Protein AF-0000000078978169 (afdb_homodimer)

Foldseek 3Di:
DVVLVVVVVVVDALLVSLLVVLCVQPVVDPPQHHPCQLQVLLVDLLLLLLQLLLLLLLLLVQQLVLVVVLCVQQNPDLFPLSSQLSNLVVLLQLLLQDPLRNSLSNVLVSLVLVCLLNVHASLLRQLSSSLSSLLSLLQFCNSYVQSVLLQVVLCPPDDVPDGDDGRNLNVPSVVLSVVLSVVSSVVSRDDNPPLPPPPLPQPWFWFKWAFAQPFPQAFPFCVSLSQPSRVQKDFAWKQDPVRDIGGNPPRPDGDHHGIITTMGGDLQVLLVQLSRTRIDQPVVVLLVPQPDDLQFKFKKKFAFAQPDPQAQDFCQRVVVCVVLSKDFRGKDDNRDDPPDDSRGDHDHHGIITIIIHGNCSCVVCVPPNRTDDMGTRPNNRHRNNVCNVVSVVLVVVLSVLSSVCSVVVHNPDDSSVSSNVSSVVSCVSSSHHPVSSVVSGDVSLSSSQSSQQSQQVSCVSVCVLVVQLLVQLVVLVVVADDVSNLVSLLQSLLVNLQNAALNVSSVSSLVVSVVSCVVNVHDSVSSSSSNSNSSSLHQQALNSYSSSSVSCVSSVDDSNRSNVSSVVSD/DVVLVVVVVVVDALLVSLLVVLCVQPVVDDPQHHPCQLQVLLVDLLLLLLQLLLLLLLLLVQQLVLVVVLCVQQNPDLFPLSSQLSNLVVLLQLLLQDPLRNSLSNVLVSLVLVCLLNVHASLLRQLSSSLSSLLSLLQFCNSYPQSVLLQVVLCPPDDVPDGDDGRNLNVPSVVLSVVLSVVSSVVSRDDNPPLPPQPQPLPWFWFKWAFAQPFPQAFPFCVSLSQPSRVQKDFAWKQDPVRDIGGNPPRPDGDHHGIITTMGGDLQVLLVQLSRTRIDQPVVVLLVPQPDDLQFKFKKKFAFAQPAPQAQDFCQRVVVCVVLSKDFRGKDDSSDDPPDDSRGDHDHHGIITIIIHGNCSCVVCVPPNRTDDMGTRPNNRHHNNVCNVVSVVLVVVLSVLSSVCSVVVHNPDDSSVSSNVSSVVSCVSSSHHPVSSVVSRDVSLSSSQSSLQSQQVSCVSVCVLVVQLLVQLVVLVVVDDDVSNLVSLLQSLLVNLQNAALNVSSVSSLVVSVVSCVVNVHDSVSSSSSNSNSSSLHQQALNSYSSSSVSCVSSVDDSNRSNVSSVVSD

Organism: NCBI:txid3068

Structure (mmCIF, N/CA/C/O backbone):
data_AF-0000000078978169-model_v1
#
loop_
_entity.id
_entity.type
_entity.pdbx_description
1 polymer 'Uncharacterized protein'
#
loop_
_atom_site.group_PDB
_atom_site.id
_atom_site.type_symbol
_atom_site.label_atom_id
_atom_site.label_alt_id
_atom_site.label_comp_id
_atom_site.label_asym_id
_atom_site.label_entity_id
_atom_site.label_seq_id
_atom_site.pdbx_PDB_ins_code
_atom_site.Cartn_x
_atom_site.Cartn_y
_atom_site.Cartn_z
_atom_site.occupancy
_atom_site.B_iso_or_equiv
_atom_site.auth_seq_id
_atom_site.auth_comp_id
_atom_site.auth_asym_id
_atom_site.auth_atom_id
_atom_site.pdbx_PDB_model_num
ATOM 1 N N . MET A 1 1 ? -5.25 0.592 -28.922 1 52.88 1 MET A N 1
ATOM 2 C CA . MET A 1 1 ? -4.152 1.553 -28.953 1 52.88 1 MET A CA 1
ATOM 3 C C . MET A 1 1 ? -4.613 2.928 -28.484 1 52.88 1 MET A C 1
ATOM 5 O O . MET A 1 1 ? -3.939 3.576 -27.688 1 52.88 1 MET A O 1
ATOM 9 N N . HIS A 1 2 ? -5.816 3.254 -28.984 1 55.97 2 HIS A N 1
ATOM 10 C CA . HIS A 1 2 ? -6.328 4.559 -28.578 1 55.97 2 HIS A CA 1
ATOM 11 C C . HIS A 1 2 ? -6.582 4.605 -27.078 1 55.97 2 HIS A C 1
ATOM 13 O O . HIS A 1 2 ? -6.305 5.617 -26.438 1 55.97 2 HIS A O 1
ATOM 19 N N . PHE A 1 3 ? -6.984 3.506 -26.641 1 63.66 3 PHE A N 1
ATOM 20 C CA . PHE A 1 3 ? -7.262 3.393 -25.203 1 63.66 3 PHE A CA 1
ATOM 21 C C . PHE A 1 3 ? -5.98 3.547 -24.391 1 63.66 3 PHE A C 1
ATOM 23 O O . PHE A 1 3 ? -5.949 4.297 -23.422 1 63.66 3 PHE A O 1
ATOM 30 N N . LEU A 1 4 ? -4.988 2.992 -24.812 1 63.88 4 LEU A N 1
ATOM 31 C CA . LEU A 1 4 ? -3.713 3.035 -24.109 1 63.88 4 LEU A CA 1
ATOM 32 C C . LEU A 1 4 ? -3.088 4.422 -24.188 1 63.88 4 LEU A C 1
ATOM 34 O O . LEU A 1 4 ? -2.477 4.898 -23.234 1 63.88 4 LEU A O 1
ATOM 38 N N . THR A 1 5 ? -3.336 5.02 -25.359 1 62.03 5 THR A N 1
ATOM 39 C CA . THR A 1 5 ? -2.807 6.367 -25.547 1 62.03 5 THR A CA 1
ATOM 40 C C . THR A 1 5 ? -3.48 7.344 -24.594 1 62.03 5 THR A C 1
ATOM 42 O O . THR A 1 5 ? -2.828 8.234 -24.047 1 62.03 5 THR A O 1
ATOM 45 N N . ARG A 1 6 ? -4.695 7.156 -24.438 1 68 6 ARG A N 1
ATOM 46 C CA . ARG A 1 6 ? -5.414 8.039 -23.531 1 68 6 ARG A CA 1
ATOM 47 C C . ARG A 1 6 ? -4.934 7.859 -22.094 1 68 6 ARG A C 1
ATOM 49 O O . ARG A 1 6 ? -4.828 8.828 -21.344 1 68 6 ARG A O 1
ATOM 56 N N . ILE A 1 7 ? -4.629 6.672 -21.797 1 69.19 7 ILE A N 1
ATOM 57 C CA . ILE A 1 7 ? -4.164 6.375 -20.438 1 69.19 7 ILE A CA 1
ATOM 58 C C . ILE A 1 7 ? -2.799 7.02 -20.203 1 69.19 7 ILE A C 1
ATOM 60 O O . ILE A 1 7 ? -2.545 7.586 -19.141 1 69.19 7 ILE A O 1
ATOM 64 N N . ILE A 1 8 ? -2.037 6.883 -21.172 1 63.84 8 ILE A N 1
ATOM 65 C CA . ILE A 1 8 ? -0.697 7.453 -21.094 1 63.84 8 ILE A CA 1
ATOM 66 C C . ILE A 1 8 ? -0.791 8.969 -20.953 1 63.84 8 ILE A C 1
ATOM 68 O O . ILE A 1 8 ? -0.016 9.586 -20.219 1 63.84 8 ILE A O 1
ATOM 72 N N . ASN A 1 9 ? -1.821 9.477 -21.578 1 61.56 9 ASN A N 1
ATOM 73 C CA . ASN A 1 9 ? -2.004 10.922 -21.531 1 61.56 9 ASN A CA 1
ATOM 74 C C . ASN A 1 9 ? -2.508 11.383 -20.172 1 61.56 9 ASN A C 1
ATOM 76 O O . ASN A 1 9 ? -2.34 12.547 -19.797 1 61.56 9 ASN A O 1
ATOM 80 N N . LEU A 1 10 ? -3.057 10.43 -19.547 1 68.5 10 LEU A N 1
ATOM 81 C CA . LEU A 1 10 ? -3.58 10.781 -18.234 1 68.5 10 LEU A CA 1
ATOM 82 C C . LEU A 1 10 ? -2.453 10.906 -17.219 1 68.5 10 LEU A C 1
ATOM 84 O O . LEU A 1 10 ? -2.684 11.32 -16.078 1 68.5 10 LEU A O 1
ATOM 88 N N . GLN A 1 11 ? -1.218 10.773 -17.781 1 71.81 11 GLN A N 1
ATOM 89 C CA . GLN A 1 11 ? -0.065 10.891 -16.891 1 71.81 11 GLN A CA 1
ATOM 90 C C . GLN A 1 11 ? -0.264 10.07 -15.625 1 71.81 11 GLN A C 1
ATOM 92 O O . GLN A 1 11 ? -0.058 10.57 -14.516 1 71.81 11 GLN A O 1
ATOM 97 N N . VAL A 1 12 ? -0.746 8.906 -16.016 1 84.19 12 VAL A N 1
ATOM 98 C CA . VAL A 1 12 ? -0.891 7.992 -14.891 1 84.19 12 VAL A CA 1
ATOM 99 C C . VAL A 1 12 ? 0.439 7.293 -14.617 1 84.19 12 VAL A C 1
ATOM 101 O O . VAL A 1 12 ? 1.341 7.309 -15.461 1 84.19 12 VAL A O 1
ATOM 104 N N . GLY A 1 13 ? 0.949 7.078 -13.398 1 82.94 13 GLY A N 1
ATOM 105 C CA . GLY A 1 13 ? 2.168 6.402 -12.984 1 82.94 13 GLY A CA 1
ATOM 106 C C . GLY A 1 13 ? 2.342 5.035 -13.625 1 82.94 13 GLY A C 1
ATOM 107 O O . GLY A 1 13 ? 1.389 4.477 -14.172 1 82.94 13 GLY A O 1
ATOM 108 N N . PRO A 1 14 ? 3.541 4.5 -13.82 1 83.75 14 PRO A N 1
ATOM 109 C CA . PRO A 1 14 ? 3.811 3.193 -14.422 1 83.75 14 PRO A CA 1
ATOM 110 C C . PRO A 1 14 ? 3.004 2.068 -13.781 1 83.75 14 PRO A C 1
ATOM 112 O O . PRO A 1 14 ? 2.643 1.101 -14.461 1 83.75 14 PRO A O 1
ATOM 115 N N . ASP A 1 15 ? 2.758 2.174 -12.5 1 89.44 15 ASP A N 1
ATOM 116 C CA . ASP A 1 15 ? 1.997 1.144 -11.797 1 89.44 15 ASP A CA 1
ATOM 117 C C . ASP A 1 15 ? 0.613 0.964 -12.422 1 89.44 15 ASP A C 1
ATOM 119 O O . ASP A 1 15 ? 0.198 -0.159 -12.711 1 89.44 15 ASP A O 1
ATOM 123 N N . VAL A 1 16 ? -0.039 2.047 -12.711 1 91.44 16 VAL A N 1
ATOM 124 C CA . VAL A 1 16 ? -1.381 2.01 -13.281 1 91.44 16 VAL A CA 1
ATOM 125 C C . VAL A 1 16 ? -1.305 1.617 -14.758 1 91.44 16 VAL A C 1
ATOM 127 O O . VAL A 1 16 ? -2.09 0.791 -15.227 1 91.44 16 VAL A O 1
ATOM 130 N N . THR A 1 17 ? -0.345 2.16 -15.5 1 88.94 17 THR A N 1
ATOM 131 C CA . THR A 1 17 ? -0.208 1.902 -16.922 1 88.94 17 THR A CA 1
ATOM 132 C C . THR A 1 17 ? 0.026 0.417 -17.188 1 88.94 17 THR A C 1
ATOM 134 O O . THR A 1 17 ? -0.658 -0.188 -18.016 1 88.94 17 THR A O 1
ATOM 137 N N . PHE A 1 18 ? 0.946 -0.181 -16.469 1 89.75 18 PHE A N 1
ATOM 138 C CA . PHE A 1 18 ? 1.271 -1.586 -16.672 1 89.75 18 PHE A CA 1
ATOM 139 C C . PHE A 1 18 ? 0.128 -2.482 -16.219 1 89.75 18 PHE A C 1
ATOM 141 O O . PHE A 1 18 ? -0.116 -3.539 -16.812 1 89.75 18 PHE A O 1
ATOM 148 N N . THR A 1 19 ? -0.502 -2.107 -15.133 1 93.94 19 THR A N 1
ATOM 149 C CA . THR A 1 19 ? -1.642 -2.873 -14.641 1 93.94 19 THR A CA 1
ATOM 150 C C . THR A 1 19 ? -2.762 -2.906 -15.68 1 93.94 19 THR A C 1
ATOM 152 O O . THR A 1 19 ? -3.346 -3.961 -15.938 1 93.94 19 THR A O 1
ATOM 155 N N . ILE A 1 20 ? -3.035 -1.78 -16.297 1 94.06 20 ILE A N 1
ATOM 156 C CA . ILE A 1 20 ? -4.074 -1.688 -17.328 1 94.06 20 ILE A CA 1
ATOM 157 C C . ILE A 1 20 ? -3.658 -2.488 -18.562 1 94.06 20 ILE A C 1
ATOM 159 O O . ILE A 1 20 ? -4.461 -3.238 -19.109 1 94.06 20 ILE A O 1
ATOM 163 N N . LEU A 1 21 ? -2.424 -2.334 -18.938 1 91 21 LEU A N 1
ATOM 164 C CA . LEU A 1 21 ? -1.92 -3.068 -20.094 1 91 21 LEU A CA 1
ATOM 165 C C . LEU A 1 21 ? -2.043 -4.574 -19.875 1 91 21 LEU A C 1
ATOM 167 O O . LEU A 1 21 ? -2.492 -5.297 -20.766 1 91 21 LEU A O 1
ATOM 171 N N . LEU A 1 22 ? -1.614 -5.008 -18.703 1 93.19 22 LEU A N 1
ATOM 172 C CA . LEU A 1 22 ? -1.697 -6.43 -18.391 1 93.19 22 LEU A CA 1
ATOM 173 C C . LEU A 1 22 ? -3.145 -6.91 -18.422 1 93.19 22 LEU A C 1
ATOM 175 O O . LEU A 1 22 ? -3.438 -7.984 -18.953 1 93.19 22 LEU A O 1
ATOM 179 N N . ALA A 1 23 ? -4 -6.137 -17.844 1 94.06 23 ALA A N 1
ATOM 180 C CA . ALA A 1 23 ? -5.418 -6.496 -17.828 1 94.06 23 ALA A CA 1
ATOM 181 C C . ALA A 1 23 ? -5.965 -6.594 -19.25 1 94.06 23 ALA A C 1
ATOM 183 O O . ALA A 1 23 ? -6.734 -7.5 -19.562 1 94.06 23 ALA A O 1
ATOM 184 N N . TRP A 1 24 ? -5.527 -5.699 -20.047 1 91.69 24 TRP A N 1
ATOM 185 C CA . TRP A 1 24 ? -5.957 -5.707 -21.453 1 91.69 24 TRP A CA 1
ATOM 186 C C . TRP A 1 24 ? -5.484 -6.973 -22.156 1 91.69 24 TRP A C 1
ATOM 188 O O . TRP A 1 24 ? -6.246 -7.598 -22.891 1 91.69 24 TRP A O 1
ATOM 198 N N . LEU A 1 25 ? -4.309 -7.359 -21.906 1 91.19 25 LEU A N 1
ATOM 199 C CA . LEU A 1 25 ? -3.729 -8.539 -22.531 1 91.19 25 LEU A CA 1
ATOM 200 C C . LEU A 1 25 ? -4.391 -9.812 -22.016 1 91.19 25 LEU A C 1
ATOM 202 O O . LEU A 1 25 ? -4.402 -10.836 -22.703 1 91.19 25 LEU A O 1
ATOM 206 N N . THR A 1 26 ? -4.938 -9.75 -20.844 1 91.69 26 THR A N 1
ATOM 207 C CA . THR A 1 26 ? -5.484 -10.93 -20.172 1 91.69 26 THR A CA 1
ATOM 208 C C . THR A 1 26 ? -6.984 -11.047 -20.422 1 91.69 26 THR A C 1
ATOM 210 O O . THR A 1 26 ? -7.582 -12.102 -20.188 1 91.69 26 THR A O 1
ATOM 213 N N . ALA A 1 27 ? -7.617 -10.055 -20.875 1 86.12 27 ALA A N 1
ATOM 214 C CA . ALA A 1 27 ? -9.07 -9.977 -20.984 1 86.12 27 ALA A CA 1
ATOM 215 C C . ALA A 1 27 ? -9.602 -11.016 -21.969 1 86.12 27 ALA A C 1
ATOM 217 O O . ALA A 1 27 ? -10.742 -11.477 -21.844 1 86.12 27 ALA A O 1
ATOM 218 N N . PHE A 1 28 ? -8.898 -11.438 -22.953 1 74.88 28 PHE A N 1
ATOM 219 C CA . PHE A 1 28 ? -9.445 -12.297 -23.984 1 74.88 28 PHE A CA 1
ATOM 220 C C . PHE A 1 28 ? -9.062 -13.758 -23.734 1 74.88 28 PHE A C 1
ATOM 222 O O . PHE A 1 28 ? -8.961 -14.539 -24.688 1 74.88 28 PHE A O 1
ATOM 229 N N . ASP A 1 29 ? -9.32 -14.102 -22.5 1 66.56 29 ASP A N 1
ATOM 230 C CA . ASP A 1 29 ? -9.305 -15.438 -21.906 1 66.56 29 ASP A CA 1
ATOM 231 C C . ASP A 1 29 ? -8.344 -16.359 -22.656 1 66.56 29 ASP A C 1
ATOM 233 O O . ASP A 1 29 ? -8.781 -17.281 -23.344 1 66.56 29 ASP A O 1
ATOM 237 N N . GLY A 1 30 ? -7.023 -16.062 -22.469 1 67.25 30 GLY A N 1
ATOM 238 C CA . GLY A 1 30 ? -6.059 -17.109 -22.797 1 67.25 30 GLY A CA 1
ATOM 239 C C . GLY A 1 30 ? -5.555 -17.031 -24.219 1 67.25 30 GLY A C 1
ATOM 240 O O . GLY A 1 30 ? -4.703 -17.828 -24.625 1 67.25 30 GLY A O 1
ATOM 241 N N . LYS A 1 31 ? -6.035 -16.125 -24.938 1 79.31 31 LYS A N 1
ATOM 242 C CA . LYS A 1 31 ? -5.57 -16.031 -26.328 1 79.31 31 LYS A CA 1
ATOM 243 C C . LYS A 1 31 ? -4.152 -15.469 -26.391 1 79.31 31 LYS A C 1
ATOM 245 O O . LYS A 1 31 ? -3.32 -15.953 -27.156 1 79.31 31 LYS A O 1
ATOM 250 N N . ILE A 1 32 ? -3.941 -14.625 -25.516 1 86.38 32 ILE A N 1
ATOM 251 C CA . ILE A 1 32 ? -2.615 -14.016 -25.5 1 86.38 32 ILE A CA 1
ATOM 252 C C . ILE A 1 32 ? -1.809 -14.562 -24.328 1 86.38 32 ILE A C 1
ATOM 254 O O . ILE A 1 32 ? -0.667 -15 -24.5 1 86.38 32 ILE A O 1
ATOM 258 N N . ILE A 1 33 ? -2.375 -14.555 -23.203 1 91.25 33 ILE A N 1
ATOM 259 C CA . ILE A 1 33 ? -1.725 -15.055 -22 1 91.25 33 ILE A CA 1
ATOM 260 C C . ILE A 1 33 ? -2.77 -15.656 -21.062 1 91.25 33 ILE A C 1
ATOM 262 O O . ILE A 1 33 ? -3.879 -15.133 -20.938 1 91.25 33 ILE A O 1
ATOM 266 N N . LYS A 1 34 ? -2.402 -16.75 -20.531 1 91.81 34 LYS A N 1
ATOM 267 C CA . LYS A 1 34 ? -3.281 -17.375 -19.547 1 91.81 34 LYS A 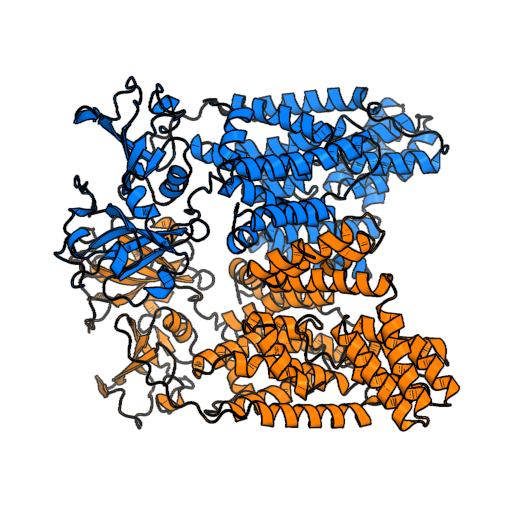CA 1
ATOM 268 C C . LYS A 1 34 ? -3.324 -16.578 -18.25 1 91.81 34 LYS A C 1
ATOM 270 O O . LYS A 1 34 ? -2.34 -15.938 -17.875 1 91.81 34 LYS A O 1
ATOM 275 N N . LEU A 1 35 ? -4.434 -16.641 -17.547 1 91.75 35 LEU A N 1
ATOM 276 C CA . LEU A 1 35 ? -4.676 -15.898 -16.312 1 91.75 35 LEU A CA 1
ATOM 277 C C . LEU A 1 35 ? -3.611 -16.219 -15.266 1 91.75 35 LEU A C 1
ATOM 279 O O . LEU A 1 35 ? -3.092 -15.32 -14.602 1 91.75 35 LEU A O 1
ATOM 283 N N . LYS A 1 36 ? -3.33 -17.453 -15.133 1 90.5 36 LYS A N 1
ATOM 284 C CA . LYS A 1 36 ? -2.363 -17.891 -14.133 1 90.5 36 LYS A CA 1
ATOM 285 C C . LYS A 1 36 ? -0.982 -17.297 -14.406 1 90.5 36 LYS A C 1
ATOM 287 O O . LYS A 1 36 ? -0.289 -16.875 -13.477 1 90.5 36 LYS A O 1
ATOM 292 N N . ASP A 1 37 ? -0.657 -17.281 -15.664 1 92.5 37 ASP A N 1
ATOM 293 C CA . ASP A 1 37 ? 0.641 -16.734 -16.047 1 92.5 37 ASP A CA 1
ATOM 294 C C . ASP A 1 37 ? 0.685 -15.227 -15.836 1 92.5 37 ASP A C 1
ATOM 296 O O . ASP A 1 37 ? 1.719 -14.68 -15.445 1 92.5 37 ASP A O 1
ATOM 300 N N . ALA A 1 38 ? -0.402 -14.617 -16.156 1 94.31 38 ALA A N 1
ATOM 301 C CA . ALA A 1 38 ? -0.496 -13.172 -15.953 1 94.31 38 ALA A CA 1
ATOM 302 C C . ALA A 1 38 ? -0.347 -12.812 -14.477 1 94.31 38 ALA A C 1
ATOM 304 O O . ALA A 1 38 ? 0.282 -11.805 -14.141 1 94.31 38 ALA A O 1
ATOM 305 N N . ALA A 1 39 ? -0.837 -13.617 -13.609 1 95.62 39 ALA A N 1
ATOM 306 C CA . ALA A 1 39 ? -0.875 -13.328 -12.18 1 95.62 39 ALA A CA 1
ATOM 307 C C . ALA A 1 39 ? 0.416 -13.766 -11.5 1 95.62 39 ALA A C 1
ATOM 309 O O . ALA A 1 39 ? 0.695 -13.367 -10.367 1 95.62 39 ALA A O 1
ATOM 310 N N . ALA A 1 40 ? 1.201 -14.562 -12.117 1 93.75 40 ALA A N 1
ATOM 311 C CA . ALA A 1 40 ? 2.377 -15.195 -11.523 1 93.75 40 ALA A CA 1
ATOM 312 C C . ALA A 1 40 ? 3.373 -14.148 -11.031 1 93.75 40 ALA A C 1
ATOM 314 O O . ALA A 1 40 ? 4.055 -14.352 -10.031 1 93.75 40 ALA A O 1
ATOM 315 N N . GLY A 1 41 ? 3.43 -13.031 -11.719 1 92.19 41 GLY A N 1
ATOM 316 C CA . GLY A 1 41 ? 4.363 -11.977 -11.359 1 92.19 41 GLY A CA 1
ATOM 317 C C . GLY A 1 41 ? 4.125 -11.414 -9.969 1 92.19 41 GLY A C 1
ATOM 318 O O . GLY A 1 41 ? 5.066 -10.969 -9.312 1 92.19 41 GLY A O 1
ATOM 319 N N . TYR A 1 42 ? 2.904 -11.477 -9.477 1 95.62 42 TYR A N 1
ATOM 320 C CA . TYR A 1 42 ? 2.557 -10.93 -8.172 1 95.62 42 TYR A CA 1
ATOM 321 C C . TYR A 1 42 ? 3.113 -11.805 -7.051 1 95.62 42 TYR A C 1
ATOM 323 O O . TYR A 1 42 ? 3.344 -11.328 -5.938 1 95.62 42 TYR A O 1
ATOM 331 N N . GLY A 1 43 ? 3.314 -13.039 -7.348 1 95.56 43 GLY A N 1
ATOM 332 C CA . GLY A 1 43 ? 3.861 -13.969 -6.371 1 95.56 43 GLY A CA 1
ATOM 333 C C . GLY A 1 43 ? 5.324 -14.297 -6.609 1 95.56 43 GLY A C 1
ATOM 334 O O . GLY A 1 43 ? 5.84 -15.273 -6.074 1 95.56 43 GLY A O 1
ATOM 335 N N . ASN A 1 44 ? 5.961 -13.484 -7.438 1 91 44 ASN A N 1
ATOM 336 C CA . ASN A 1 44 ? 7.383 -13.695 -7.703 1 91 44 ASN A CA 1
ATOM 337 C C . ASN A 1 44 ? 8.219 -13.508 -6.445 1 91 44 ASN A C 1
ATOM 339 O O . ASN A 1 44 ? 8.102 -12.492 -5.762 1 91 44 ASN A O 1
ATOM 343 N N . THR A 1 45 ? 9.086 -14.461 -6.152 1 89.12 45 THR A N 1
ATOM 344 C CA . THR A 1 45 ? 9.82 -14.445 -4.891 1 89.12 45 THR A CA 1
ATOM 345 C C . THR A 1 45 ? 10.844 -13.32 -4.879 1 89.12 45 THR A C 1
ATOM 347 O O . THR A 1 45 ? 11.156 -12.766 -3.82 1 89.12 45 THR A O 1
ATOM 350 N N . GLY A 1 46 ? 11.422 -12.969 -6.062 1 83.5 46 GLY A N 1
ATOM 351 C CA . GLY A 1 46 ? 12.297 -11.812 -6.137 1 83.5 46 GLY A CA 1
ATOM 352 C C . GLY A 1 46 ? 11.594 -10.516 -5.766 1 83.5 46 GLY A C 1
ATOM 353 O O . GLY A 1 46 ? 12.156 -9.688 -5.039 1 83.5 46 GLY A O 1
ATOM 354 N N . LEU A 1 47 ? 10.414 -10.391 -6.309 1 87.94 47 LEU A N 1
ATOM 355 C CA . LEU A 1 47 ? 9.625 -9.195 -6.027 1 87.94 47 LEU A CA 1
ATOM 356 C C . LEU A 1 47 ? 9.234 -9.133 -4.555 1 87.94 47 LEU A C 1
ATOM 358 O O . LEU A 1 47 ? 9.305 -8.07 -3.93 1 87.94 47 LEU A O 1
ATOM 362 N N . LEU A 1 48 ? 8.805 -10.273 -4.004 1 93.19 48 LEU A N 1
ATOM 363 C CA . LEU A 1 48 ? 8.453 -10.32 -2.588 1 93.19 48 LEU A CA 1
ATOM 364 C C . LEU A 1 48 ? 9.656 -9.984 -1.716 1 93.19 48 LEU A C 1
ATOM 366 O O . LEU A 1 48 ? 9.516 -9.344 -0.672 1 93.19 48 LEU A O 1
ATOM 370 N N . THR A 1 49 ? 10.789 -10.398 -2.119 1 88.56 49 THR A N 1
ATOM 371 C CA . THR A 1 49 ? 12.008 -10.039 -1.409 1 88.56 49 THR A CA 1
ATOM 372 C C . THR A 1 49 ? 12.172 -8.523 -1.346 1 88.56 49 THR A C 1
ATOM 374 O O . THR A 1 49 ? 12.469 -7.973 -0.285 1 88.56 49 THR A O 1
ATOM 377 N N . VAL A 1 50 ? 11.945 -7.898 -2.449 1 82.69 50 VAL A N 1
ATOM 378 C CA . VAL A 1 50 ? 12.109 -6.453 -2.549 1 82.69 50 VAL A CA 1
ATOM 379 C C . VAL A 1 50 ? 11.188 -5.754 -1.555 1 82.69 50 VAL A C 1
ATOM 381 O O . VAL A 1 50 ? 11.617 -4.871 -0.808 1 82.69 50 VAL A O 1
ATOM 384 N N . ILE A 1 51 ? 9.977 -6.164 -1.517 1 89.19 51 ILE A N 1
ATOM 385 C CA . ILE A 1 51 ? 8.969 -5.488 -0.706 1 89.19 51 ILE A CA 1
ATOM 386 C C . ILE A 1 51 ? 9.336 -5.613 0.773 1 89.19 51 ILE A C 1
ATOM 388 O O . ILE A 1 51 ? 9.164 -4.664 1.541 1 89.19 51 ILE A O 1
ATOM 392 N N . PHE A 1 52 ? 9.867 -6.746 1.15 1 92.31 52 PHE A N 1
ATOM 393 C CA . PHE A 1 52 ? 10.117 -6.938 2.572 1 92.31 52 PHE A CA 1
ATOM 394 C C . PHE A 1 52 ? 11.508 -6.434 2.953 1 92.31 52 PHE A C 1
ATOM 396 O O . PHE A 1 52 ? 11.781 -6.18 4.129 1 92.31 52 PHE A O 1
ATOM 403 N N . LEU A 1 53 ? 12.367 -6.277 1.972 1 88.62 53 LEU A N 1
ATOM 404 C CA . LEU A 1 53 ? 13.641 -5.613 2.242 1 88.62 53 LEU A CA 1
ATOM 405 C C . LEU A 1 53 ? 13.43 -4.141 2.57 1 88.62 53 LEU A C 1
ATOM 407 O O . LEU A 1 53 ? 14.234 -3.537 3.285 1 88.62 53 LEU A O 1
ATOM 411 N N . TYR A 1 54 ? 12.352 -3.588 2.043 1 88.31 54 TYR A N 1
ATOM 412 C CA . TYR A 1 54 ? 12 -2.225 2.424 1 88.31 54 TYR A CA 1
ATOM 413 C C . TYR A 1 54 ? 11.797 -2.111 3.93 1 88.31 54 TYR A C 1
ATOM 415 O O . TYR A 1 54 ? 12.18 -1.11 4.543 1 88.31 54 TYR A O 1
ATOM 423 N N . MET A 1 55 ? 11.234 -3.16 4.488 1 93.5 55 MET A N 1
ATOM 424 C CA . MET A 1 55 ? 11.016 -3.162 5.934 1 93.5 55 MET A CA 1
ATOM 425 C C . MET A 1 55 ? 12.344 -3.219 6.684 1 93.5 55 MET A C 1
ATOM 427 O O . MET A 1 55 ? 12.523 -2.521 7.684 1 93.5 55 MET A O 1
ATOM 431 N N . VAL A 1 56 ? 13.219 -4.016 6.191 1 92.25 56 VAL A N 1
ATOM 432 C CA . VAL A 1 56 ? 14.523 -4.148 6.832 1 92.25 56 VAL A CA 1
ATOM 433 C C . VAL A 1 56 ? 15.273 -2.822 6.746 1 92.25 56 VAL A C 1
ATOM 435 O O . VAL A 1 56 ? 15.859 -2.365 7.73 1 92.25 56 VAL A O 1
ATOM 438 N N . ALA A 1 57 ? 15.234 -2.24 5.578 1 86.94 57 ALA A N 1
ATOM 439 C CA . ALA A 1 57 ? 15.883 -0.945 5.395 1 86.94 57 ALA A CA 1
ATOM 440 C C . ALA A 1 57 ? 15.312 0.095 6.355 1 86.94 57 ALA A C 1
ATOM 442 O O . ALA A 1 57 ? 16.062 0.912 6.906 1 86.94 57 ALA A O 1
ATOM 443 N N . GLU A 1 58 ? 14.023 0.026 6.547 1 89.94 58 GLU A N 1
ATOM 444 C CA . GLU A 1 58 ? 13.367 0.951 7.465 1 89.94 58 GLU A CA 1
ATOM 445 C C . GLU A 1 58 ? 13.844 0.736 8.898 1 89.94 58 GLU A C 1
ATOM 447 O O . GLU A 1 58 ? 14.039 1.699 9.641 1 89.94 58 GLU A O 1
ATOM 452 N N . GLY A 1 59 ? 13.992 -0.522 9.281 1 91.75 59 GLY A N 1
ATOM 453 C CA . GLY A 1 59 ? 14.5 -0.818 10.609 1 91.75 59 GLY A CA 1
ATOM 454 C C . GLY A 1 59 ? 15.867 -0.211 10.875 1 91.75 59 GLY A C 1
ATOM 455 O O . GLY A 1 59 ? 16.109 0.354 11.945 1 91.75 59 GLY A O 1
ATOM 456 N N . VAL A 1 60 ? 16.672 -0.267 9.961 1 88.69 60 VAL A N 1
ATOM 457 C CA . VAL A 1 60 ? 18.016 0.277 10.102 1 88.69 60 VAL A CA 1
ATOM 458 C C . VAL A 1 60 ? 17.953 1.804 10.109 1 88.69 60 VAL A C 1
ATOM 460 O O . VAL A 1 60 ? 18.641 2.453 10.898 1 88.69 60 VAL A O 1
ATOM 463 N N . THR A 1 61 ? 17.125 2.367 9.273 1 84.12 61 THR A N 1
ATOM 464 C CA . THR A 1 61 ? 16.984 3.816 9.18 1 84.12 61 THR A CA 1
ATOM 465 C C . THR A 1 61 ? 16.453 4.398 10.484 1 84.12 61 THR A C 1
ATOM 467 O O . THR A 1 61 ? 16.953 5.422 10.961 1 84.12 61 THR A O 1
ATOM 470 N N . GLN A 1 62 ? 15.516 3.693 11.07 1 88.25 62 GLN A N 1
ATOM 471 C CA . GLN A 1 62 ? 14.859 4.195 12.273 1 88.25 62 GLN A CA 1
ATOM 472 C C . GLN A 1 62 ? 15.789 4.133 13.477 1 88.25 62 GLN A C 1
ATOM 474 O O . GLN A 1 62 ? 15.555 4.797 14.492 1 88.25 62 GLN A O 1
ATOM 479 N N . THR A 1 63 ? 16.859 3.412 13.391 1 88.38 63 THR A N 1
ATOM 480 C CA . THR A 1 63 ? 17.797 3.295 14.5 1 88.38 63 THR A CA 1
ATOM 481 C C . THR A 1 63 ? 18.969 4.258 14.32 1 88.38 63 THR A C 1
ATOM 483 O O . THR A 1 63 ? 19.766 4.453 15.242 1 88.38 63 THR A O 1
ATOM 486 N N . GLY A 1 64 ? 19.078 4.844 13.156 1 79.06 64 GLY A N 1
ATOM 487 C CA . GLY A 1 64 ? 20.219 5.699 12.852 1 79.06 64 GLY A CA 1
ATOM 488 C C . GLY A 1 64 ? 21.375 4.945 12.234 1 79.06 64 GLY A C 1
ATOM 489 O O . GLY A 1 64 ? 22.438 5.527 11.984 1 79.06 64 GLY A O 1
ATOM 490 N N . GLY A 1 65 ? 21.188 3.691 12.031 1 77.88 65 GLY A N 1
ATOM 491 C CA . GLY A 1 65 ? 22.234 2.875 11.453 1 77.88 65 GLY A CA 1
ATOM 492 C C . GLY A 1 65 ? 22.609 3.293 10.039 1 77.88 65 GLY A C 1
ATOM 493 O O . GLY A 1 65 ? 23.719 3.033 9.578 1 77.88 65 GLY A O 1
ATOM 494 N N . LEU A 1 66 ? 21.656 3.848 9.359 1 74.06 66 LEU A N 1
ATOM 495 C CA . LEU A 1 66 ? 21.875 4.297 7.988 1 74.06 66 LEU A CA 1
ATOM 496 C C . LEU A 1 66 ? 23 5.32 7.93 1 74.06 66 LEU A C 1
ATOM 498 O O . LEU A 1 66 ? 23.812 5.305 7 1 74.06 66 LEU A O 1
ATOM 502 N N . GLU A 1 67 ? 23.016 6.184 8.906 1 68.12 67 GLU A N 1
ATOM 503 C CA . GLU A 1 67 ? 24.031 7.223 8.953 1 68.12 67 GLU A CA 1
ATOM 504 C C . GLU A 1 67 ? 25.422 6.621 9.148 1 68.12 67 GLU A C 1
ATOM 506 O O . GLU A 1 67 ? 26.406 7.102 8.57 1 68.12 67 GLU A O 1
ATOM 511 N N . LEU A 1 68 ? 25.484 5.605 9.891 1 68.38 68 LEU A N 1
ATOM 512 C CA . LEU A 1 68 ? 26.75 4.914 10.102 1 68.38 68 LEU A CA 1
ATOM 513 C C . LEU A 1 68 ? 27.25 4.301 8.805 1 68.38 68 LEU A C 1
ATOM 515 O O . LEU A 1 68 ? 28.438 4.441 8.461 1 68.38 68 LEU A O 1
ATOM 519 N N . ILE A 1 69 ? 26.375 3.75 8.125 1 72.5 69 ILE A N 1
ATOM 520 C CA . ILE A 1 69 ? 26.734 3.078 6.879 1 72.5 69 ILE A CA 1
ATOM 521 C C . ILE A 1 69 ? 27.109 4.117 5.82 1 72.5 69 ILE A C 1
ATOM 523 O O . ILE A 1 69 ? 28.062 3.936 5.074 1 72.5 69 ILE A O 1
ATOM 527 N N . MET A 1 70 ? 26.297 5.129 5.789 1 71.69 70 MET A N 1
ATOM 528 C CA . MET A 1 70 ? 26.531 6.207 4.832 1 71.69 70 MET A CA 1
ATOM 529 C C . MET A 1 70 ? 27.922 6.797 5.012 1 71.69 70 MET A C 1
ATOM 531 O O . MET A 1 70 ? 28.641 7.031 4.031 1 71.69 70 MET A O 1
ATOM 535 N N . ASN A 1 71 ? 28.328 6.992 6.207 1 65.69 71 ASN A N 1
ATOM 536 C CA . ASN A 1 71 ? 29.625 7.594 6.492 1 65.69 71 ASN A CA 1
ATOM 537 C C . ASN A 1 71 ? 30.766 6.684 6.062 1 65.69 71 ASN A C 1
ATOM 539 O O . ASN A 1 71 ? 31.797 7.16 5.578 1 65.69 71 ASN A O 1
ATOM 543 N N . TYR A 1 72 ? 30.5 5.504 6.188 1 66.94 72 TYR A N 1
ATOM 544 C CA . TYR A 1 72 ? 31.531 4.543 5.812 1 66.94 72 TYR A CA 1
ATOM 545 C C . TYR A 1 72 ? 31.625 4.398 4.297 1 66.94 72 TYR A C 1
ATOM 547 O O . TYR A 1 72 ? 32.719 4.305 3.736 1 66.94 72 TYR A O 1
ATOM 555 N N . VAL A 1 73 ? 30.469 4.445 3.66 1 70.56 73 VAL A N 1
ATOM 556 C CA . VAL A 1 73 ? 30.406 4.16 2.23 1 70.56 73 VAL A CA 1
ATOM 557 C C . VAL A 1 73 ? 30.672 5.441 1.437 1 70.56 73 VAL A C 1
ATOM 559 O O . VAL A 1 73 ? 31.391 5.422 0.436 1 70.56 73 VAL A O 1
ATOM 562 N N . LEU A 1 74 ? 30.016 6.496 1.798 1 70.69 74 LEU A N 1
ATOM 563 C CA . LEU A 1 74 ? 30.047 7.703 0.979 1 70.69 74 LEU A CA 1
ATOM 564 C C . LEU A 1 74 ? 31.031 8.719 1.556 1 70.69 74 LEU A C 1
ATOM 566 O O . LEU A 1 74 ? 31.562 9.562 0.827 1 70.69 74 LEU A O 1
ATOM 570 N N . GLY A 1 75 ? 31.5 8.406 2.641 1 59.41 75 GLY A N 1
ATOM 571 C CA . GLY A 1 75 ? 32.375 9.359 3.281 1 59.41 75 GLY A CA 1
ATOM 572 C C . GLY A 1 75 ? 31.812 10.766 3.34 1 59.41 75 GLY A C 1
ATOM 573 O O . GLY A 1 75 ? 30.609 10.953 3.273 1 59.41 75 GLY A O 1
ATOM 574 N N . ARG A 1 76 ? 32.594 11.656 3.676 1 52.84 76 ARG A N 1
ATOM 575 C CA . ARG A 1 76 ? 32.25 13.07 3.809 1 52.84 76 ARG A CA 1
ATOM 576 C C . ARG A 1 76 ? 32.531 13.82 2.506 1 52.84 76 ARG A C 1
ATOM 578 O O . ARG A 1 76 ? 32.719 15.031 2.51 1 52.84 76 ARG A O 1
ATOM 585 N N . SER A 1 77 ? 32.375 13.148 1.416 1 55.97 77 SER A N 1
ATOM 586 C CA . SER A 1 77 ? 32.875 13.75 0.187 1 55.97 77 SER A CA 1
ATOM 587 C C . SER A 1 77 ? 32 14.898 -0.273 1 55.97 77 SER A C 1
ATOM 589 O O . SER A 1 77 ? 30.766 14.828 -0.157 1 55.97 77 SER A O 1
ATOM 591 N N . ARG A 1 78 ? 32.625 16.016 -0.384 1 55.94 78 ARG A N 1
ATOM 592 C CA . ARG A 1 78 ? 32 17.25 -0.866 1 55.94 78 ARG A CA 1
ATOM 593 C C . ARG A 1 78 ? 31.656 17.141 -2.348 1 55.94 78 ARG A C 1
ATOM 595 O O . ARG A 1 78 ? 30.859 17.938 -2.863 1 55.94 78 ARG A O 1
ATOM 602 N N . SER A 1 79 ? 32.25 16.188 -3.033 1 67.12 79 SER A N 1
ATOM 603 C CA . SER A 1 79 ? 31.969 16.172 -4.461 1 67.12 79 SER A CA 1
ATOM 604 C C . SER A 1 79 ? 31.016 15.023 -4.812 1 67.12 79 SER A C 1
ATOM 606 O O . SER A 1 79 ? 31.188 13.906 -4.336 1 67.12 79 SER A O 1
ATOM 608 N N . VAL A 1 80 ? 30.031 15.32 -5.527 1 73.44 80 VAL A N 1
ATOM 609 C CA . VAL A 1 80 ? 29.031 14.375 -6.004 1 73.44 80 VAL A CA 1
ATOM 610 C C . VAL A 1 80 ? 29.703 13.234 -6.754 1 73.44 80 VAL A C 1
ATOM 612 O O . VAL A 1 80 ? 29.328 12.07 -6.598 1 73.44 80 VAL A O 1
ATOM 615 N N . HIS A 1 81 ? 30.812 13.539 -7.434 1 76.06 81 HIS A N 1
ATOM 616 C CA . HIS A 1 81 ? 31.516 12.547 -8.242 1 76.06 81 HIS A CA 1
ATOM 617 C C . HIS A 1 81 ? 32.188 11.484 -7.367 1 76.06 81 HIS A C 1
ATOM 619 O O . HIS A 1 81 ? 32.062 10.289 -7.629 1 76.06 81 HIS A O 1
ATOM 625 N N . TRP A 1 82 ? 32.781 11.93 -6.418 1 75.88 82 TRP A N 1
ATOM 626 C CA . TRP A 1 82 ? 33.5 10.984 -5.555 1 75.88 82 TRP A CA 1
ATOM 627 C C . TRP A 1 82 ? 32.5 10.172 -4.719 1 75.88 82 TRP A C 1
ATOM 629 O O . TRP A 1 82 ? 32.75 9.008 -4.41 1 75.88 82 TRP A O 1
ATOM 639 N N . ALA A 1 83 ? 31.453 10.828 -4.383 1 75.69 83 ALA A N 1
ATOM 640 C CA . ALA A 1 83 ? 30.422 10.086 -3.68 1 75.69 83 ALA A CA 1
ATOM 641 C C . ALA A 1 83 ? 29.875 8.945 -4.543 1 75.69 83 ALA A C 1
ATOM 643 O O . ALA A 1 83 ? 29.609 7.848 -4.043 1 75.69 83 ALA A O 1
ATOM 644 N N . LEU A 1 84 ? 29.75 9.18 -5.758 1 79.56 84 LEU A N 1
ATOM 645 C CA . LEU A 1 84 ? 29.25 8.188 -6.703 1 79.56 84 LEU A CA 1
ATOM 646 C C . LEU A 1 84 ? 30.234 7.039 -6.852 1 79.56 84 LEU A C 1
ATOM 648 O O . LEU A 1 84 ? 29.859 5.871 -6.773 1 79.56 84 LEU A O 1
ATOM 652 N N . VAL A 1 85 ? 31.5 7.387 -7.039 1 78.5 85 VAL A N 1
ATOM 653 C CA . VAL A 1 85 ? 32.531 6.379 -7.258 1 78.5 85 VAL A CA 1
ATOM 654 C C . VAL A 1 85 ? 32.688 5.516 -6.004 1 78.5 85 VAL A C 1
ATOM 656 O O . VAL A 1 85 ? 32.781 4.289 -6.098 1 78.5 85 VAL A O 1
ATOM 659 N N . ARG A 1 86 ? 32.625 6.133 -4.918 1 80 86 ARG A N 1
ATOM 660 C CA . ARG A 1 86 ? 32.781 5.426 -3.652 1 80 86 ARG A CA 1
ATOM 661 C C . ARG A 1 86 ? 31.609 4.508 -3.369 1 80 86 ARG A C 1
ATOM 663 O O . ARG A 1 86 ? 31.75 3.482 -2.701 1 80 86 ARG A O 1
ATOM 670 N N . SER A 1 87 ? 30.484 4.871 -3.852 1 82.69 87 SER A N 1
ATOM 671 C CA . SER A 1 87 ? 29.312 4.039 -3.609 1 82.69 87 SER A CA 1
ATOM 672 C C . SER A 1 87 ? 29.234 2.889 -4.609 1 82.69 87 SER A C 1
ATOM 674 O O . SER A 1 87 ? 28.75 1.808 -4.281 1 82.69 87 SER A O 1
ATOM 676 N N . MET A 1 88 ? 29.734 3.059 -5.734 1 86.81 88 MET A N 1
ATOM 677 C CA . MET A 1 88 ? 29.594 2.066 -6.797 1 86.81 88 MET A CA 1
ATOM 678 C C . MET A 1 88 ? 30.453 0.838 -6.504 1 86.81 88 MET A C 1
ATOM 680 O O . MET A 1 88 ? 30.016 -0.294 -6.723 1 86.81 88 MET A O 1
ATOM 684 N N . PHE A 1 89 ? 31.609 1.019 -5.965 1 86.19 89 PHE A N 1
ATOM 685 C CA . PHE A 1 89 ? 32.531 -0.084 -5.812 1 86.19 89 PHE A CA 1
ATOM 686 C C . PHE A 1 89 ? 32.031 -1.08 -4.773 1 86.19 89 PHE A C 1
ATOM 688 O O . PHE A 1 89 ? 32 -2.285 -5.027 1 86.19 89 PHE A O 1
ATOM 695 N N . PRO A 1 90 ? 31.656 -0.562 -3.621 1 84.69 90 PRO A N 1
ATOM 696 C CA . PRO A 1 90 ? 31.109 -1.524 -2.662 1 84.69 90 PRO A CA 1
ATOM 697 C C . PRO A 1 90 ? 29.859 -2.23 -3.184 1 84.69 90 PRO A C 1
ATOM 699 O O . PRO A 1 90 ? 29.656 -3.416 -2.908 1 84.69 90 PRO A O 1
ATOM 702 N N . VAL A 1 91 ? 29.109 -1.539 -3.904 1 89.81 91 VAL A N 1
ATOM 703 C CA . VAL A 1 91 ? 27.891 -2.127 -4.449 1 89.81 91 VAL A CA 1
ATOM 704 C C . VAL A 1 91 ? 28.25 -3.191 -5.484 1 89.81 91 VAL A C 1
ATOM 706 O O . VAL A 1 91 ? 27.672 -4.277 -5.492 1 89.81 91 VAL A O 1
ATOM 709 N N . MET A 1 92 ? 29.203 -2.891 -6.297 1 92.31 92 MET A N 1
ATOM 710 C CA . MET A 1 92 ? 29.641 -3.848 -7.309 1 92.31 92 MET A CA 1
ATOM 711 C C . MET A 1 92 ? 30.234 -5.098 -6.652 1 92.31 92 MET A C 1
ATOM 713 O O . MET A 1 92 ? 29.938 -6.215 -7.082 1 92.31 92 MET A O 1
ATOM 717 N N . PHE A 1 93 ? 30.938 -4.883 -5.723 1 88 93 PHE A N 1
ATOM 718 C CA . PHE A 1 93 ? 31.578 -6 -5.027 1 88 93 PHE A CA 1
ATOM 719 C C . PHE A 1 93 ? 30.531 -6.871 -4.344 1 88 93 PHE A C 1
ATOM 721 O O . PHE A 1 93 ? 30.547 -8.094 -4.48 1 88 93 PHE A O 1
ATOM 728 N N . LEU A 1 94 ? 29.672 -6.223 -3.652 1 85.31 94 LEU A N 1
ATOM 729 C CA . LEU A 1 94 ? 28.625 -6.961 -2.943 1 85.31 94 LEU A CA 1
ATOM 730 C C . LEU A 1 94 ? 27.719 -7.703 -3.922 1 85.31 94 LEU A C 1
ATOM 732 O O . LEU A 1 94 ? 27.312 -8.836 -3.654 1 85.31 94 LEU A O 1
ATOM 736 N N . SER A 1 95 ? 27.453 -7.102 -5.008 1 91.31 95 SER A N 1
ATOM 737 C CA . SER A 1 95 ? 26.531 -7.668 -5.984 1 91.31 95 SER A CA 1
ATOM 738 C C . SER A 1 95 ? 27.156 -8.844 -6.723 1 91.31 95 SER A C 1
ATOM 740 O O . SER A 1 95 ? 26.453 -9.633 -7.355 1 91.31 95 SER A O 1
ATOM 742 N N . ALA A 1 96 ? 28.453 -8.977 -6.598 1 89.62 96 ALA A N 1
ATOM 743 C CA . ALA A 1 96 ? 29.141 -10.133 -7.18 1 89.62 96 ALA A CA 1
ATOM 744 C C . ALA A 1 96 ? 28.844 -11.398 -6.383 1 89.62 96 ALA A C 1
ATOM 746 O O . ALA A 1 96 ? 28.953 -12.508 -6.906 1 89.62 96 ALA A O 1
ATOM 747 N N . PHE A 1 97 ? 28.422 -11.172 -5.207 1 81.69 97 PHE A N 1
ATOM 748 C CA . PHE A 1 97 ? 28.25 -12.336 -4.344 1 81.69 97 PHE A CA 1
ATOM 749 C C . PHE A 1 97 ? 26.812 -12.414 -3.824 1 81.69 97 PHE A C 1
ATOM 751 O O . PHE A 1 97 ? 26.406 -13.438 -3.277 1 81.69 97 PHE A O 1
ATOM 758 N N . LEU A 1 98 ? 26.141 -11.25 -3.961 1 78.44 98 LEU A N 1
ATOM 759 C CA . LEU A 1 98 ? 24.734 -11.156 -3.564 1 78.44 98 LEU A CA 1
ATOM 760 C C . LEU A 1 98 ? 23.859 -10.781 -4.754 1 78.44 98 LEU A C 1
ATOM 762 O O . LEU A 1 98 ? 24.344 -10.211 -5.73 1 78.44 98 LEU A O 1
ATOM 766 N N . ASN A 1 99 ? 22.594 -11.195 -4.543 1 81.38 99 ASN A N 1
ATOM 767 C CA . ASN A 1 99 ? 21.672 -10.727 -5.559 1 81.38 99 ASN A CA 1
ATOM 768 C C . ASN A 1 99 ? 21.641 -9.203 -5.633 1 81.38 99 ASN A C 1
ATOM 770 O O . ASN A 1 99 ? 21.875 -8.523 -4.633 1 81.38 99 ASN A O 1
ATOM 774 N N . ASN A 1 100 ? 21.359 -8.648 -6.801 1 87.94 100 ASN A N 1
ATOM 775 C CA . ASN A 1 100 ? 21.359 -7.207 -7.047 1 87.94 100 ASN A CA 1
ATOM 776 C C . ASN A 1 100 ? 20.312 -6.496 -6.203 1 87.94 100 ASN A C 1
ATOM 778 O O . ASN A 1 100 ? 20.547 -5.395 -5.703 1 87.94 100 ASN A O 1
ATOM 782 N N . THR A 1 101 ? 19.266 -7.164 -5.922 1 81.56 101 THR A N 1
ATOM 783 C CA . THR A 1 101 ? 18.062 -6.547 -5.348 1 81.56 101 THR A CA 1
ATOM 784 C C . THR A 1 101 ? 18.344 -6.094 -3.914 1 81.56 101 THR A C 1
ATOM 786 O O . THR A 1 101 ? 18.094 -4.938 -3.568 1 81.56 101 THR A O 1
ATOM 789 N N . PRO A 1 102 ? 18.859 -6.969 -3.119 1 80.69 102 PRO A N 1
ATOM 790 C CA . PRO A 1 102 ? 19.141 -6.516 -1.757 1 80.69 102 PRO A CA 1
ATOM 791 C C . PRO A 1 102 ? 20.141 -5.359 -1.718 1 80.69 102 PRO A C 1
ATOM 793 O O . PRO A 1 102 ? 20 -4.445 -0.901 1 80.69 102 PRO A O 1
ATOM 796 N N . CYS A 1 103 ? 21.094 -5.379 -2.596 1 86.75 103 CYS A N 1
ATOM 797 C CA . CYS A 1 103 ? 22.109 -4.328 -2.633 1 86.75 103 CYS A CA 1
ATOM 798 C C . CYS A 1 103 ? 21.469 -2.975 -2.928 1 86.75 103 CYS A C 1
ATOM 800 O O . CYS A 1 103 ? 21.734 -1.994 -2.229 1 86.75 103 CYS A O 1
ATOM 802 N N . VAL A 1 104 ? 20.625 -2.984 -3.885 1 89.06 104 VAL A N 1
ATOM 803 C CA . VAL A 1 104 ? 20 -1.738 -4.312 1 89.06 104 VAL A CA 1
ATOM 804 C C . VAL A 1 104 ? 18.984 -1.279 -3.264 1 89.06 104 VAL A C 1
ATOM 806 O O . VAL A 1 104 ? 18.922 -0.091 -2.943 1 89.06 104 VAL A O 1
ATOM 809 N N . THR A 1 105 ? 18.297 -2.18 -2.711 1 82.44 105 THR A N 1
ATOM 810 C CA . THR A 1 105 ? 17.266 -1.856 -1.726 1 82.44 105 THR A CA 1
ATOM 811 C C . THR A 1 105 ? 17.875 -1.16 -0.514 1 82.44 105 THR A C 1
ATOM 813 O O . THR A 1 105 ? 17.328 -0.172 -0.018 1 82.44 105 THR A O 1
ATOM 816 N N . PHE A 1 106 ? 19.016 -1.572 -0.113 1 80.38 106 PHE A N 1
ATOM 817 C CA . PHE A 1 106 ? 19.641 -1.034 1.091 1 80.38 106 PHE A CA 1
ATOM 818 C C . PHE A 1 106 ? 20.344 0.287 0.794 1 80.38 106 PHE A C 1
ATOM 820 O O . PHE A 1 106 ? 20.406 1.168 1.654 1 80.38 106 PHE A O 1
ATOM 827 N N . MET A 1 107 ? 20.703 0.365 -0.407 1 84.81 107 MET A N 1
ATOM 828 C CA . MET A 1 107 ? 21.5 1.543 -0.738 1 84.81 107 MET A CA 1
ATOM 829 C C . MET A 1 107 ? 20.609 2.727 -1.086 1 84.81 107 MET A C 1
ATOM 831 O O . MET A 1 107 ? 21.016 3.881 -0.955 1 84.81 107 MET A O 1
ATOM 835 N N . ILE A 1 108 ? 19.406 2.482 -1.449 1 86.19 108 ILE A N 1
ATOM 836 C CA . ILE A 1 108 ? 18.516 3.555 -1.893 1 86.19 108 ILE A CA 1
ATOM 837 C C . ILE A 1 108 ? 18.281 4.539 -0.75 1 86.19 108 ILE A C 1
ATOM 839 O O . ILE A 1 108 ? 18.562 5.734 -0.884 1 86.19 108 ILE A O 1
ATOM 843 N N . PRO A 1 109 ? 17.859 4.062 0.389 1 76.31 109 PRO A N 1
ATOM 844 C CA . PRO A 1 109 ? 17.656 5.031 1.468 1 76.31 109 PRO A CA 1
ATOM 845 C C . PRO A 1 109 ? 18.938 5.738 1.896 1 76.31 109 PRO A C 1
ATOM 847 O O . PRO A 1 109 ? 18.906 6.906 2.289 1 76.31 109 PRO A O 1
ATOM 850 N N . ILE A 1 110 ? 20.031 5.105 1.824 1 77 110 ILE A N 1
ATOM 851 C CA . ILE A 1 110 ? 21.328 5.68 2.178 1 77 110 ILE A CA 1
ATOM 852 C C . ILE A 1 110 ? 21.656 6.816 1.219 1 77 110 ILE A C 1
ATOM 854 O O . ILE A 1 110 ? 22.031 7.914 1.651 1 77 110 ILE A O 1
ATOM 858 N N . LEU A 1 111 ? 21.438 6.539 0.015 1 82.5 111 LEU A N 1
ATOM 859 C CA . LEU A 1 111 ? 21.766 7.539 -0.995 1 82.5 111 LEU A CA 1
ATOM 860 C C . LEU A 1 111 ? 20.781 8.703 -0.945 1 82.5 111 LEU A C 1
ATOM 862 O O . LEU A 1 111 ? 21.172 9.859 -1.168 1 82.5 111 LEU A O 1
ATOM 866 N N . LEU A 1 112 ? 19.594 8.438 -0.677 1 78.5 112 LEU A N 1
ATOM 867 C CA . LEU A 1 112 ? 18.609 9.508 -0.57 1 78.5 112 LEU A CA 1
ATOM 868 C C . LEU A 1 112 ? 18.891 10.406 0.627 1 78.5 112 LEU A C 1
ATOM 870 O O . LEU A 1 112 ? 18.781 11.633 0.534 1 78.5 112 LEU A O 1
ATOM 874 N N . SER A 1 113 ? 19.234 9.758 1.658 1 71.12 113 SER A N 1
ATOM 875 C CA . SER A 1 113 ? 19.609 10.531 2.84 1 71.12 113 SER A CA 1
ATOM 876 C C . SER A 1 113 ? 20.844 11.383 2.578 1 71.12 113 SER A C 1
ATOM 878 O O . SER A 1 113 ? 20.906 12.547 2.977 1 71.12 113 SER A O 1
ATOM 880 N N . TRP A 1 114 ? 21.719 10.836 1.944 1 74.62 114 TRP A N 1
ATOM 881 C CA . TRP A 1 114 ? 22.938 11.562 1.604 1 74.62 114 TRP A CA 1
ATOM 882 C C . TRP A 1 114 ? 22.625 12.719 0.663 1 74.62 114 TRP A C 1
ATOM 884 O O . TRP A 1 114 ? 23.203 13.805 0.795 1 74.62 114 TRP A O 1
ATOM 894 N N . SER A 1 115 ? 21.828 12.445 -0.285 1 77 115 SER A N 1
ATOM 895 C CA . SER A 1 115 ? 21.406 13.477 -1.239 1 77 115 SER A CA 1
ATOM 896 C C . SER A 1 115 ? 20.797 14.672 -0.529 1 77 115 SER A C 1
ATOM 898 O O . SER A 1 115 ? 21.062 15.82 -0.894 1 77 115 SER A O 1
ATOM 900 N N . ARG A 1 116 ? 20.078 14.43 0.379 1 67.69 116 ARG A N 1
ATOM 901 C CA . ARG A 1 116 ? 19.438 15.5 1.148 1 67.69 116 ARG A CA 1
ATOM 902 C C . ARG A 1 116 ? 20.469 16.266 1.974 1 67.69 116 ARG A C 1
ATOM 904 O O . ARG A 1 116 ? 20.438 17.5 2.039 1 67.69 116 ARG A O 1
ATOM 911 N N . ARG A 1 117 ? 21.391 15.531 2.475 1 64.06 117 ARG A N 1
ATOM 912 C CA . ARG A 1 117 ? 22.406 16.125 3.334 1 64.06 117 ARG A CA 1
ATOM 913 C C . ARG A 1 117 ? 23.359 17 2.531 1 64.06 117 ARG A C 1
ATOM 915 O O . ARG A 1 117 ? 23.797 18.047 3.01 1 64.06 117 ARG A O 1
ATOM 922 N N . CYS A 1 118 ? 23.578 16.547 1.378 1 67.62 118 CYS A N 1
ATOM 923 C CA . CYS A 1 118 ? 24.594 17.234 0.592 1 67.62 118 CYS A CA 1
ATOM 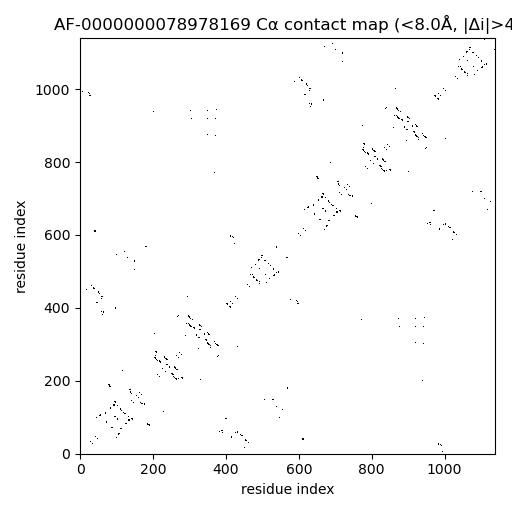924 C C . CYS A 1 118 ? 23.969 18.156 -0.437 1 67.62 118 CYS A C 1
ATOM 926 O O . CYS A 1 118 ? 24.672 18.875 -1.15 1 67.62 118 CYS A O 1
ATOM 928 N N . GLY A 1 119 ? 22.641 18.125 -0.465 1 67.94 119 GLY A N 1
ATOM 929 C CA . GLY A 1 119 ? 21.953 18.969 -1.42 1 67.94 119 GLY A CA 1
ATOM 930 C C . GLY A 1 119 ? 22.141 18.531 -2.859 1 67.94 119 GLY A C 1
ATOM 931 O O . GLY A 1 119 ? 22.297 19.359 -3.754 1 67.94 119 GLY A O 1
ATOM 932 N N . VAL A 1 120 ? 22.406 17.344 -3.037 1 73.88 120 VAL A N 1
ATOM 933 C CA . VAL A 1 120 ? 22.547 16.781 -4.375 1 73.88 120 VAL A CA 1
ATOM 934 C C . VAL A 1 120 ? 21.234 16.109 -4.805 1 73.88 120 VAL A C 1
ATOM 936 O O . VAL A 1 120 ? 20.594 15.43 -4.012 1 73.88 120 VAL A O 1
ATOM 939 N N . PRO A 1 121 ? 20.844 16.406 -6.02 1 77.81 121 PRO A N 1
ATOM 940 C CA . PRO A 1 121 ? 19.625 15.727 -6.488 1 77.81 121 PRO A CA 1
ATOM 941 C C . PRO A 1 121 ? 19.781 14.211 -6.508 1 77.81 121 PRO A C 1
ATOM 943 O O . PRO A 1 121 ? 20.781 13.695 -7.004 1 77.81 121 PRO A O 1
ATOM 946 N N . PRO A 1 122 ? 18.891 13.531 -5.98 1 82.56 122 PRO A N 1
ATOM 947 C CA . PRO A 1 122 ? 18.953 12.07 -5.949 1 82.56 122 PRO A CA 1
ATOM 948 C C . PRO A 1 122 ? 19.047 11.445 -7.34 1 82.56 122 PRO A C 1
ATOM 950 O O . PRO A 1 122 ? 19.625 10.367 -7.496 1 82.56 122 PRO A O 1
ATOM 953 N N . LYS A 1 123 ? 18.516 12.094 -8.344 1 84.38 123 LYS A N 1
ATOM 954 C CA . LYS A 1 123 ? 18.516 11.594 -9.719 1 84.38 123 LYS A CA 1
ATOM 955 C C . LYS A 1 123 ? 19.938 11.336 -10.211 1 84.38 123 LYS A C 1
ATOM 957 O O . LYS A 1 123 ? 20.141 10.508 -11.094 1 84.38 123 LYS A O 1
ATOM 962 N N . LYS A 1 124 ? 20.828 11.938 -9.609 1 83.06 124 LYS A N 1
ATOM 963 C CA . LYS A 1 124 ? 22.219 11.797 -10.055 1 83.06 124 LYS A CA 1
ATOM 964 C C . LYS A 1 124 ? 22.859 10.562 -9.445 1 83.06 124 LYS A C 1
ATOM 966 O O . LYS A 1 124 ? 23.906 10.102 -9.922 1 83.06 124 LYS A O 1
ATOM 971 N N . LEU A 1 125 ? 22.25 10.039 -8.484 1 85.5 125 LEU A N 1
ATOM 972 C CA . LEU A 1 125 ? 22.922 9 -7.707 1 85.5 125 LEU A CA 1
ATOM 973 C C . LEU A 1 125 ? 22.25 7.645 -7.926 1 85.5 125 LEU A C 1
ATOM 975 O O . LEU A 1 125 ? 22.906 6.602 -7.824 1 85.5 125 LEU A O 1
ATOM 979 N N . LEU A 1 126 ? 21.047 7.586 -8.289 1 90.62 126 LEU A N 1
ATOM 980 C CA . LEU A 1 126 ? 20.266 6.367 -8.148 1 90.62 126 LEU A CA 1
ATOM 981 C C . LEU A 1 126 ? 20.422 5.465 -9.367 1 90.62 126 LEU A C 1
ATOM 983 O O . LEU A 1 126 ? 20.531 4.246 -9.234 1 90.62 126 LEU A O 1
ATOM 987 N N . ILE A 1 127 ? 20.469 6.02 -10.578 1 91.81 127 ILE A N 1
ATOM 988 C CA . ILE A 1 127 ? 20.641 5.188 -11.766 1 91.81 127 ILE A CA 1
ATOM 989 C C . ILE A 1 127 ? 22.016 4.5 -11.719 1 91.81 127 ILE A C 1
ATOM 991 O O . ILE A 1 127 ? 22.109 3.285 -11.906 1 91.81 127 ILE A O 1
ATOM 995 N N . PRO A 1 128 ? 23.078 5.199 -11.305 1 91.06 128 PRO A N 1
ATOM 996 C CA . PRO A 1 128 ? 24.375 4.547 -11.164 1 91.06 128 PRO A CA 1
ATOM 997 C C . PRO A 1 128 ? 24.359 3.418 -10.141 1 91.06 128 PRO A C 1
ATOM 999 O O . PRO A 1 128 ? 25.094 2.434 -10.289 1 91.06 128 PRO A O 1
ATOM 1002 N N . LEU A 1 129 ? 23.594 3.586 -9.195 1 91.62 129 LEU A N 1
ATOM 1003 C CA . LEU A 1 129 ? 23.469 2.539 -8.188 1 91.62 129 LEU A CA 1
ATOM 1004 C C . LEU A 1 129 ? 22.953 1.244 -8.805 1 91.62 129 LEU A C 1
ATOM 1006 O O . LEU A 1 129 ? 23.516 0.172 -8.578 1 91.62 129 LEU A O 1
ATOM 1010 N N . SER A 1 130 ? 21.891 1.337 -9.547 1 93.5 130 SER A N 1
ATOM 1011 C CA . SER A 1 130 ? 21.344 0.165 -10.219 1 93.5 130 SER A CA 1
ATOM 1012 C C . SER A 1 130 ? 22.359 -0.448 -11.18 1 93.5 130 SER A C 1
ATOM 1014 O O . SER A 1 130 ? 22.531 -1.668 -11.211 1 93.5 130 SER A O 1
ATOM 1016 N N . TYR A 1 131 ? 23.062 0.417 -11.891 1 93.75 131 TYR A N 1
ATOM 1017 C CA . TYR A 1 131 ? 24.031 -0.062 -12.867 1 93.75 131 TYR A CA 1
ATOM 1018 C C . TYR A 1 131 ? 25.203 -0.743 -12.172 1 93.75 131 TYR A C 1
ATOM 1020 O O . TYR A 1 131 ? 25.703 -1.773 -12.641 1 93.75 131 TYR A O 1
ATOM 1028 N N . ALA A 1 132 ? 25.594 -0.188 -11.125 1 93.5 132 ALA A N 1
ATOM 1029 C CA . ALA A 1 132 ? 26.688 -0.792 -10.359 1 93.5 132 ALA A CA 1
ATOM 1030 C C . ALA A 1 132 ? 26.312 -2.195 -9.891 1 93.5 132 ALA A C 1
ATOM 1032 O O . ALA A 1 132 ? 27.141 -3.115 -9.961 1 93.5 132 ALA A O 1
ATOM 1033 N N . ALA A 1 133 ? 25.141 -2.311 -9.422 1 93.62 133 ALA A N 1
ATOM 1034 C CA . ALA A 1 133 ? 24.672 -3.617 -8.953 1 93.62 133 ALA A CA 1
ATOM 1035 C C . ALA A 1 133 ? 24.641 -4.621 -10.102 1 93.62 133 ALA A C 1
ATOM 1037 O O . ALA A 1 133 ? 25.094 -5.758 -9.953 1 93.62 133 ALA A O 1
ATOM 1038 N N . VAL A 1 134 ? 24.125 -4.188 -11.219 1 93.69 134 VAL A N 1
ATOM 1039 C CA . VAL A 1 134 ? 24.016 -5.059 -12.383 1 93.69 134 VAL A CA 1
ATOM 1040 C C . VAL A 1 134 ? 25.406 -5.465 -12.867 1 93.69 134 VAL A C 1
ATOM 1042 O O . VAL A 1 134 ? 25.656 -6.637 -13.148 1 93.69 134 VAL A O 1
ATOM 1045 N N . LEU A 1 135 ? 26.266 -4.531 -12.953 1 94.19 135 LEU A N 1
ATOM 1046 C CA . LEU A 1 135 ? 27.625 -4.773 -13.406 1 94.19 135 LEU A CA 1
ATOM 1047 C C . LEU A 1 135 ? 28.359 -5.723 -12.461 1 94.19 135 LEU A C 1
ATOM 1049 O O . LEU A 1 135 ? 29.047 -6.645 -12.906 1 94.19 135 LEU A O 1
ATOM 1053 N N . GLY A 1 136 ? 28.219 -5.531 -11.242 1 94.25 136 GLY A N 1
ATOM 1054 C CA . GLY A 1 136 ? 28.812 -6.434 -10.273 1 94.25 136 GLY A CA 1
ATOM 1055 C C . GLY A 1 136 ? 28.312 -7.855 -10.391 1 94.25 136 GLY A C 1
ATOM 1056 O O . GLY A 1 136 ? 29.078 -8.812 -10.25 1 94.25 136 GLY A O 1
ATOM 1057 N N . GLY A 1 137 ? 27.062 -8.008 -10.617 1 93.12 137 GLY A N 1
ATOM 1058 C CA . GLY A 1 137 ? 26.438 -9.312 -10.734 1 93.12 137 GLY A CA 1
ATOM 1059 C C . GLY A 1 137 ? 26.984 -10.125 -11.898 1 93.12 137 GLY A C 1
ATOM 1060 O O . GLY A 1 137 ? 26.875 -11.352 -11.898 1 93.12 137 GLY A O 1
ATOM 1061 N N . THR A 1 138 ? 27.562 -9.484 -12.844 1 94.38 138 THR A N 1
ATOM 1062 C CA . THR A 1 138 ? 28.062 -10.164 -14.031 1 94.38 138 THR A CA 1
ATOM 1063 C C . THR A 1 138 ? 29.469 -10.727 -13.781 1 94.38 138 THR A C 1
ATOM 1065 O O . THR A 1 138 ? 30.016 -11.422 -14.633 1 94.38 138 THR A O 1
ATOM 1068 N N . CYS A 1 139 ? 29.969 -10.562 -12.617 1 94.69 139 CYS A N 1
ATOM 1069 C CA . CYS A 1 139 ? 31.375 -10.898 -12.375 1 94.69 139 CYS A CA 1
ATOM 1070 C C . CYS A 1 139 ? 31.516 -12.344 -11.922 1 94.69 139 CYS A C 1
ATOM 1072 O O . CYS A 1 139 ? 32.594 -12.938 -12.055 1 94.69 139 CYS A O 1
ATOM 1074 N N . THR A 1 140 ? 30.453 -12.883 -11.383 1 91.5 140 THR A N 1
ATOM 1075 C CA . THR A 1 140 ? 30.469 -14.266 -10.938 1 91.5 140 THR A CA 1
ATOM 1076 C C . THR A 1 140 ? 29.219 -15.008 -11.414 1 91.5 140 THR A C 1
ATOM 1078 O O . THR A 1 140 ? 28.234 -14.375 -11.805 1 91.5 140 THR A O 1
ATOM 1081 N N . SER A 1 141 ? 29.312 -16.328 -11.375 1 87.69 141 SER A N 1
ATOM 1082 C CA . SER A 1 141 ? 28.188 -17.125 -11.82 1 87.69 141 SER A CA 1
ATOM 1083 C C . SER A 1 141 ? 27.016 -17.031 -10.844 1 87.69 141 SER A C 1
ATOM 1085 O O . SER A 1 141 ? 25.859 -17.203 -11.234 1 87.69 141 SER A O 1
ATOM 1087 N N . ILE A 1 142 ? 27.297 -16.594 -9.609 1 83.5 142 ILE A N 1
ATOM 1088 C CA . ILE A 1 142 ? 26.25 -16.578 -8.586 1 83.5 142 ILE A CA 1
ATOM 1089 C C . ILE A 1 142 ? 25.75 -15.148 -8.391 1 83.5 142 ILE A C 1
ATOM 1091 O O . ILE A 1 142 ? 24.797 -14.914 -7.633 1 83.5 142 ILE A O 1
ATOM 1095 N N . GLY A 1 143 ? 26.359 -14.203 -9.039 1 85.44 143 GLY A N 1
ATOM 1096 C CA . GLY A 1 143 ? 26.094 -12.797 -8.797 1 85.44 143 GLY A CA 1
ATOM 1097 C C . GLY A 1 143 ? 24.672 -12.391 -9.164 1 85.44 143 GLY A C 1
ATOM 1098 O O . GLY A 1 143 ? 24.125 -11.438 -8.594 1 85.44 143 GLY A O 1
ATOM 1099 N N . THR A 1 144 ? 24.109 -13.016 -10.148 1 87.81 144 THR A N 1
ATOM 1100 C CA . THR A 1 144 ? 22.734 -12.719 -10.547 1 87.81 144 THR A CA 1
ATOM 1101 C C . THR A 1 144 ? 21.984 -14 -10.883 1 87.81 144 THR A C 1
ATOM 1103 O O . THR A 1 144 ? 22.594 -15 -11.273 1 87.81 144 THR A O 1
ATOM 1106 N N . SER A 1 145 ? 20.719 -13.984 -10.664 1 83.94 145 SER A N 1
ATOM 1107 C CA . SER A 1 145 ? 19.875 -15.141 -10.969 1 83.94 145 SER A CA 1
ATOM 1108 C C . SER A 1 145 ? 19.906 -15.461 -12.461 1 83.94 145 SER A C 1
ATOM 1110 O O . SER A 1 145 ? 19.75 -16.625 -12.859 1 83.94 145 SER A O 1
ATOM 1112 N N . THR A 1 146 ? 20.188 -14.523 -13.242 1 89.19 146 THR A N 1
ATOM 1113 C CA . THR A 1 146 ? 20.266 -14.711 -14.688 1 89.19 146 THR A CA 1
ATOM 1114 C C . THR A 1 146 ? 21.391 -15.664 -15.055 1 89.19 146 THR A C 1
ATOM 1116 O O . THR A 1 146 ? 21.203 -16.578 -15.867 1 89.19 146 THR A O 1
ATOM 1119 N N . ASN A 1 147 ? 22.547 -15.516 -14.484 1 91.69 147 ASN A N 1
ATOM 1120 C CA . ASN A 1 147 ? 23.672 -16.406 -14.727 1 91.69 147 ASN A CA 1
ATOM 1121 C C . ASN A 1 147 ? 23.359 -17.844 -14.336 1 91.69 147 ASN A C 1
ATOM 1123 O O . ASN A 1 147 ? 23.734 -18.781 -15.047 1 91.69 147 ASN A O 1
ATOM 1127 N N . LEU A 1 148 ? 22.672 -17.984 -13.344 1 85.19 148 LEU A N 1
ATOM 1128 C CA . LEU A 1 148 ? 22.328 -19.312 -12.844 1 85.19 148 LEU A CA 1
ATOM 1129 C C . LEU A 1 148 ? 21.344 -20.016 -13.781 1 85.19 148 LEU A C 1
ATOM 1131 O O . LEU A 1 148 ? 21.438 -21.219 -13.984 1 85.19 148 LEU A O 1
ATOM 1135 N N . VAL A 1 149 ? 20.438 -19.281 -14.266 1 87.56 149 VAL A N 1
ATOM 1136 C CA . VAL A 1 149 ? 19.469 -19.828 -15.203 1 87.56 149 VAL A CA 1
ATOM 1137 C C . VAL A 1 149 ? 20.172 -20.328 -16.453 1 87.56 149 VAL A C 1
ATOM 1139 O O . VAL A 1 149 ? 19.891 -21.422 -16.938 1 87.56 149 VAL A O 1
ATOM 1142 N N . ILE A 1 150 ? 21.062 -19.562 -16.922 1 92 150 ILE A N 1
ATOM 1143 C CA . ILE A 1 150 ? 21.797 -19.906 -18.141 1 92 150 ILE A CA 1
ATOM 1144 C C . ILE A 1 150 ? 22.734 -21.094 -17.844 1 92 150 ILE A C 1
ATOM 1146 O O . ILE A 1 150 ? 22.875 -22 -18.672 1 92 150 ILE A O 1
ATOM 1150 N N . ASP A 1 151 ? 23.312 -21.062 -16.672 1 90.44 151 ASP A N 1
ATOM 1151 C CA . ASP A 1 151 ? 24.188 -22.156 -16.25 1 90.44 151 ASP A CA 1
ATOM 1152 C C . ASP A 1 151 ? 23.422 -23.484 -16.203 1 90.44 151 ASP A C 1
ATOM 1154 O O . ASP A 1 151 ? 23.953 -24.516 -16.625 1 90.44 151 ASP A O 1
ATOM 1158 N N . LYS A 1 152 ? 22.266 -23.438 -15.742 1 85.62 152 LYS A N 1
ATOM 1159 C CA . LYS A 1 152 ? 21.438 -24.641 -15.664 1 85.62 152 LYS A CA 1
ATOM 1160 C C . LYS A 1 152 ? 21.094 -25.156 -17.062 1 85.62 152 LYS A C 1
ATOM 1162 O O . LYS A 1 152 ? 21.062 -26.359 -17.281 1 85.62 152 LYS A O 1
ATOM 1167 N N . ARG A 1 153 ? 20.844 -24.266 -17.891 1 87.12 153 ARG A N 1
ATOM 1168 C CA . ARG A 1 153 ? 20.516 -24.656 -19.266 1 87.12 153 ARG A CA 1
ATOM 1169 C C . ARG A 1 153 ? 21.75 -25.219 -19.969 1 87.12 153 ARG A C 1
ATOM 1171 O O . ARG A 1 153 ? 21.641 -26.172 -20.75 1 87.12 153 ARG A O 1
ATOM 1178 N N . TYR A 1 154 ? 22.828 -24.609 -19.719 1 88.69 154 TYR A N 1
ATOM 1179 C CA . TYR A 1 154 ? 24.109 -25.094 -20.25 1 88.69 154 TYR A CA 1
ATOM 1180 C C . TYR A 1 154 ? 24.406 -26.5 -19.75 1 88.69 154 TYR A C 1
ATOM 1182 O O . TYR A 1 154 ? 24.781 -27.375 -20.547 1 88.69 154 TYR A O 1
ATOM 1190 N N . ALA A 1 155 ? 24.125 -26.766 -18.531 1 85 155 ALA A N 1
ATOM 1191 C CA . ALA A 1 155 ? 24.391 -28.062 -17.906 1 85 155 ALA A CA 1
ATOM 1192 C C . ALA A 1 155 ? 23.453 -29.125 -18.453 1 85 155 ALA A C 1
ATOM 1194 O O . ALA A 1 155 ? 23.828 -30.281 -18.609 1 85 155 ALA A O 1
ATOM 1195 N N . LYS A 1 156 ? 22.234 -28.797 -18.719 1 78.31 156 LYS A N 1
ATOM 1196 C CA . LYS A 1 156 ? 21.234 -29.75 -19.203 1 78.31 156 LYS A CA 1
ATOM 1197 C C . LYS A 1 156 ? 21.531 -30.188 -20.625 1 78.31 156 LYS A C 1
ATOM 1199 O O . LYS A 1 156 ? 21.328 -31.344 -20.984 1 78.31 156 LYS A O 1
ATOM 1204 N N . LYS A 1 157 ? 21.781 -29.391 -21.484 1 69.19 157 LYS A N 1
ATOM 1205 C CA . LYS A 1 157 ? 21.969 -29.703 -22.906 1 69.19 157 LYS A CA 1
ATOM 1206 C C . LYS A 1 157 ? 23.297 -30.453 -23.125 1 69.19 157 LYS A C 1
ATOM 1208 O O . LYS A 1 157 ? 23.344 -31.406 -23.891 1 69.19 157 LYS A O 1
ATOM 1213 N N . ASP A 1 158 ? 24.25 -30 -22.875 1 60.16 158 ASP A N 1
ATOM 1214 C CA . ASP A 1 158 ? 25.5 -30.641 -23.297 1 60.16 158 ASP A CA 1
ATOM 1215 C C . ASP A 1 158 ? 25.859 -31.812 -22.375 1 60.16 158 ASP A C 1
ATOM 1217 O O . ASP A 1 158 ? 25.453 -32.938 -22.641 1 60.16 158 ASP A O 1
ATOM 1221 N N . ALA A 1 159 ? 26.656 -31.969 -21.391 1 51 159 ALA A N 1
ATOM 1222 C CA . ALA A 1 159 ? 27.016 -33.094 -20.516 1 51 159 ALA A CA 1
ATOM 1223 C C . ALA A 1 159 ? 26.906 -32.656 -19.047 1 51 159 ALA A C 1
ATOM 1225 O O . ALA A 1 159 ? 27.031 -31.484 -18.719 1 51 159 ALA A O 1
ATOM 1226 N N . ALA A 1 160 ? 26.219 -33.438 -18.25 1 49.12 160 ALA A N 1
ATOM 1227 C CA . ALA A 1 160 ? 26.031 -33.312 -16.812 1 49.12 160 ALA A CA 1
ATOM 1228 C C . ALA A 1 160 ? 27.203 -32.562 -16.172 1 49.12 160 ALA A C 1
ATOM 1230 O O . ALA A 1 160 ? 27.016 -31.859 -15.172 1 49.12 160 ALA A O 1
ATOM 1231 N N . GLU A 1 161 ? 28.406 -32.719 -16.656 1 50.56 161 GLU A N 1
ATOM 1232 C CA . GLU A 1 161 ? 29.641 -32.312 -15.992 1 50.56 161 GLU A CA 1
ATOM 1233 C C . GLU A 1 161 ? 29.969 -30.844 -16.25 1 50.56 161 GLU A C 1
ATOM 1235 O O . GLU A 1 161 ? 30.812 -30.266 -15.578 1 50.56 161 GLU A O 1
ATOM 1240 N N . ALA A 1 162 ? 29.203 -30.125 -17.297 1 65.75 162 ALA A N 1
ATOM 1241 C CA . ALA A 1 162 ? 29.75 -28.812 -17.656 1 65.75 162 ALA A CA 1
ATOM 1242 C C . ALA A 1 162 ? 29.016 -27.688 -16.938 1 65.75 162 ALA A C 1
ATOM 1244 O O . ALA A 1 162 ? 27.875 -27.375 -17.281 1 65.75 162 ALA A O 1
ATOM 1245 N N . ARG A 1 163 ? 29.375 -27.422 -15.703 1 79.56 163 ARG A N 1
ATOM 1246 C CA . ARG A 1 163 ? 28.875 -26.297 -14.914 1 79.56 163 ARG A CA 1
ATOM 1247 C C . ARG A 1 163 ? 29.938 -25.203 -14.797 1 79.56 163 ARG A C 1
ATOM 1249 O O . ARG A 1 163 ? 31.125 -25.484 -14.797 1 79.56 163 ARG A O 1
ATOM 1256 N N . PHE A 1 164 ? 29.422 -24.031 -14.789 1 87.19 164 PHE A N 1
ATOM 1257 C CA . PHE A 1 164 ? 30.328 -22.906 -14.555 1 87.19 164 PHE A CA 1
ATOM 1258 C C . PHE A 1 164 ? 30.766 -22.875 -13.094 1 87.19 164 PHE A C 1
ATOM 1260 O O . PHE A 1 164 ? 29.938 -23 -12.188 1 87.19 164 PHE A O 1
ATOM 1267 N N . GLY A 1 165 ? 32.094 -22.844 -13 1 84.75 165 GLY A N 1
ATOM 1268 C CA . GLY A 1 165 ? 32.562 -22.484 -11.672 1 84.75 165 GLY A CA 1
ATOM 1269 C C . GLY A 1 165 ? 32.219 -21.047 -11.289 1 84.75 165 GLY A C 1
ATOM 1270 O O . GLY A 1 165 ? 31.828 -20.25 -12.148 1 84.75 165 GLY A O 1
ATOM 1271 N N . MET A 1 166 ? 32.344 -20.719 -10.109 1 85.25 166 MET A N 1
ATOM 1272 C CA . MET A 1 166 ? 31.953 -19.422 -9.586 1 85.25 166 MET A CA 1
ATOM 1273 C C . MET A 1 166 ? 32.656 -18.297 -10.336 1 85.25 166 MET A C 1
ATOM 1275 O O . MET A 1 166 ? 32.031 -17.297 -10.695 1 85.25 166 MET A O 1
ATOM 1279 N N . PHE A 1 167 ? 33.969 -18.453 -10.648 1 90.75 167 PHE A N 1
ATOM 1280 C CA . PHE A 1 167 ? 34.75 -17.359 -11.211 1 90.75 167 PHE A CA 1
ATOM 1281 C C . PHE A 1 167 ? 35.031 -17.609 -12.688 1 90.75 167 PHE A C 1
ATOM 1283 O O . PHE A 1 167 ? 35.844 -16.906 -13.289 1 90.75 167 PHE A O 1
ATOM 1290 N N . ASP A 1 168 ? 34.312 -18.578 -13.242 1 90.62 168 ASP A N 1
ATOM 1291 C CA . ASP A 1 168 ? 34.531 -18.922 -14.641 1 90.62 168 ASP A CA 1
ATOM 1292 C C . ASP A 1 168 ? 34.188 -17.766 -15.57 1 90.62 168 ASP A C 1
ATOM 1294 O O . ASP A 1 168 ? 34.781 -17.609 -16.641 1 90.62 168 ASP A O 1
ATOM 1298 N N . ILE A 1 169 ? 33.312 -16.984 -15.148 1 93.56 169 ILE A N 1
ATOM 1299 C CA . ILE A 1 169 ? 32.875 -15.914 -16.031 1 93.56 169 ILE A CA 1
ATOM 1300 C C . ILE A 1 169 ? 33.594 -14.609 -15.672 1 93.56 169 ILE A C 1
ATOM 1302 O O . ILE A 1 169 ? 33.375 -13.586 -16.328 1 93.56 169 ILE A O 1
ATOM 1306 N N . ALA A 1 170 ? 34.469 -14.617 -14.68 1 94.88 170 ALA A N 1
ATOM 1307 C CA . ALA A 1 170 ? 35.125 -13.422 -14.164 1 94.88 170 ALA A CA 1
ATOM 1308 C C . ALA A 1 170 ? 36.031 -12.789 -15.234 1 94.88 170 ALA A C 1
ATOM 1310 O O . ALA A 1 170 ? 36.156 -11.562 -15.289 1 94.88 170 ALA A O 1
ATOM 1311 N N . ALA A 1 171 ? 36.562 -13.641 -16 1 94.62 171 ALA A N 1
ATOM 1312 C CA . ALA A 1 171 ? 37.469 -13.133 -17.016 1 94.62 171 ALA A CA 1
ATOM 1313 C C . ALA A 1 171 ? 36.75 -12.219 -18 1 94.62 171 ALA A C 1
ATOM 1315 O O . ALA A 1 171 ? 37.375 -11.336 -18.609 1 94.62 171 ALA A O 1
ATOM 1316 N N . TYR A 1 172 ? 35.5 -12.375 -18.141 1 95 172 TYR A N 1
ATOM 1317 C CA . TYR A 1 172 ? 34.719 -11.562 -19.047 1 95 172 TYR A CA 1
ATOM 1318 C C . TYR A 1 172 ? 33.875 -10.539 -18.266 1 95 172 TYR A C 1
ATOM 1320 O O . TYR A 1 172 ? 33.781 -9.375 -18.672 1 95 172 TYR A O 1
ATOM 1328 N N . GLY A 1 173 ? 33.375 -10.969 -17.172 1 95.38 173 GLY A N 1
ATOM 1329 C CA . GLY A 1 173 ? 32.469 -10.133 -16.375 1 95.38 173 GLY A CA 1
ATOM 1330 C C . GLY A 1 173 ? 33.188 -8.961 -15.727 1 95.38 173 GLY A C 1
ATOM 1331 O O . GLY A 1 173 ? 32.656 -7.855 -15.672 1 95.38 173 GLY A O 1
ATOM 1332 N N . VAL A 1 174 ? 34.406 -9.172 -15.242 1 95.94 174 VAL A N 1
ATOM 1333 C CA . VAL A 1 174 ? 35.125 -8.133 -14.516 1 95.94 174 VAL A CA 1
ATOM 1334 C C . VAL A 1 174 ? 35.5 -7 -15.477 1 95.94 174 VAL A C 1
ATOM 1336 O O . VAL A 1 174 ? 35.219 -5.828 -15.188 1 95.94 174 VAL A O 1
ATOM 1339 N N . PRO A 1 175 ? 36.094 -7.312 -16.641 1 95.62 175 PRO A N 1
ATOM 1340 C CA . PRO A 1 175 ? 36.312 -6.219 -17.578 1 95.62 175 PRO A CA 1
ATOM 1341 C C . PRO A 1 175 ? 35.031 -5.504 -18 1 95.62 175 PRO A C 1
ATOM 1343 O O . PRO A 1 175 ? 35.031 -4.285 -18.172 1 95.62 175 PRO A O 1
ATOM 1346 N N . TYR A 1 176 ? 34.062 -6.266 -18.234 1 94.44 176 TYR A N 1
ATOM 1347 C CA . TYR A 1 176 ? 32.75 -5.719 -18.547 1 94.44 176 TYR A CA 1
ATOM 1348 C C . TYR A 1 176 ? 32.281 -4.738 -17.484 1 94.44 176 TYR A C 1
ATOM 1350 O O . TYR A 1 176 ? 31.859 -3.623 -17.797 1 94.44 176 TYR A O 1
ATOM 1358 N N . ALA A 1 177 ? 32.406 -5.094 -16.234 1 94.56 177 ALA A N 1
ATOM 1359 C CA . ALA A 1 177 ? 31.969 -4.289 -15.102 1 94.56 177 ALA A CA 1
ATOM 1360 C C . ALA A 1 177 ? 32.844 -3.037 -14.953 1 94.56 177 ALA A C 1
ATOM 1362 O O . ALA A 1 177 ? 32.312 -1.952 -14.672 1 94.56 177 ALA A O 1
ATOM 1363 N N . LEU A 1 178 ? 34.125 -3.207 -15.133 1 93.31 178 LEU A N 1
ATOM 1364 C CA . LEU A 1 178 ? 35.031 -2.082 -14.992 1 93.31 178 LEU A CA 1
ATOM 1365 C C . LEU A 1 178 ? 34.781 -1.036 -16.078 1 93.31 178 LEU A C 1
ATOM 1367 O O . LEU A 1 178 ? 34.812 0.166 -15.805 1 93.31 178 LEU A O 1
ATOM 1371 N N . TRP A 1 179 ? 34.531 -1.498 -17.234 1 91.56 179 TRP A N 1
ATOM 1372 C CA . TRP A 1 179 ? 34.219 -0.574 -18.328 1 91.56 179 TRP A CA 1
ATOM 1373 C C . TRP A 1 179 ? 32.906 0.169 -18.062 1 91.56 179 TRP A C 1
ATOM 1375 O O . TRP A 1 179 ? 32.812 1.374 -18.312 1 91.56 179 TRP A O 1
ATOM 1385 N N . GLY A 1 180 ? 31.953 -0.558 -17.656 1 90.38 180 GLY A N 1
ATOM 1386 C CA . GLY A 1 180 ? 30.688 0.073 -17.312 1 90.38 180 GLY A CA 1
ATOM 1387 C C . GLY A 1 180 ? 30.828 1.088 -16.188 1 90.38 180 GLY A C 1
ATOM 1388 O O . GLY A 1 180 ? 30.219 2.162 -16.25 1 90.38 180 GLY A O 1
ATOM 1389 N N . ALA A 1 181 ? 31.609 0.712 -15.211 1 89.81 181 ALA A N 1
ATOM 1390 C CA . ALA A 1 181 ? 31.828 1.61 -14.078 1 89.81 181 ALA A CA 1
ATOM 1391 C C . ALA A 1 181 ? 32.531 2.887 -14.523 1 89.81 181 ALA A C 1
ATOM 1393 O O . ALA A 1 181 ? 32.219 3.98 -14.062 1 89.81 181 ALA A O 1
ATOM 1394 N N . LEU A 1 182 ? 33.469 2.719 -15.375 1 87.88 182 LEU A N 1
ATOM 1395 C CA . LEU A 1 182 ? 34.188 3.871 -15.898 1 87.88 182 LEU A CA 1
ATOM 1396 C C . LEU A 1 182 ? 33.25 4.793 -16.688 1 87.88 182 LEU A C 1
ATOM 1398 O O . LEU A 1 182 ? 33.375 6.016 -16.578 1 87.88 182 LEU A O 1
ATOM 1402 N N . ARG A 1 183 ? 32.438 4.207 -17.406 1 86.31 183 ARG A N 1
ATOM 1403 C CA . ARG A 1 183 ? 31.5 4.996 -18.172 1 86.31 183 ARG A CA 1
ATOM 1404 C C . ARG A 1 183 ? 30.516 5.723 -17.25 1 86.31 183 ARG A C 1
ATOM 1406 O O . ARG A 1 183 ? 30.109 6.848 -17.547 1 86.31 183 ARG A O 1
ATOM 1413 N N . CYS A 1 184 ? 30.094 5.078 -16.234 1 85.81 184 CYS A N 1
ATOM 1414 C CA . CYS A 1 184 ? 29.203 5.688 -15.266 1 85.81 184 CYS A CA 1
ATOM 1415 C C . CYS A 1 184 ? 29.875 6.867 -14.57 1 85.81 184 CYS A C 1
ATOM 1417 O O . CYS A 1 184 ? 29.25 7.906 -14.352 1 85.81 184 CYS A O 1
ATOM 1419 N N . GLY A 1 185 ? 31.094 6.711 -14.211 1 78.69 185 GLY A N 1
ATOM 1420 C CA . GLY A 1 185 ? 31.844 7.785 -13.578 1 78.69 185 GLY A CA 1
ATOM 1421 C C . GLY A 1 185 ? 32.031 8.992 -14.477 1 78.69 185 GLY A C 1
ATOM 1422 O O . GLY A 1 185 ? 31.969 10.133 -14.008 1 78.69 185 GLY A O 1
ATOM 1423 N N . SER A 1 186 ? 32.156 8.75 -15.719 1 77.44 186 SER A N 1
ATOM 1424 C CA . SER A 1 186 ? 32.406 9.836 -16.672 1 77.44 186 SER A CA 1
ATOM 1425 C C . SER A 1 186 ? 31.109 10.578 -17 1 77.44 186 SER A C 1
ATOM 1427 O O . SER A 1 186 ? 31.125 11.797 -17.203 1 77.44 186 SER A O 1
ATOM 1429 N N . LEU A 1 187 ? 30.047 9.898 -17.078 1 72.94 187 LEU A N 1
ATOM 1430 C CA . LEU A 1 187 ? 28.781 10.5 -17.484 1 72.94 187 LEU A CA 1
ATOM 1431 C C . LEU A 1 187 ? 28.188 11.328 -16.344 1 72.94 187 LEU A C 1
ATOM 1433 O O . LEU A 1 187 ? 27.5 12.32 -16.594 1 72.94 187 LEU A O 1
ATOM 1437 N N . PHE A 1 188 ? 28.406 10.898 -15.203 1 67.81 188 PHE A N 1
ATOM 1438 C CA . PHE A 1 188 ? 27.766 11.586 -14.086 1 67.81 188 PHE A CA 1
ATOM 1439 C C . PHE A 1 188 ? 28.75 12.531 -13.406 1 67.81 188 PHE A C 1
ATOM 1441 O O . PHE A 1 188 ? 28.562 12.914 -12.25 1 67.81 188 PHE A O 1
ATOM 1448 N N . TYR A 1 189 ? 29.734 12.859 -14.211 1 60.59 189 TYR A N 1
ATOM 1449 C CA . TYR A 1 189 ? 30.656 13.875 -13.727 1 60.59 189 TYR A CA 1
ATOM 1450 C C . TYR A 1 189 ? 30 15.242 -13.68 1 60.59 189 TYR A C 1
ATOM 1452 O O . TYR A 1 189 ? 29.453 15.719 -14.68 1 60.59 189 TYR A O 1
ATOM 1460 N N . SER A 1 190 ? 29.297 15.562 -12.586 1 59.66 190 SER A N 1
ATOM 1461 C CA . SER A 1 190 ? 28.781 16.922 -12.469 1 59.66 190 SER A CA 1
ATOM 1462 C C . SER A 1 190 ? 29.688 17.781 -11.602 1 59.66 190 SER A C 1
ATOM 1464 O O . SER A 1 190 ? 30.094 17.359 -10.516 1 59.66 190 SER A O 1
ATOM 1466 N N . PRO A 1 191 ? 30.172 18.875 -12.242 1 52.34 191 PRO A N 1
ATOM 1467 C CA . PRO A 1 191 ? 30.906 19.812 -11.383 1 52.34 191 PRO A CA 1
ATOM 1468 C C . PRO A 1 191 ? 30.109 20.219 -10.141 1 52.34 191 PRO A C 1
ATOM 1470 O O . PRO A 1 191 ? 28.891 20.125 -10.133 1 52.34 191 PRO A O 1
ATOM 1473 N N . PRO A 1 192 ? 30.75 20.297 -9.086 1 48.72 192 PRO A N 1
ATOM 1474 C CA . PRO A 1 192 ? 30.062 20.703 -7.852 1 48.72 192 PRO A CA 1
ATOM 1475 C C . PRO A 1 192 ? 29.047 21.812 -8.086 1 48.72 192 PRO A C 1
ATOM 1477 O O . PRO A 1 192 ? 29.281 22.734 -8.859 1 48.72 192 PRO A O 1
ATOM 1480 N N . ASN A 1 193 ? 27.828 21.516 -8.273 1 49.31 193 ASN A N 1
ATOM 1481 C CA . ASN A 1 193 ? 26.875 22.625 -8.344 1 49.31 193 ASN A CA 1
ATOM 1482 C C . ASN A 1 193 ? 27.141 23.672 -7.266 1 49.31 193 ASN A C 1
ATOM 1484 O O . ASN A 1 193 ? 27.516 23.328 -6.141 1 49.31 193 ASN A O 1
ATOM 1488 N N . PRO A 1 194 ? 27.25 24.891 -7.703 1 44.31 194 PRO A N 1
ATOM 1489 C CA . PRO A 1 194 ? 27.406 25.953 -6.711 1 44.31 194 PRO A CA 1
ATOM 1490 C C . PRO A 1 194 ? 26.391 25.844 -5.57 1 44.31 194 PRO A C 1
ATOM 1492 O O . PRO A 1 194 ? 25.281 25.344 -5.77 1 44.31 194 PRO A O 1
ATOM 1495 N N . ARG A 1 195 ? 26.812 26.062 -4.418 1 43.62 195 ARG A N 1
ATOM 1496 C CA . ARG A 1 195 ? 26.109 26.125 -3.145 1 43.62 195 ARG A CA 1
ATOM 1497 C C . ARG A 1 195 ? 24.797 26.906 -3.285 1 43.62 195 ARG A C 1
ATOM 1499 O O . ARG A 1 195 ? 24.797 28.062 -3.695 1 43.62 195 ARG A O 1
ATOM 1506 N N . ILE A 1 196 ? 23.828 26.266 -3.793 1 40.34 196 ILE A N 1
ATOM 1507 C CA . ILE A 1 196 ? 22.594 27.047 -3.773 1 40.34 196 ILE A CA 1
ATOM 1508 C C . ILE A 1 196 ? 22.438 27.734 -2.42 1 40.34 196 ILE A C 1
ATOM 1510 O O . ILE A 1 196 ? 22.438 27.078 -1.377 1 40.34 196 ILE A O 1
ATOM 1514 N N . HIS A 1 197 ? 22.875 28.922 -2.348 1 38.72 197 HIS A N 1
ATOM 1515 C CA . HIS A 1 197 ? 22.484 29.75 -1.219 1 38.72 197 HIS A CA 1
ATOM 1516 C C . HIS A 1 197 ? 20.984 29.672 -0.959 1 38.72 197 HIS A C 1
ATOM 1518 O O . HIS A 1 197 ? 20.188 30.234 -1.725 1 38.72 197 HIS A O 1
ATOM 1524 N N . LEU A 1 198 ? 20.609 28.625 -0.475 1 40.19 198 LEU A N 1
ATOM 1525 C CA . LEU A 1 198 ? 19.172 28.578 -0.206 1 40.19 198 LEU A CA 1
ATOM 1526 C C . LEU A 1 198 ? 18.766 29.688 0.764 1 40.19 198 LEU A C 1
ATOM 1528 O O . LEU A 1 198 ? 19.406 29.875 1.803 1 40.19 198 LEU A O 1
ATOM 1532 N N . LEU A 1 199 ? 18.203 30.703 0.246 1 39.06 199 LEU A N 1
ATOM 1533 C CA . LEU A 1 199 ? 17.5 31.734 1.003 1 39.06 199 LEU A CA 1
ATOM 1534 C C . LEU A 1 199 ? 16.781 31.141 2.209 1 39.06 199 LEU A C 1
ATOM 1536 O O . LEU A 1 199 ? 16.141 30.094 2.098 1 39.06 199 LEU A O 1
ATOM 1540 N N . VAL A 1 200 ? 17.344 31.438 3.361 1 42.69 200 VAL A N 1
ATOM 1541 C CA . VAL A 1 200 ? 16.688 31.172 4.633 1 42.69 200 VAL A CA 1
ATOM 1542 C C . VAL A 1 200 ? 15.188 31.469 4.516 1 42.69 200 VAL A C 1
ATOM 1544 O O . VAL A 1 200 ? 14.797 32.625 4.277 1 42.69 200 VAL A O 1
ATOM 1547 N N . HIS A 1 201 ? 14.469 30.656 4.012 1 47.31 201 HIS A N 1
ATOM 1548 C CA . HIS A 1 201 ? 13.031 30.906 4.039 1 47.31 201 HIS A CA 1
ATOM 1549 C C . HIS A 1 201 ? 12.531 31.062 5.469 1 47.31 201 HIS A C 1
ATOM 1551 O O . HIS A 1 201 ? 13.125 30.516 6.402 1 47.31 201 HIS A O 1
ATOM 1557 N N . THR A 1 202 ? 11.742 32.062 5.715 1 46.97 202 THR A N 1
ATOM 1558 C CA . THR A 1 202 ? 11.188 32.719 6.895 1 46.97 202 THR A CA 1
ATOM 1559 C C . THR A 1 202 ? 10.578 31.703 7.844 1 46.97 202 THR A C 1
ATOM 1561 O O . THR A 1 202 ? 10.523 31.938 9.055 1 46.97 202 THR A O 1
ATOM 1564 N N . GLN A 1 203 ? 10.07 30.594 7.422 1 55.78 203 GLN A N 1
ATOM 1565 C CA . GLN A 1 203 ? 9.375 29.797 8.422 1 55.78 203 GLN A CA 1
ATOM 1566 C C . GLN A 1 203 ? 10.289 28.719 9 1 55.78 203 GLN A C 1
ATOM 1568 O O . GLN A 1 203 ? 10.125 27.531 8.711 1 55.78 203 GLN A O 1
ATOM 1573 N N . THR A 1 204 ? 11.445 29.125 9.461 1 63.03 204 THR A N 1
ATOM 1574 C CA . THR A 1 204 ? 12.367 28.203 10.102 1 63.03 204 THR A CA 1
ATOM 1575 C C . THR A 1 204 ? 12.164 28.203 11.609 1 63.03 204 THR A C 1
ATOM 1577 O O . THR A 1 204 ? 11.742 29.203 12.188 1 63.03 204 THR A O 1
ATOM 1580 N N . HIS A 1 205 ? 12.125 27.031 12.156 1 64.25 205 HIS A N 1
ATOM 1581 C CA . HIS A 1 205 ? 12.094 26.859 13.602 1 64.25 205 HIS A CA 1
ATOM 1582 C C . HIS A 1 205 ? 13.508 26.797 14.172 1 64.25 205 HIS A C 1
ATOM 1584 O O . HIS A 1 205 ? 14.375 26.109 13.641 1 64.25 205 HIS A O 1
ATOM 1590 N N . ALA A 1 206 ? 13.656 27.766 15.062 1 69.38 206 ALA A N 1
ATOM 1591 C CA . ALA A 1 206 ? 14.922 27.641 15.773 1 69.38 206 ALA A CA 1
ATOM 1592 C C . ALA A 1 206 ? 14.906 26.422 16.703 1 69.38 206 ALA A C 1
ATOM 1594 O O . ALA A 1 206 ? 13.984 26.281 17.516 1 69.38 206 ALA A O 1
ATOM 1595 N N . SER A 1 207 ? 15.688 25.547 16.453 1 73.12 207 SER A N 1
ATOM 1596 C CA . SER A 1 207 ? 15.812 24.328 17.25 1 73.12 207 SER A CA 1
ATOM 1597 C C . SER A 1 207 ? 17.203 24.219 17.859 1 73.12 207 SER A C 1
ATOM 1599 O O . SER A 1 207 ? 18.141 23.75 17.203 1 73.12 207 SER A O 1
ATOM 1601 N N . PRO A 1 208 ? 17.312 24.672 19.172 1 75.88 208 PRO A N 1
ATOM 1602 C CA . PRO A 1 208 ? 18.625 24.484 19.828 1 75.88 208 PRO A CA 1
ATOM 1603 C C . PRO A 1 208 ? 18.969 23 20.031 1 75.88 208 PRO A C 1
ATOM 1605 O O . PRO A 1 208 ? 18.109 22.219 20.438 1 75.88 208 PRO A O 1
ATOM 1608 N N . ARG A 1 209 ? 20.141 22.656 19.609 1 82.06 209 ARG A N 1
ATOM 1609 C CA . ARG A 1 209 ? 20.656 21.312 19.797 1 82.06 209 ARG A CA 1
ATOM 1610 C C . ARG A 1 209 ? 21.922 21.312 20.625 1 82.06 209 ARG A C 1
ATOM 1612 O O . ARG A 1 209 ? 22.781 22.188 20.453 1 82.06 209 ARG A O 1
ATOM 1619 N N . GLN A 1 210 ? 21.938 20.516 21.625 1 85.44 210 GLN A N 1
ATOM 1620 C CA . GLN A 1 210 ? 23.109 20.391 22.469 1 85.44 210 GLN A CA 1
ATOM 1621 C C . GLN A 1 210 ? 24.078 19.328 21.922 1 85.44 210 GLN A C 1
ATOM 1623 O O . GLN A 1 210 ? 23.641 18.266 21.484 1 85.44 210 GLN A O 1
ATOM 1628 N N . VAL A 1 211 ? 25.359 19.719 21.938 1 87.56 211 VAL A N 1
ATOM 1629 C CA . VAL A 1 211 ? 26.406 18.797 21.5 1 87.56 211 VAL A CA 1
ATOM 1630 C C . VAL A 1 211 ? 26.766 17.844 22.641 1 87.56 211 VAL A C 1
ATOM 1632 O O . VAL A 1 211 ? 27.094 18.281 23.734 1 87.56 211 VAL A O 1
ATOM 1635 N N . LYS A 1 212 ? 26.688 16.578 22.312 1 84.56 212 LYS A N 1
ATOM 1636 C CA . LYS A 1 212 ? 27.047 15.57 23.297 1 84.56 212 LYS A CA 1
ATOM 1637 C C . LYS A 1 212 ? 28.562 15.57 23.547 1 84.56 212 LYS A C 1
ATOM 1639 O O . LYS A 1 212 ? 29.344 15.875 22.641 1 84.56 212 LYS A O 1
ATOM 1644 N N . LYS A 1 213 ? 28.938 15.156 24.797 1 80.44 213 LYS A N 1
ATOM 1645 C CA . LYS A 1 213 ? 30.328 15.164 25.203 1 80.44 213 LYS A CA 1
ATOM 1646 C C . LYS A 1 213 ? 31.172 14.227 24.328 1 80.44 213 LYS A C 1
ATOM 1648 O O . LYS A 1 213 ? 32.281 14.586 23.906 1 80.44 213 LYS A O 1
ATOM 1653 N N . SER A 1 214 ? 30.625 13.047 24.078 1 77.38 214 SER A N 1
ATOM 1654 C CA . SER A 1 214 ? 31.375 12.078 23.281 1 77.38 214 SER A CA 1
ATOM 1655 C C . SER A 1 214 ? 30.797 11.953 21.875 1 77.38 214 SER A C 1
ATOM 1657 O O . SER A 1 214 ? 30.781 10.867 21.297 1 77.38 214 SER A O 1
ATOM 1659 N N . SER A 1 215 ? 30.719 13.203 21.266 1 77.69 215 SER A N 1
ATOM 1660 C CA . SER A 1 215 ? 30.078 13.164 19.953 1 77.69 215 SER A CA 1
ATOM 1661 C C . SER A 1 215 ? 31.109 13.273 18.828 1 77.69 215 SER A C 1
ATOM 1663 O O . SER A 1 215 ? 32.219 13.812 19.047 1 77.69 215 SER A O 1
ATOM 1665 N N . GLU A 1 216 ? 30.812 12.719 17.703 1 74.75 216 GLU A N 1
ATOM 1666 C CA . GLU A 1 216 ? 31.688 12.742 16.531 1 74.75 216 GLU A CA 1
ATOM 1667 C C . GLU A 1 216 ? 31.812 14.148 15.953 1 74.75 216 GLU A C 1
ATOM 1669 O O . GLU A 1 216 ? 32.75 14.445 15.211 1 74.75 216 GLU A O 1
ATOM 1674 N N . VAL A 1 217 ? 30.938 15 16.453 1 80.06 217 VAL A N 1
ATOM 1675 C CA . VAL A 1 217 ? 30.938 16.344 15.875 1 80.06 217 VAL A CA 1
ATOM 1676 C C . VAL A 1 217 ? 31.906 17.234 16.641 1 80.06 217 VAL A C 1
ATOM 1678 O O . VAL A 1 217 ? 32.312 18.281 16.141 1 80.06 217 VAL A O 1
ATOM 1681 N N . VAL A 1 218 ? 32.344 16.703 17.797 1 86.31 218 VAL A N 1
ATOM 1682 C CA . VAL A 1 218 ? 33.219 17.5 18.625 1 86.31 218 VAL A CA 1
ATOM 1683 C C . VAL A 1 218 ? 34.562 17.703 17.906 1 86.31 218 VAL A C 1
ATOM 1685 O O . VAL A 1 218 ? 35.125 16.75 17.375 1 86.31 218 VAL A O 1
ATOM 1688 N N . GLY A 1 219 ? 35.031 18.859 17.859 1 85.44 219 GLY A N 1
ATOM 1689 C CA . GLY A 1 219 ? 36.312 19.172 17.234 1 85.44 219 GLY A CA 1
ATOM 1690 C C . GLY A 1 219 ? 36.188 19.5 15.766 1 85.44 219 GLY A C 1
ATOM 1691 O O . GLY A 1 219 ? 37.188 19.891 15.133 1 85.44 219 GLY A O 1
ATOM 1692 N N . LYS A 1 220 ? 35.031 19.422 15.273 1 84.62 220 LYS A N 1
ATOM 1693 C CA . LYS A 1 220 ? 34.812 19.734 13.859 1 84.62 220 LYS A CA 1
ATOM 1694 C C . LYS A 1 220 ? 34.156 21.094 13.688 1 84.62 220 LYS A C 1
ATOM 1696 O O . LYS A 1 220 ? 33.531 21.609 14.617 1 84.62 220 LYS A O 1
ATOM 1701 N N . THR A 1 221 ? 34.469 21.656 12.562 1 83.75 221 THR A N 1
ATOM 1702 C CA . THR A 1 221 ? 33.75 22.859 12.219 1 83.75 221 THR A CA 1
ATOM 1703 C C . THR A 1 221 ? 32.281 22.531 11.844 1 83.75 221 THR A C 1
ATOM 1705 O O . THR A 1 221 ? 31.969 21.375 11.57 1 83.75 221 THR A O 1
ATOM 1708 N N . VAL A 1 222 ? 31.484 23.578 11.844 1 78.75 222 VAL A N 1
ATOM 1709 C CA . VAL A 1 222 ? 30.078 23.406 11.508 1 78.75 222 VAL A CA 1
ATOM 1710 C C . VAL A 1 222 ? 29.953 22.797 10.109 1 78.75 222 VAL A C 1
ATOM 1712 O O . VAL A 1 222 ? 29.094 21.938 9.875 1 78.75 222 VAL A O 1
ATOM 1715 N N . SER A 1 223 ? 30.828 23.234 9.305 1 73.62 223 SER A N 1
ATOM 1716 C CA . SER A 1 223 ? 30.828 22.719 7.945 1 73.62 223 SER A CA 1
ATOM 1717 C C . SER A 1 223 ? 31.312 21.266 7.906 1 73.62 223 SER A C 1
ATOM 1719 O O . SER A 1 223 ? 30.703 20.422 7.246 1 73.62 223 SER A O 1
ATOM 1721 N N . ALA A 1 224 ? 32.344 21.047 8.695 1 74.12 224 ALA A N 1
ATOM 1722 C CA . ALA A 1 224 ? 32.938 19.703 8.719 1 74.12 224 ALA A CA 1
ATOM 1723 C C . ALA A 1 224 ? 32 18.703 9.398 1 74.12 224 ALA A C 1
ATOM 1725 O O . ALA A 1 224 ? 32.031 17.516 9.102 1 74.12 224 ALA A O 1
ATOM 1726 N N . ALA A 1 225 ? 31.219 19.219 10.297 1 75.75 225 ALA A N 1
ATOM 1727 C CA . ALA A 1 225 ? 30.266 18.375 11 1 75.75 225 ALA A CA 1
ATOM 1728 C C . ALA A 1 225 ? 29.078 18.016 10.117 1 75.75 225 ALA A C 1
ATOM 1730 O O . ALA A 1 225 ? 28.297 17.109 10.43 1 75.75 225 ALA A O 1
ATOM 1731 N N . GLY A 1 226 ? 28.953 18.703 9 1 71.06 226 GLY A N 1
ATOM 1732 C CA . GLY A 1 226 ? 27.859 18.406 8.078 1 71.06 226 GLY A CA 1
ATOM 1733 C C . GLY A 1 226 ? 26.594 19.172 8.391 1 71.06 226 GLY A C 1
ATOM 1734 O O . GLY A 1 226 ? 25.5 18.75 8.039 1 71.06 226 GLY A O 1
ATOM 1735 N N . LEU A 1 227 ? 26.688 20.188 9.125 1 74.12 227 LEU A N 1
ATOM 1736 C CA . LEU A 1 227 ? 25.516 20.969 9.523 1 74.12 227 LEU A CA 1
ATOM 1737 C C . LEU A 1 227 ? 25.312 22.172 8.602 1 74.12 227 LEU A C 1
ATOM 1739 O O . LEU A 1 227 ? 24.344 22.906 8.75 1 74.12 227 LEU A O 1
ATOM 1743 N N . ARG A 1 228 ? 26.297 22.25 7.695 1 68.19 228 ARG A N 1
ATOM 1744 C CA . ARG A 1 228 ? 26.172 23.312 6.719 1 68.19 228 ARG A CA 1
ATOM 1745 C C . ARG A 1 228 ? 25.828 22.766 5.336 1 68.19 228 ARG A C 1
ATOM 1747 O O . ARG A 1 228 ? 26.297 21.688 4.969 1 68.19 228 ARG A O 1
ATOM 1754 N N . GLY A 1 229 ? 24.953 23.469 4.633 1 63.72 229 GLY A N 1
ATOM 1755 C CA . GLY A 1 229 ? 24.625 23.062 3.273 1 63.72 229 GLY A CA 1
ATOM 1756 C C . GLY A 1 229 ? 23.375 22.203 3.188 1 63.72 229 GLY A C 1
ATOM 1757 O O . GLY A 1 229 ? 23.031 21.719 2.109 1 63.72 229 GLY A O 1
ATOM 1758 N N . ILE A 1 230 ? 22.781 21.891 4.301 1 66.19 230 ILE A N 1
ATOM 1759 C CA . ILE A 1 230 ? 21.547 21.125 4.309 1 66.19 230 ILE A CA 1
ATOM 1760 C C . ILE A 1 230 ? 20.375 22.047 3.963 1 66.19 230 ILE A C 1
ATOM 1762 O O . ILE A 1 230 ? 20.172 23.078 4.605 1 66.19 230 ILE A O 1
ATOM 1766 N N . PRO A 1 231 ? 19.688 21.531 2.879 1 63.94 231 PRO A N 1
ATOM 1767 C CA . PRO A 1 231 ? 18.547 22.391 2.529 1 63.94 231 PRO A CA 1
ATOM 1768 C C . PRO A 1 231 ? 17.562 22.562 3.686 1 63.94 231 PRO A C 1
ATOM 1770 O O . PRO A 1 231 ? 17.156 21.578 4.312 1 63.94 231 PRO A O 1
ATOM 1773 N N . GLY A 1 232 ? 17.266 23.797 3.967 1 66.75 232 GLY A N 1
ATOM 1774 C CA . GLY A 1 232 ? 16.281 24.125 4.98 1 66.75 232 GLY A CA 1
ATOM 1775 C C . GLY A 1 232 ? 16.859 24.172 6.383 1 66.75 232 GLY A C 1
ATOM 1776 O O . GLY A 1 232 ? 16.109 24.344 7.355 1 66.75 232 GLY A O 1
ATOM 1777 N N . LEU A 1 233 ? 18.188 23.922 6.457 1 73.75 233 LEU A N 1
ATOM 1778 C CA . LEU A 1 233 ? 18.844 23.984 7.754 1 73.75 233 LEU A CA 1
ATOM 1779 C C . LEU A 1 233 ? 19.906 25.078 7.777 1 73.75 233 LEU A C 1
ATOM 1781 O O . LEU A 1 233 ? 20.734 25.172 6.867 1 73.75 233 LEU A O 1
ATOM 1785 N N . TYR A 1 234 ? 19.797 25.969 8.797 1 74.12 234 TYR A N 1
ATOM 1786 C CA . TYR A 1 234 ? 20.75 27.078 8.953 1 74.12 234 TYR A CA 1
ATOM 1787 C C . TYR A 1 234 ? 21.25 27.156 10.383 1 74.12 234 TYR A C 1
ATOM 1789 O O . TYR A 1 234 ? 20.469 27.219 11.328 1 74.12 234 TYR A O 1
ATOM 1797 N N . VAL A 1 235 ? 22.547 27.078 10.438 1 80 235 VAL A N 1
ATOM 1798 C CA . VAL A 1 235 ? 23.125 27.281 11.766 1 80 235 VAL A CA 1
ATOM 1799 C C . VAL A 1 235 ? 23.188 28.781 12.086 1 80 235 VAL A C 1
ATOM 1801 O O . VAL A 1 235 ? 23.797 29.547 11.352 1 80 235 VAL A O 1
ATOM 1804 N N . LEU A 1 236 ? 22.469 29.156 13.07 1 75.69 236 LEU A N 1
ATOM 1805 C CA . LEU A 1 236 ? 22.359 30.562 13.438 1 75.69 236 LEU A CA 1
ATOM 1806 C C . LEU A 1 236 ? 23.516 30.984 14.32 1 75.69 236 LEU A C 1
ATOM 1808 O O . LEU A 1 236 ? 24.203 31.984 14.031 1 75.69 236 LEU A O 1
ATOM 1812 N N . SER A 1 237 ? 23.719 30.359 15.359 1 78.94 237 SER A N 1
ATOM 1813 C CA . SER A 1 237 ? 24.766 30.672 16.328 1 78.94 237 SER A CA 1
ATOM 1814 C C . SER A 1 237 ? 25.094 29.469 17.203 1 78.94 237 SER A C 1
ATOM 1816 O O . SER A 1 237 ? 24.359 28.469 17.188 1 78.94 237 SER A O 1
ATOM 1818 N N . VAL A 1 238 ? 26.203 29.562 17.781 1 84.94 238 VAL A N 1
ATOM 1819 C CA . VAL A 1 238 ? 26.641 28.547 18.734 1 84.94 238 VAL A CA 1
ATOM 1820 C C . VAL A 1 238 ? 26.906 29.188 20.094 1 84.94 238 VAL A C 1
ATOM 1822 O O . VAL A 1 238 ? 27.672 30.156 20.188 1 84.94 238 VAL A O 1
ATOM 1825 N N . ASP A 1 239 ? 26.125 28.703 21.016 1 82.12 239 ASP A N 1
ATOM 1826 C CA . ASP A 1 239 ? 26.391 29.141 22.391 1 82.12 239 ASP A CA 1
ATOM 1827 C C . ASP A 1 239 ? 27.359 28.188 23.094 1 82.12 239 ASP A C 1
ATOM 1829 O O . ASP A 1 239 ? 27.094 26.984 23.188 1 82.12 239 ASP A O 1
ATOM 1833 N N . ARG A 1 240 ? 28.438 28.719 23.547 1 83.19 240 ARG A N 1
ATOM 1834 C CA . ARG A 1 240 ? 29.438 27.906 24.234 1 83.19 240 ARG A CA 1
ATOM 1835 C C . ARG A 1 240 ? 29.031 27.656 25.688 1 83.19 240 ARG A C 1
ATOM 1837 O O . ARG A 1 240 ? 28.203 28.375 26.25 1 83.19 240 ARG A O 1
ATOM 1844 N N . ALA A 1 241 ? 29.656 26.609 26.234 1 79.31 241 ALA A N 1
ATOM 1845 C CA . ALA A 1 241 ? 29.406 26.266 27.625 1 79.31 241 ALA A CA 1
ATOM 1846 C C . ALA A 1 241 ? 29.875 27.375 28.562 1 79.31 241 ALA A C 1
ATOM 1848 O O . ALA A 1 241 ? 29.312 27.562 29.641 1 79.31 241 ALA A O 1
ATOM 1849 N N . ASP A 1 242 ? 30.844 28.141 28.047 1 73.81 242 ASP A N 1
ATOM 1850 C CA . ASP A 1 242 ? 31.422 29.203 28.875 1 73.81 242 ASP A CA 1
ATOM 1851 C C . ASP A 1 242 ? 30.562 30.469 28.812 1 73.81 242 ASP A C 1
ATOM 1853 O O . ASP A 1 242 ? 30.891 31.469 29.453 1 73.81 242 ASP A O 1
ATOM 1857 N N . GLY A 1 243 ? 29.453 30.422 28.109 1 73 243 GLY A N 1
ATOM 1858 C CA . GLY A 1 243 ? 28.547 31.547 28.062 1 73 243 GLY A CA 1
ATOM 1859 C C . GLY A 1 243 ? 28.75 32.438 26.859 1 73 243 GLY A C 1
ATOM 1860 O O . GLY A 1 243 ? 27.938 33.312 26.562 1 73 243 GLY A O 1
ATOM 1861 N N . SER A 1 244 ? 29.859 32.25 26.141 1 76.62 244 SER A N 1
ATOM 1862 C CA . SER A 1 244 ? 30.109 33.062 24.953 1 76.62 244 SER A CA 1
ATOM 1863 C C . SER A 1 244 ? 29.344 32.562 23.75 1 76.62 244 SER A C 1
ATOM 1865 O O . SER A 1 244 ? 28.922 31.391 23.719 1 76.62 244 SER A O 1
ATOM 1867 N N . SER A 1 245 ? 28.891 33.469 22.875 1 80.5 245 SER A N 1
ATOM 1868 C CA . SER A 1 245 ? 28.156 33.094 21.672 1 80.5 245 SER A CA 1
ATOM 1869 C C . SER A 1 245 ? 28.984 33.375 20.422 1 80.5 245 SER A C 1
ATOM 1871 O O . SER A 1 245 ? 29.688 34.375 20.344 1 80.5 245 SER A O 1
ATOM 1873 N N . VAL A 1 246 ? 29.109 32.438 19.625 1 77 246 VAL A N 1
ATOM 1874 C CA . VAL A 1 246 ? 29.797 32.562 18.344 1 77 246 VAL A CA 1
ATOM 1875 C C . VAL A 1 246 ? 28.797 32.562 17.203 1 77 246 VAL A C 1
ATOM 1877 O O . VAL A 1 246 ? 27.828 31.812 17.219 1 77 246 VAL A O 1
ATOM 1880 N N . GLU A 1 247 ? 28.953 33.562 16.312 1 70.25 247 GLU A N 1
ATOM 1881 C CA . GLU A 1 247 ? 28.062 33.656 15.156 1 70.25 247 GLU A CA 1
ATOM 1882 C C . GLU A 1 247 ? 28.375 32.562 14.148 1 70.25 247 GLU A C 1
ATOM 1884 O O . GLU A 1 247 ? 29.516 32.094 14.039 1 70.25 247 GLU A O 1
ATOM 1889 N N . ALA A 1 248 ? 27.391 32.062 13.5 1 63.47 248 ALA A N 1
ATOM 1890 C CA . ALA A 1 248 ? 27.391 30.938 12.57 1 63.47 248 ALA A CA 1
ATOM 1891 C C . ALA A 1 248 ? 28.391 31.156 11.438 1 63.47 248 ALA A C 1
ATOM 1893 O O . ALA A 1 248 ? 28.891 30.188 10.852 1 63.47 248 ALA A O 1
ATOM 1894 N N . ASN A 1 249 ? 28.609 32.438 11.094 1 59.62 249 ASN A N 1
ATOM 1895 C CA . ASN A 1 249 ? 29.453 32.75 9.945 1 59.62 249 ASN A CA 1
ATOM 1896 C C . ASN A 1 249 ? 30.938 32.531 10.273 1 59.62 249 ASN A C 1
ATOM 1898 O O . ASN A 1 249 ? 31.797 32.688 9.406 1 59.62 249 ASN A O 1
ATOM 1902 N N . ASP A 1 250 ? 31.094 32.219 11.508 1 62.38 250 ASP A N 1
ATOM 1903 C CA . ASP A 1 250 ? 32.5 31.906 11.812 1 62.38 250 ASP A CA 1
ATOM 1904 C C . ASP A 1 250 ? 32.875 30.516 11.312 1 62.38 250 ASP A C 1
ATOM 1906 O O . ASP A 1 250 ? 32.656 29.516 11.992 1 62.38 250 ASP A O 1
ATOM 1910 N N . TYR A 1 251 ? 33.438 30.453 10.141 1 62.81 251 TYR A N 1
ATOM 1911 C CA . TYR A 1 251 ? 33.75 29.219 9.43 1 62.81 251 TYR A CA 1
ATOM 1912 C C . TYR A 1 251 ? 34.875 28.453 10.156 1 62.81 251 TYR A C 1
ATOM 1914 O O . TYR A 1 251 ? 35.062 27.266 9.922 1 62.81 251 TYR A O 1
ATOM 1922 N N . LEU A 1 252 ? 35.469 29.078 11.117 1 67.56 252 LEU A N 1
ATOM 1923 C CA . LEU A 1 252 ? 36.625 28.438 11.742 1 67.56 252 LEU A CA 1
ATOM 1924 C C . LEU A 1 252 ? 36.281 27.906 13.125 1 67.56 252 LEU A C 1
ATOM 1926 O O . LEU A 1 252 ? 37.062 27.188 13.734 1 67.56 252 LEU A O 1
ATOM 1930 N N . TYR A 1 253 ? 35.062 28.172 13.508 1 78.5 253 TYR A N 1
ATOM 1931 C CA . TYR A 1 253 ? 34.719 27.719 14.844 1 78.5 253 TYR A CA 1
ATOM 1932 C C . TYR A 1 253 ? 34.594 26.203 14.891 1 78.5 253 TYR A C 1
ATOM 1934 O O . TYR A 1 253 ? 33.969 25.594 14.008 1 78.5 253 TYR A O 1
ATOM 1942 N N . LYS A 1 254 ? 35.281 25.609 15.93 1 87.5 254 LYS A N 1
ATOM 1943 C CA . LYS A 1 254 ? 35.188 24.172 16.172 1 87.5 254 LYS A CA 1
ATOM 1944 C C . LYS A 1 254 ? 34.188 23.859 17.266 1 87.5 254 LYS A C 1
ATOM 1946 O O . LYS A 1 254 ? 34.25 24.438 18.359 1 87.5 254 LYS A O 1
ATOM 1951 N N . ILE A 1 255 ? 33.344 22.984 17.016 1 88.88 255 ILE A N 1
ATOM 1952 C CA . ILE A 1 255 ? 32.281 22.609 17.938 1 88.88 255 ILE A CA 1
ATOM 1953 C C . ILE A 1 255 ? 32.906 21.969 19.188 1 88.88 255 ILE A C 1
ATOM 1955 O O . ILE A 1 255 ? 33.844 21.172 19.094 1 88.88 255 ILE A O 1
ATOM 1959 N N . GLN A 1 256 ? 32.5 22.406 20.328 1 88.19 256 GLN A N 1
ATOM 1960 C CA . GLN A 1 256 ? 32.969 21.875 21.609 1 88.19 256 GLN A CA 1
ATOM 1961 C C . GLN A 1 256 ? 31.859 21.141 22.344 1 88.19 256 GLN A C 1
ATOM 1963 O O . GLN A 1 256 ? 30.672 21.344 22.047 1 88.19 256 GLN A O 1
ATOM 1968 N N . PRO A 1 257 ? 32.344 20.25 23.281 1 88.69 257 PRO A N 1
ATOM 1969 C CA . PRO A 1 257 ? 31.328 19.578 24.078 1 88.69 257 PRO A CA 1
ATOM 1970 C C . PRO A 1 257 ? 30.422 20.547 24.828 1 88.69 257 PRO A C 1
ATOM 1972 O O . PRO A 1 257 ? 30.891 21.578 25.328 1 88.69 257 PRO A O 1
ATOM 1975 N N . ASP A 1 258 ? 29.156 20.281 24.797 1 85.75 258 ASP A N 1
ATOM 1976 C CA . ASP A 1 258 ? 28.141 21 25.578 1 85.75 258 ASP A CA 1
ATOM 1977 C C . ASP A 1 258 ? 27.797 22.328 24.906 1 85.75 258 ASP A C 1
ATOM 1979 O O . ASP A 1 258 ? 27.078 23.156 25.5 1 85.75 258 ASP A O 1
ATOM 1983 N N . ASP A 1 259 ? 28.344 22.484 23.672 1 86.69 259 ASP A N 1
ATOM 1984 C CA . ASP A 1 259 ? 27.875 23.625 22.906 1 86.69 259 ASP A CA 1
ATOM 1985 C C . ASP A 1 259 ? 26.391 23.5 22.578 1 86.69 259 ASP A C 1
ATOM 1987 O O . ASP A 1 259 ? 25.859 22.391 22.469 1 86.69 259 ASP A O 1
ATOM 1991 N N . ILE A 1 260 ? 25.734 24.609 22.578 1 85 260 ILE A N 1
ATOM 1992 C CA . ILE A 1 260 ? 24.375 24.641 22.078 1 85 260 ILE A CA 1
ATOM 1993 C C . ILE A 1 260 ? 24.328 25.281 20.703 1 85 260 ILE A C 1
ATOM 1995 O O . ILE A 1 260 ? 24.641 26.469 20.547 1 85 260 ILE A O 1
ATOM 1999 N N . ILE A 1 261 ? 24.047 24.453 19.734 1 83.81 261 ILE A N 1
ATOM 2000 C CA . ILE A 1 261 ? 23.969 24.953 18.375 1 83.81 261 ILE A CA 1
ATOM 2001 C C . ILE A 1 261 ? 22.547 25.375 18.047 1 83.81 261 ILE A C 1
ATOM 2003 O O . ILE A 1 261 ? 21.625 24.547 18.094 1 83.81 261 ILE A O 1
ATOM 2007 N N . TRP A 1 262 ? 22.391 26.562 17.766 1 77.94 262 TRP A N 1
ATOM 2008 C CA . TRP A 1 262 ? 21.078 27.078 17.359 1 77.94 262 TRP A CA 1
ATOM 2009 C C . TRP A 1 262 ? 20.875 26.906 15.852 1 77.94 262 TRP A C 1
ATOM 2011 O O . TRP A 1 262 ? 21.547 27.578 15.047 1 77.94 262 TRP A O 1
ATOM 2021 N N . ILE A 1 263 ? 19.953 26.031 15.57 1 78.88 263 ILE A N 1
ATOM 2022 C CA . ILE A 1 263 ? 19.719 25.688 14.172 1 78.88 263 ILE A CA 1
ATOM 2023 C C . ILE A 1 263 ? 18.328 26.125 13.758 1 78.88 263 ILE A C 1
ATOM 2025 O O . ILE A 1 263 ? 17.344 25.844 14.461 1 78.88 263 ILE A O 1
ATOM 2029 N N . ALA A 1 264 ? 18.266 26.953 12.742 1 73.94 264 ALA A N 1
ATOM 2030 C CA . ALA A 1 264 ? 17 27.25 12.086 1 73.94 264 ALA A CA 1
ATOM 2031 C C . ALA A 1 264 ? 16.672 26.188 11.047 1 73.94 264 ALA A C 1
ATOM 2033 O O . ALA A 1 264 ? 17.438 25.969 10.109 1 73.94 264 ALA A O 1
ATOM 2034 N N . ALA A 1 265 ? 15.672 25.406 11.312 1 73.06 265 ALA A N 1
ATOM 2035 C CA . ALA A 1 265 ? 15.352 24.297 10.406 1 73.06 265 ALA A CA 1
ATOM 2036 C C . ALA A 1 265 ? 13.898 24.375 9.945 1 73.06 265 ALA A C 1
ATOM 2038 O O . ALA A 1 265 ? 13.008 24.703 10.734 1 73.06 265 ALA A O 1
ATOM 2039 N N . GLU A 1 266 ? 13.75 24.141 8.648 1 70.12 266 GLU A N 1
ATOM 2040 C CA . GLU A 1 266 ? 12.406 23.875 8.141 1 70.12 266 GLU A CA 1
ATOM 2041 C C . GLU A 1 266 ? 11.867 22.562 8.68 1 70.12 266 GLU A C 1
ATOM 2043 O O . GLU A 1 266 ? 12.625 21.734 9.203 1 70.12 266 GLU A O 1
ATOM 2048 N N . VAL A 1 267 ? 10.578 22.484 8.641 1 64.75 267 VAL A N 1
ATOM 2049 C CA . VAL A 1 267 ? 9.906 21.328 9.234 1 64.75 267 VAL A CA 1
ATOM 2050 C C . VAL A 1 267 ? 10.523 20.031 8.711 1 64.75 267 VAL A C 1
ATOM 2052 O O . VAL A 1 267 ? 10.758 19.094 9.484 1 64.75 267 VAL A O 1
ATOM 2055 N N . ALA A 1 268 ? 10.797 19.984 7.492 1 64.06 268 ALA A N 1
ATOM 2056 C CA . ALA A 1 268 ? 11.375 18.781 6.898 1 64.06 268 ALA A CA 1
ATOM 2057 C C . ALA A 1 268 ? 12.781 18.531 7.434 1 64.06 268 ALA A C 1
ATOM 2059 O O . ALA A 1 268 ? 13.18 17.375 7.617 1 64.06 268 ALA A O 1
ATOM 2060 N N . ALA A 1 269 ? 13.469 19.562 7.754 1 70.12 269 ALA A N 1
ATOM 2061 C CA . ALA A 1 269 ? 14.859 19.453 8.203 1 70.12 269 ALA A CA 1
ATOM 2062 C C . ALA A 1 269 ? 14.93 19.094 9.68 1 70.12 269 ALA A C 1
ATOM 2064 O O . ALA A 1 269 ? 15.953 18.609 10.156 1 70.12 269 ALA A O 1
ATOM 2065 N N . VAL A 1 270 ? 13.844 19.344 10.336 1 71.88 270 VAL A N 1
ATOM 2066 C CA . VAL A 1 270 ? 13.82 19.031 11.758 1 71.88 270 VAL A CA 1
ATOM 2067 C C . VAL A 1 270 ? 13.906 17.516 11.953 1 71.88 270 VAL A C 1
ATOM 2069 O O . VAL A 1 270 ? 14.57 17.031 12.867 1 71.88 270 VAL A O 1
ATOM 2072 N N . GLY A 1 271 ? 13.188 16.859 11.133 1 68 271 GLY A N 1
ATOM 2073 C CA . GLY A 1 271 ? 13.266 15.414 11.18 1 68 271 GLY A CA 1
ATOM 2074 C C . GLY A 1 271 ? 14.664 14.875 10.961 1 68 271 GLY A C 1
ATOM 2075 O O . GLY A 1 271 ? 15.102 13.961 11.664 1 68 271 GLY A O 1
ATOM 2076 N N . PHE A 1 272 ? 15.328 15.492 10.094 1 68.88 272 PHE A N 1
ATOM 2077 C CA . PHE A 1 272 ? 16.719 15.125 9.812 1 68.88 272 PHE A CA 1
ATOM 2078 C C . PHE A 1 272 ? 17.609 15.422 11.008 1 68.88 272 PHE A C 1
ATOM 2080 O O . PHE A 1 272 ? 18.453 14.602 11.367 1 68.88 272 PHE A O 1
ATOM 2087 N N . LEU A 1 273 ? 17.391 16.531 11.625 1 73.38 273 LEU A N 1
ATOM 2088 C CA . LEU A 1 273 ? 18.203 16.969 12.766 1 73.38 273 LEU A CA 1
ATOM 2089 C C . LEU A 1 273 ? 18.031 16.016 13.945 1 73.38 273 LEU A C 1
ATOM 2091 O O . LEU A 1 273 ? 18.953 15.812 14.727 1 73.38 273 LEU A O 1
ATOM 2095 N N . SER A 1 274 ? 16.859 15.508 13.938 1 70.69 274 SER A N 1
ATOM 2096 C CA . SER A 1 274 ? 16.578 14.609 15.047 1 70.69 274 SER A CA 1
ATOM 2097 C C . SER A 1 274 ? 17.375 13.32 14.945 1 70.69 274 SER A C 1
ATOM 2099 O O . SER A 1 274 ? 17.672 12.688 15.961 1 70.69 274 SER A O 1
ATOM 2101 N N . LYS A 1 275 ? 17.828 13.062 13.781 1 69.44 275 LYS A N 1
ATOM 2102 C CA . LYS A 1 275 ? 18.547 11.812 13.555 1 69.44 275 LYS A CA 1
ATOM 2103 C C . LYS A 1 275 ? 20.047 12.07 13.383 1 69.44 275 LYS A C 1
ATOM 2105 O O . LYS A 1 275 ? 20.828 11.133 13.195 1 69.44 275 LYS A O 1
ATOM 2110 N N . PHE A 1 276 ? 20.406 13.328 13.484 1 71.62 276 PHE A N 1
ATOM 2111 C CA . PHE A 1 276 ? 21.797 13.695 13.289 1 71.62 276 PHE A CA 1
ATOM 2112 C C . PHE A 1 276 ? 22.656 13.219 14.453 1 71.62 276 PHE A C 1
ATOM 2114 O O . PHE A 1 276 ? 22.344 13.5 15.617 1 71.62 276 PHE A O 1
ATOM 2121 N N . PRO A 1 277 ? 23.672 12.547 14.117 1 71.06 277 PRO A N 1
ATOM 2122 C CA . PRO A 1 277 ? 24.484 12.016 15.211 1 71.06 277 PRO A CA 1
ATOM 2123 C C . PRO A 1 277 ? 25.203 13.109 16 1 71.06 277 PRO A C 1
ATOM 2125 O O . PRO A 1 277 ? 25.656 14.102 15.422 1 71.06 277 PRO A O 1
ATOM 2128 N N . GLY A 1 278 ? 25.203 12.969 17.266 1 75.56 278 GLY A N 1
ATOM 2129 C CA . GLY A 1 278 ? 25.984 13.828 18.141 1 75.56 278 GLY A CA 1
ATOM 2130 C C . GLY A 1 278 ? 25.203 15.016 18.672 1 75.56 278 GLY A C 1
ATOM 2131 O O . GLY A 1 278 ? 25.703 15.758 19.516 1 75.56 278 GLY A O 1
ATOM 2132 N N . LEU A 1 279 ? 24.031 15.203 18.062 1 79.69 279 LEU A N 1
ATOM 2133 C CA . LEU A 1 279 ? 23.203 16.312 18.5 1 79.69 279 LEU A CA 1
ATOM 2134 C C . LEU A 1 279 ? 21.969 15.812 19.234 1 79.69 279 LEU A C 1
ATOM 2136 O O . LEU A 1 279 ? 21.391 14.789 18.859 1 79.69 279 LEU A O 1
ATOM 2140 N N . GLU A 1 280 ? 21.688 16.406 20.281 1 78.31 280 GLU A N 1
ATOM 2141 C CA . GLU A 1 280 ? 20.484 16.078 21.047 1 78.31 280 GLU A CA 1
ATOM 2142 C C . GLU A 1 280 ? 19.625 17.312 21.266 1 78.31 280 GLU A C 1
ATOM 2144 O O . GLU A 1 280 ? 20.109 18.438 21.203 1 78.31 280 GLU A O 1
ATOM 2149 N N . LEU A 1 281 ? 18.422 17.047 21.484 1 74.69 281 LEU A N 1
ATOM 2150 C CA . LEU A 1 281 ? 17.547 18.156 21.844 1 74.69 281 LEU A CA 1
ATOM 2151 C C . LEU A 1 281 ? 17.938 18.75 23.188 1 74.69 281 LEU A C 1
ATOM 2153 O O . LEU A 1 281 ? 18.281 18.016 24.125 1 74.69 281 LEU A O 1
ATOM 2157 N N . VAL A 1 282 ? 18.094 20.094 23.297 1 66.88 282 VAL A N 1
ATOM 2158 C CA . VAL A 1 282 ? 18.469 20.75 24.547 1 66.88 282 VAL A CA 1
ATOM 2159 C C . VAL A 1 282 ? 17.562 20.266 25.688 1 66.88 282 VAL A C 1
ATOM 2161 O O . VAL A 1 282 ? 18.031 20.062 26.812 1 66.88 282 VAL A O 1
ATOM 2164 N N . GLN A 1 283 ? 16.312 20.031 25.391 1 67.5 283 GLN A N 1
ATOM 2165 C CA . GLN A 1 283 ? 15.406 19.562 26.438 1 67.5 283 GLN A CA 1
ATOM 2166 C C . GLN A 1 283 ? 15.078 18.078 26.281 1 67.5 283 GLN A C 1
ATOM 2168 O O . GLN A 1 283 ? 13.945 17.672 26.5 1 67.5 283 GLN A O 1
ATOM 2173 N N . GLN A 1 284 ? 16.141 17.391 26.016 1 68.06 284 GLN A N 1
ATOM 2174 C CA . GLN A 1 284 ? 15.953 15.961 25.812 1 68.06 284 GLN A CA 1
ATOM 2175 C C . GLN A 1 284 ? 15.445 15.289 27.094 1 68.06 284 GLN A C 1
ATOM 2177 O O . GLN A 1 284 ? 14.617 14.383 27.031 1 68.06 284 GLN A O 1
ATOM 2182 N N . GLU A 1 285 ? 15.922 15.828 28.141 1 68.56 285 GLU A N 1
ATOM 2183 C CA . GLU A 1 285 ? 15.508 15.266 29.422 1 68.56 285 GLU A CA 1
ATOM 2184 C C . GLU A 1 285 ? 14 15.391 29.625 1 68.56 285 GLU A C 1
ATOM 2186 O O . GLU A 1 285 ? 13.359 14.484 30.156 1 68.56 285 GLU A O 1
ATOM 2191 N N . GLN A 1 286 ? 13.539 16.531 29.188 1 70.75 286 GLN A N 1
ATOM 2192 C CA . GLN A 1 286 ? 12.102 16.734 29.344 1 70.75 286 GLN A CA 1
ATOM 2193 C C . GLN A 1 286 ? 11.32 15.844 28.375 1 70.75 286 GLN A C 1
ATOM 2195 O O . GLN A 1 286 ? 10.25 15.344 28.719 1 70.75 286 GLN A O 1
ATOM 2200 N N . VAL A 1 287 ? 11.898 15.664 27.266 1 74.69 287 VAL A N 1
ATOM 2201 C CA . VAL A 1 287 ? 11.266 14.82 26.25 1 74.69 287 VAL A CA 1
ATOM 2202 C C . VAL A 1 287 ? 11.25 13.367 26.719 1 74.69 287 VAL A C 1
ATOM 2204 O O . VAL A 1 287 ? 10.258 12.656 26.531 1 74.69 287 VAL A O 1
ATOM 2207 N N . ASP A 1 288 ? 12.289 13 27.375 1 73.56 288 ASP A N 1
ATOM 2208 C CA . ASP A 1 288 ? 12.422 11.617 27.828 1 73.56 288 ASP A CA 1
ATOM 2209 C C . ASP A 1 288 ? 11.5 11.328 29 1 73.56 288 ASP A C 1
ATOM 2211 O O . ASP A 1 288 ? 11.195 10.164 29.297 1 73.56 288 ASP A O 1
ATOM 2215 N N . LYS A 1 289 ? 11.102 12.344 29.641 1 72.19 289 LYS A N 1
ATOM 2216 C CA . LYS A 1 289 ? 10.242 12.172 30.797 1 72.19 289 LYS A CA 1
ATOM 2217 C C . LYS A 1 289 ? 8.789 11.961 30.391 1 72.19 289 LYS A C 1
ATOM 2219 O O . LYS A 1 289 ? 7.953 11.594 31.219 1 72.19 289 LYS A O 1
ATOM 2224 N N . THR A 1 290 ? 8.625 12.203 29.125 1 73.75 290 THR A N 1
ATOM 2225 C CA . THR A 1 290 ? 7.273 11.922 28.672 1 73.75 290 THR A CA 1
ATOM 2226 C C . THR A 1 290 ? 6.988 10.422 28.688 1 73.75 290 THR A C 1
ATOM 2228 O O . THR A 1 290 ? 7.895 9.609 28.5 1 73.75 290 THR A O 1
ATOM 2231 N N . GLY A 1 291 ? 5.914 9.969 29.094 1 74.69 291 GLY A N 1
ATOM 2232 C CA . GLY A 1 291 ? 5.516 8.578 29.25 1 74.69 291 GLY A CA 1
ATOM 2233 C C . GLY A 1 291 ? 5.387 7.848 27.922 1 74.69 291 GLY A C 1
ATOM 2234 O O . GLY A 1 291 ? 5.191 6.629 27.906 1 74.69 291 GLY A O 1
ATOM 2235 N N . THR A 1 292 ? 5.656 8.516 26.922 1 80.12 292 THR A N 1
ATOM 2236 C CA . THR A 1 292 ? 5.469 7.867 25.641 1 80.12 292 THR A CA 1
ATOM 2237 C C . THR A 1 292 ? 6.742 7.145 25.203 1 80.12 292 THR A C 1
ATOM 2239 O O . THR A 1 292 ? 7.84 7.703 25.297 1 80.12 292 THR A O 1
ATOM 2242 N N . SER A 1 293 ? 6.551 5.895 24.859 1 84.5 293 SER A N 1
ATOM 2243 C CA . SER A 1 293 ? 7.676 5.113 24.359 1 84.5 293 SER A CA 1
ATOM 2244 C C . SER A 1 293 ? 8.297 5.773 23.125 1 84.5 293 SER A C 1
ATOM 2246 O O . SER A 1 293 ? 7.594 6.383 22.312 1 84.5 293 SER A O 1
ATOM 2248 N N . ILE A 1 294 ? 9.578 5.703 23 1 85.81 294 ILE A N 1
ATOM 2249 C CA . ILE A 1 294 ? 10.336 6.297 21.906 1 85.81 294 ILE A CA 1
ATOM 2250 C C . ILE A 1 294 ? 9.852 5.738 20.562 1 85.81 294 ILE A C 1
ATOM 2252 O O . ILE A 1 294 ? 9.93 6.41 19.531 1 85.81 294 ILE A O 1
ATOM 2256 N N . LEU A 1 295 ? 9.281 4.516 20.609 1 87.69 295 LEU A N 1
ATOM 2257 C CA . LEU A 1 295 ? 8.82 3.834 19.406 1 87.69 295 LEU A CA 1
ATOM 2258 C C . LEU A 1 295 ? 7.625 4.559 18.797 1 87.69 295 LEU A C 1
ATOM 2260 O O . LEU A 1 295 ? 7.383 4.457 17.594 1 87.69 295 LEU A O 1
ATOM 2264 N N . TYR A 1 296 ? 6.934 5.258 19.594 1 88.44 296 TYR A N 1
ATOM 2265 C CA . TYR A 1 296 ? 5.695 5.883 19.141 1 88.44 296 TYR A CA 1
ATOM 2266 C C . TYR A 1 296 ? 5.746 7.391 19.328 1 88.44 296 TYR A C 1
ATOM 2268 O O . TYR A 1 296 ? 4.715 8.031 19.547 1 88.44 296 TYR A O 1
ATOM 2276 N N . ARG A 1 297 ? 6.898 7.926 19.281 1 88.94 297 ARG A N 1
ATOM 2277 C CA . ARG A 1 297 ? 7.07 9.367 19.438 1 88.94 297 ARG A CA 1
ATOM 2278 C C . ARG A 1 297 ? 7.324 10.031 18.078 1 88.94 297 ARG A C 1
ATOM 2280 O O . ARG A 1 297 ? 7.977 9.453 17.219 1 88.94 297 ARG A O 1
ATOM 2287 N N . HIS A 1 298 ? 6.723 11.18 17.891 1 88.38 298 HIS A N 1
ATOM 2288 C CA . HIS A 1 298 ? 7 12.008 16.734 1 88.38 298 HIS A CA 1
ATOM 2289 C C . HIS A 1 298 ? 6.766 13.484 17.031 1 88.38 298 HIS A C 1
ATOM 2291 O O . HIS A 1 298 ? 6.426 13.844 18.172 1 88.38 298 HIS A O 1
ATOM 2297 N N . LEU A 1 299 ? 7.055 14.344 16.125 1 87.62 299 LEU A N 1
ATOM 2298 C CA . LEU A 1 299 ? 6.898 15.781 16.312 1 87.62 299 LEU A CA 1
ATOM 2299 C C . LEU A 1 299 ? 5.598 16.266 15.68 1 87.62 299 LEU A C 1
ATOM 2301 O O . LEU A 1 299 ? 5.191 15.789 14.625 1 87.62 299 LEU A O 1
ATOM 2305 N N . VAL A 1 300 ? 4.961 17.156 16.375 1 90.38 300 VAL A N 1
ATOM 2306 C CA . VAL A 1 300 ? 3.729 17.781 15.906 1 90.38 300 VAL A CA 1
ATOM 2307 C C . VAL A 1 300 ? 3.844 19.297 16.016 1 90.38 300 VAL A C 1
ATOM 2309 O O . VAL A 1 300 ? 4.387 19.812 17 1 90.38 300 VAL A O 1
ATOM 2312 N N . GLN A 1 301 ? 3.418 19.984 15.016 1 88.44 301 GLN A N 1
ATOM 2313 C CA . GLN A 1 301 ? 3.252 21.422 15.086 1 88.44 301 GLN A CA 1
ATOM 2314 C C . GLN A 1 301 ? 1.843 21.797 15.547 1 88.44 301 GLN A C 1
ATOM 2316 O O . GLN A 1 301 ? 0.857 21.281 15.016 1 88.44 301 GLN A O 1
ATOM 2321 N N . ALA A 1 302 ? 1.806 22.594 16.547 1 91.12 302 ALA A N 1
ATOM 2322 C CA . ALA A 1 302 ? 0.517 23.016 17.094 1 91.12 302 ALA A CA 1
ATOM 2323 C C . ALA A 1 302 ? 0.421 24.531 17.156 1 91.12 302 ALA A C 1
ATOM 2325 O O . ALA A 1 302 ? 1.252 25.188 17.797 1 91.12 302 ALA A O 1
ATOM 2326 N N . ALA A 1 303 ? -0.536 25.109 16.484 1 88.25 303 ALA A N 1
ATOM 2327 C CA . ALA A 1 303 ? -0.782 26.547 16.562 1 88.25 303 ALA A CA 1
ATOM 2328 C C . ALA A 1 303 ? -1.66 26.891 17.766 1 88.25 303 ALA A C 1
ATOM 2330 O O . ALA A 1 303 ? -2.773 26.375 17.891 1 88.25 303 ALA A O 1
ATOM 2331 N N . VAL A 1 304 ? -1.155 27.781 18.609 1 89.88 304 VAL A N 1
ATOM 2332 C CA . VAL A 1 304 ? -1.843 28.156 19.844 1 89.88 304 VAL A CA 1
ATOM 2333 C C . VAL A 1 304 ? -3.023 29.062 19.516 1 89.88 304 VAL A C 1
ATOM 2335 O O . VAL A 1 304 ? -2.906 29.969 18.703 1 89.88 304 VAL A O 1
ATOM 2338 N N . SER A 1 305 ? -4.09 28.75 20.203 1 86.12 305 SER A N 1
ATOM 2339 C CA . SER A 1 305 ? -5.285 29.562 20.047 1 86.12 305 SER A CA 1
ATOM 2340 C C . SER A 1 305 ? -5.082 30.953 20.641 1 86.12 305 SER A C 1
ATOM 2342 O O . SER A 1 305 ? -4.305 31.125 21.578 1 86.12 305 SER A O 1
ATOM 2344 N N . HIS A 1 306 ? -5.781 31.953 20.172 1 81.19 306 HIS A N 1
ATOM 2345 C CA . HIS A 1 306 ? -5.625 33.344 20.609 1 81.19 306 HIS A CA 1
ATOM 2346 C C . HIS A 1 306 ? -6.23 33.562 22 1 81.19 306 HIS A C 1
ATOM 2348 O O . HIS A 1 306 ? -5.766 34.406 22.75 1 81.19 306 HIS A O 1
ATOM 2354 N N . LYS A 1 307 ? -7.285 32.844 22.25 1 76.81 307 LYS A N 1
ATOM 2355 C CA . LYS A 1 307 ? -7.941 33.031 23.531 1 76.81 307 LYS A CA 1
ATOM 2356 C C . LYS A 1 307 ? -8.008 31.719 24.312 1 76.81 307 LYS A C 1
ATOM 2358 O O . LYS A 1 307 ? -8.898 31.531 25.141 1 76.81 307 LYS A O 1
ATOM 2363 N N . GLY A 1 308 ? -7.055 30.922 24.109 1 80.94 308 GLY A N 1
ATOM 2364 C CA . GLY A 1 308 ? -7.082 29.625 24.766 1 80.94 308 GLY A CA 1
ATOM 2365 C C . GLY A 1 308 ? -6.395 29.625 26.125 1 80.94 308 GLY A C 1
ATOM 2366 O O . GLY A 1 308 ? -5.902 30.656 26.578 1 80.94 308 GLY A O 1
ATOM 2367 N N . PRO A 1 309 ? -6.484 28.5 26.766 1 88.19 309 PRO A N 1
ATOM 2368 C CA . PRO A 1 309 ? -5.938 28.375 28.125 1 88.19 309 PRO A CA 1
ATOM 2369 C C . PRO A 1 309 ? -4.422 28.547 28.156 1 88.19 309 PRO A C 1
ATOM 2371 O O . PRO A 1 309 ? -3.859 28.812 29.219 1 88.19 309 PRO A O 1
ATOM 2374 N N . LEU A 1 310 ? -3.82 28.5 27.078 1 92.44 310 LEU A N 1
ATOM 2375 C CA . LEU A 1 310 ? -2.361 28.547 27.062 1 92.44 310 LEU A CA 1
ATOM 2376 C C . LEU A 1 310 ? -1.862 29.984 27.031 1 92.44 310 LEU A C 1
ATOM 2378 O O . LEU A 1 310 ? -0.733 30.266 27.453 1 92.44 310 LEU A O 1
ATOM 2382 N N . VAL A 1 311 ? -2.654 30.844 26.609 1 91.75 311 VAL A N 1
ATOM 2383 C CA . VAL A 1 311 ? -2.236 32.219 26.359 1 91.75 311 VAL A CA 1
ATOM 2384 C C . VAL A 1 311 ? -1.956 32.906 27.672 1 91.75 311 VAL A C 1
ATOM 2386 O O . VAL A 1 311 ? -2.781 32.875 28.594 1 91.75 311 VAL A O 1
ATOM 2389 N N . GLY A 1 312 ? -0.807 33.531 27.766 1 92.62 312 GLY A N 1
ATOM 2390 C CA . GLY A 1 312 ? -0.457 34.312 28.938 1 92.62 312 GLY A CA 1
ATOM 2391 C C . GLY A 1 312 ? 0.261 33.531 30.016 1 92.62 312 GLY A C 1
ATOM 2392 O O . GLY A 1 312 ? 0.706 34.062 31.016 1 92.62 312 GLY A O 1
ATOM 2393 N N . ASN A 1 313 ? 0.387 32.312 29.812 1 93.5 313 ASN A N 1
ATOM 2394 C CA . ASN A 1 313 ? 1.065 31.438 30.766 1 93.5 313 ASN A CA 1
ATOM 2395 C C . ASN A 1 313 ? 2.383 30.906 30.219 1 93.5 313 ASN A C 1
ATOM 2397 O O . ASN A 1 313 ? 2.543 30.781 29 1 93.5 313 ASN A O 1
ATOM 2401 N N . THR A 1 314 ? 3.227 30.672 31.109 1 92.75 314 THR A N 1
ATOM 2402 C CA . THR A 1 314 ? 4.469 30.031 30.688 1 92.75 314 THR A CA 1
ATOM 2403 C C . THR A 1 314 ? 4.273 28.531 30.516 1 92.75 314 THR A C 1
ATOM 2405 O O . THR A 1 314 ? 3.326 27.953 31.047 1 92.75 314 THR A O 1
ATOM 2408 N N . VAL A 1 315 ? 5.152 27.891 29.781 1 90.5 315 VAL A N 1
ATOM 2409 C CA . VAL A 1 315 ? 5.117 26.453 29.578 1 90.5 315 VAL A CA 1
ATOM 2410 C C . VAL A 1 315 ? 5.23 25.719 30.906 1 90.5 315 VAL A C 1
ATOM 2412 O O . VAL A 1 315 ? 4.559 24.719 31.141 1 90.5 315 VAL A O 1
ATOM 2415 N N . ARG A 1 316 ? 6.012 26.297 31.797 1 89.06 316 ARG A N 1
ATOM 2416 C CA . ARG A 1 316 ? 6.23 25.719 33.125 1 89.06 316 ARG A CA 1
ATOM 2417 C C . ARG A 1 316 ? 4.977 25.828 33.969 1 89.06 316 ARG A C 1
ATOM 2419 O O . ARG A 1 316 ? 4.551 24.844 34.594 1 89.06 316 ARG A O 1
ATOM 2426 N N . ASP A 1 317 ? 4.406 26.984 33.969 1 91.62 317 ASP A N 1
ATOM 2427 C CA . ASP A 1 317 ? 3.238 27.25 34.781 1 91.62 317 ASP A CA 1
ATOM 2428 C C . ASP A 1 317 ? 2.068 26.344 34.406 1 91.62 317 ASP A C 1
ATOM 2430 O O . ASP A 1 317 ? 1.278 25.938 35.25 1 91.62 317 ASP A O 1
ATOM 2434 N N . MET A 1 318 ? 2.039 26 33.188 1 91.19 318 MET A N 1
ATOM 2435 C CA . MET A 1 318 ? 0.938 25.188 32.656 1 91.19 318 MET A CA 1
ATOM 2436 C C . MET A 1 318 ? 1.216 23.703 32.875 1 91.19 318 MET A C 1
ATOM 2438 O O . MET A 1 318 ? 0.332 22.875 32.656 1 91.19 318 MET A O 1
ATOM 2442 N N . ARG A 1 319 ? 2.391 23.422 33.344 1 90.31 319 ARG A N 1
ATOM 2443 C CA . ARG A 1 319 ? 2.779 22.016 33.375 1 90.31 319 ARG A CA 1
ATOM 2444 C C . ARG A 1 319 ? 2.4 21.297 32.094 1 90.31 319 ARG A C 1
ATOM 2446 O O . ARG A 1 319 ? 1.719 20.281 32.125 1 90.31 319 ARG A O 1
ATOM 2453 N N . PHE A 1 320 ? 2.84 21.844 31.016 1 90.88 320 PHE A N 1
ATOM 2454 C CA . PHE A 1 320 ? 2.43 21.422 29.688 1 90.88 320 PHE A CA 1
ATOM 2455 C C . PHE A 1 320 ? 2.652 19.938 29.484 1 90.88 320 PHE A C 1
ATOM 2457 O O . PHE A 1 320 ? 1.805 19.25 28.906 1 90.88 320 PHE A O 1
ATOM 2464 N N . ARG A 1 321 ? 3.727 19.422 29.984 1 88.69 321 ARG A N 1
ATOM 2465 C CA . ARG A 1 321 ? 4.07 18.016 29.797 1 88.69 321 ARG A CA 1
ATOM 2466 C C . ARG A 1 321 ? 3.029 17.109 30.453 1 88.69 321 ARG A C 1
ATOM 2468 O O . ARG A 1 321 ? 2.566 16.141 29.828 1 88.69 321 ARG A O 1
ATOM 2475 N N . SER A 1 322 ? 2.662 17.422 31.594 1 88.69 322 SER A N 1
ATOM 2476 C CA . SER A 1 322 ? 1.693 16.609 32.312 1 88.69 322 SER A CA 1
ATOM 2477 C C . SER A 1 322 ? 0.276 16.859 31.812 1 88.69 322 SER A C 1
ATOM 2479 O O . SER A 1 322 ? -0.521 15.922 31.703 1 88.69 322 SER A O 1
ATOM 2481 N N . ALA A 1 323 ? 0.019 18.078 31.484 1 90.69 323 ALA A N 1
ATOM 2482 C CA . ALA A 1 323 ? -1.336 18.453 31.094 1 90.69 323 ALA A CA 1
ATOM 2483 C C . ALA A 1 323 ? -1.677 17.906 29.703 1 90.69 323 ALA A C 1
ATOM 2485 O O . ALA A 1 323 ? -2.814 17.5 29.453 1 90.69 323 ALA A O 1
ATOM 2486 N N . TYR A 1 324 ? -0.704 17.922 28.844 1 92 324 TYR A N 1
ATOM 2487 C CA . TYR A 1 324 ? -0.989 17.547 27.469 1 92 324 TYR A CA 1
ATOM 2488 C C . TYR A 1 324 ? -0.217 16.297 27.078 1 92 324 TYR A C 1
ATOM 2490 O O . TYR A 1 324 ? -0.32 15.82 25.953 1 92 324 TYR A O 1
ATOM 2498 N N . ASN A 1 325 ? 0.594 15.781 27.969 1 90 325 ASN A N 1
ATOM 2499 C CA . ASN A 1 325 ? 1.426 14.617 27.688 1 90 325 ASN A CA 1
ATOM 2500 C C . ASN A 1 325 ? 2.283 14.82 26.438 1 90 325 ASN A C 1
ATOM 2502 O O . ASN A 1 325 ? 2.291 13.984 25.547 1 90 325 ASN A O 1
ATOM 2506 N N . ALA A 1 326 ? 2.799 15.961 26.312 1 92.31 326 ALA A N 1
ATOM 2507 C CA . ALA A 1 326 ? 3.68 16.359 25.219 1 92.31 326 ALA A CA 1
ATOM 2508 C C . ALA A 1 326 ? 4.754 17.328 25.719 1 92.31 326 ALA A C 1
ATOM 2510 O O . ALA A 1 326 ? 4.531 18.078 26.672 1 92.31 326 ALA A O 1
ATOM 2511 N N . ALA A 1 327 ? 5.867 17.281 25.156 1 89.56 327 ALA A N 1
ATOM 2512 C CA . ALA A 1 327 ? 6.961 18.172 25.5 1 89.56 327 ALA A CA 1
ATOM 2513 C C . ALA A 1 327 ? 7.16 19.25 24.438 1 89.56 327 ALA A C 1
ATOM 2515 O O . ALA A 1 327 ? 7.23 18.938 23.25 1 89.56 327 ALA A O 1
ATOM 2516 N N . VAL A 1 328 ? 7.262 20.5 24.859 1 88.31 328 VAL A N 1
ATOM 2517 C CA . VAL A 1 328 ? 7.527 21.609 23.938 1 88.31 328 VAL A CA 1
ATOM 2518 C C . VAL A 1 328 ? 9.016 21.641 23.609 1 88.31 328 VAL A C 1
ATOM 2520 O O . VAL A 1 328 ? 9.852 21.812 24.5 1 88.31 328 VAL A O 1
ATOM 2523 N N . VAL A 1 329 ? 9.266 21.469 22.391 1 81.12 329 VAL A N 1
ATOM 2524 C CA . VAL A 1 329 ? 10.656 21.438 21.938 1 81.12 329 VAL A CA 1
ATOM 2525 C C . VAL A 1 329 ? 11.094 22.828 21.484 1 81.12 329 VAL A C 1
ATOM 2527 O O . VAL A 1 329 ? 12.242 23.219 21.688 1 81.12 329 VAL A O 1
ATOM 2530 N N . ALA A 1 330 ? 10.148 23.531 20.797 1 79.5 330 ALA A N 1
ATOM 2531 C CA . ALA A 1 330 ? 10.445 24.875 20.281 1 79.5 330 ALA A CA 1
ATOM 2532 C C . ALA A 1 330 ? 9.164 25.703 20.141 1 79.5 330 ALA A C 1
ATOM 2534 O O . ALA A 1 330 ? 8.07 25.141 20.031 1 79.5 330 ALA A O 1
ATOM 2535 N N . VAL A 1 331 ? 9.344 26.969 20.234 1 82.94 331 VAL A N 1
ATOM 2536 C CA . VAL A 1 331 ? 8.258 27.922 20.016 1 82.94 331 VAL A CA 1
ATOM 2537 C C . VAL A 1 331 ? 8.633 28.891 18.891 1 82.94 331 VAL A C 1
ATOM 2539 O O . VAL A 1 331 ? 9.719 29.469 18.906 1 82.94 331 VAL A O 1
ATOM 2542 N N . HIS A 1 332 ? 7.812 28.875 17.922 1 79.19 332 HIS A N 1
ATOM 2543 C CA . HIS A 1 332 ? 8 29.812 16.828 1 79.19 332 HIS A CA 1
ATOM 2544 C C . HIS A 1 332 ? 6.992 30.953 16.891 1 79.19 332 HIS A C 1
ATOM 2546 O O . HIS A 1 332 ? 5.785 30.719 16.953 1 79.19 332 HIS A O 1
ATOM 2552 N N . ARG A 1 333 ? 7.574 32.219 17.031 1 80.44 333 ARG A N 1
ATOM 2553 C CA . ARG A 1 333 ? 6.758 33.438 17.078 1 80.44 333 ARG A CA 1
ATOM 2554 C C . ARG A 1 333 ? 7.121 34.375 15.938 1 80.44 333 ARG A C 1
ATOM 2556 O O . ARG A 1 333 ? 8.219 34.938 15.914 1 80.44 333 ARG A O 1
ATOM 2563 N N . TYR A 1 334 ? 6.086 34.594 14.961 1 64.38 334 TYR A N 1
ATOM 2564 C CA . TYR A 1 334 ? 6.078 35.469 13.789 1 64.38 334 TYR A CA 1
ATOM 2565 C C . TYR A 1 334 ? 7.453 36.094 13.555 1 64.38 334 TYR A C 1
ATOM 2567 O O . TYR A 1 334 ? 7.605 37.312 13.602 1 64.38 334 TYR A O 1
ATOM 2575 N N . GLY A 1 335 ? 8.414 35.25 13.305 1 57.34 335 GLY A N 1
ATOM 2576 C CA . GLY A 1 335 ? 9.703 35.75 12.844 1 57.34 335 GLY A CA 1
ATOM 2577 C C . GLY A 1 335 ? 10.656 36.094 13.977 1 57.34 335 GLY A C 1
ATOM 2578 O O . GLY A 1 335 ? 11.75 36.594 13.734 1 57.34 335 GLY A O 1
ATOM 2579 N N . VAL A 1 336 ? 10.172 36.094 15.195 1 58.41 336 VAL A N 1
ATOM 2580 C CA . VAL A 1 336 ? 11.039 36.5 16.297 1 58.41 336 VAL A CA 1
ATOM 2581 C C . VAL A 1 336 ? 11.633 35.281 16.984 1 58.41 336 VAL A C 1
ATOM 2583 O O . VAL A 1 336 ? 10.961 34.25 17.125 1 58.41 336 VAL A O 1
ATOM 2586 N N . ARG A 1 337 ? 12.945 35.344 17.062 1 58.16 337 ARG A N 1
ATOM 2587 C CA . ARG A 1 337 ? 13.625 34.344 17.875 1 58.16 337 ARG A CA 1
ATOM 2588 C C . ARG A 1 337 ? 13.25 34.469 19.344 1 58.16 337 ARG A C 1
ATOM 2590 O O . ARG A 1 337 ? 13.344 35.594 19.906 1 58.16 337 ARG A O 1
ATOM 2597 N N . VAL A 1 338 ? 12.617 33.469 19.844 1 61.78 338 VAL A N 1
ATOM 2598 C CA . VAL A 1 338 ? 12.32 33.531 21.266 1 61.78 338 VAL A CA 1
ATOM 2599 C C . VAL A 1 338 ? 13.5 33.031 22.078 1 61.78 338 VAL A C 1
ATOM 2601 O O . VAL A 1 338 ? 13.75 31.812 22.125 1 61.78 338 VAL A O 1
ATOM 2604 N N . PRO A 1 339 ? 14.359 33.906 22.516 1 55.59 339 PRO A N 1
ATOM 2605 C CA . PRO A 1 339 ? 15.648 33.562 23.141 1 55.59 339 PRO A CA 1
ATOM 2606 C C . PRO A 1 339 ? 15.484 32.875 24.5 1 55.59 339 PRO A C 1
ATOM 2608 O O . PRO A 1 339 ? 16.469 32.688 25.219 1 55.59 339 PRO A O 1
ATOM 2611 N N . LEU A 1 340 ? 14.367 32.5 24.875 1 59.5 340 LEU A N 1
ATOM 2612 C CA . LEU A 1 340 ? 14.18 31.969 26.219 1 59.5 340 LEU A CA 1
ATOM 2613 C C . LEU A 1 340 ? 14.133 30.438 26.203 1 59.5 340 LEU A C 1
ATOM 2615 O O . LEU A 1 340 ? 13.898 29.844 25.156 1 59.5 340 LEU A O 1
ATOM 2619 N N . LYS A 1 341 ? 14.562 30 27.438 1 71.19 341 LYS A N 1
ATOM 2620 C CA . LYS A 1 341 ? 14.266 28.578 27.656 1 71.19 341 LYS A CA 1
ATOM 2621 C C . LYS A 1 341 ? 12.781 28.297 27.453 1 71.19 341 LYS A C 1
ATOM 2623 O O . LYS A 1 341 ? 11.93 29.109 27.828 1 71.19 341 LYS A O 1
ATOM 2628 N N . VAL A 1 342 ? 12.5 27.312 26.75 1 80.62 342 VAL A N 1
ATOM 2629 C CA . VAL A 1 342 ? 11.141 26.953 26.359 1 80.62 342 VAL A CA 1
ATOM 2630 C C . VAL A 1 342 ? 10.219 27.016 27.578 1 80.62 342 VAL A C 1
ATOM 2632 O O . VAL A 1 342 ? 9.078 27.469 27.469 1 80.62 342 VAL A O 1
ATOM 2635 N N . GLN A 1 343 ? 10.75 26.641 28.797 1 82.69 343 GLN A N 1
ATOM 2636 C CA . GLN A 1 343 ? 9.914 26.562 30 1 82.69 343 GLN A CA 1
ATOM 2637 C C . GLN A 1 343 ? 9.492 27.938 30.469 1 82.69 343 GLN A C 1
ATOM 2639 O O . GLN A 1 343 ? 8.453 28.094 31.109 1 82.69 343 GLN A O 1
ATOM 2644 N N . ASP A 1 344 ? 10.242 28.969 30.031 1 85.81 344 ASP A N 1
ATOM 2645 C CA . ASP A 1 344 ? 10 30.312 30.547 1 85.81 344 ASP A CA 1
ATOM 2646 C C . ASP A 1 344 ? 9.281 31.188 29.516 1 85.81 344 ASP A C 1
ATOM 2648 O O . ASP A 1 344 ? 8.938 32.344 29.797 1 85.81 344 ASP A O 1
ATOM 2652 N N . ILE A 1 345 ? 9.008 30.594 28.422 1 87.12 345 ILE A N 1
ATOM 2653 C CA . ILE A 1 345 ? 8.344 31.375 27.375 1 87.12 345 ILE A CA 1
ATOM 2654 C C . ILE A 1 345 ? 6.863 31.531 27.719 1 87.12 345 ILE A C 1
ATOM 2656 O O . ILE A 1 345 ? 6.188 30.562 28.047 1 87.12 345 ILE A O 1
ATOM 2660 N N . VAL A 1 346 ? 6.43 32.781 27.75 1 91.06 346 VAL A N 1
ATOM 2661 C CA . VAL A 1 346 ? 5 33.062 27.891 1 91.06 346 VAL A CA 1
ATOM 2662 C C . VAL A 1 346 ? 4.316 32.875 26.531 1 91.06 346 VAL A C 1
ATOM 2664 O O . VAL A 1 346 ? 4.609 33.594 25.578 1 91.06 346 VAL A O 1
ATOM 2667 N N . LEU A 1 347 ? 3.459 31.953 26.453 1 91.5 347 LEU A N 1
ATOM 2668 C CA . LEU A 1 347 ? 2.807 31.594 25.188 1 91.5 347 LEU A CA 1
ATOM 2669 C C . LEU A 1 347 ? 1.799 32.688 24.797 1 91.5 347 LEU A C 1
ATOM 2671 O O . LEU A 1 347 ? 1.109 33.25 25.641 1 91.5 347 LEU A O 1
ATOM 2675 N N . GLN A 1 348 ? 1.834 32.969 23.547 1 88.75 348 GLN A N 1
ATOM 2676 C CA . GLN A 1 348 ? 0.912 33.938 22.969 1 88.75 348 GLN A CA 1
ATOM 2677 C C . GLN A 1 348 ? 0.067 33.312 21.859 1 88.75 348 GLN A C 1
ATOM 2679 O O . GLN A 1 348 ? 0.453 32.312 21.281 1 88.75 348 GLN A O 1
ATOM 2684 N N . GLY A 1 349 ? -1.058 33.938 21.719 1 84.94 349 GLY A N 1
ATOM 2685 C CA . GLY A 1 349 ? -1.859 33.531 20.578 1 84.94 349 GLY A CA 1
ATOM 2686 C C . GLY A 1 349 ? -1.134 33.656 19.25 1 84.94 349 GLY A C 1
ATOM 2687 O O . GLY A 1 349 ? -0.493 34.656 18.984 1 84.94 349 GLY A O 1
ATOM 2688 N N . GLY A 1 350 ? -1.194 32.438 18.484 1 80.69 350 GLY A N 1
ATOM 2689 C CA . GLY A 1 350 ? -0.538 32.469 17.188 1 80.69 350 GLY A CA 1
ATOM 2690 C C . GLY A 1 350 ? 0.829 31.797 17.203 1 80.69 350 GLY A C 1
ATOM 2691 O O . GLY A 1 350 ? 1.398 31.516 16.156 1 80.69 350 GLY A O 1
ATOM 2692 N N . ASP A 1 351 ? 1.338 31.578 18.422 1 85.19 351 ASP A N 1
ATOM 2693 C CA . ASP A 1 351 ? 2.586 30.828 18.5 1 85.19 351 ASP A CA 1
ATOM 2694 C C . ASP A 1 351 ? 2.432 29.438 17.891 1 85.19 351 ASP A C 1
ATOM 2696 O O . ASP A 1 351 ? 1.358 28.844 17.969 1 85.19 351 ASP A O 1
ATOM 2700 N N . VAL A 1 352 ? 3.453 29.016 17.25 1 87 352 VAL A N 1
ATOM 2701 C CA . VAL A 1 352 ? 3.48 27.641 16.766 1 87 352 VAL A CA 1
ATOM 2702 C C . VAL A 1 352 ? 4.453 26.812 17.609 1 87 352 VAL A C 1
ATOM 2704 O O . VAL A 1 352 ? 5.652 27.109 17.641 1 87 352 VAL A O 1
ATOM 2707 N N . LEU A 1 353 ? 3.887 25.859 18.25 1 89 353 LEU A N 1
ATOM 2708 C CA . LEU A 1 353 ? 4.695 24.984 19.109 1 89 353 LEU A CA 1
ATOM 2709 C C . LEU A 1 353 ? 5.152 23.75 18.344 1 89 353 LEU A C 1
ATOM 2711 O O . LEU A 1 353 ? 4.395 23.188 17.547 1 89 353 LEU A O 1
ATOM 2715 N N . LEU A 1 354 ? 6.383 23.438 18.516 1 87.19 354 LEU A N 1
ATOM 2716 C CA . LEU A 1 354 ? 6.875 22.125 18.109 1 87.19 354 LEU A CA 1
ATOM 2717 C C . LEU A 1 354 ? 6.875 21.156 19.297 1 87.19 354 LEU A C 1
ATOM 2719 O O . LEU A 1 354 ? 7.59 21.375 20.266 1 87.19 354 LEU A O 1
ATOM 2723 N N . LEU A 1 355 ? 6.02 20.141 19.172 1 89.75 355 LEU A N 1
ATOM 2724 C CA . LEU A 1 355 ? 5.785 19.234 20.297 1 89.75 355 LEU A CA 1
ATOM 2725 C C . LEU A 1 355 ? 6.34 17.844 20.016 1 89.75 355 LEU A C 1
ATOM 2727 O O . LEU A 1 355 ? 6.242 17.359 18.891 1 89.75 355 LEU A O 1
ATOM 2731 N N . SER A 1 356 ? 6.996 17.25 20.953 1 88.81 356 SER A N 1
ATOM 2732 C CA . SER A 1 356 ? 7.281 15.82 20.938 1 88.81 356 SER A CA 1
ATOM 2733 C C . SER A 1 356 ? 6.207 15.039 21.672 1 88.81 356 SER A C 1
ATOM 2735 O O . SER A 1 356 ? 5.992 15.25 22.875 1 88.81 356 SER A O 1
ATOM 2737 N N . CYS A 1 357 ? 5.473 14.227 20.938 1 91.31 357 CYS A N 1
ATOM 2738 C CA . CYS A 1 357 ? 4.324 13.547 21.531 1 91.31 357 CYS A CA 1
ATOM 2739 C C . CYS A 1 357 ? 4.062 12.211 20.844 1 91.31 357 CYS A C 1
ATOM 2741 O O . CYS A 1 357 ? 4.828 11.797 19.984 1 91.31 357 CYS A O 1
ATOM 2743 N N . SER A 1 358 ? 3.062 11.57 21.391 1 90.19 358 SER A N 1
ATOM 2744 C CA . SER A 1 358 ? 2.682 10.281 20.828 1 90.19 358 SER A CA 1
ATOM 2745 C C . SER A 1 358 ? 2.062 10.43 19.453 1 90.19 358 SER A C 1
ATOM 2747 O O . SER A 1 358 ? 1.549 11.492 19.109 1 90.19 358 SER A O 1
ATOM 2749 N N . THR A 1 359 ? 2.094 9.352 18.688 1 88.06 359 THR A N 1
ATOM 2750 C CA . THR A 1 359 ? 1.552 9.344 17.344 1 88.06 359 THR A CA 1
ATOM 2751 C C . THR A 1 359 ? 0.037 9.531 17.359 1 88.06 359 THR A C 1
ATOM 2753 O O . THR A 1 359 ? -0.563 9.914 16.359 1 88.06 359 THR A O 1
ATOM 2756 N N . ARG A 1 360 ? -0.589 9.367 18.484 1 86.44 360 ARG A N 1
ATOM 2757 C CA . ARG A 1 360 ? -2.037 9.516 18.609 1 86.44 360 ARG A CA 1
ATOM 2758 C C . ARG A 1 360 ? -2.404 10.898 19.156 1 86.44 360 ARG A C 1
ATOM 2760 O O . ARG A 1 360 ? -3.584 11.242 19.234 1 86.44 360 ARG A O 1
ATOM 2767 N N . TRP A 1 361 ? -1.438 11.664 19.375 1 90.94 361 TRP A N 1
ATOM 2768 C CA . TRP A 1 361 ? -1.646 12.93 20.078 1 90.94 361 TRP A CA 1
ATOM 2769 C C . TRP A 1 361 ? -2.5 13.875 19.234 1 90.94 361 TRP A C 1
ATOM 2771 O O . TRP A 1 361 ? -3.363 14.578 19.766 1 90.94 361 TRP A O 1
ATOM 2781 N N . THR A 1 362 ? -2.275 13.922 17.922 1 89 362 THR A N 1
ATOM 2782 C CA . THR A 1 362 ? -3.012 14.82 17.047 1 89 362 THR A CA 1
ATOM 2783 C C . THR A 1 362 ? -4.5 14.484 17.047 1 89 362 THR A C 1
ATOM 2785 O O . THR A 1 362 ? -5.344 15.383 17.031 1 89 362 THR A O 1
ATOM 2788 N N . GLU A 1 363 ? -4.793 13.219 17.094 1 83.44 363 GLU A N 1
ATOM 2789 C CA . GLU A 1 363 ? -6.188 12.797 17.109 1 83.44 363 GLU A CA 1
ATOM 2790 C C . GLU A 1 363 ? -6.824 13.062 18.469 1 83.44 363 GLU A C 1
ATOM 2792 O O . GLU A 1 363 ? -8 13.414 18.562 1 83.44 363 GLU A O 1
ATOM 2797 N N . GLU A 1 364 ? -6.035 12.906 19.5 1 85.81 364 GLU A N 1
ATOM 2798 C CA . GLU A 1 364 ? -6.527 13.078 20.875 1 85.81 364 GLU A CA 1
ATOM 2799 C C . GLU A 1 364 ? -6.824 14.547 21.172 1 85.81 364 GLU A C 1
ATOM 2801 O O . GLU A 1 364 ? -7.711 14.852 21.969 1 85.81 364 GLU A O 1
ATOM 2806 N N . HIS A 1 365 ? -6.113 15.422 20.469 1 88.75 365 HIS A N 1
ATOM 2807 C CA . HIS A 1 365 ? -6.234 16.828 20.812 1 88.75 365 HIS A CA 1
ATOM 2808 C C . HIS A 1 365 ? -6.816 17.625 19.641 1 88.75 365 HIS A C 1
ATOM 2810 O O . HIS A 1 365 ? -6.668 18.844 19.578 1 88.75 365 HIS A O 1
ATOM 2816 N N . LYS A 1 366 ? -7.367 16.891 18.781 1 79.44 366 LYS A N 1
ATOM 2817 C CA . LYS A 1 366 ? -7.922 17.516 17.578 1 79.44 366 LYS A CA 1
ATOM 2818 C C . LYS A 1 366 ? -8.984 18.547 17.938 1 79.44 366 LYS A C 1
ATOM 2820 O O . LYS A 1 366 ? -9.148 19.562 17.25 1 79.44 366 LYS A O 1
ATOM 2825 N N . HIS A 1 367 ? -9.625 18.375 19.094 1 74.75 367 HIS A N 1
ATOM 2826 C CA . HIS A 1 367 ? -10.719 19.25 19.5 1 74.75 367 HIS A CA 1
ATOM 2827 C C . HIS A 1 367 ? -10.344 20.094 20.719 1 74.75 367 HIS A C 1
ATOM 2829 O O . HIS A 1 367 ? -11.203 20.719 21.328 1 74.75 367 HIS A O 1
ATOM 2835 N N . ASP A 1 368 ? -9.117 20.094 21 1 83.81 368 ASP A N 1
ATOM 2836 C CA . ASP A 1 368 ? -8.648 20.844 22.156 1 83.81 368 ASP A CA 1
ATOM 2837 C C . ASP A 1 368 ? -8.688 22.344 21.875 1 83.81 368 ASP A C 1
ATOM 2839 O O . ASP A 1 368 ? -8.141 22.812 20.875 1 83.81 368 ASP A O 1
ATOM 2843 N N . LYS A 1 369 ? -9.25 23.188 22.719 1 81.5 369 LYS A N 1
ATOM 2844 C CA . LYS A 1 369 ? -9.43 24.625 22.547 1 81.5 369 LYS A CA 1
ATOM 2845 C C . LYS A 1 369 ? -8.086 25.359 22.641 1 81.5 369 LYS A C 1
ATOM 2847 O O . LYS A 1 369 ? -7.984 26.516 22.234 1 81.5 369 LYS A O 1
ATOM 2852 N N . ALA A 1 370 ? -7.191 24.672 23.125 1 89.06 370 ALA A N 1
ATOM 2853 C CA . ALA A 1 370 ? -5.883 25.297 23.297 1 89.06 370 ALA A CA 1
ATOM 2854 C C . ALA A 1 370 ? -5.191 25.5 21.953 1 89.06 370 ALA A C 1
ATOM 2856 O O . ALA A 1 370 ? -4.297 26.344 21.828 1 89.06 370 ALA A O 1
ATOM 2857 N N . PHE A 1 371 ? -5.719 24.75 20.953 1 88.38 371 PHE A N 1
ATOM 2858 C CA . PHE A 1 371 ? -5.016 24.781 19.672 1 88.38 371 PHE A CA 1
ATOM 2859 C C . PHE A 1 371 ? -5.977 25.062 18.531 1 88.38 371 PHE A C 1
ATOM 2861 O O . PHE A 1 371 ? -7.152 24.688 18.594 1 88.38 371 PHE A O 1
ATOM 2868 N N . VAL A 1 372 ? -5.438 25.797 17.594 1 80.38 372 VAL A N 1
ATOM 2869 C CA . VAL A 1 372 ? -6.234 26.125 16.422 1 80.38 372 VAL A CA 1
ATOM 2870 C C . VAL A 1 372 ? -6.055 25.047 15.359 1 80.38 372 VAL A C 1
ATOM 2872 O O . VAL A 1 372 ? -7.004 24.703 14.648 1 80.38 372 VAL A O 1
ATOM 2875 N N . LEU A 1 373 ? -4.883 24.625 15.172 1 86.12 373 LEU A N 1
ATOM 2876 C CA . LEU A 1 373 ? -4.551 23.641 14.141 1 86.12 373 LEU A CA 1
ATOM 2877 C C . LEU A 1 373 ? -3.363 22.797 14.57 1 86.12 373 LEU A C 1
ATOM 2879 O O . LEU A 1 373 ? -2.426 23.297 15.195 1 86.12 373 LEU A O 1
ATOM 2883 N N . LEU A 1 374 ? -3.494 21.562 14.25 1 88.38 374 LEU A N 1
ATOM 2884 C CA . LEU A 1 374 ? -2.439 20.594 14.531 1 88.38 374 LEU A CA 1
ATOM 2885 C C . LEU A 1 374 ? -1.942 19.953 13.242 1 88.38 374 LEU A C 1
ATOM 2887 O O . LEU A 1 374 ? -2.736 19.656 12.344 1 88.38 374 LEU A O 1
ATOM 2891 N N . GLN A 1 375 ? -0.614 19.828 13.109 1 85.69 375 GLN A N 1
ATOM 2892 C CA . GLN A 1 375 ? -0.031 19.156 11.953 1 85.69 375 GLN A CA 1
ATOM 2893 C C . GLN A 1 375 ? 1.139 18.266 12.359 1 85.69 375 GLN A C 1
ATOM 2895 O O . GLN A 1 375 ? 2.109 18.75 12.953 1 85.69 375 GLN A O 1
ATOM 2900 N N . ALA A 1 376 ? 1.008 17.031 12.031 1 87 376 ALA A N 1
ATOM 2901 C CA . ALA A 1 376 ? 2.123 16.125 12.289 1 87 376 ALA A CA 1
ATOM 2902 C C . ALA A 1 376 ? 3.279 16.391 11.328 1 87 376 ALA A C 1
ATOM 2904 O O . ALA A 1 376 ? 3.061 16.656 10.141 1 87 376 ALA A O 1
ATOM 2905 N N . VAL A 1 377 ? 4.504 16.375 11.867 1 82.75 377 VAL A N 1
ATOM 2906 C CA . VAL A 1 377 ? 5.703 16.5 11.039 1 82.75 377 VAL A CA 1
ATOM 2907 C C . VAL A 1 377 ? 6.066 15.141 10.453 1 82.75 377 VAL A C 1
ATOM 2909 O O . VAL A 1 377 ? 6.289 14.18 11.195 1 82.75 377 VAL A O 1
ATOM 2912 N N . PRO A 1 378 ? 6.125 15.078 9.188 1 78.38 378 PRO A N 1
ATOM 2913 C CA . PRO A 1 378 ? 6.414 13.773 8.578 1 78.38 378 PRO A CA 1
ATOM 2914 C C . PRO A 1 378 ? 7.82 13.273 8.898 1 78.38 378 PRO A C 1
ATOM 2916 O O . PRO A 1 378 ? 8.758 14.07 8.984 1 78.38 378 PRO A O 1
ATOM 2919 N N . ASP A 1 379 ? 7.984 11.914 9.102 1 77.25 379 ASP A N 1
ATOM 2920 C CA . ASP A 1 379 ? 9.258 11.219 9.273 1 77.25 379 ASP A CA 1
ATOM 2921 C C . ASP A 1 379 ? 10.078 11.844 10.406 1 77.25 379 ASP A C 1
ATOM 2923 O O . ASP A 1 379 ? 11.273 12.094 10.242 1 77.25 379 ASP A O 1
ATOM 2927 N N . SER A 1 380 ? 9.406 12.203 11.539 1 81.56 380 SER A N 1
ATOM 2928 C CA . SER A 1 380 ? 10.086 12.914 12.609 1 81.56 380 SER A CA 1
ATOM 2929 C C . SER A 1 380 ? 10.297 12.016 13.828 1 81.56 380 SER A C 1
ATOM 2931 O O . SER A 1 380 ? 10.68 12.484 14.898 1 81.56 380 SER A O 1
ATOM 2933 N N . SER A 1 381 ? 10.055 10.75 13.664 1 85.81 381 SER A N 1
ATOM 2934 C CA . SER A 1 381 ? 10.312 9.836 14.773 1 85.81 381 SER A CA 1
ATOM 2935 C C . SER A 1 381 ? 11.773 9.875 15.18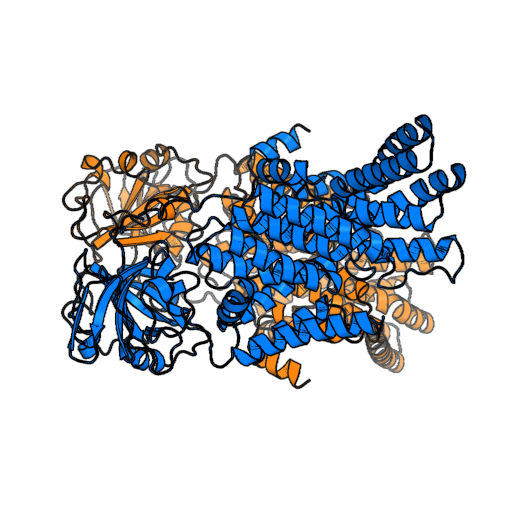8 1 85.81 381 SER A C 1
ATOM 2937 O O . SER A 1 381 ? 12.664 9.898 14.344 1 85.81 381 SER A O 1
ATOM 2939 N N . PRO A 1 382 ? 12.023 9.953 16.484 1 82.56 382 PRO A N 1
ATOM 2940 C CA . PRO A 1 382 ? 13.414 9.969 16.938 1 82.56 382 PRO A CA 1
ATOM 2941 C C . PRO A 1 382 ? 14.133 8.641 16.688 1 82.56 382 PRO A C 1
ATOM 2943 O O . PRO A 1 382 ? 13.508 7.582 16.734 1 82.56 382 PRO A O 1
ATOM 2946 N N . PRO A 1 383 ? 15.445 8.719 16.516 1 83.56 383 PRO A N 1
ATOM 2947 C CA . PRO A 1 383 ? 16.203 7.48 16.281 1 83.56 383 PRO A CA 1
ATOM 2948 C C . PRO A 1 383 ? 16.312 6.617 17.531 1 83.56 383 PRO A C 1
ATOM 2950 O O . PRO A 1 383 ? 16.609 7.133 18.625 1 83.56 383 PRO A O 1
ATOM 2953 N N . LYS A 1 384 ? 16.047 5.344 17.391 1 88.5 384 LYS A N 1
ATOM 2954 C CA . LYS A 1 384 ? 16.219 4.375 18.469 1 88.5 384 LYS A CA 1
ATOM 2955 C C . LYS A 1 384 ? 17.672 3.906 18.578 1 88.5 384 LYS A C 1
ATOM 2957 O O . LYS A 1 384 ? 17.969 2.736 18.328 1 88.5 384 LYS A O 1
ATOM 2962 N N . ARG A 1 385 ? 18.453 4.625 19.141 1 83.94 385 ARG A N 1
ATOM 2963 C CA . ARG A 1 385 ? 19.906 4.418 19.125 1 83.94 385 ARG A CA 1
ATOM 2964 C C . ARG A 1 385 ? 20.297 3.186 19.938 1 83.94 385 ARG A C 1
ATOM 2966 O O . ARG A 1 385 ? 21.266 2.506 19.609 1 83.94 385 ARG A O 1
ATOM 2973 N N . ARG A 1 386 ? 19.516 2.922 20.875 1 85.12 386 ARG A N 1
ATOM 2974 C CA . ARG A 1 386 ? 19.797 1.764 21.719 1 85.12 386 ARG A CA 1
ATOM 2975 C C . ARG A 1 386 ? 19.719 0.471 20.922 1 85.12 386 ARG A C 1
ATOM 2977 O O . ARG A 1 386 ? 20.391 -0.51 21.25 1 85.12 386 ARG A O 1
ATOM 2984 N N . SER A 1 387 ? 18.938 0.571 19.891 1 92.12 387 SER A N 1
ATOM 2985 C CA . SER A 1 387 ? 18.75 -0.625 19.078 1 92.12 387 SER A CA 1
ATOM 2986 C C . SER A 1 387 ? 19.578 -0.552 17.797 1 92.12 387 SER A C 1
ATOM 2988 O O . SER A 1 387 ? 19.422 -1.4 16.906 1 92.12 387 SER A O 1
ATOM 2990 N N . MET A 1 388 ? 20.422 0.443 17.719 1 89.06 388 MET A N 1
ATOM 2991 C CA . MET A 1 388 ? 21.172 0.665 16.484 1 89.06 388 MET A CA 1
ATOM 2992 C C . MET A 1 388 ? 22.078 -0.527 16.172 1 89.06 388 MET A C 1
ATOM 2994 O O . MET A 1 388 ? 22.062 -1.044 15.055 1 89.06 388 MET A O 1
ATOM 2998 N N . ILE A 1 389 ? 22.812 -0.973 17.109 1 89.94 389 ILE A N 1
ATOM 2999 C CA . ILE A 1 389 ? 23.75 -2.072 16.922 1 89.94 389 ILE A CA 1
ATOM 3000 C C . ILE A 1 389 ? 22.984 -3.338 16.531 1 89.94 389 ILE A C 1
ATOM 3002 O O . ILE A 1 389 ? 23.422 -4.086 15.656 1 89.94 389 ILE A O 1
ATOM 3006 N N . ILE A 1 390 ? 21.906 -3.477 17.156 1 94.5 390 ILE A N 1
ATOM 3007 C CA . ILE A 1 390 ? 21.094 -4.648 16.859 1 94.5 390 ILE A CA 1
ATOM 3008 C C . ILE A 1 390 ? 20.609 -4.582 15.406 1 94.5 390 ILE A C 1
ATOM 3010 O O . ILE A 1 390 ? 20.656 -5.582 14.68 1 94.5 390 ILE A O 1
ATOM 3014 N N . GLY A 1 391 ? 20.094 -3.389 15.008 1 92.94 391 GLY A N 1
ATOM 3015 C CA . GLY A 1 391 ? 19.641 -3.219 13.641 1 92.94 391 GLY A CA 1
ATOM 3016 C C . GLY A 1 391 ? 20.719 -3.521 12.609 1 92.94 391 GLY A C 1
ATOM 3017 O O . GLY A 1 391 ? 20.469 -4.254 11.648 1 92.94 391 GLY A O 1
ATOM 3018 N N . VAL A 1 392 ? 21.875 -3.109 12.859 1 88.56 392 VAL A N 1
ATOM 3019 C CA . VAL A 1 392 ? 22.984 -3.299 11.93 1 88.56 392 VAL A CA 1
ATOM 3020 C C . VAL A 1 392 ? 23.422 -4.762 11.938 1 88.56 392 VAL A C 1
ATOM 3022 O O . VAL A 1 392 ? 23.672 -5.344 10.875 1 88.56 392 VAL A O 1
ATOM 3025 N N . LEU A 1 393 ? 23.5 -5.371 13.062 1 93.56 393 LEU A N 1
ATOM 3026 C CA . LEU A 1 393 ? 23.906 -6.77 13.18 1 93.56 393 LEU A CA 1
ATOM 3027 C C . LEU A 1 393 ? 22.906 -7.68 12.477 1 93.56 393 LEU A C 1
ATOM 3029 O O . LEU A 1 393 ? 23.297 -8.664 11.844 1 93.56 393 LEU A O 1
ATOM 3033 N N . LEU A 1 394 ? 21.656 -7.328 12.648 1 94.06 394 LEU A N 1
ATOM 3034 C CA . LEU A 1 394 ? 20.625 -8.125 11.984 1 94.06 394 LEU A CA 1
ATOM 3035 C C . LEU A 1 394 ? 20.75 -8.016 10.469 1 94.06 394 LEU A C 1
ATOM 3037 O O . LEU A 1 394 ? 20.594 -9.008 9.758 1 94.06 394 LEU A O 1
ATOM 3041 N N . LEU A 1 395 ? 20.984 -6.805 9.992 1 89 395 LEU A N 1
ATOM 3042 C CA . LEU A 1 395 ? 21.203 -6.621 8.562 1 89 395 LEU A CA 1
ATOM 3043 C C . LEU A 1 395 ? 22.422 -7.43 8.094 1 89 395 LEU A C 1
ATOM 3045 O O . LEU A 1 395 ? 22.328 -8.156 7.102 1 89 395 LEU A O 1
ATOM 3049 N N . LEU A 1 396 ? 23.484 -7.336 8.773 1 87.38 396 LEU A N 1
ATOM 3050 C CA . LEU A 1 396 ? 24.703 -8.055 8.438 1 87.38 396 LEU A CA 1
ATOM 3051 C C . LEU A 1 396 ? 24.5 -9.562 8.523 1 87.38 396 LEU A C 1
ATOM 3053 O O . LEU A 1 396 ? 25 -10.312 7.688 1 87.38 396 LEU A O 1
ATOM 3057 N N . GLY A 1 397 ? 23.828 -9.93 9.57 1 90.56 397 GLY A N 1
ATOM 3058 C CA . GLY A 1 397 ? 23.5 -11.344 9.688 1 90.56 397 GLY A CA 1
ATOM 3059 C C . GLY A 1 397 ? 22.719 -11.875 8.5 1 90.56 397 GLY A C 1
ATOM 3060 O O . GLY A 1 397 ? 23 -12.969 8.008 1 90.56 397 GLY A O 1
ATOM 3061 N N . MET A 1 398 ? 21.719 -11.102 8.07 1 89.12 398 MET A N 1
ATOM 3062 C CA . MET A 1 398 ? 20.938 -11.492 6.906 1 89.12 398 MET A CA 1
ATOM 3063 C C . MET A 1 398 ? 21.812 -11.625 5.672 1 89.12 398 MET A C 1
ATOM 3065 O O . MET A 1 398 ? 21.719 -12.617 4.945 1 89.12 398 MET A O 1
ATOM 3069 N N . VAL A 1 399 ? 22.672 -10.664 5.441 1 83.19 399 VAL A N 1
ATOM 3070 C CA . VAL A 1 399 ? 23.578 -10.664 4.289 1 83.19 399 VAL A CA 1
ATOM 3071 C C . VAL A 1 399 ? 24.531 -11.852 4.379 1 83.19 399 VAL A C 1
ATOM 3073 O O . VAL A 1 399 ? 24.812 -12.508 3.373 1 83.19 399 VAL A O 1
ATOM 3076 N N . LEU A 1 400 ? 25 -12.125 5.531 1 85.56 400 LEU A N 1
ATOM 3077 C CA . LEU A 1 400 ? 25.953 -13.219 5.746 1 85.56 400 LEU A CA 1
ATOM 3078 C C . LEU A 1 400 ? 25.312 -14.562 5.402 1 85.56 400 LEU A C 1
ATOM 3080 O O . LEU A 1 400 ? 25.984 -15.469 4.898 1 85.56 400 LEU A O 1
ATOM 3084 N N . THR A 1 401 ? 24.047 -14.742 5.762 1 85 401 THR A N 1
ATOM 3085 C CA . THR A 1 401 ? 23.375 -15.984 5.406 1 85 401 THR A CA 1
ATOM 3086 C C . THR A 1 401 ? 23.406 -16.203 3.895 1 85 401 THR A C 1
ATOM 3088 O O . THR A 1 401 ? 23.547 -17.344 3.428 1 85 401 THR A O 1
ATOM 3091 N N . GLN A 1 402 ? 23.297 -15.125 3.129 1 79.81 402 GLN A N 1
ATOM 3092 C CA . GLN A 1 402 ? 23.297 -15.227 1.674 1 79.81 402 GLN A CA 1
ATOM 3093 C C . GLN A 1 402 ? 24.688 -15.523 1.142 1 79.81 402 GLN A C 1
ATOM 3095 O O . GLN A 1 402 ? 24.859 -16.328 0.219 1 79.81 402 GLN A O 1
ATOM 3100 N N . ILE A 1 403 ? 25.688 -14.898 1.75 1 76.5 403 ILE A N 1
ATOM 3101 C CA . ILE A 1 403 ? 27.062 -15.094 1.332 1 76.5 403 ILE A CA 1
ATOM 3102 C C . ILE A 1 403 ? 27.5 -16.531 1.629 1 76.5 403 ILE A C 1
ATOM 3104 O O . ILE A 1 403 ? 28.078 -17.203 0.767 1 76.5 403 ILE A O 1
ATOM 3108 N N . VAL A 1 404 ? 27.234 -16.938 2.805 1 82.38 404 VAL A N 1
ATOM 3109 C CA . VAL A 1 404 ? 27.609 -18.281 3.207 1 82.38 404 VAL A CA 1
ATOM 3110 C C . VAL A 1 404 ? 26.891 -19.312 2.326 1 82.38 404 VAL A C 1
ATOM 3112 O O . VAL A 1 404 ? 27.484 -20.312 1.912 1 82.38 404 VAL A O 1
ATOM 3115 N N . GLY A 1 405 ? 25.594 -19.031 2.158 1 76.25 405 GLY A N 1
ATOM 3116 C CA . GLY A 1 405 ? 24.859 -19.906 1.255 1 76.25 405 GLY A CA 1
ATOM 3117 C C . GLY A 1 405 ? 25.469 -19.984 -0.131 1 76.25 405 GLY A C 1
ATOM 3118 O O . GLY A 1 405 ? 25.578 -21.062 -0.717 1 76.25 405 GLY A O 1
ATOM 3119 N N . GLY A 1 406 ? 25.828 -18.844 -0.729 1 69.62 406 GLY A N 1
ATOM 3120 C CA . GLY A 1 406 ? 26.484 -18.797 -2.025 1 69.62 406 GLY A CA 1
ATOM 3121 C C . GLY A 1 406 ? 27.812 -19.531 -2.049 1 69.62 406 GLY A C 1
ATOM 3122 O O . GLY A 1 406 ? 28.109 -20.25 -3.006 1 69.62 406 GLY A O 1
ATOM 3123 N N . LEU A 1 407 ? 28.562 -19.391 -1.013 1 70.94 407 LEU A N 1
ATOM 3124 C CA . LEU A 1 407 ? 29.875 -20.016 -0.918 1 70.94 407 LEU A CA 1
ATOM 3125 C C . LEU A 1 407 ? 29.75 -21.531 -0.791 1 70.94 407 LEU A C 1
ATOM 3127 O O . LEU A 1 407 ? 30.578 -22.281 -1.306 1 70.94 407 LEU A O 1
ATOM 3131 N N . MET A 1 408 ? 28.734 -21.891 -0.098 1 75.31 408 MET A N 1
ATOM 3132 C CA . MET A 1 408 ? 28.516 -23.328 0.113 1 75.31 408 MET A CA 1
ATOM 3133 C C . MET A 1 408 ? 27.719 -23.922 -1.045 1 75.31 408 MET A C 1
ATOM 3135 O O . MET A 1 408 ? 27.406 -25.125 -1.029 1 75.31 408 MET A O 1
ATOM 3139 N N . ASP A 1 409 ? 27.453 -23.156 -2.055 1 66 409 ASP A N 1
ATOM 3140 C CA . ASP A 1 409 ? 26.688 -23.578 -3.219 1 66 409 ASP A CA 1
ATOM 3141 C C . ASP A 1 409 ? 25.359 -24.219 -2.797 1 66 409 ASP A C 1
ATOM 3143 O O . ASP A 1 409 ? 24.969 -25.25 -3.348 1 66 409 ASP A O 1
ATOM 3147 N N . ARG A 1 410 ? 24.938 -23.844 -1.607 1 71.12 410 ARG A N 1
ATOM 3148 C CA . ARG A 1 410 ? 23.656 -24.281 -1.08 1 71.12 410 ARG A CA 1
ATOM 3149 C C . ARG A 1 410 ? 22.844 -23.125 -0.525 1 71.12 410 ARG A C 1
ATOM 3151 O O . ARG A 1 410 ? 23.375 -22.312 0.243 1 71.12 410 ARG A O 1
ATOM 3158 N N . GLU A 1 411 ? 21.672 -22.922 -1.059 1 74 411 GLU A N 1
ATOM 3159 C CA . GLU A 1 411 ? 20.828 -21.875 -0.498 1 74 411 GLU A CA 1
ATOM 3160 C C . GLU A 1 411 ? 20.359 -22.234 0.912 1 74 411 GLU A C 1
ATOM 3162 O O . GLU A 1 411 ? 19.594 -23.188 1.096 1 74 411 GLU A O 1
ATOM 3167 N N . LEU A 1 412 ? 20.953 -21.703 1.941 1 77.12 412 LEU A N 1
ATOM 3168 C CA . LEU A 1 412 ? 20.578 -21.969 3.326 1 77.12 412 LEU A CA 1
ATOM 3169 C C . LEU A 1 412 ? 19.141 -21.547 3.6 1 77.12 412 LEU A C 1
ATOM 3171 O O . LEU A 1 412 ? 18.344 -22.328 4.105 1 77.12 412 LEU A O 1
ATOM 3175 N N . ILE A 1 413 ? 18.859 -20.328 3.295 1 85.5 413 ILE A N 1
ATOM 3176 C CA . ILE A 1 413 ? 17.516 -19.75 3.43 1 85.5 413 ILE A CA 1
ATOM 3177 C C . ILE A 1 413 ? 17.281 -18.75 2.314 1 85.5 413 ILE A C 1
ATOM 3179 O O . ILE A 1 413 ? 18.156 -17.938 1.991 1 85.5 413 ILE A O 1
ATOM 3183 N N . HIS A 1 414 ? 16.156 -18.938 1.695 1 87.62 414 HIS A N 1
ATOM 3184 C CA . HIS A 1 414 ? 15.82 -17.984 0.644 1 87.62 414 HIS A CA 1
ATOM 3185 C C . HIS A 1 414 ? 15.734 -16.562 1.196 1 87.62 414 HIS A C 1
ATOM 3187 O O . HIS A 1 414 ? 15.312 -16.359 2.336 1 87.62 414 HIS A O 1
ATOM 3193 N N . LEU A 1 415 ? 16.094 -15.625 0.46 1 86.69 415 LEU A N 1
ATOM 3194 C CA . LEU A 1 415 ? 16.219 -14.242 0.913 1 86.69 415 LEU A CA 1
ATOM 3195 C C . LEU A 1 415 ? 14.875 -13.68 1.336 1 86.69 415 LEU A C 1
ATOM 3197 O O . LEU A 1 415 ? 14.797 -12.859 2.254 1 86.69 415 LEU A O 1
ATOM 3201 N N . TRP A 1 416 ? 13.773 -14.141 0.692 1 91.44 416 TRP A N 1
ATOM 3202 C CA . TRP A 1 416 ? 12.445 -13.625 1.004 1 91.44 416 TRP A CA 1
ATOM 3203 C C . TRP A 1 416 ? 12.062 -13.938 2.445 1 91.44 416 TRP A C 1
ATOM 3205 O O . TRP A 1 416 ? 11.859 -13.023 3.254 1 91.44 416 TRP A O 1
ATOM 3215 N N . PRO A 1 417 ? 12.023 -15.172 2.885 1 94.06 417 PRO A N 1
ATOM 3216 C CA . PRO A 1 417 ? 11.695 -15.438 4.285 1 94.06 417 PRO A CA 1
ATOM 3217 C C . PRO A 1 417 ? 12.711 -14.844 5.258 1 94.06 417 PRO A C 1
ATOM 3219 O O . PRO A 1 417 ? 12.344 -14.414 6.355 1 94.06 417 PRO A O 1
ATOM 3222 N N . VAL A 1 418 ? 13.961 -14.797 4.91 1 92.56 418 VAL A N 1
ATOM 3223 C CA . VAL A 1 418 ? 14.977 -14.234 5.797 1 92.56 418 VAL A CA 1
ATOM 3224 C C . VAL A 1 418 ? 14.719 -12.742 5.996 1 92.56 418 VAL A C 1
ATOM 3226 O O . VAL A 1 418 ? 14.906 -12.211 7.098 1 92.56 418 VAL A O 1
ATOM 3229 N N . ALA A 1 419 ? 14.391 -12.062 4.922 1 92.5 419 ALA A N 1
ATOM 3230 C CA . ALA A 1 419 ? 14.094 -10.641 5.02 1 92.5 419 ALA A CA 1
ATOM 3231 C C . ALA A 1 419 ? 12.922 -10.391 5.973 1 92.5 419 ALA A C 1
ATOM 3233 O O . ALA A 1 419 ? 12.984 -9.484 6.809 1 92.5 419 ALA A O 1
ATOM 3234 N N . VAL A 1 420 ? 11.898 -11.211 5.875 1 95.75 420 VAL A N 1
ATOM 3235 C CA . VAL A 1 420 ? 10.727 -11.078 6.73 1 95.75 420 VAL A CA 1
ATOM 3236 C C . VAL A 1 420 ? 11.102 -11.359 8.18 1 95.75 420 VAL A C 1
ATOM 3238 O O . VAL A 1 420 ? 10.711 -10.617 9.086 1 95.75 420 VAL A O 1
ATOM 3241 N N . LEU A 1 421 ? 11.836 -12.398 8.383 1 95.06 421 LEU A N 1
ATOM 3242 C CA . LEU A 1 421 ? 12.227 -12.773 9.742 1 95.06 421 LEU A CA 1
ATOM 3243 C C . LEU A 1 421 ? 13.156 -11.727 10.352 1 95.06 421 LEU A C 1
ATOM 3245 O O . LEU A 1 421 ? 13.102 -11.461 11.555 1 95.06 421 LEU A O 1
ATOM 3249 N N . THR A 1 422 ? 14.031 -11.219 9.539 1 94.81 422 THR A N 1
ATOM 3250 C CA . THR A 1 422 ? 14.883 -10.133 10.008 1 94.81 422 THR A CA 1
ATOM 3251 C C . THR A 1 422 ? 14.047 -8.93 10.422 1 94.81 422 THR A C 1
ATOM 3253 O O . THR A 1 422 ? 14.266 -8.352 11.492 1 94.81 422 THR A O 1
ATOM 3256 N N . ALA A 1 423 ? 13.109 -8.547 9.602 1 95.12 423 ALA A N 1
ATOM 3257 C CA . ALA A 1 423 ? 12.203 -7.453 9.945 1 95.12 423 ALA A CA 1
ATOM 3258 C C . ALA A 1 423 ? 11.438 -7.758 11.227 1 95.12 423 ALA A C 1
ATOM 3260 O O . ALA A 1 423 ? 11.211 -6.867 12.055 1 95.12 423 ALA A O 1
ATOM 3261 N N . ALA A 1 424 ? 11.062 -9.023 11.359 1 95.31 424 ALA A N 1
ATOM 3262 C CA . ALA A 1 424 ? 10.344 -9.445 12.562 1 95.31 424 ALA A CA 1
ATOM 3263 C C . ALA A 1 424 ? 11.203 -9.25 13.805 1 95.31 424 ALA A C 1
ATOM 3265 O O . ALA A 1 424 ? 10.719 -8.766 14.828 1 95.31 424 ALA A O 1
ATOM 3266 N N . LEU A 1 425 ? 12.383 -9.641 13.711 1 95.88 425 LEU A N 1
ATOM 3267 C CA . LEU A 1 425 ? 13.297 -9.477 14.836 1 95.88 425 LEU A CA 1
ATOM 3268 C C . LEU A 1 425 ? 13.508 -7.996 15.148 1 95.88 425 LEU A C 1
ATOM 3270 O O . LEU A 1 425 ? 13.648 -7.621 16.312 1 95.88 425 LEU A O 1
ATOM 3274 N N . MET A 1 426 ? 13.531 -7.176 14.141 1 95.25 426 MET A N 1
ATOM 3275 C CA . MET A 1 426 ? 13.68 -5.734 14.344 1 95.25 426 MET A CA 1
ATOM 3276 C C . MET A 1 426 ? 12.445 -5.156 15.031 1 95.25 426 MET A C 1
ATOM 3278 O O . MET A 1 426 ? 12.555 -4.219 15.82 1 95.25 426 MET A O 1
ATOM 3282 N N . LEU A 1 427 ? 11.312 -5.695 14.711 1 94.44 427 LEU A N 1
ATOM 3283 C CA . LEU A 1 427 ? 10.086 -5.285 15.398 1 94.44 427 LEU A CA 1
ATOM 3284 C C . LEU A 1 427 ? 10.125 -5.68 16.875 1 94.44 427 LEU A C 1
ATOM 3286 O O . LEU A 1 427 ? 9.781 -4.879 17.734 1 94.44 427 LEU A O 1
ATOM 3290 N N . ILE A 1 428 ? 10.648 -6.855 17.156 1 93.25 428 ILE A N 1
ATOM 3291 C CA . ILE A 1 428 ? 10.672 -7.398 18.516 1 93.25 428 ILE A CA 1
ATOM 3292 C C . ILE A 1 428 ? 11.695 -6.637 19.359 1 93.25 428 ILE A C 1
ATOM 3294 O O . ILE A 1 428 ? 11.461 -6.371 20.531 1 93.25 428 ILE A O 1
ATOM 3298 N N . THR A 1 429 ? 12.742 -6.258 18.719 1 93.81 429 THR A N 1
ATOM 3299 C CA . THR A 1 429 ? 13.828 -5.633 19.469 1 93.81 429 THR A CA 1
ATOM 3300 C C . THR A 1 429 ? 13.625 -4.125 19.562 1 93.81 429 THR A C 1
ATOM 3302 O O . THR A 1 429 ? 14.414 -3.422 20.188 1 93.81 429 THR A O 1
ATOM 3305 N N . GLY A 1 430 ? 12.656 -3.633 18.828 1 92.81 430 GLY A N 1
ATOM 3306 C CA . GLY A 1 430 ? 12.289 -2.234 19 1 92.81 430 GLY A CA 1
ATOM 3307 C C . GLY A 1 430 ? 13.031 -1.311 18.047 1 92.81 430 GLY A C 1
ATOM 3308 O O . GLY A 1 430 ? 13.234 -0.133 18.359 1 92.81 430 GLY A O 1
ATOM 3309 N N . CYS A 1 431 ? 13.508 -1.813 16.953 1 93.88 431 CYS A N 1
ATOM 3310 C CA . CYS A 1 431 ? 14.141 -0.963 15.953 1 93.88 431 CYS A CA 1
ATOM 3311 C C . CYS A 1 431 ? 13.102 -0.08 15.258 1 93.88 431 CYS A C 1
ATOM 3313 O O . CYS A 1 431 ? 13.414 1.039 14.844 1 93.88 431 CYS A O 1
ATOM 3315 N N . MET A 1 432 ? 11.969 -0.587 15.133 1 93.06 432 MET A N 1
ATOM 3316 C CA . MET A 1 432 ? 10.852 0.109 14.5 1 93.06 432 MET A CA 1
ATOM 3317 C C . MET A 1 432 ? 9.516 -0.444 14.992 1 93.06 432 MET A C 1
ATOM 3319 O O . MET A 1 432 ? 9.484 -1.459 15.688 1 93.06 432 MET A O 1
ATOM 3323 N N . ASN A 1 433 ? 8.484 0.272 14.75 1 92.69 433 ASN A N 1
ATOM 3324 C CA . ASN A 1 433 ? 7.16 -0.258 15.047 1 92.69 433 ASN A CA 1
ATOM 3325 C C . ASN A 1 433 ? 6.453 -0.733 13.781 1 92.69 433 ASN A C 1
ATOM 3327 O O . ASN A 1 433 ? 6.988 -0.594 12.68 1 92.69 433 ASN A O 1
ATOM 3331 N N . ALA A 1 434 ? 5.293 -1.326 13.891 1 92.19 434 ALA A N 1
ATOM 3332 C CA . ALA A 1 434 ? 4.582 -1.971 12.789 1 92.19 434 ALA A CA 1
ATOM 3333 C C . ALA A 1 434 ? 4.113 -0.943 11.766 1 92.19 434 ALA A C 1
ATOM 3335 O O . ALA A 1 434 ? 4.082 -1.223 10.562 1 92.19 434 ALA A O 1
ATOM 3336 N N . ASP A 1 435 ? 3.727 0.2 12.219 1 91.38 435 ASP A N 1
ATOM 3337 C CA . ASP A 1 435 ? 3.26 1.242 11.312 1 91.38 435 ASP A CA 1
ATOM 3338 C C . ASP A 1 435 ? 4.391 1.73 10.414 1 91.38 435 ASP A C 1
ATOM 3340 O O . ASP A 1 435 ? 4.188 1.948 9.219 1 91.38 435 ASP A O 1
ATOM 3344 N N . GLN A 1 436 ? 5.527 1.915 11.023 1 91.5 436 GLN A N 1
ATOM 3345 C CA . GLN A 1 436 ? 6.703 2.316 10.258 1 91.5 436 GLN A CA 1
ATOM 3346 C C . GLN A 1 436 ? 7.062 1.267 9.211 1 91.5 436 GLN A C 1
ATOM 3348 O O . GLN A 1 436 ? 7.379 1.604 8.07 1 91.5 436 GLN A O 1
ATOM 3353 N N . ALA A 1 437 ? 6.973 0.046 9.594 1 93.25 437 ALA A N 1
ATOM 3354 C CA . ALA A 1 437 ? 7.262 -1.052 8.672 1 93.25 437 ALA A CA 1
ATOM 3355 C C . ALA A 1 437 ? 6.301 -1.043 7.488 1 93.25 437 ALA A C 1
ATOM 3357 O O . ALA A 1 437 ? 6.727 -1.141 6.336 1 93.25 437 ALA A O 1
ATOM 3358 N N . ARG A 1 438 ? 5.043 -0.859 7.715 1 92.31 438 ARG A N 1
ATOM 3359 C CA . ARG A 1 438 ? 4.012 -0.862 6.684 1 92.31 438 ARG A CA 1
ATOM 3360 C C . ARG A 1 438 ? 4.211 0.289 5.703 1 92.31 438 ARG A C 1
ATOM 3362 O O . ARG A 1 438 ? 4.094 0.106 4.492 1 92.31 438 ARG A O 1
ATOM 3369 N N . LYS A 1 439 ? 4.547 1.339 6.258 1 90.69 439 LYS A N 1
ATOM 3370 C CA . LYS A 1 439 ? 4.645 2.553 5.449 1 90.69 439 LYS A CA 1
ATOM 3371 C C . LYS A 1 439 ? 5.898 2.537 4.582 1 90.69 439 LYS A C 1
ATOM 3373 O O . LYS A 1 439 ? 5.996 3.293 3.611 1 90.69 439 LYS A O 1
ATOM 3378 N N . SER A 1 440 ? 6.793 1.7 4.918 1 89.38 440 SER A N 1
ATOM 3379 C CA . SER A 1 440 ? 8.062 1.668 4.199 1 89.38 440 SER A CA 1
ATOM 3380 C C . SER A 1 440 ? 7.918 0.96 2.855 1 89.38 440 SER A C 1
ATOM 3382 O O . SER A 1 440 ? 8.758 1.124 1.969 1 89.38 440 SER A O 1
ATOM 3384 N N . ILE A 1 441 ? 6.887 0.207 2.688 1 90.88 441 ILE A N 1
ATOM 3385 C CA . ILE A 1 441 ? 6.715 -0.582 1.473 1 90.88 441 ILE A CA 1
ATOM 3386 C C . ILE A 1 441 ? 6.223 0.316 0.341 1 90.88 441 ILE A C 1
ATOM 3388 O O . ILE A 1 441 ? 5.266 1.073 0.514 1 90.88 441 ILE A O 1
ATOM 3392 N N . MET A 1 442 ? 6.914 0.293 -0.774 1 87.44 442 MET A N 1
ATOM 3393 C CA . MET A 1 442 ? 6.492 1.028 -1.964 1 87.44 442 MET A CA 1
ATOM 3394 C C . MET A 1 442 ? 5.613 0.161 -2.857 1 87.44 442 MET A C 1
ATOM 3396 O O . MET A 1 442 ? 6.105 -0.469 -3.797 1 87.44 442 MET A O 1
ATOM 3400 N N . TRP A 1 443 ? 4.387 0.242 -2.707 1 91.12 443 TRP A N 1
ATOM 3401 C CA . TRP A 1 443 ? 3.438 -0.642 -3.375 1 91.12 443 TRP A CA 1
ATOM 3402 C C . TRP A 1 443 ? 3.326 -0.301 -4.855 1 91.12 443 TRP A C 1
ATOM 3404 O O . TRP A 1 443 ? 2.93 -1.144 -5.668 1 91.12 443 TRP A O 1
ATOM 3414 N N . ASP A 1 444 ? 3.678 0.946 -5.266 1 87.81 444 ASP A N 1
ATOM 3415 C CA . ASP A 1 444 ? 3.701 1.303 -6.68 1 87.81 444 ASP A CA 1
ATOM 3416 C C . ASP A 1 444 ? 4.754 0.491 -7.434 1 87.81 444 ASP A C 1
ATOM 3418 O O . ASP A 1 444 ? 4.527 0.083 -8.578 1 87.81 444 ASP A O 1
ATOM 3422 N N . VAL A 1 445 ? 5.879 0.33 -6.719 1 84 445 VAL A N 1
ATOM 3423 C CA . VAL A 1 445 ? 6.949 -0.473 -7.297 1 84 445 VAL A CA 1
ATOM 3424 C C . VAL A 1 445 ? 6.496 -1.926 -7.422 1 84 445 VAL A C 1
ATOM 3426 O O . VAL A 1 445 ? 6.719 -2.568 -8.453 1 84 445 VAL A O 1
ATOM 3429 N N . TYR A 1 446 ? 5.805 -2.432 -6.395 1 92.62 446 TYR A N 1
ATOM 3430 C CA . TYR A 1 446 ? 5.289 -3.797 -6.406 1 92.62 446 TYR A CA 1
ATOM 3431 C C . TYR A 1 446 ? 4.348 -4.016 -7.582 1 92.62 446 TYR A C 1
ATOM 3433 O O . TYR A 1 446 ? 4.512 -4.969 -8.344 1 92.62 446 TYR A O 1
ATOM 3441 N N . LEU A 1 447 ? 3.379 -3.135 -7.77 1 93.25 447 LEU A N 1
ATOM 3442 C CA . LEU A 1 447 ? 2.385 -3.271 -8.828 1 93.25 447 LEU A CA 1
ATOM 3443 C C . LEU A 1 447 ? 3.041 -3.188 -10.203 1 93.25 447 LEU A C 1
ATOM 3445 O O . LEU A 1 447 ? 2.703 -3.957 -11.102 1 93.25 447 LEU A O 1
ATOM 3449 N N . THR A 1 448 ? 3.951 -2.266 -10.359 1 88.81 448 THR A N 1
ATOM 3450 C CA . THR A 1 448 ? 4.609 -2.068 -11.648 1 88.81 448 THR A CA 1
ATOM 3451 C C . THR A 1 448 ? 5.391 -3.314 -12.047 1 88.81 448 THR A C 1
ATOM 3453 O O . THR A 1 448 ? 5.242 -3.814 -13.164 1 88.81 448 THR A O 1
ATOM 3456 N N . ILE A 1 449 ? 6.18 -3.814 -11.094 1 85.69 449 ILE A N 1
ATOM 3457 C CA . ILE A 1 449 ? 7.043 -4.949 -11.383 1 85.69 449 ILE A CA 1
ATOM 3458 C C . ILE A 1 449 ? 6.195 -6.195 -11.633 1 85.69 449 ILE A C 1
ATOM 3460 O O . ILE A 1 449 ? 6.434 -6.934 -12.594 1 85.69 449 ILE A O 1
ATOM 3464 N N . ALA A 1 450 ? 5.227 -6.426 -10.789 1 93.12 450 ALA A N 1
ATOM 3465 C CA . ALA A 1 450 ? 4.359 -7.59 -10.945 1 93.12 450 ALA A CA 1
ATOM 3466 C C . ALA A 1 450 ? 3.672 -7.582 -12.305 1 93.12 450 ALA A C 1
ATOM 3468 O O . ALA A 1 450 ? 3.66 -8.602 -13.008 1 93.12 450 ALA A O 1
ATOM 3469 N N . ALA A 1 451 ? 3.104 -6.449 -12.68 1 92.88 451 ALA A N 1
ATOM 3470 C CA . ALA A 1 451 ? 2.422 -6.332 -13.969 1 92.88 451 ALA A CA 1
ATOM 3471 C C . ALA A 1 451 ? 3.402 -6.473 -15.125 1 92.88 451 ALA A C 1
ATOM 3473 O O . ALA A 1 451 ? 3.07 -7.055 -16.156 1 92.88 451 ALA A O 1
ATOM 3474 N N . ALA A 1 452 ? 4.574 -5.922 -14.961 1 86.69 452 ALA A N 1
ATOM 3475 C CA . ALA A 1 452 ? 5.59 -6.023 -16 1 86.69 452 ALA A CA 1
ATOM 3476 C C . ALA A 1 452 ? 5.969 -7.48 -16.25 1 86.69 452 ALA A C 1
ATOM 3478 O O . ALA A 1 452 ? 6.219 -7.871 -17.406 1 86.69 452 ALA A O 1
ATOM 3479 N N . PHE A 1 453 ? 6.074 -8.281 -15.18 1 87.19 453 PHE A N 1
ATOM 3480 C CA . PHE A 1 453 ? 6.328 -9.711 -15.336 1 87.19 453 PHE A CA 1
ATOM 3481 C C . PHE A 1 453 ? 5.258 -10.352 -16.203 1 87.19 453 PHE A C 1
ATOM 3483 O O . PHE A 1 453 ? 5.57 -11.172 -17.078 1 87.19 453 PHE A O 1
ATOM 3490 N N . GLY A 1 454 ? 3.994 -9.961 -15.977 1 91 454 GLY A N 1
ATOM 3491 C CA . GLY A 1 454 ? 2.906 -10.492 -16.781 1 91 454 GLY A CA 1
ATOM 3492 C C . GLY A 1 454 ? 2.969 -10.055 -18.234 1 91 454 GLY A C 1
ATOM 3493 O O . GLY A 1 454 ? 2.76 -10.859 -19.141 1 91 454 GLY A O 1
ATOM 3494 N N . VAL A 1 455 ? 3.258 -8.812 -18.469 1 88.81 455 VAL A N 1
ATOM 3495 C CA . VAL A 1 455 ? 3.369 -8.281 -19.828 1 88.81 455 VAL A CA 1
ATOM 3496 C C . VAL A 1 455 ? 4.5 -8.992 -20.562 1 88.81 455 VAL A C 1
ATOM 3498 O O . VAL A 1 455 ? 4.355 -9.344 -21.734 1 88.81 455 VAL A O 1
ATOM 3501 N N . SER A 1 456 ? 5.574 -9.18 -19.844 1 85.44 456 SER A N 1
ATOM 3502 C CA . SER A 1 456 ? 6.699 -9.906 -20.422 1 85.44 456 SER A CA 1
ATOM 3503 C C . SER A 1 456 ? 6.301 -11.328 -20.781 1 85.44 456 SER A C 1
ATOM 3505 O O . SER A 1 456 ? 6.695 -11.836 -21.844 1 85.44 456 SER A O 1
ATOM 3507 N N . ALA A 1 457 ? 5.602 -11.992 -19.922 1 87.69 457 ALA A N 1
ATOM 3508 C CA . ALA A 1 457 ? 5.141 -13.352 -20.172 1 87.69 457 ALA A CA 1
ATOM 3509 C C . ALA A 1 457 ? 4.234 -13.391 -21.406 1 87.69 457 ALA A C 1
ATOM 3511 O O . ALA A 1 457 ? 4.258 -14.359 -22.172 1 87.69 457 ALA A O 1
ATOM 3512 N N . ALA A 1 458 ? 3.432 -12.367 -21.609 1 88.81 458 ALA A N 1
ATOM 3513 C CA . ALA A 1 458 ? 2.572 -12.281 -22.781 1 88.81 458 ALA A CA 1
ATOM 3514 C C . ALA A 1 458 ? 3.398 -12.172 -24.062 1 88.81 458 ALA A C 1
ATOM 3516 O O . ALA A 1 458 ? 3.09 -12.812 -25.062 1 88.81 458 ALA A O 1
ATOM 3517 N N . LEU A 1 459 ? 4.387 -11.406 -24.016 1 83.5 459 LEU A N 1
ATOM 3518 C CA . LEU A 1 459 ? 5.258 -11.234 -25.172 1 83.5 459 LEU A CA 1
ATOM 3519 C C . LEU A 1 459 ? 5.969 -12.539 -25.516 1 83.5 459 LEU A C 1
ATOM 3521 O O . LEU A 1 459 ? 6.16 -12.859 -26.688 1 83.5 459 LEU A O 1
ATOM 3525 N N . GLU A 1 460 ? 6.367 -13.273 -24.484 1 84.19 460 GLU A N 1
ATOM 3526 C CA . GLU A 1 460 ? 7.012 -14.57 -24.688 1 84.19 460 GLU A CA 1
ATOM 3527 C C . GLU A 1 460 ? 6.047 -15.578 -25.297 1 84.19 460 GLU A C 1
ATOM 3529 O O . GLU A 1 460 ? 6.426 -16.344 -26.188 1 84.19 460 GLU A O 1
ATOM 3534 N N . SER A 1 461 ? 4.855 -15.547 -24.859 1 84.56 461 SER A N 1
ATOM 3535 C CA . SER A 1 461 ? 3.867 -16.531 -25.297 1 84.56 461 SER A CA 1
ATOM 3536 C C . SER A 1 461 ? 3.447 -16.297 -26.75 1 84.56 461 SER A C 1
ATOM 3538 O O . SER A 1 461 ? 3.068 -17.234 -27.453 1 84.56 461 SER A O 1
ATOM 3540 N N . THR A 1 462 ? 3.582 -15.094 -27.234 1 84.5 462 THR A N 1
ATOM 3541 C CA . THR A 1 462 ? 3.152 -14.766 -28.594 1 84.5 462 THR A CA 1
ATOM 3542 C C . THR A 1 462 ? 4.219 -15.164 -29.609 1 84.5 462 THR A C 1
ATOM 3544 O O . THR A 1 462 ? 3.949 -15.203 -30.812 1 84.5 462 THR A O 1
ATOM 3547 N N . GLY A 1 463 ? 5.391 -15.445 -29.109 1 83.81 463 GLY A N 1
ATOM 3548 C CA . GLY A 1 463 ? 6.477 -15.812 -30 1 83.81 463 GLY A CA 1
ATOM 3549 C C . GLY A 1 463 ? 7.172 -14.617 -30.625 1 83.81 463 GLY A C 1
ATOM 3550 O O . GLY A 1 463 ? 8.188 -14.766 -31.297 1 83.81 463 GLY A O 1
ATOM 3551 N N . VAL A 1 464 ? 6.703 -13.469 -30.406 1 83.19 464 VAL A N 1
ATOM 3552 C CA . VAL A 1 464 ? 7.277 -12.25 -30.969 1 83.19 464 VAL A CA 1
ATOM 3553 C C . VAL A 1 464 ? 8.727 -12.102 -30.516 1 83.19 464 VAL A C 1
ATOM 3555 O O . VAL A 1 464 ? 9.594 -11.711 -31.297 1 83.19 464 VAL A O 1
ATOM 3558 N N . ALA A 1 465 ? 9.023 -12.484 -29.328 1 83.19 465 ALA A N 1
ATOM 3559 C CA . ALA A 1 465 ? 10.375 -12.391 -28.797 1 83.19 465 ALA A CA 1
ATOM 3560 C C . ALA A 1 465 ? 11.336 -13.281 -29.578 1 83.19 465 ALA A C 1
ATOM 3562 O O . ALA A 1 465 ? 12.438 -12.859 -29.938 1 83.19 465 ALA A O 1
ATOM 3563 N N . GLY A 1 466 ? 10.906 -14.453 -29.859 1 84.31 466 GLY A N 1
ATOM 3564 C CA . GLY A 1 466 ? 11.719 -15.383 -30.625 1 84.31 466 GLY A CA 1
ATOM 3565 C C . GLY A 1 466 ? 12 -14.898 -32.031 1 84.31 466 GLY A C 1
ATOM 3566 O O . GLY A 1 466 ? 13.109 -15.047 -32.531 1 84.31 466 GLY A O 1
ATOM 3567 N N . LYS A 1 467 ? 11.016 -14.281 -32.625 1 88.06 467 LYS A N 1
ATOM 3568 C CA . LYS A 1 467 ? 11.172 -13.766 -34 1 88.06 467 LYS A CA 1
ATOM 3569 C C . LYS A 1 467 ? 12.211 -12.648 -34.031 1 88.06 467 LYS A C 1
ATOM 3571 O O . LYS A 1 467 ? 13.031 -12.594 -34.969 1 88.06 467 LYS A O 1
ATOM 3576 N N . VAL A 1 468 ? 12.172 -11.844 -33.094 1 87.38 468 VAL A N 1
ATOM 3577 C CA . VAL A 1 468 ? 13.117 -10.734 -33.031 1 87.38 468 VAL A CA 1
ATOM 3578 C C . VAL A 1 468 ? 14.531 -11.266 -32.812 1 87.38 468 VAL A C 1
ATOM 3580 O O . VAL A 1 468 ? 15.477 -10.828 -33.469 1 87.38 468 VAL A O 1
ATOM 3583 N N . ALA A 1 469 ? 14.672 -12.227 -31.906 1 88.88 469 ALA A N 1
ATOM 3584 C CA . ALA A 1 469 ? 15.969 -12.828 -31.609 1 88.88 469 ALA A CA 1
ATOM 3585 C C . ALA A 1 469 ? 16.562 -13.477 -32.875 1 88.88 469 ALA A C 1
ATOM 3587 O O . ALA A 1 469 ? 17.734 -13.242 -33.188 1 88.88 469 ALA A O 1
ATOM 3588 N N . ASN A 1 470 ? 15.773 -14.211 -33.594 1 88.88 470 ASN A N 1
ATOM 3589 C CA . ASN A 1 470 ? 16.219 -14.898 -34.781 1 88.88 470 ASN A CA 1
ATOM 3590 C C . ASN A 1 470 ? 16.625 -13.914 -35.875 1 88.88 470 ASN A C 1
ATOM 3592 O O . ASN A 1 470 ? 17.578 -14.164 -36.625 1 88.88 470 ASN A O 1
ATOM 3596 N N . ALA A 1 471 ? 15.898 -12.836 -35.969 1 90.06 471 ALA A N 1
ATOM 3597 C CA . ALA A 1 471 ? 16.203 -11.812 -36.969 1 90.06 471 ALA A CA 1
ATOM 3598 C C . ALA A 1 471 ? 17.578 -11.203 -36.719 1 90.06 471 ALA A C 1
ATOM 3600 O O . ALA A 1 471 ? 18.359 -11 -37.656 1 90.06 471 ALA A O 1
ATOM 3601 N N . ILE A 1 472 ? 17.891 -10.984 -35.5 1 89.38 472 ILE A N 1
ATOM 3602 C CA . ILE A 1 472 ? 19.156 -10.359 -35.125 1 89.38 472 ILE A CA 1
ATOM 3603 C C . ILE A 1 472 ? 20.297 -11.359 -35.344 1 89.38 472 ILE A C 1
ATOM 3605 O O . ILE A 1 472 ? 21.344 -11.023 -35.906 1 89.38 472 ILE A O 1
ATOM 3609 N N . ILE A 1 473 ? 20.094 -12.578 -34.906 1 88.69 473 ILE A N 1
ATOM 3610 C CA . ILE A 1 473 ? 21.109 -13.609 -35.062 1 88.69 473 ILE A CA 1
ATOM 3611 C C . ILE A 1 473 ? 21.344 -13.898 -36.531 1 88.69 473 ILE A C 1
ATOM 3613 O O . ILE A 1 473 ? 22.484 -14.164 -36.938 1 88.69 473 ILE A O 1
ATOM 3617 N N . GLY A 1 474 ? 20.266 -13.82 -37.281 1 87.75 474 GLY A N 1
ATOM 3618 C CA . GLY A 1 474 ? 20.391 -14 -38.719 1 87.75 474 GLY A CA 1
ATOM 3619 C C . GLY A 1 474 ? 21.328 -13 -39.344 1 87.75 474 GLY A C 1
ATOM 3620 O O . GLY A 1 474 ? 22.094 -13.352 -40.25 1 87.75 474 GLY A O 1
ATOM 3621 N N . ILE A 1 475 ? 21.281 -11.781 -38.875 1 86.25 475 ILE A N 1
ATOM 3622 C CA . ILE A 1 475 ? 22.172 -10.734 -39.375 1 86.25 475 ILE A CA 1
ATOM 3623 C C . ILE A 1 475 ? 23.625 -11.102 -39.062 1 86.25 475 ILE A C 1
ATOM 3625 O O . ILE A 1 475 ? 24.516 -10.938 -39.906 1 86.25 475 ILE A O 1
ATOM 3629 N N . GLY A 1 476 ? 23.875 -11.57 -37.875 1 85.62 476 GLY A N 1
ATOM 3630 C CA . GLY A 1 476 ? 25.203 -11.992 -37.469 1 85.62 476 GLY A CA 1
ATOM 3631 C C . GLY A 1 476 ? 25.75 -13.141 -38.312 1 85.62 476 GLY A C 1
ATOM 3632 O O . GLY A 1 476 ? 26.922 -13.148 -38.688 1 85.62 476 GLY A O 1
ATOM 3633 N N . ASN A 1 477 ? 24.891 -14.047 -38.562 1 81.75 477 ASN A N 1
ATOM 3634 C CA . ASN A 1 477 ? 25.281 -15.203 -39.375 1 81.75 477 ASN A CA 1
ATOM 3635 C C . ASN A 1 477 ? 25.672 -14.789 -40.781 1 81.75 477 ASN A C 1
ATOM 3637 O O . ASN A 1 477 ? 26.547 -15.398 -41.406 1 81.75 477 ASN A O 1
ATOM 3641 N N . ARG A 1 478 ? 25.078 -13.758 -41.344 1 85.81 478 ARG A N 1
ATOM 3642 C CA . ARG A 1 478 ? 25.359 -13.297 -42.688 1 85.81 478 ARG A CA 1
ATOM 3643 C C . ARG A 1 478 ? 26.75 -12.656 -42.75 1 85.81 478 ARG A C 1
ATOM 3645 O O . ARG A 1 478 ? 27.422 -12.758 -43.781 1 85.81 478 ARG A O 1
ATOM 3652 N N . VAL A 1 479 ? 27.062 -12.07 -41.688 1 86.56 479 VAL A N 1
ATOM 3653 C CA . VAL A 1 479 ? 28.391 -11.453 -41.625 1 86.56 479 VAL A CA 1
ATOM 3654 C C . VAL A 1 479 ? 29.453 -12.547 -41.562 1 86.56 479 VAL A C 1
ATOM 3656 O O . VAL A 1 479 ? 30.516 -12.43 -42.156 1 86.56 479 VAL A O 1
ATOM 3659 N N . GLY A 1 480 ? 29.203 -13.555 -40.906 1 79.12 480 GLY A N 1
ATOM 3660 C CA . GLY A 1 480 ? 30.094 -14.703 -40.844 1 79.12 480 GLY A CA 1
ATOM 3661 C C . GLY A 1 480 ? 31.188 -14.555 -39.781 1 79.12 480 GLY A C 1
ATOM 3662 O O . GLY A 1 480 ? 31.562 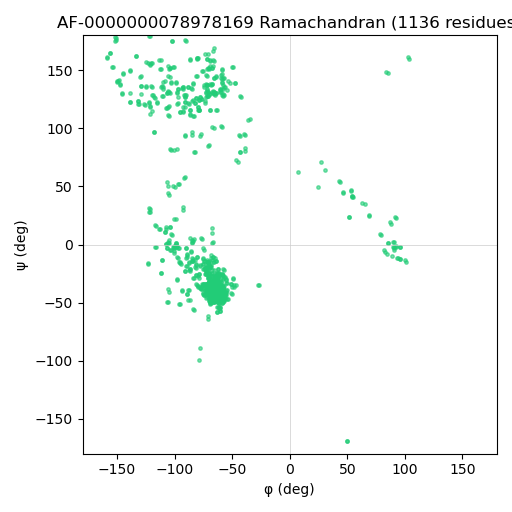-13.43 -39.438 1 79.12 480 GLY A O 1
ATOM 3663 N N . GLY A 1 481 ? 31.578 -15.617 -39.219 1 86.25 481 GLY A N 1
ATOM 3664 C CA . GLY A 1 481 ? 32.656 -15.617 -38.25 1 86.25 481 GLY A CA 1
ATOM 3665 C C . GLY A 1 481 ? 32.188 -15.742 -36.812 1 86.25 481 GLY A C 1
ATOM 3666 O O . GLY A 1 481 ? 31.016 -15.516 -36.531 1 86.25 481 GLY A O 1
ATOM 3667 N N . THR A 1 482 ? 33.094 -16.156 -35.938 1 88.88 482 THR A N 1
ATOM 3668 C CA . THR A 1 482 ? 32.812 -16.375 -34.531 1 88.88 482 THR A CA 1
ATOM 3669 C C . THR A 1 482 ? 32.531 -15.055 -33.812 1 88.88 482 THR A C 1
ATOM 3671 O O . THR A 1 482 ? 31.562 -14.953 -33.062 1 88.88 482 THR A O 1
ATOM 3674 N N . GLY A 1 483 ? 33.312 -14.016 -34.062 1 90.94 483 GLY A N 1
ATOM 3675 C CA . GLY A 1 483 ? 33.156 -12.719 -33.406 1 90.94 483 GLY A CA 1
ATOM 3676 C C . GLY A 1 483 ? 31.812 -12.078 -33.656 1 90.94 483 GLY A C 1
ATOM 3677 O O . GLY A 1 483 ? 31.062 -11.82 -32.719 1 90.94 483 GLY A O 1
ATOM 3678 N N . PRO A 1 484 ? 31.547 -11.898 -34.969 1 91.44 484 PRO A N 1
ATOM 3679 C CA . PRO A 1 484 ? 30.25 -11.281 -35.281 1 91.44 484 PRO A CA 1
ATOM 3680 C C . PRO A 1 484 ? 29.062 -12.086 -34.75 1 91.44 484 PRO A C 1
ATOM 3682 O O . PRO A 1 484 ? 28.047 -11.5 -34.375 1 91.44 484 PRO A O 1
ATOM 3685 N N . ALA A 1 485 ? 29.188 -13.414 -34.781 1 90.94 485 ALA A N 1
ATOM 3686 C CA . ALA A 1 485 ? 28.109 -14.25 -34.281 1 90.94 485 ALA A CA 1
ATOM 3687 C C . ALA A 1 485 ? 27.906 -14.016 -32.781 1 90.94 485 ALA A C 1
ATOM 3689 O O . ALA A 1 485 ? 26.766 -13.914 -32.312 1 90.94 485 ALA A O 1
ATOM 3690 N N . LEU A 1 486 ? 28.984 -13.93 -32.062 1 94.12 486 LEU A N 1
ATOM 3691 C CA . LEU A 1 486 ? 28.906 -13.688 -30.641 1 94.12 486 LEU A CA 1
ATOM 3692 C C . LEU A 1 486 ? 28.344 -12.297 -30.344 1 94.12 486 LEU A C 1
ATOM 3694 O O . LEU A 1 486 ? 27.562 -12.125 -29.406 1 94.12 486 LEU A O 1
ATOM 3698 N N . ILE A 1 487 ? 28.688 -11.383 -31.125 1 94.25 487 ILE A N 1
ATOM 3699 C CA . ILE A 1 487 ? 28.172 -10.031 -30.984 1 94.25 487 ILE A CA 1
ATOM 3700 C C . ILE A 1 487 ? 26.656 -10.023 -31.25 1 94.25 487 ILE A C 1
ATOM 3702 O O . ILE A 1 487 ? 25.906 -9.367 -30.531 1 94.25 487 ILE A O 1
ATOM 3706 N N . ALA A 1 488 ? 26.266 -10.711 -32.25 1 94.19 488 ALA A N 1
ATOM 3707 C CA . ALA A 1 488 ? 24.859 -10.781 -32.594 1 94.19 488 ALA A CA 1
ATOM 3708 C C . ALA A 1 488 ? 24.062 -11.438 -31.453 1 94.19 488 ALA A C 1
ATOM 3710 O O . ALA A 1 488 ? 22.953 -11.008 -31.141 1 94.19 488 ALA A O 1
ATOM 3711 N N . ILE A 1 489 ? 24.641 -12.5 -30.906 1 94.5 489 ILE A N 1
ATOM 3712 C CA . ILE A 1 489 ? 23.984 -13.172 -29.797 1 94.5 489 ILE A CA 1
ATOM 3713 C C . ILE A 1 489 ? 23.875 -12.219 -28.609 1 94.5 489 ILE A C 1
ATOM 3715 O O . ILE A 1 489 ? 22.812 -12.133 -27.969 1 94.5 489 ILE A O 1
ATOM 3719 N N . TYR A 1 490 ? 24.875 -11.516 -28.375 1 94.88 490 TYR A N 1
ATOM 3720 C CA . TYR A 1 490 ? 24.859 -10.531 -27.281 1 94.88 490 TYR A CA 1
ATOM 3721 C C . TYR A 1 490 ? 23.797 -9.469 -27.531 1 94.88 490 TYR A C 1
ATOM 3723 O O . TYR A 1 490 ? 23 -9.18 -26.641 1 94.88 490 TYR A O 1
ATOM 3731 N N . ILE A 1 491 ? 23.766 -8.898 -28.672 1 94.88 491 ILE A N 1
ATOM 3732 C CA . ILE A 1 491 ? 22.844 -7.816 -29 1 94.88 491 ILE A CA 1
ATOM 3733 C C . ILE A 1 491 ? 21.406 -8.328 -28.938 1 94.88 491 ILE A C 1
ATOM 3735 O O . ILE A 1 491 ? 20.531 -7.66 -28.406 1 94.88 491 ILE A O 1
ATOM 3739 N N . ALA A 1 492 ? 21.188 -9.484 -29.516 1 95 492 ALA A N 1
ATOM 3740 C CA . ALA A 1 492 ? 19.844 -10.07 -29.484 1 95 492 ALA A CA 1
ATOM 3741 C C . ALA A 1 492 ? 19.375 -10.289 -28.047 1 95 492 ALA A C 1
ATOM 3743 O O . ALA A 1 492 ? 18.234 -9.984 -27.703 1 95 492 ALA A O 1
ATOM 3744 N N . THR A 1 493 ? 20.297 -10.781 -27.281 1 95.12 493 THR A N 1
ATOM 3745 C CA . THR A 1 493 ? 19.953 -11.039 -25.875 1 95.12 493 THR A CA 1
ATOM 3746 C C . THR A 1 493 ? 19.703 -9.734 -25.125 1 95.12 493 THR A C 1
ATOM 3748 O O . THR A 1 493 ? 18.781 -9.641 -24.328 1 95.12 493 THR A O 1
ATOM 3751 N N . ALA A 1 494 ? 20.484 -8.773 -25.406 1 94.25 494 ALA A N 1
ATOM 3752 C CA . ALA A 1 494 ? 20.328 -7.465 -24.766 1 94.25 494 ALA A CA 1
ATOM 3753 C C . ALA A 1 494 ? 18.984 -6.824 -25.141 1 94.25 494 ALA A C 1
ATOM 3755 O O . ALA A 1 494 ? 18.312 -6.242 -24.281 1 94.25 494 ALA A O 1
ATOM 3756 N N . VAL A 1 495 ? 18.609 -6.902 -26.344 1 92.75 495 VAL A N 1
ATOM 3757 C CA . VAL A 1 495 ? 17.344 -6.363 -26.812 1 92.75 495 VAL A CA 1
ATOM 3758 C C . VAL A 1 495 ? 16.188 -7.105 -26.141 1 92.75 495 VAL A C 1
ATOM 3760 O O . VAL A 1 495 ? 15.211 -6.492 -25.703 1 92.75 495 VAL A O 1
ATOM 3763 N N . MET A 1 496 ? 16.344 -8.414 -26.078 1 91.56 496 MET A N 1
ATOM 3764 C CA . MET A 1 496 ? 15.328 -9.211 -25.406 1 91.56 496 MET A CA 1
ATOM 3765 C C . MET A 1 496 ? 15.219 -8.844 -23.938 1 91.56 496 MET A C 1
ATOM 3767 O O . MET A 1 496 ? 14.125 -8.844 -23.375 1 91.56 496 MET A O 1
ATOM 3771 N N . SER A 1 497 ? 16.328 -8.562 -23.375 1 92.06 497 SER A N 1
ATOM 3772 C CA . SER A 1 497 ? 16.359 -8.18 -21.969 1 92.06 497 SER A CA 1
ATOM 3773 C C . SER A 1 497 ? 15.633 -6.852 -21.75 1 92.06 497 SER A C 1
ATOM 3775 O O . SER A 1 497 ? 15.047 -6.629 -20.688 1 92.06 497 SER A O 1
ATOM 3777 N N . GLU A 1 498 ? 15.633 -5.98 -22.734 1 90.69 498 GLU A N 1
ATOM 3778 C CA . GLU A 1 498 ? 14.914 -4.711 -22.656 1 90.69 498 GLU A CA 1
ATOM 3779 C C . GLU A 1 498 ? 13.406 -4.922 -22.766 1 90.69 498 GLU A C 1
ATOM 3781 O O . GLU A 1 498 ? 12.625 -4.145 -22.219 1 90.69 498 GLU A O 1
ATOM 3786 N N . LEU A 1 499 ? 13.094 -5.992 -23.359 1 85.62 499 LEU A N 1
ATOM 3787 C CA . LEU A 1 499 ? 11.68 -6.238 -23.641 1 85.62 499 LEU A CA 1
ATOM 3788 C C . LEU A 1 499 ? 11.07 -7.156 -22.594 1 85.62 499 LEU A C 1
ATOM 3790 O O . LEU A 1 499 ? 9.867 -7.074 -22.312 1 85.62 499 LEU A O 1
ATOM 3794 N N . LEU A 1 500 ? 11.992 -8 -22.125 1 87.62 500 LEU A N 1
ATOM 3795 C CA . LEU A 1 500 ? 11.578 -9 -21.156 1 87.62 500 LEU A CA 1
ATOM 3796 C C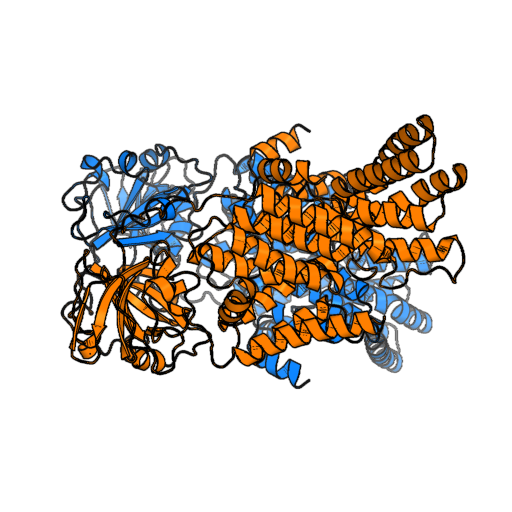 . LEU A 1 500 ? 12.375 -8.852 -19.859 1 87.62 500 LEU A C 1
ATOM 3798 O O . LEU A 1 500 ? 13.203 -7.949 -19.734 1 87.62 500 LEU A O 1
ATOM 3802 N N . THR A 1 501 ? 12.094 -9.648 -18.969 1 84.75 501 THR A N 1
ATOM 3803 C CA . THR A 1 501 ? 12.961 -9.695 -17.797 1 84.75 501 THR A CA 1
ATOM 3804 C C . THR A 1 501 ? 14.297 -10.344 -18.141 1 84.75 501 THR A C 1
ATOM 3806 O O . THR A 1 501 ? 14.398 -11.102 -19.109 1 84.75 501 THR A O 1
ATOM 3809 N N . ASN A 1 502 ? 15.273 -10.07 -17.312 1 89.19 502 ASN A N 1
ATOM 3810 C CA . ASN A 1 502 ? 16.594 -10.625 -17.562 1 89.19 502 ASN A CA 1
ATOM 3811 C C . ASN A 1 502 ? 16.562 -12.148 -17.625 1 89.19 502 ASN A C 1
ATOM 3813 O O . ASN A 1 502 ? 17.125 -12.75 -18.531 1 89.19 502 ASN A O 1
ATOM 3817 N N . ASN A 1 503 ? 15.859 -12.766 -16.734 1 86.94 503 ASN A N 1
ATOM 3818 C CA . ASN A 1 503 ? 15.766 -14.219 -16.688 1 86.94 503 ASN A CA 1
ATOM 3819 C C . ASN A 1 503 ? 15.039 -14.773 -17.906 1 86.94 503 ASN A C 1
ATOM 3821 O O . ASN A 1 503 ? 15.461 -15.773 -18.484 1 86.94 503 ASN A O 1
ATOM 3825 N N . ALA A 1 504 ? 14.023 -14.094 -18.312 1 87.81 504 ALA A N 1
ATOM 3826 C CA . ALA A 1 504 ? 13.25 -14.539 -19.469 1 87.81 504 ALA A CA 1
ATOM 3827 C C . ALA A 1 504 ? 14.055 -14.406 -20.75 1 87.81 504 ALA A C 1
ATOM 3829 O O . ALA A 1 504 ? 13.992 -15.273 -21.625 1 87.81 504 ALA A O 1
ATOM 3830 N N . ALA A 1 505 ? 14.742 -13.344 -20.828 1 92.31 505 ALA A N 1
ATOM 3831 C CA . ALA A 1 505 ? 15.602 -13.133 -22 1 92.31 505 ALA A CA 1
ATOM 3832 C C . ALA A 1 505 ? 16.625 -14.258 -22.125 1 92.31 505 ALA A C 1
ATOM 3834 O O . ALA A 1 505 ? 16.812 -14.82 -23.219 1 92.31 505 ALA A O 1
ATOM 3835 N N . GLY A 1 506 ? 17.266 -14.617 -21.016 1 91.81 506 GLY A N 1
ATOM 3836 C CA . GLY A 1 506 ? 18.234 -15.703 -21.031 1 91.81 506 GLY A CA 1
ATOM 3837 C C . GLY A 1 506 ? 17.609 -17.047 -21.391 1 91.81 506 GLY A C 1
ATOM 3838 O O . GLY A 1 506 ? 18.188 -17.797 -22.203 1 91.81 506 GLY A O 1
ATOM 3839 N N . ALA A 1 507 ? 16.484 -17.281 -20.891 1 88 507 ALA A N 1
ATOM 3840 C CA . ALA A 1 507 ? 15.812 -18.562 -21.094 1 88 507 ALA A CA 1
ATOM 3841 C C . ALA A 1 507 ? 15.383 -18.734 -22.547 1 88 507 ALA A C 1
ATOM 3843 O O . ALA A 1 507 ? 15.477 -19.828 -23.109 1 88 507 ALA A O 1
ATOM 3844 N N . ILE A 1 508 ? 14.984 -17.656 -23.141 1 88.69 508 ILE A N 1
ATOM 3845 C CA . ILE A 1 508 ? 14.492 -17.719 -24.516 1 88.69 508 ILE A CA 1
ATOM 3846 C C . ILE A 1 508 ? 15.672 -17.75 -25.484 1 88.69 508 ILE A C 1
ATOM 3848 O O . ILE A 1 508 ? 15.633 -18.422 -26.5 1 88.69 508 ILE A O 1
ATOM 3852 N N . MET A 1 509 ? 16.641 -17.078 -25.125 1 93.44 509 MET A N 1
ATOM 3853 C CA . MET A 1 509 ? 17.75 -16.891 -26.047 1 93.44 509 MET A CA 1
ATOM 3854 C C . MET A 1 509 ? 18.656 -18.125 -26.062 1 93.44 509 MET A C 1
ATOM 3856 O O . MET A 1 509 ? 19.281 -18.422 -27.094 1 93.44 509 MET A O 1
ATOM 3860 N N . TYR A 1 510 ? 18.719 -18.891 -25 1 92.44 510 TYR A N 1
ATOM 3861 C CA . TYR A 1 510 ? 19.703 -19.969 -24.906 1 92.44 510 TYR A CA 1
ATOM 3862 C C . TYR A 1 510 ? 19.484 -20.984 -26.016 1 92.44 510 TYR A C 1
ATOM 3864 O O . TYR A 1 510 ? 20.422 -21.266 -26.781 1 92.44 510 TYR A O 1
ATOM 3872 N N . PRO A 1 511 ? 18.281 -21.562 -26.172 1 89 511 PRO A N 1
ATOM 3873 C CA . PRO A 1 511 ? 18.094 -22.547 -27.25 1 89 511 PRO A CA 1
ATOM 3874 C C . PRO A 1 511 ? 18.344 -21.938 -28.641 1 89 511 PRO A C 1
ATOM 3876 O O . PRO A 1 511 ? 18.906 -22.609 -29.516 1 89 511 PRO A O 1
ATOM 3879 N N . ILE A 1 512 ? 17.953 -20.75 -28.797 1 90.5 512 ILE A N 1
ATOM 3880 C CA . ILE A 1 512 ? 18.125 -20.078 -30.078 1 90.5 512 ILE A CA 1
ATOM 3881 C C . ILE A 1 512 ? 19.609 -19.875 -30.375 1 90.5 512 ILE A C 1
ATOM 3883 O O . ILE A 1 512 ? 20.078 -20.219 -31.469 1 90.5 512 ILE A O 1
ATOM 3887 N N . ALA A 1 513 ? 20.297 -19.359 -29.422 1 92.81 513 ALA A N 1
ATOM 3888 C CA . ALA A 1 513 ? 21.734 -19.062 -29.562 1 92.81 513 ALA A CA 1
ATOM 3889 C C . ALA A 1 513 ? 22.531 -20.359 -29.641 1 92.81 513 ALA A C 1
ATOM 3891 O O . ALA A 1 513 ? 23.562 -20.406 -30.328 1 92.81 513 ALA A O 1
ATOM 3892 N N . ALA A 1 514 ? 22.125 -21.375 -28.938 1 90.19 514 ALA A N 1
ATOM 3893 C CA . ALA A 1 514 ? 22.797 -22.656 -28.969 1 90.19 514 ALA A CA 1
ATOM 3894 C C . ALA A 1 514 ? 22.797 -23.25 -30.375 1 90.19 514 ALA A C 1
ATOM 3896 O O . ALA A 1 514 ? 23.797 -23.781 -30.828 1 90.19 514 ALA A O 1
ATOM 3897 N N . ILE A 1 515 ? 21.703 -23.172 -31 1 87.19 515 ILE A N 1
ATOM 3898 C CA . ILE A 1 515 ? 21.578 -23.688 -32.344 1 87.19 515 ILE A CA 1
ATOM 3899 C C . ILE A 1 515 ? 22.484 -22.891 -33.281 1 87.19 515 ILE A C 1
ATOM 3901 O O . ILE A 1 515 ? 23.219 -23.469 -34.094 1 87.19 515 ILE A O 1
ATOM 3905 N N . ALA A 1 516 ? 22.406 -21.641 -33.156 1 86.56 516 ALA A N 1
ATOM 3906 C CA . ALA A 1 516 ? 23.266 -20.781 -33.969 1 86.56 516 ALA A CA 1
ATOM 3907 C C . ALA A 1 516 ? 24.734 -21.047 -33.688 1 86.56 516 ALA A C 1
ATOM 3909 O O . ALA A 1 516 ? 25.547 -21.062 -34.625 1 86.56 516 ALA A O 1
ATOM 3910 N N . GLY A 1 517 ? 25.094 -21.188 -32.469 1 88.5 517 GLY A N 1
ATOM 3911 C CA . GLY A 1 517 ? 26.469 -21.484 -32.094 1 88.5 517 GLY A CA 1
ATOM 3912 C C . GLY A 1 517 ? 26.969 -22.797 -32.656 1 88.5 517 GLY A C 1
ATOM 3913 O O . GLY A 1 517 ? 28.109 -22.891 -33.094 1 88.5 517 GLY A O 1
ATOM 3914 N N . GLU A 1 518 ? 26.141 -23.734 -32.625 1 86.5 518 GLU A N 1
ATOM 3915 C CA . GLU A 1 518 ? 26.5 -25.047 -33.156 1 86.5 518 GLU A CA 1
ATOM 3916 C C . GLU A 1 518 ? 26.812 -24.969 -34.656 1 86.5 518 GLU A C 1
ATOM 3918 O O . GLU A 1 518 ? 27.766 -25.594 -35.125 1 86.5 518 GLU A O 1
ATOM 3923 N N . LYS A 1 519 ? 26.047 -24.25 -35.312 1 84.19 519 LYS A N 1
ATOM 3924 C CA . LYS A 1 519 ? 26.219 -24.109 -36.75 1 84.19 519 LYS A CA 1
ATOM 3925 C C . LYS A 1 519 ? 27.562 -23.453 -37.062 1 84.19 519 LYS A C 1
ATOM 3927 O O . LYS A 1 519 ? 28.156 -23.719 -38.125 1 84.19 519 LYS A O 1
ATOM 3932 N N . LEU A 1 520 ? 28 -22.641 -36.219 1 87.56 520 LEU A N 1
ATOM 3933 C CA . LEU A 1 520 ? 29.219 -21.875 -36.469 1 87.56 520 LEU A CA 1
ATOM 3934 C C . LEU A 1 520 ? 30.375 -22.438 -35.656 1 87.56 520 LEU A C 1
ATOM 3936 O O . LEU A 1 520 ? 31.453 -21.828 -35.594 1 87.56 520 LEU A O 1
ATOM 3940 N N . MET A 1 521 ? 30.141 -23.5 -34.969 1 88.06 521 MET A N 1
ATOM 3941 C CA . MET A 1 521 ? 31.125 -24.219 -34.156 1 88.06 521 MET A CA 1
ATOM 3942 C C . MET A 1 521 ? 31.656 -23.359 -33.031 1 88.06 521 MET A C 1
ATOM 3944 O O . MET A 1 521 ? 32.875 -23.344 -32.781 1 88.06 521 MET A O 1
ATOM 3948 N N . ILE A 1 522 ? 30.844 -22.578 -32.5 1 90.69 522 ILE A N 1
ATOM 3949 C CA . ILE A 1 522 ? 31.172 -21.812 -31.312 1 90.69 522 ILE A CA 1
ATOM 3950 C C . ILE A 1 522 ? 30.906 -22.672 -30.062 1 90.69 522 ILE A C 1
ATOM 3952 O O . ILE A 1 522 ? 29.906 -23.375 -30 1 90.69 522 ILE A O 1
ATOM 3956 N N . SER A 1 523 ? 31.906 -22.625 -29.172 1 90.69 523 SER A N 1
ATOM 3957 C CA . SER A 1 523 ? 31.75 -23.422 -27.953 1 90.69 523 SER A CA 1
ATOM 3958 C C . SER A 1 523 ? 30.5 -23.016 -27.188 1 90.69 523 SER A C 1
ATOM 3960 O O . SER A 1 523 ? 30.172 -21.828 -27.109 1 90.69 523 SER A O 1
ATOM 3962 N N . PRO A 1 524 ? 29.781 -23.953 -26.641 1 91.19 524 PRO A N 1
ATOM 3963 C CA . PRO A 1 524 ? 28.609 -23.656 -25.812 1 91.19 524 PRO A CA 1
ATOM 3964 C C . PRO A 1 524 ? 28.938 -22.75 -24.625 1 91.19 524 PRO A C 1
ATOM 3966 O O . PRO A 1 524 ? 28.094 -21.969 -24.188 1 91.19 524 PRO A O 1
ATOM 3969 N N . ARG A 1 525 ? 30.125 -22.844 -24.219 1 92.12 525 ARG A N 1
ATOM 3970 C CA . ARG A 1 525 ? 30.578 -22 -23.125 1 92.12 525 ARG A CA 1
ATOM 3971 C C . ARG A 1 525 ? 30.578 -20.531 -23.531 1 92.12 525 ARG A C 1
ATOM 3973 O O . ARG A 1 525 ? 30.078 -19.688 -22.797 1 92.12 525 ARG A O 1
ATOM 3980 N N . ASP A 1 526 ? 31.156 -20.281 -24.641 1 92.94 526 ASP A N 1
ATOM 3981 C CA . ASP A 1 526 ? 31.234 -18.906 -25.125 1 92.94 526 ASP A CA 1
ATOM 3982 C C . ASP A 1 526 ? 29.844 -18.359 -25.438 1 92.94 526 ASP A C 1
ATOM 3984 O O . ASP A 1 526 ? 29.562 -17.188 -25.188 1 92.94 526 ASP A O 1
ATOM 3988 N N . VAL A 1 527 ? 29 -19.203 -25.969 1 93.62 527 VAL A N 1
ATOM 3989 C CA . VAL A 1 527 ? 27.625 -18.812 -26.25 1 93.62 527 VAL A CA 1
ATOM 3990 C C . VAL A 1 527 ? 26.922 -18.438 -24.938 1 93.62 527 VAL A C 1
ATOM 3992 O O . VAL A 1 527 ? 26.234 -17.422 -24.859 1 93.62 527 VAL A O 1
ATOM 3995 N N . SER A 1 528 ? 27.125 -19.25 -23.938 1 94.69 528 SER A N 1
ATOM 3996 C CA . SER A 1 528 ? 26.516 -19.016 -22.641 1 94.69 528 SER A CA 1
ATOM 3997 C C . SER A 1 528 ? 26.984 -17.703 -22.031 1 94.69 528 SER A C 1
ATOM 3999 O O . SER A 1 528 ? 26.172 -16.953 -21.484 1 94.69 528 SER A O 1
ATOM 4001 N N . ILE A 1 529 ? 28.234 -17.438 -22.141 1 94.94 529 ILE A N 1
ATOM 4002 C CA . ILE A 1 529 ? 28.797 -16.234 -21.578 1 94.94 529 ILE A CA 1
ATOM 4003 C C . ILE A 1 529 ? 28.234 -15.008 -22.297 1 94.94 529 ILE A C 1
ATOM 4005 O O . ILE A 1 529 ? 27.891 -14.008 -21.656 1 94.94 529 ILE A O 1
ATOM 4009 N N . ALA A 1 530 ? 28.078 -15.07 -23.578 1 95.12 530 ALA A N 1
ATOM 4010 C CA . ALA A 1 530 ? 27.5 -13.977 -24.359 1 95.12 530 ALA A CA 1
ATOM 4011 C C . ALA A 1 530 ? 26.062 -13.703 -23.922 1 95.12 530 ALA A C 1
ATOM 4013 O O . ALA A 1 530 ? 25.656 -12.547 -23.812 1 95.12 530 ALA A O 1
ATOM 4014 N N . ILE A 1 531 ? 25.359 -14.758 -23.656 1 95.81 531 ILE A N 1
ATOM 4015 C CA . ILE A 1 531 ? 23.969 -14.625 -23.219 1 95.81 531 ILE A CA 1
ATOM 4016 C C . ILE A 1 531 ? 23.922 -14.039 -21.812 1 95.81 531 ILE A C 1
ATOM 4018 O O . ILE A 1 531 ? 23.094 -13.172 -21.516 1 95.81 531 ILE A O 1
ATOM 4022 N N . MET A 1 532 ? 24.797 -14.508 -20.953 1 95.88 532 MET A N 1
ATOM 4023 C CA . MET A 1 532 ? 24.844 -14.023 -19.578 1 95.88 532 MET A CA 1
ATOM 4024 C C . MET A 1 532 ? 25.062 -12.516 -19.547 1 95.88 532 MET A C 1
ATOM 4026 O O . MET A 1 532 ? 24.344 -11.789 -18.859 1 95.88 532 MET A O 1
ATOM 4030 N N . LEU A 1 533 ? 26 -12.055 -20.281 1 95.25 533 LEU A N 1
ATOM 4031 C CA . LEU A 1 533 ? 26.328 -10.633 -20.312 1 95.25 533 LEU A CA 1
ATOM 4032 C C . LEU A 1 533 ? 25.234 -9.836 -21.016 1 95.25 533 LEU A C 1
ATOM 4034 O O . LEU A 1 533 ? 24.844 -8.758 -20.547 1 95.25 533 LEU A O 1
ATOM 4038 N N . GLY A 1 534 ? 24.688 -10.344 -22.047 1 94.94 534 GLY A N 1
ATOM 4039 C CA . GLY A 1 534 ? 23.625 -9.672 -22.766 1 94.94 534 GLY A CA 1
ATOM 4040 C C . GLY A 1 534 ? 22.328 -9.578 -21.984 1 94.94 534 GLY A C 1
ATOM 4041 O O . GLY A 1 534 ? 21.641 -8.562 -22.031 1 94.94 534 GLY A O 1
ATOM 4042 N N . ALA A 1 535 ? 22 -10.633 -21.297 1 94.94 535 ALA A N 1
ATOM 4043 C CA . ALA A 1 535 ? 20.766 -10.68 -20.531 1 94.94 535 ALA A CA 1
ATOM 4044 C C . ALA A 1 535 ? 20.812 -9.695 -19.359 1 94.94 535 ALA A C 1
ATOM 4046 O O . ALA A 1 535 ? 19.766 -9.258 -18.875 1 94.94 535 ALA A O 1
ATOM 4047 N N . SER A 1 536 ? 21.984 -9.312 -18.938 1 93.38 536 SER A N 1
ATOM 4048 C CA . SER A 1 536 ? 22.156 -8.367 -17.828 1 93.38 536 SER A CA 1
ATOM 4049 C C . SER A 1 536 ? 22.203 -6.934 -18.344 1 93.38 536 SER A C 1
ATOM 4051 O O . SER A 1 536 ? 22.219 -5.988 -17.547 1 93.38 536 SER A O 1
ATOM 4053 N N . ALA A 1 537 ? 22.141 -6.785 -19.656 1 91.31 537 ALA A N 1
ATOM 4054 C CA . ALA A 1 537 ? 22.297 -5.465 -20.266 1 91.31 537 ALA A CA 1
ATOM 4055 C C . ALA A 1 537 ? 20.938 -4.789 -20.453 1 91.31 537 ALA A C 1
ATOM 4057 O O . ALA A 1 537 ? 20.531 -4.484 -21.578 1 91.31 537 ALA A O 1
ATOM 4058 N N . GLY A 1 538 ? 20.188 -4.602 -19.469 1 89.75 538 GLY A N 1
ATOM 4059 C CA . GLY A 1 538 ? 18.969 -3.822 -19.453 1 89.75 538 GLY A CA 1
ATOM 4060 C C . GLY A 1 538 ? 19.125 -2.459 -18.812 1 89.75 538 GLY A C 1
ATOM 4061 O O . GLY A 1 538 ? 18.719 -2.25 -17.672 1 89.75 538 GLY A O 1
ATOM 4062 N N . PHE A 1 539 ? 19.656 -1.485 -19.641 1 91.69 539 PHE A N 1
ATOM 4063 C CA . PHE A 1 539 ? 20.016 -0.205 -19.062 1 91.69 539 PHE A CA 1
ATOM 4064 C C . PHE A 1 539 ? 19.094 0.9 -19.531 1 91.69 539 PHE A C 1
ATOM 4066 O O . PHE A 1 539 ? 19.016 1.971 -18.922 1 91.69 539 PHE A O 1
ATOM 4073 N N . VAL A 1 540 ? 18.312 0.649 -20.547 1 91 540 VAL A N 1
ATOM 4074 C CA . VAL A 1 540 ? 17.562 1.712 -21.203 1 91 540 VAL A CA 1
ATOM 4075 C C . VAL A 1 540 ? 16.141 1.758 -20.641 1 91 540 VAL A C 1
ATOM 4077 O O . VAL A 1 540 ? 15.656 2.822 -20.25 1 91 540 VAL A O 1
ATOM 4080 N N . ASN A 1 541 ? 15.547 0.636 -20.641 1 89.25 541 ASN A N 1
ATOM 4081 C CA . ASN A 1 541 ? 14.164 0.523 -20.172 1 89.25 541 ASN A CA 1
ATOM 4082 C C . ASN A 1 541 ? 14.094 0.308 -18.672 1 89.25 541 ASN A C 1
ATOM 4084 O O . ASN A 1 541 ? 14.5 -0.741 -18.172 1 89.25 541 ASN A O 1
ATOM 4088 N N . PRO A 1 542 ? 13.508 1.271 -17.922 1 89.12 542 PRO A N 1
ATOM 4089 C CA . PRO A 1 542 ? 13.461 1.121 -16.469 1 89.12 542 PRO A CA 1
ATOM 4090 C C . PRO A 1 542 ? 12.578 -0.042 -16.031 1 89.12 542 PRO A C 1
ATOM 4092 O O . PRO A 1 542 ? 12.68 -0.5 -14.883 1 89.12 542 PRO A O 1
ATOM 4095 N N . PHE A 1 543 ? 11.828 -0.618 -16.906 1 84.38 543 PHE A N 1
ATOM 4096 C CA . PHE A 1 543 ? 10.859 -1.635 -16.531 1 84.38 543 PHE A CA 1
ATOM 4097 C C . PHE A 1 543 ? 11.391 -3.033 -16.812 1 84.38 543 PHE A C 1
ATOM 4099 O O . PHE A 1 543 ? 10.75 -4.031 -16.469 1 84.38 543 PHE A O 1
ATOM 4106 N N . SER A 1 544 ? 12.547 -3.105 -17.344 1 85.19 544 SER A N 1
ATOM 4107 C CA . SER A 1 544 ? 13.102 -4.383 -17.781 1 85.19 544 SER A CA 1
ATOM 4108 C C . SER A 1 544 ? 13.719 -5.145 -16.609 1 85.19 544 SER A C 1
ATOM 4110 O O . SER A 1 544 ? 13.945 -6.352 -16.703 1 85.19 544 SER A O 1
ATOM 4112 N N . TYR A 1 545 ? 13.961 -4.383 -15.531 1 87.44 545 TYR A N 1
ATOM 4113 C CA . TYR A 1 545 ? 14.672 -4.98 -14.406 1 87.44 545 TYR A CA 1
ATOM 4114 C C . TYR A 1 545 ? 14.219 -4.367 -13.086 1 87.44 545 TYR A C 1
ATOM 4116 O O . TYR A 1 545 ? 13.961 -3.162 -13.008 1 87.44 545 TYR A O 1
ATOM 4124 N N . GLN A 1 546 ? 14.117 -5.191 -12.117 1 85.75 546 GLN A N 1
ATOM 4125 C CA . GLN A 1 546 ? 13.555 -4.773 -10.836 1 85.75 546 GLN A CA 1
ATOM 4126 C C . GLN A 1 546 ? 14.383 -3.658 -10.211 1 85.75 546 GLN A C 1
ATOM 4128 O O . GLN A 1 546 ? 13.836 -2.703 -9.656 1 85.75 546 GLN A O 1
ATOM 4133 N N . CYS A 1 547 ? 15.727 -3.752 -10.242 1 91.25 547 CYS A N 1
ATOM 4134 C CA . CYS A 1 547 ? 16.578 -2.721 -9.648 1 91.25 547 CYS A CA 1
ATOM 4135 C C . CYS A 1 547 ? 16.391 -1.389 -10.367 1 91.25 547 CYS A C 1
ATOM 4137 O O . CYS A 1 547 ? 16.406 -0.332 -9.734 1 91.25 547 CYS A O 1
ATOM 4139 N N . ASN A 1 548 ? 16.203 -1.444 -11.68 1 91.69 548 ASN A N 1
ATOM 4140 C CA . ASN A 1 548 ? 15.914 -0.236 -12.445 1 91.69 548 ASN A CA 1
ATOM 4141 C C . ASN A 1 548 ? 14.602 0.406 -12 1 91.69 548 ASN A C 1
ATOM 4143 O O . ASN A 1 548 ? 14.523 1.629 -11.867 1 91.69 548 ASN A O 1
ATOM 4147 N N . LEU A 1 549 ? 13.742 -0.385 -11.789 1 86.25 549 LEU A N 1
ATOM 4148 C CA . LEU A 1 549 ? 12.43 0.114 -11.391 1 86.25 549 LEU A CA 1
ATOM 4149 C C . LEU A 1 549 ? 12.5 0.749 -10.008 1 86.25 549 LEU A C 1
ATOM 4151 O O . LEU A 1 549 ? 11.812 1.743 -9.742 1 86.25 549 LEU A O 1
ATOM 4155 N N . MET A 1 550 ? 13.211 0.088 -9.141 1 87.12 550 MET A N 1
ATOM 4156 C CA . MET A 1 550 ? 13.359 0.608 -7.781 1 87.12 550 MET A CA 1
ATOM 4157 C C . MET A 1 550 ? 13.977 2.004 -7.797 1 87.12 550 MET A C 1
ATOM 4159 O O . MET A 1 550 ? 13.469 2.918 -7.141 1 87.12 550 MET A O 1
ATOM 4163 N N . VAL A 1 551 ? 15.008 2.154 -8.586 1 91.19 551 VAL A N 1
ATOM 4164 C CA . VAL A 1 551 ? 15.68 3.449 -8.617 1 91.19 551 VAL A CA 1
ATOM 4165 C C . VAL A 1 551 ? 14.836 4.449 -9.406 1 91.19 551 VAL A C 1
ATOM 4167 O O . VAL A 1 551 ? 14.836 5.645 -9.102 1 91.19 551 VAL A O 1
ATOM 4170 N N . TYR A 1 552 ? 14.141 3.938 -10.461 1 88.5 552 TYR A N 1
ATOM 4171 C CA . TYR A 1 552 ? 13.227 4.762 -11.234 1 88.5 552 TYR A CA 1
ATOM 4172 C C . TYR A 1 552 ? 12.172 5.398 -10.336 1 88.5 552 TYR A C 1
ATOM 4174 O O . TYR A 1 552 ? 11.922 6.602 -10.414 1 88.5 552 TYR A O 1
ATOM 4182 N N . ALA A 1 553 ? 11.664 4.59 -9.453 1 79.62 553 ALA A N 1
ATOM 4183 C CA . ALA A 1 553 ? 10.617 5.039 -8.539 1 79.62 553 ALA A CA 1
ATOM 4184 C C . ALA A 1 553 ? 11.188 5.945 -7.449 1 79.62 553 ALA A C 1
ATOM 4186 O O . ALA A 1 553 ? 10.633 7.008 -7.164 1 79.62 553 ALA A O 1
ATOM 4187 N N . ALA A 1 554 ? 12.297 5.574 -6.906 1 81.88 554 ALA A N 1
ATOM 4188 C CA . ALA A 1 554 ? 12.914 6.312 -5.805 1 81.88 554 ALA A CA 1
ATOM 4189 C C . ALA A 1 554 ? 13.383 7.691 -6.266 1 81.88 554 ALA A C 1
ATOM 4191 O O . ALA A 1 554 ? 13.344 8.656 -5.5 1 81.88 554 ALA A O 1
ATOM 4192 N N . GLY A 1 555 ? 13.781 7.758 -7.539 1 83.5 555 GLY A N 1
ATOM 4193 C CA . GLY A 1 555 ? 14.328 9 -8.062 1 83.5 555 GLY A CA 1
ATOM 4194 C C . GLY A 1 555 ? 13.305 9.82 -8.836 1 83.5 555 GLY A C 1
ATOM 4195 O O . GLY A 1 555 ? 13.617 10.914 -9.305 1 83.5 555 GLY A O 1
ATOM 4196 N N . ASN A 1 556 ? 12.125 9.281 -8.945 1 79.62 556 ASN A N 1
ATOM 4197 C CA . ASN A 1 556 ? 11.07 9.938 -9.711 1 79.62 556 ASN A CA 1
ATOM 4198 C C . ASN A 1 556 ? 11.539 10.281 -11.125 1 79.62 556 ASN A C 1
ATOM 4200 O O . ASN A 1 556 ? 11.422 11.422 -11.562 1 79.62 556 ASN A O 1
ATOM 4204 N N . TYR A 1 557 ? 12.164 9.352 -11.781 1 87.06 557 TYR A N 1
ATOM 4205 C CA . TYR A 1 557 ? 12.641 9.531 -13.141 1 87.06 557 TYR A CA 1
ATOM 4206 C C . TYR A 1 557 ? 11.492 9.445 -14.141 1 87.06 557 TYR A C 1
ATOM 4208 O O . TYR A 1 557 ? 10.477 8.797 -13.875 1 87.06 557 TYR A O 1
ATOM 4216 N N . SER A 1 558 ? 11.758 10.219 -15.203 1 86.19 558 SER A N 1
ATOM 4217 C CA . SER A 1 558 ? 10.93 9.922 -16.359 1 86.19 558 SER A CA 1
ATOM 4218 C C . SER A 1 558 ? 11.531 8.805 -17.203 1 86.19 558 SER A C 1
ATOM 4220 O O . SER A 1 558 ? 12.727 8.508 -17.094 1 86.19 558 SER A O 1
ATOM 4222 N N . VAL A 1 559 ? 10.68 8.18 -18.016 1 86.06 559 VAL A N 1
ATOM 4223 C CA . VAL A 1 559 ? 11.148 7.109 -18.875 1 86.06 559 VAL A CA 1
ATOM 4224 C C . VAL A 1 559 ? 12.203 7.648 -19.844 1 86.06 559 VAL A C 1
ATOM 4226 O O . VAL A 1 559 ? 13.203 6.98 -20.125 1 86.06 559 VAL A O 1
ATOM 4229 N N . ARG A 1 560 ? 11.969 8.859 -20.281 1 88.31 560 ARG A N 1
ATOM 4230 C CA . ARG A 1 560 ? 12.891 9.492 -21.219 1 88.31 560 ARG A CA 1
ATOM 4231 C C . ARG A 1 560 ? 14.25 9.734 -20.562 1 88.31 560 ARG A C 1
ATOM 4233 O O . ARG A 1 560 ? 15.289 9.469 -21.172 1 88.31 560 ARG A O 1
ATOM 4240 N N . GLU A 1 561 ? 14.219 10.242 -19.391 1 88.31 561 GLU A N 1
ATOM 4241 C CA . GLU A 1 561 ? 15.461 10.477 -18.656 1 88.31 561 GLU A CA 1
ATOM 4242 C C . GLU A 1 561 ? 16.25 9.18 -18.469 1 88.31 561 GLU A C 1
ATOM 4244 O O . GLU A 1 561 ? 17.469 9.156 -18.672 1 88.31 561 GLU A O 1
ATOM 4249 N N . PHE A 1 562 ? 15.531 8.211 -18.109 1 88.88 562 PHE A N 1
ATOM 4250 C CA . PHE A 1 562 ? 16.172 6.922 -17.875 1 88.88 562 PHE A CA 1
ATOM 4251 C C . PHE A 1 562 ? 16.781 6.379 -19.156 1 88.88 562 PHE A C 1
ATOM 4253 O O . PHE A 1 562 ? 17.906 5.883 -19.156 1 88.88 562 PHE A O 1
ATOM 4260 N N . ALA A 1 563 ? 16.109 6.539 -20.25 1 90.69 563 ALA A N 1
ATOM 4261 C CA . ALA A 1 563 ? 16.547 6.027 -21.547 1 90.69 563 ALA A CA 1
ATOM 4262 C C . ALA A 1 563 ? 17.781 6.789 -22.047 1 90.69 563 ALA A C 1
ATOM 4264 O O . ALA A 1 563 ? 18.703 6.195 -22.609 1 90.69 563 ALA A O 1
ATOM 4265 N N . ILE A 1 564 ? 17.75 8.031 -21.828 1 90.69 564 ILE A N 1
ATOM 4266 C CA . ILE A 1 564 ? 18.844 8.875 -22.297 1 90.69 564 ILE A CA 1
ATOM 4267 C C . ILE A 1 564 ? 20.125 8.523 -21.547 1 90.69 564 ILE A C 1
ATOM 4269 O O . ILE A 1 564 ? 21.203 8.43 -22.156 1 90.69 564 ILE A O 1
ATOM 4273 N N . ILE A 1 565 ? 20 8.242 -20.375 1 88.5 565 ILE A N 1
ATOM 4274 C CA . ILE A 1 565 ? 21.156 7.926 -19.547 1 88.5 565 ILE A CA 1
ATOM 4275 C C . ILE A 1 565 ? 21.625 6.5 -19.828 1 88.5 565 ILE A C 1
ATOM 4277 O O . ILE A 1 565 ? 22.828 6.223 -19.859 1 88.5 565 ILE A O 1
ATOM 4281 N N . GLY A 1 566 ? 20.703 5.613 -20.047 1 90.19 566 GLY A N 1
ATOM 4282 C CA . GLY A 1 566 ? 21 4.203 -20.219 1 90.19 566 GLY A CA 1
ATOM 4283 C C . GLY A 1 566 ? 21.516 3.871 -21.609 1 90.19 566 GLY A C 1
ATOM 4284 O O . GLY A 1 566 ? 22.281 2.922 -21.781 1 90.19 566 GLY A O 1
ATOM 4285 N N . ALA A 1 567 ? 21.188 4.66 -22.594 1 89 567 ALA A N 1
ATOM 4286 C CA . ALA A 1 567 ? 21.484 4.359 -24 1 89 567 ALA A CA 1
ATOM 4287 C C . ALA A 1 567 ? 22.984 4.203 -24.219 1 89 567 ALA A C 1
ATOM 4289 O O . ALA A 1 567 ? 23.422 3.246 -24.859 1 89 567 ALA A O 1
ATOM 4290 N N . PRO A 1 568 ? 23.75 4.996 -23.609 1 86.88 568 PRO A N 1
ATOM 4291 C CA . PRO A 1 568 ? 25.188 4.859 -23.844 1 86.88 568 PRO A CA 1
ATOM 4292 C C . PRO A 1 568 ? 25.781 3.602 -23.203 1 86.88 568 PRO A C 1
ATOM 4294 O O . PRO A 1 568 ? 26.891 3.186 -23.531 1 86.88 568 PRO A O 1
ATOM 4297 N N . PHE A 1 569 ? 25.078 2.955 -22.344 1 86.75 569 PHE A N 1
ATOM 4298 C CA . PHE A 1 569 ? 25.547 1.776 -21.625 1 86.75 569 PHE A CA 1
ATOM 4299 C C . PHE A 1 569 ? 25.109 0.5 -22.328 1 86.75 569 PHE A C 1
ATOM 4301 O O . PHE A 1 569 ? 25.609 -0.585 -22.031 1 86.75 569 PHE A O 1
ATOM 4308 N N . GLN A 1 570 ? 24.188 0.683 -23.188 1 82.88 570 GLN A N 1
ATOM 4309 C CA . GLN A 1 570 ? 23.609 -0.495 -23.828 1 82.88 570 GLN A CA 1
ATOM 4310 C C . GLN A 1 570 ? 24.609 -1.182 -24.734 1 82.88 570 GLN A C 1
ATOM 4312 O O . GLN A 1 570 ? 24.641 -2.41 -24.828 1 82.88 570 GLN A O 1
ATOM 4317 N N . MET B 1 1 ? 7.734 -20.953 18.953 1 53.38 1 MET B N 1
ATOM 4318 C CA . MET B 1 1 ? 6.5 -20.578 19.625 1 53.38 1 MET B CA 1
ATOM 4319 C C . MET B 1 1 ? 6.699 -19.297 20.422 1 53.38 1 MET B C 1
ATOM 4321 O O . MET B 1 1 ? 5.867 -18.375 20.375 1 53.38 1 MET B O 1
ATOM 4325 N N . HIS B 1 2 ? 7.859 -19.266 21.078 1 56.53 2 HIS B N 1
ATOM 4326 C CA . HIS B 1 2 ? 8.125 -18.078 21.875 1 56.53 2 HIS B CA 1
ATOM 4327 C C . HIS B 1 2 ? 8.25 -16.844 20.984 1 56.53 2 HIS B C 1
ATOM 4329 O O . HIS B 1 2 ? 7.758 -15.766 21.328 1 56.53 2 HIS B O 1
ATOM 4335 N N . PHE B 1 3 ? 8.773 -17.109 19.859 1 64.5 3 PHE B N 1
ATOM 4336 C CA . PHE B 1 3 ? 8.953 -16.031 18.891 1 64.5 3 PHE B CA 1
ATOM 4337 C C . PHE B 1 3 ? 7.605 -15.523 18.406 1 64.5 3 PHE B C 1
ATOM 4339 O O . PHE B 1 3 ? 7.375 -14.312 18.359 1 64.5 3 PHE B O 1
ATOM 4346 N N . LEU B 1 4 ? 6.754 -16.359 18.172 1 64.19 4 LEU B N 1
ATOM 4347 C CA . LEU B 1 4 ? 5.438 -15.992 17.656 1 64.19 4 LEU B CA 1
ATOM 4348 C C . LEU B 1 4 ? 4.602 -15.312 18.734 1 64.19 4 LEU B C 1
ATOM 4350 O O . LEU B 1 4 ? 3.848 -14.383 18.438 1 64.19 4 LEU B O 1
ATOM 4354 N N . THR B 1 5 ? 4.848 -15.805 19.953 1 62.34 5 THR B N 1
ATOM 4355 C CA . THR B 1 5 ? 4.121 -15.203 21.062 1 62.34 5 THR B CA 1
ATOM 4356 C C . THR B 1 5 ? 4.547 -13.75 21.266 1 62.34 5 THR B C 1
ATOM 4358 O O . THR B 1 5 ? 3.715 -12.891 21.562 1 62.34 5 THR B O 1
ATOM 4361 N N . ARG B 1 6 ? 5.75 -13.555 21.125 1 68 6 ARG B N 1
ATOM 4362 C CA . ARG B 1 6 ? 6.238 -12.195 21.281 1 68 6 ARG B CA 1
ATOM 4363 C C . ARG B 1 6 ? 5.684 -11.273 20.203 1 68 6 ARG B C 1
ATOM 4365 O O . ARG B 1 6 ? 5.363 -10.117 20.469 1 68 6 ARG B O 1
ATOM 4372 N N . ILE B 1 7 ? 5.562 -11.828 19.078 1 69.12 7 ILE B N 1
ATOM 4373 C CA . ILE B 1 7 ? 5.043 -11.047 17.953 1 69.12 7 ILE B CA 1
ATOM 4374 C C . ILE B 1 7 ? 3.58 -10.695 18.203 1 69.12 7 ILE B C 1
ATOM 4376 O O . ILE B 1 7 ? 3.154 -9.562 17.953 1 69.12 7 ILE B O 1
ATOM 4380 N N . ILE B 1 8 ? 2.928 -11.648 18.656 1 64.19 8 ILE B N 1
ATOM 4381 C CA . ILE B 1 8 ? 1.512 -11.445 18.938 1 64.19 8 ILE B CA 1
ATOM 4382 C C . ILE B 1 8 ? 1.352 -10.398 20.031 1 64.19 8 ILE B C 1
ATOM 4384 O O . ILE B 1 8 ? 0.433 -9.578 19.984 1 64.19 8 ILE B O 1
ATOM 4388 N N . ASN B 1 9 ? 2.332 -10.383 20.891 1 61.94 9 ASN B N 1
ATOM 4389 C CA . ASN B 1 9 ? 2.277 -9.43 22 1 61.94 9 ASN B CA 1
ATOM 4390 C C . ASN B 1 9 ? 2.596 -8.016 21.531 1 61.94 9 ASN B C 1
ATOM 4392 O O . ASN B 1 9 ? 2.213 -7.043 22.188 1 61.94 9 ASN B O 1
ATOM 4396 N N . LEU B 1 10 ? 3.234 -8.039 20.438 1 68.69 10 LEU B N 1
ATOM 4397 C CA . LEU B 1 10 ? 3.59 -6.723 19.938 1 68.69 10 LEU B CA 1
ATOM 4398 C C . LEU B 1 10 ? 2.381 -6.039 19.297 1 68.69 10 LEU B C 1
ATOM 4400 O O . LEU B 1 10 ? 2.451 -4.867 18.922 1 68.69 10 LEU B O 1
ATOM 4404 N N . GLN B 1 11 ? 1.235 -6.762 19.453 1 71.81 11 GLN B N 1
ATOM 4405 C CA . GLN B 1 11 ? 0.011 -6.191 18.891 1 71.81 11 GLN B CA 1
ATOM 4406 C C . GLN B 1 11 ? 0.237 -5.672 17.484 1 71.81 11 GLN B C 1
ATOM 4408 O O . GLN B 1 11 ? -0.137 -4.543 17.156 1 71.81 11 GLN B O 1
ATOM 4413 N N . VAL B 1 12 ? 0.931 -6.621 16.859 1 84.31 12 VAL B N 1
ATOM 4414 C CA . VAL B 1 12 ? 1.13 -6.281 15.453 1 84.31 12 VAL B CA 1
ATOM 4415 C C . VAL B 1 12 ? -0.093 -6.703 14.641 1 84.31 12 VAL B C 1
ATOM 4417 O O . VAL B 1 12 ? -0.925 -7.48 15.117 1 84.31 12 VAL B O 1
ATOM 4420 N N . GLY B 1 13 ? -0.648 -5.996 13.664 1 82.81 13 GLY B N 1
ATOM 4421 C CA . GLY B 1 13 ? -1.774 -6.281 12.789 1 82.81 13 GLY B CA 1
ATOM 4422 C C . GLY B 1 13 ? -1.682 -7.645 12.125 1 82.81 13 GLY B C 1
ATOM 4423 O O . GLY B 1 13 ? -0.612 -8.258 12.102 1 82.81 13 GLY B O 1
ATOM 4424 N N . PRO B 1 14 ? -2.752 -8.305 11.75 1 83.75 14 PRO B N 1
ATOM 4425 C CA . PRO B 1 14 ? -2.768 -9.617 11.102 1 83.75 14 PRO B CA 1
ATOM 4426 C C . PRO B 1 14 ? -1.841 -9.695 9.891 1 83.75 14 PRO B C 1
ATOM 4428 O O . PRO B 1 14 ? -1.283 -10.758 9.602 1 83.75 14 PRO B O 1
ATOM 4431 N N . ASP B 1 15 ? -1.716 -8.594 9.18 1 89.38 15 ASP B N 1
ATOM 4432 C CA . ASP B 1 15 ? -0.857 -8.57 8 1 89.38 15 ASP B CA 1
ATOM 4433 C C . ASP B 1 15 ? 0.581 -8.938 8.359 1 89.38 15 ASP B C 1
ATOM 4435 O O . ASP B 1 15 ? 1.189 -9.789 7.711 1 89.38 15 ASP B O 1
ATOM 4439 N N . VAL B 1 16 ? 1.071 -8.391 9.438 1 91.44 16 VAL B N 1
ATOM 4440 C CA . VAL B 1 16 ? 2.441 -8.648 9.867 1 91.44 16 VAL B CA 1
ATOM 4441 C C . VAL B 1 16 ? 2.537 -10.039 10.492 1 91.44 16 VAL B C 1
ATOM 4443 O O . VAL B 1 16 ? 3.477 -10.789 10.211 1 91.44 16 VAL B O 1
ATOM 4446 N N . THR B 1 17 ? 1.563 -10.43 11.305 1 89 17 THR B N 1
ATOM 4447 C CA . THR B 1 17 ? 1.576 -11.711 12 1 89 17 THR B CA 1
ATOM 4448 C C . THR B 1 17 ? 1.602 -12.867 11 1 89 17 THR B C 1
ATOM 4450 O O . THR B 1 17 ? 2.436 -13.766 11.109 1 89 17 THR B O 1
ATOM 4453 N N . PHE B 1 18 ? 0.745 -12.82 10.008 1 89.69 18 PHE B N 1
ATOM 4454 C CA . PHE B 1 18 ? 0.664 -13.906 9.039 1 89.69 18 PHE B CA 1
ATOM 4455 C C . PHE B 1 18 ? 1.896 -13.922 8.141 1 89.69 18 PHE B C 1
ATOM 4457 O O . PHE B 1 18 ? 2.348 -14.984 7.719 1 89.69 18 PHE B O 1
ATOM 4464 N N . THR B 1 19 ? 2.373 -12.758 7.793 1 93.88 19 THR B N 1
ATOM 4465 C CA . THR B 1 19 ? 3.578 -12.664 6.977 1 93.88 19 THR B CA 1
ATOM 4466 C C . THR B 1 19 ? 4.766 -13.305 7.691 1 93.88 19 THR B C 1
ATOM 4468 O O . THR B 1 19 ? 5.531 -14.055 7.086 1 93.88 19 THR B O 1
ATOM 4471 N N . ILE B 1 20 ? 4.902 -13.055 8.977 1 94.06 20 ILE B N 1
ATOM 4472 C CA . ILE B 1 20 ? 5.988 -13.617 9.773 1 94.06 20 ILE B CA 1
ATOM 4473 C C . ILE B 1 20 ? 5.797 -15.125 9.906 1 94.06 20 ILE B C 1
ATOM 4475 O O . ILE B 1 20 ? 6.75 -15.898 9.75 1 94.06 20 ILE B O 1
ATOM 4479 N N . LEU B 1 21 ? 4.586 -15.523 10.172 1 91 21 LEU B N 1
ATOM 4480 C CA . LEU B 1 21 ? 4.293 -16.938 10.297 1 91 21 LEU B CA 1
ATOM 4481 C C . LEU B 1 21 ? 4.637 -17.688 9.008 1 91 21 LEU B C 1
ATOM 4483 O O . LEU B 1 21 ? 5.262 -18.75 9.047 1 91 21 LEU B O 1
ATOM 4487 N N . LEU B 1 22 ? 4.195 -17.125 7.902 1 93.19 22 LEU B N 1
ATOM 4488 C CA . LEU B 1 22 ? 4.48 -17.75 6.617 1 93.19 22 LEU B CA 1
ATOM 4489 C C . LEU B 1 22 ? 5.984 -17.828 6.375 1 93.19 22 LEU B C 1
ATOM 4491 O O . LEU B 1 22 ? 6.484 -18.859 5.906 1 93.19 22 LEU B O 1
ATOM 4495 N N . ALA B 1 23 ? 6.66 -16.766 6.676 1 94 23 ALA B N 1
ATOM 4496 C CA . ALA B 1 23 ? 8.109 -16.766 6.504 1 94 23 ALA B CA 1
ATOM 4497 C C . ALA B 1 23 ? 8.773 -17.828 7.371 1 94 23 ALA B C 1
ATOM 4499 O O . ALA B 1 23 ? 9.703 -18.5 6.93 1 94 23 ALA B O 1
ATOM 4500 N N . TRP B 1 24 ? 8.258 -17.969 8.523 1 91.69 24 TRP B N 1
ATOM 4501 C CA . TRP B 1 24 ? 8.789 -18.984 9.43 1 91.69 24 TRP B CA 1
ATOM 4502 C C . TRP B 1 24 ? 8.578 -20.375 8.867 1 91.69 24 TRP B C 1
ATOM 4504 O O . TRP B 1 24 ? 9.477 -21.219 8.906 1 91.69 24 TRP B O 1
ATOM 4514 N N . LEU B 1 25 ? 7.457 -20.609 8.32 1 91.12 25 LEU B N 1
ATOM 4515 C CA . LEU B 1 25 ? 7.121 -21.922 7.762 1 91.12 25 LEU B CA 1
ATOM 4516 C C . LEU B 1 25 ? 7.934 -22.188 6.504 1 91.12 25 LEU B C 1
ATOM 4518 O O . LEU B 1 25 ? 8.164 -23.359 6.148 1 91.12 25 LEU B O 1
ATOM 4522 N N . THR B 1 26 ? 8.375 -21.172 5.848 1 91.62 26 THR B N 1
ATOM 4523 C CA . THR B 1 26 ? 9.047 -21.297 4.559 1 91.62 26 THR B CA 1
ATOM 4524 C C . THR B 1 26 ? 10.562 -21.312 4.746 1 91.62 26 THR B C 1
ATOM 4526 O O . THR B 1 26 ? 11.305 -21.703 3.832 1 91.62 26 THR B O 1
ATOM 4529 N N . ALA B 1 27 ? 11.07 -20.938 5.848 1 86.19 27 ALA B N 1
ATOM 4530 C CA . ALA B 1 27 ? 12.492 -20.75 6.094 1 86.19 27 ALA B CA 1
ATOM 4531 C C . ALA B 1 27 ? 13.25 -22.062 5.965 1 86.19 27 ALA B C 1
ATOM 4533 O O . ALA B 1 27 ? 14.438 -22.078 5.617 1 86.19 27 ALA B O 1
ATOM 4534 N N . PHE B 1 28 ? 12.695 -23.203 6.184 1 74.62 28 PHE B N 1
ATOM 4535 C CA . PHE B 1 28 ? 13.445 -24.453 6.238 1 74.62 28 PHE B CA 1
ATOM 4536 C C . PHE B 1 28 ? 13.297 -25.234 4.941 1 74.62 28 PHE B C 1
ATOM 4538 O O . PHE B 1 28 ? 13.359 -26.469 4.941 1 74.62 28 PHE B O 1
ATOM 4545 N N . ASP B 1 29 ? 13.555 -24.469 3.895 1 65.69 29 ASP B N 1
ATOM 4546 C CA . ASP B 1 29 ? 13.758 -24.859 2.502 1 65.69 29 ASP B CA 1
ATOM 4547 C C . ASP B 1 29 ? 12.945 -26.109 2.15 1 65.69 29 ASP B C 1
ATOM 4549 O O . ASP B 1 29 ? 13.516 -27.156 1.825 1 65.69 29 ASP B O 1
ATOM 4553 N N . GLY B 1 30 ? 11.586 -25.938 2.225 1 67.12 30 GLY B N 1
ATOM 4554 C CA . GLY B 1 30 ? 10.789 -26.938 1.536 1 67.12 30 GLY B CA 1
ATOM 4555 C C . GLY B 1 30 ? 10.375 -28.094 2.43 1 67.12 30 GLY B C 1
ATOM 4556 O O . GLY B 1 30 ? 9.68 -29 1.989 1 67.12 30 GLY B O 1
ATOM 4557 N N . LYS B 1 31 ? 10.781 -28.062 3.625 1 79.19 31 LYS B N 1
ATOM 4558 C CA . LYS B 1 31 ? 10.406 -29.156 4.508 1 79.19 31 LYS B CA 1
ATOM 4559 C C . LYS B 1 31 ? 8.922 -29.094 4.871 1 79.19 31 LYS B C 1
ATOM 4561 O O . LYS B 1 31 ? 8.234 -30.109 4.898 1 79.19 31 LYS B O 1
ATOM 4566 N N . ILE B 1 32 ? 8.516 -27.938 4.965 1 86.44 32 ILE B N 1
ATOM 4567 C CA . ILE B 1 32 ? 7.109 -27.766 5.324 1 86.44 32 ILE B CA 1
ATOM 4568 C C . ILE B 1 32 ? 6.316 -27.328 4.098 1 86.44 32 ILE B C 1
ATOM 4570 O O . ILE B 1 32 ? 5.273 -27.906 3.781 1 86.44 32 ILE B O 1
ATOM 4574 N N . ILE B 1 33 ? 6.797 -26.359 3.439 1 91.25 33 ILE B N 1
ATOM 4575 C CA . ILE B 1 33 ? 6.148 -25.844 2.242 1 91.25 33 ILE B CA 1
ATOM 4576 C C . ILE B 1 33 ? 7.203 -25.328 1.267 1 91.25 33 ILE B C 1
ATOM 4578 O O . ILE B 1 33 ? 8.203 -24.734 1.68 1 91.25 33 ILE B O 1
ATOM 4582 N N . LYS B 1 34 ? 6.977 -25.625 0.072 1 91.81 34 LYS B N 1
ATOM 4583 C CA . LYS B 1 34 ? 7.871 -25.125 -0.967 1 91.81 34 LYS B CA 1
ATOM 4584 C C . LYS B 1 34 ? 7.684 -23.625 -1.175 1 91.81 34 LYS B C 1
ATOM 4586 O O . LYS B 1 34 ? 6.586 -23.094 -0.996 1 91.81 34 LYS B O 1
ATOM 4591 N N . LEU B 1 35 ? 8.727 -22.938 -1.586 1 91.69 35 LEU B N 1
ATOM 4592 C CA . LEU B 1 35 ? 8.758 -21.5 -1.779 1 91.69 35 LEU B CA 1
ATOM 4593 C C . LEU B 1 35 ? 7.68 -21.062 -2.77 1 91.69 35 LEU B C 1
ATOM 4595 O O . LEU B 1 35 ? 6.973 -20.078 -2.531 1 91.69 35 LEU B O 1
ATOM 4599 N N . LYS B 1 36 ? 7.594 -21.766 -3.824 1 90.44 36 LYS B N 1
ATOM 4600 C CA . LYS B 1 36 ? 6.633 -21.422 -4.871 1 90.44 36 LYS B CA 1
ATOM 4601 C C . LYS B 1 36 ? 5.203 -21.484 -4.348 1 90.44 36 LYS B C 1
ATOM 4603 O O . LYS B 1 36 ? 4.379 -20.625 -4.656 1 90.44 36 LYS B O 1
ATOM 4608 N N . ASP B 1 37 ? 4.973 -22.5 -3.562 1 92.56 37 ASP B N 1
ATOM 4609 C CA . ASP B 1 37 ? 3.639 -22.672 -2.998 1 92.56 37 ASP B CA 1
ATOM 4610 C C . ASP B 1 37 ? 3.338 -21.578 -1.971 1 92.56 37 ASP B C 1
ATOM 4612 O O . ASP B 1 37 ? 2.203 -21.109 -1.871 1 92.56 37 ASP B O 1
ATOM 4616 N N . ALA B 1 38 ? 4.328 -21.281 -1.218 1 94.31 38 ALA B N 1
ATOM 4617 C CA . ALA B 1 38 ? 4.176 -20.219 -0.221 1 94.31 38 ALA B CA 1
ATOM 4618 C C . ALA B 1 38 ? 3.859 -18.875 -0.883 1 94.31 38 ALA B C 1
ATOM 4620 O O . ALA B 1 38 ? 3.053 -18.109 -0.37 1 94.31 38 ALA B O 1
ATOM 4621 N N . ALA B 1 39 ? 4.406 -18.625 -2.016 1 95.62 39 ALA B N 1
ATOM 4622 C CA . ALA B 1 39 ? 4.289 -17.344 -2.691 1 95.62 39 ALA B CA 1
ATOM 4623 C C . ALA B 1 39 ? 3.039 -17.281 -3.564 1 95.62 39 ALA B C 1
ATOM 4625 O O . ALA B 1 39 ? 2.615 -16.203 -3.992 1 95.62 39 ALA B O 1
ATOM 4626 N N . ALA B 1 40 ? 2.439 -18.391 -3.844 1 93.81 40 ALA B N 1
ATOM 4627 C CA . ALA B 1 40 ? 1.338 -18.516 -4.797 1 93.81 40 ALA B CA 1
ATOM 4628 C C . ALA B 1 40 ? 0.155 -17.641 -4.375 1 93.81 40 ALA B C 1
ATOM 4630 O O . ALA B 1 40 ? -0.562 -17.109 -5.223 1 93.81 40 ALA B O 1
ATOM 4631 N N . GLY B 1 41 ? -0.027 -17.484 -3.088 1 92.25 41 GLY B N 1
ATOM 4632 C CA . GLY B 1 41 ? -1.141 -16.703 -2.568 1 92.25 41 GLY B CA 1
ATOM 4633 C C . GLY B 1 41 ? -1.101 -15.25 -2.996 1 92.25 41 GLY B C 1
ATOM 4634 O O . GLY B 1 41 ? -2.145 -14.617 -3.141 1 92.25 41 GLY B O 1
ATOM 4635 N N . TYR B 1 42 ? 0.08 -14.719 -3.26 1 95.69 42 TYR B N 1
ATOM 4636 C CA . TYR B 1 42 ? 0.237 -13.32 -3.643 1 95.69 42 TYR B CA 1
ATOM 4637 C C . TYR B 1 42 ? -0.256 -13.086 -5.066 1 95.69 42 TYR B C 1
ATOM 4639 O O . TYR B 1 42 ? -0.646 -11.969 -5.418 1 95.69 42 TYR B O 1
ATOM 4647 N N . GLY B 1 43 ? -0.237 -14.109 -5.844 1 95.56 43 GLY B N 1
ATOM 4648 C CA . GLY B 1 43 ? -0.699 -14.016 -7.219 1 95.56 43 GLY B CA 1
ATOM 4649 C C . GLY B 1 43 ? -2.068 -14.633 -7.43 1 95.56 43 GLY B C 1
ATOM 4650 O O . GLY B 1 43 ? -2.463 -14.914 -8.562 1 95.56 43 GLY B O 1
ATOM 4651 N N . ASN B 1 44 ? -2.766 -14.875 -6.328 1 91 44 ASN B N 1
ATOM 4652 C CA . ASN B 1 44 ? -4.109 -15.438 -6.434 1 91 44 ASN B CA 1
ATOM 4653 C C . ASN B 1 44 ? -5.062 -14.484 -7.148 1 91 44 ASN B C 1
ATOM 4655 O O . ASN B 1 44 ? -5.16 -13.305 -6.785 1 91 44 ASN B O 1
ATOM 4659 N N . THR B 1 45 ? -5.789 -14.984 -8.133 1 89.19 45 THR B N 1
ATOM 4660 C CA . THR B 1 45 ? -6.609 -14.117 -8.977 1 89.19 45 THR B CA 1
ATOM 4661 C C . THR B 1 45 ? -7.801 -13.578 -8.195 1 89.19 45 THR B C 1
ATOM 4663 O O . THR B 1 45 ? -8.273 -12.469 -8.461 1 89.19 45 THR B O 1
ATOM 4666 N N . GLY B 1 46 ? -8.32 -14.367 -7.223 1 83.44 46 GLY B N 1
ATOM 4667 C CA . GLY B 1 46 ? -9.359 -13.844 -6.352 1 83.44 46 GLY B CA 1
ATOM 4668 C C . GLY B 1 46 ? -8.914 -12.648 -5.531 1 83.44 46 GLY B C 1
ATOM 4669 O O . GLY B 1 46 ? -9.648 -11.672 -5.395 1 83.44 46 GLY B O 1
ATOM 4670 N N . LEU B 1 47 ? -7.723 -12.797 -5.004 1 87.94 47 LEU B N 1
ATOM 4671 C CA . LEU B 1 47 ? -7.164 -11.719 -4.195 1 87.94 47 LEU B CA 1
ATOM 4672 C C . LEU B 1 47 ? -6.895 -10.484 -5.051 1 87.94 47 LEU B C 1
ATOM 4674 O O . LEU B 1 47 ? -7.176 -9.367 -4.633 1 87.94 47 LEU B O 1
ATOM 4678 N N . LEU B 1 48 ? -6.332 -10.703 -6.246 1 93.12 48 LEU B N 1
ATOM 4679 C CA . LEU B 1 48 ? -6.082 -9.578 -7.148 1 93.12 48 LEU B CA 1
ATOM 4680 C C . LEU B 1 48 ? -7.387 -8.891 -7.531 1 93.12 48 LEU B C 1
ATOM 4682 O O . LEU B 1 48 ? -7.426 -7.668 -7.688 1 93.12 48 LEU B O 1
ATOM 4686 N N . THR B 1 49 ? -8.406 -9.633 -7.684 1 88.5 49 THR B N 1
ATOM 4687 C CA . THR B 1 49 ? -9.719 -9.062 -7.949 1 88.5 49 THR B CA 1
ATOM 4688 C C . THR B 1 49 ? -10.125 -8.102 -6.828 1 88.5 49 THR B C 1
ATOM 4690 O O . THR B 1 49 ? -10.586 -6.988 -7.094 1 88.5 49 THR B O 1
ATOM 4693 N N . VAL B 1 50 ? -9.922 -8.531 -5.637 1 82.62 50 VAL B N 1
ATOM 4694 C CA . VAL B 1 50 ? -10.305 -7.746 -4.469 1 82.62 50 VAL B CA 1
ATOM 4695 C C . VAL B 1 50 ? -9.586 -6.398 -4.488 1 82.62 50 VAL B C 1
ATOM 4697 O O . VAL B 1 50 ? -10.203 -5.352 -4.312 1 82.62 50 VAL B O 1
ATOM 4700 N N . ILE B 1 51 ? -8.328 -6.43 -4.734 1 89.19 51 ILE B N 1
ATOM 4701 C CA . ILE B 1 51 ? -7.508 -5.227 -4.648 1 89.19 51 ILE B CA 1
ATOM 4702 C C . ILE B 1 51 ? -7.953 -4.223 -5.707 1 89.19 51 ILE B C 1
ATOM 4704 O O . ILE B 1 51 ? -7.992 -3.018 -5.449 1 89.19 51 ILE B O 1
ATOM 4708 N N . PHE B 1 52 ? -8.336 -4.715 -6.852 1 92.31 52 PHE B N 1
ATOM 4709 C CA . PHE B 1 52 ? -8.656 -3.777 -7.922 1 92.31 52 PHE B CA 1
ATOM 4710 C C . PHE B 1 52 ? -10.133 -3.393 -7.875 1 92.31 52 PHE B C 1
ATOM 4712 O O . PHE B 1 52 ? -10.531 -2.377 -8.445 1 92.31 52 PHE B O 1
ATOM 4719 N N . LEU B 1 53 ? -10.93 -4.184 -7.207 1 88.44 53 LEU B N 1
ATOM 4720 C CA . LEU B 1 53 ? -12.305 -3.77 -6.965 1 88.44 53 LEU B CA 1
ATOM 4721 C C . LEU B 1 53 ? -12.359 -2.57 -6.02 1 88.44 53 LEU B C 1
ATOM 4723 O O . LEU B 1 53 ? -13.297 -1.772 -6.074 1 88.44 53 LEU B O 1
ATOM 4727 N N . TYR B 1 54 ? -11.344 -2.469 -5.18 1 88.25 54 TYR B N 1
ATOM 4728 C CA . TYR B 1 54 ? -11.242 -1.278 -4.344 1 88.25 54 TYR B CA 1
ATOM 4729 C C . TYR B 1 54 ? -11.18 -0.017 -5.195 1 88.25 54 TYR B C 1
ATOM 4731 O O . TYR B 1 54 ? -11.758 1.012 -4.84 1 88.25 54 TYR B O 1
ATOM 4739 N N . MET B 1 55 ? -10.492 -0.143 -6.309 1 93.44 55 MET B N 1
ATOM 4740 C CA . MET B 1 55 ? -10.391 1.004 -7.207 1 93.44 55 MET B CA 1
ATOM 4741 C C . MET B 1 55 ? -11.742 1.34 -7.824 1 93.44 55 MET B C 1
ATOM 4743 O O . MET B 1 55 ? -12.102 2.512 -7.934 1 93.44 55 MET B O 1
ATOM 4747 N N . VAL B 1 56 ? -12.438 0.332 -8.195 1 92.25 56 VAL B N 1
ATOM 4748 C CA . VAL B 1 56 ? -13.75 0.538 -8.805 1 92.25 56 VAL B CA 1
ATOM 4749 C C . VAL B 1 56 ? -14.695 1.167 -7.781 1 92.25 56 VAL B C 1
ATOM 4751 O O . VAL B 1 56 ? -15.414 2.119 -8.094 1 92.25 56 VAL B O 1
ATOM 4754 N N . ALA B 1 57 ? -14.656 0.632 -6.598 1 86.88 57 ALA B N 1
ATOM 4755 C CA . ALA B 1 57 ? -15.492 1.186 -5.531 1 86.88 57 ALA B CA 1
ATOM 4756 C C . ALA B 1 57 ? -15.164 2.658 -5.293 1 86.88 57 ALA B C 1
ATOM 4758 O O . ALA B 1 57 ? -16.062 3.469 -5.062 1 86.88 57 ALA B O 1
ATOM 4759 N N . GLU B 1 58 ? -13.898 2.969 -5.359 1 89.88 58 GLU B N 1
ATOM 4760 C CA . GLU B 1 58 ? -13.469 4.352 -5.176 1 89.88 58 GLU B CA 1
ATOM 4761 C C . GLU B 1 58 ? -14.008 5.25 -6.285 1 89.88 58 GLU B C 1
ATOM 4763 O O . GLU B 1 58 ? -14.406 6.387 -6.027 1 89.88 58 GLU B O 1
ATOM 4768 N N . GLY B 1 59 ? -13.984 4.742 -7.512 1 91.75 59 GLY B N 1
ATOM 4769 C CA . GLY B 1 59 ? -14.539 5.504 -8.617 1 91.75 59 GLY B CA 1
ATOM 4770 C C . GLY B 1 59 ? -16 5.867 -8.422 1 91.75 59 GLY B C 1
ATOM 4771 O O . GLY B 1 59 ? -16.406 7.004 -8.68 1 91.75 59 GLY B O 1
ATOM 4772 N N . VAL B 1 60 ? -16.703 5.004 -7.945 1 88.62 60 VAL B N 1
ATOM 4773 C CA . VAL B 1 60 ? -18.125 5.238 -7.715 1 88.62 60 VAL B CA 1
ATOM 4774 C C . VAL B 1 60 ? -18.312 6.199 -6.543 1 88.62 60 VAL B C 1
ATOM 4776 O O . VAL B 1 60 ? -19.156 7.098 -6.594 1 88.62 60 VAL B O 1
ATOM 4779 N N . THR B 1 61 ? -17.531 6.027 -5.523 1 84.06 61 THR B N 1
ATOM 4780 C CA . THR B 1 61 ? -17.609 6.871 -4.336 1 84.06 61 THR B CA 1
ATOM 4781 C C . THR B 1 61 ? -17.281 8.32 -4.676 1 84.06 61 THR B C 1
ATOM 4783 O O . THR B 1 61 ? -17.969 9.242 -4.23 1 84.06 61 THR B O 1
ATOM 4786 N N . GLN B 1 62 ? -16.266 8.492 -5.516 1 88.12 62 GLN B N 1
ATOM 4787 C CA . GLN B 1 62 ? -15.789 9.828 -5.84 1 88.12 62 GLN B CA 1
ATOM 4788 C C . GLN B 1 62 ? -16.797 10.57 -6.719 1 88.12 62 GLN B C 1
ATOM 4790 O O . GLN B 1 62 ? -16.75 11.797 -6.828 1 88.12 62 GLN B O 1
ATOM 4795 N N . THR B 1 63 ? -17.719 9.883 -7.293 1 88.44 63 THR B N 1
ATOM 4796 C CA . THR B 1 63 ? -18.719 10.516 -8.156 1 88.44 63 THR B CA 1
ATOM 4797 C C . THR B 1 63 ? -20 10.789 -7.383 1 88.44 63 THR B C 1
ATOM 4799 O O . THR B 1 63 ? -20.891 11.492 -7.875 1 88.44 63 THR B O 1
ATOM 4802 N N . GLY B 1 64 ? -20.125 10.242 -6.203 1 79.12 64 GLY B N 1
ATOM 4803 C CA . GLY B 1 64 ? -21.344 10.352 -5.434 1 79.12 64 GLY B CA 1
ATOM 4804 C C . GLY B 1 64 ? -22.328 9.227 -5.707 1 79.12 64 GLY B C 1
ATOM 4805 O O . GLY B 1 64 ? -23.438 9.227 -5.18 1 79.12 64 GLY B O 1
ATOM 4806 N N . GLY B 1 65 ? -21.922 8.328 -6.539 1 78.06 65 GLY B N 1
ATOM 4807 C CA . GLY B 1 65 ? -22.797 7.207 -6.879 1 78.06 65 GLY B CA 1
ATOM 4808 C C . GLY B 1 65 ? -23.125 6.32 -5.691 1 78.06 65 GLY B C 1
ATOM 4809 O O . GLY B 1 65 ? -24.141 5.633 -5.684 1 78.06 65 GLY B O 1
ATOM 4810 N N . LEU B 1 66 ? -22.203 6.277 -4.762 1 73.94 66 LEU B N 1
ATOM 4811 C CA . LEU B 1 66 ? -22.391 5.461 -3.57 1 73.94 66 LEU B CA 1
ATOM 4812 C C . LEU B 1 66 ? -23.656 5.875 -2.818 1 73.94 66 LEU B C 1
ATOM 4814 O O . LEU B 1 66 ? -24.391 5.027 -2.305 1 73.94 66 LEU B O 1
ATOM 4818 N N . GLU B 1 67 ? -23.859 7.168 -2.768 1 68.06 67 GLU B N 1
ATOM 4819 C CA . GLU B 1 67 ? -25.031 7.688 -2.064 1 68.06 67 GLU B CA 1
ATOM 4820 C C . GLU B 1 67 ? -26.328 7.258 -2.756 1 68.06 67 GLU B C 1
ATOM 4822 O O . GLU B 1 67 ? -27.312 6.961 -2.092 1 68.06 67 GLU B O 1
ATOM 4827 N N . LEU B 1 68 ? -26.281 7.184 -4.008 1 68.19 68 LEU B N 1
ATOM 4828 C CA . LEU B 1 68 ? -27.438 6.727 -4.77 1 68.19 68 LEU B CA 1
ATOM 4829 C C . LEU B 1 68 ? -27.75 5.266 -4.461 1 68.19 68 LEU B C 1
ATOM 4831 O O . LEU B 1 68 ? -28.906 4.914 -4.223 1 68.19 68 LEU B O 1
ATOM 4835 N N . ILE B 1 69 ? -26.75 4.535 -4.398 1 72.25 69 ILE B N 1
ATOM 4836 C CA . ILE B 1 69 ? -26.922 3.105 -4.16 1 72.25 69 ILE B CA 1
ATOM 4837 C C . ILE B 1 69 ? -27.359 2.871 -2.717 1 72.25 69 ILE B C 1
ATOM 4839 O O . ILE B 1 69 ? -28.234 2.037 -2.455 1 72.25 69 ILE B O 1
ATOM 4843 N N . MET B 1 70 ? -26.703 3.602 -1.856 1 71.56 70 MET B N 1
ATOM 4844 C CA . MET B 1 70 ? -27.031 3.49 -0.437 1 71.56 70 MET B CA 1
ATOM 4845 C C . MET B 1 70 ? -28.5 3.775 -0.192 1 71.56 70 MET B C 1
ATOM 4847 O O . MET B 1 70 ? -29.156 3.053 0.555 1 71.56 70 MET B O 1
ATOM 4851 N N . ASN B 1 71 ? -29.031 4.75 -0.821 1 65.5 71 ASN B N 1
ATOM 4852 C CA . ASN B 1 71 ? -30.422 5.141 -0.629 1 65.5 71 ASN B CA 1
ATOM 4853 C C . ASN B 1 71 ? -31.375 4.07 -1.139 1 65.5 71 ASN B C 1
ATOM 4855 O O . ASN B 1 71 ? -32.438 3.83 -0.537 1 65.5 71 ASN B O 1
ATOM 4859 N N . TYR B 1 72 ? -30.953 3.477 -2.109 1 66.62 72 TYR B N 1
ATOM 4860 C CA . TYR B 1 72 ? -31.797 2.432 -2.684 1 66.62 72 TYR B CA 1
ATOM 4861 C C . TYR B 1 72 ? -31.734 1.162 -1.844 1 66.62 72 TYR B C 1
ATOM 4863 O O . TYR B 1 72 ? -32.75 0.498 -1.643 1 66.62 72 TYR B O 1
ATOM 4871 N N . VAL B 1 73 ? -30.562 0.879 -1.309 1 70.44 73 VAL B N 1
ATOM 4872 C CA . VAL B 1 73 ? -30.344 -0.392 -0.624 1 70.44 73 VAL B CA 1
ATOM 4873 C C . VAL B 1 73 ? -30.734 -0.256 0.848 1 70.44 73 VAL B C 1
ATOM 4875 O O . VAL B 1 73 ? -31.359 -1.154 1.417 1 70.44 73 VAL B O 1
ATOM 4878 N N . LEU B 1 74 ? -30.266 0.782 1.479 1 70.44 74 LEU B N 1
ATOM 4879 C CA . LEU B 1 74 ? -30.422 0.885 2.926 1 70.44 74 LEU B CA 1
ATOM 4880 C C . LEU B 1 74 ? -31.578 1.806 3.281 1 70.44 74 LEU B C 1
ATOM 4882 O O . LEU B 1 74 ? -32.156 1.692 4.363 1 70.44 74 LEU B O 1
ATOM 4886 N N . GLY B 1 75 ? -32.094 2.375 2.318 1 59.44 75 GLY B N 1
ATOM 4887 C CA . GLY B 1 75 ? -33.156 3.32 2.594 1 59.44 75 GLY B CA 1
ATOM 4888 C C . GLY B 1 75 ? -32.812 4.328 3.67 1 59.44 75 GLY B C 1
ATOM 4889 O O . GLY B 1 75 ? -31.625 4.562 3.943 1 59.44 75 GLY B O 1
ATOM 4890 N N . ARG B 1 76 ? -33.75 5.02 4.082 1 52.59 76 ARG B N 1
ATOM 4891 C CA . ARG B 1 76 ? -33.625 6.062 5.098 1 52.59 76 ARG B CA 1
ATOM 4892 C C . ARG B 1 76 ? -33.906 5.5 6.488 1 52.59 76 ARG B C 1
ATOM 4894 O O . ARG B 1 76 ? -34.281 6.242 7.402 1 52.59 76 ARG B O 1
ATOM 4901 N N . SER B 1 77 ? -33.625 4.262 6.688 1 55.88 77 SER B N 1
ATOM 4902 C CA . SER B 1 77 ? -34.125 3.643 7.91 1 55.88 77 SER B CA 1
ATOM 4903 C C . SER B 1 77 ? -33.344 4.105 9.133 1 55.88 77 SER B C 1
ATOM 4905 O O . SER B 1 77 ? -32.125 4.281 9.062 1 55.88 77 SER B O 1
ATOM 4907 N N . ARG B 1 78 ? -34.094 4.637 10.039 1 55.56 78 ARG B N 1
ATOM 4908 C CA . ARG B 1 78 ? -33.562 5.102 11.328 1 55.56 78 ARG B CA 1
ATOM 4909 C C . ARG B 1 78 ? -33.156 3.928 12.203 1 55.56 78 ARG B C 1
ATOM 4911 O O . ARG B 1 78 ? -32.469 4.117 13.211 1 55.56 78 ARG B O 1
ATOM 4918 N N . SER B 1 79 ? -33.594 2.729 11.859 1 67.38 79 SER B N 1
ATOM 4919 C CA . SER B 1 79 ? -33.219 1.647 12.758 1 67.38 79 SER B CA 1
ATOM 4920 C C . SER B 1 79 ? -32.094 0.81 12.172 1 67.38 79 SER B C 1
ATOM 4922 O O . SER B 1 79 ? -32.125 0.463 10.984 1 67.38 79 SER B O 1
ATOM 4924 N N . VAL B 1 80 ? -31.109 0.597 12.93 1 73.56 80 VAL B N 1
ATOM 4925 C CA . VAL B 1 80 ? -29.938 -0.202 12.578 1 73.56 80 VAL B CA 1
ATOM 4926 C C . VAL B 1 80 ? -30.375 -1.59 12.117 1 73.56 80 VAL B C 1
ATOM 4928 O O . VAL B 1 80 ? -29.844 -2.135 11.156 1 73.56 80 VAL B O 1
ATOM 4931 N N . HIS B 1 81 ? -31.469 -2.111 12.703 1 76.06 81 HIS B N 1
ATOM 4932 C CA . HIS B 1 81 ? -31.953 -3.457 12.398 1 76.06 81 HIS B CA 1
ATOM 4933 C C . HIS B 1 81 ? -32.5 -3.533 10.977 1 76.06 81 HIS B C 1
ATOM 4935 O O . HIS B 1 81 ? -32.188 -4.461 10.227 1 76.06 81 HIS B O 1
ATOM 4941 N N . TRP B 1 82 ? -33.219 -2.623 10.664 1 76 82 TRP B N 1
ATOM 4942 C CA . TRP B 1 82 ? -33.844 -2.646 9.336 1 76 82 TRP B CA 1
ATOM 4943 C C . TRP B 1 82 ? -32.812 -2.357 8.258 1 76 82 TRP B C 1
ATOM 4945 O O . TRP B 1 82 ? -32.906 -2.885 7.145 1 76 82 TRP B O 1
ATOM 4955 N N . ALA B 1 83 ? -31.906 -1.524 8.625 1 75.81 83 ALA B N 1
ATOM 4956 C CA . ALA B 1 83 ? -30.812 -1.279 7.688 1 75.81 83 ALA B CA 1
ATOM 4957 C C . ALA B 1 83 ? -30.031 -2.564 7.398 1 75.81 83 ALA B C 1
ATOM 4959 O O . ALA B 1 83 ? -29.656 -2.816 6.258 1 75.81 83 ALA B O 1
ATOM 4960 N N . LEU B 1 84 ? -29.859 -3.332 8.367 1 79.69 84 LEU B N 1
ATOM 4961 C CA . LEU B 1 84 ? -29.156 -4.598 8.234 1 79.69 84 LEU B CA 1
ATOM 4962 C C . LEU B 1 84 ? -29.938 -5.574 7.363 1 79.69 84 LEU B C 1
ATOM 4964 O O . LEU B 1 84 ? -29.375 -6.176 6.441 1 79.69 84 LEU B O 1
ATOM 4968 N N . VAL B 1 85 ? -31.203 -5.703 7.641 1 78.31 85 VAL B N 1
ATOM 4969 C CA . VAL B 1 85 ? -32.031 -6.648 6.918 1 78.31 85 VAL B CA 1
ATOM 4970 C C . VAL B 1 85 ? -32.156 -6.234 5.449 1 78.31 85 VAL B C 1
ATOM 4972 O O . VAL B 1 85 ? -32.062 -7.078 4.555 1 78.31 85 VAL B O 1
ATOM 4975 N N . ARG B 1 86 ? -32.25 -5.004 5.25 1 80.12 86 ARG B N 1
ATOM 4976 C CA . ARG B 1 86 ? -32.406 -4.484 3.893 1 80.12 86 ARG B CA 1
ATOM 4977 C C . ARG B 1 86 ? -31.109 -4.645 3.1 1 80.12 86 ARG B C 1
ATOM 4979 O O . ARG B 1 86 ? -31.141 -4.773 1.874 1 80.12 86 ARG B O 1
ATOM 4986 N N . SER B 1 87 ? -30.031 -4.633 3.779 1 82.69 87 SER B N 1
ATOM 4987 C CA . SER B 1 87 ? -28.766 -4.777 3.076 1 82.69 87 SER B CA 1
ATOM 4988 C C . SER B 1 87 ? -28.438 -6.246 2.822 1 82.69 87 SER B C 1
ATOM 4990 O O . SER B 1 87 ? -27.812 -6.582 1.813 1 82.69 87 SER B O 1
ATOM 4992 N N . MET B 1 88 ? -28.875 -7.086 3.629 1 86.81 88 MET B N 1
ATOM 4993 C CA . MET B 1 88 ? -28.516 -8.5 3.545 1 86.81 88 MET B CA 1
ATOM 4994 C C . MET B 1 88 ? -29.188 -9.164 2.355 1 86.81 88 MET B C 1
ATOM 4996 O O . MET B 1 88 ? -28.578 -9.961 1.649 1 86.81 88 MET B O 1
ATOM 5000 N N . PHE B 1 89 ? -30.391 -8.828 2.076 1 86.12 89 PHE B N 1
ATOM 5001 C CA . PHE B 1 89 ? -31.172 -9.539 1.066 1 86.12 89 PHE B CA 1
ATOM 5002 C C . PHE B 1 89 ? -30.609 -9.281 -0.327 1 86.12 89 PHE B C 1
ATOM 5004 O O . PHE B 1 89 ? -30.375 -10.219 -1.093 1 86.12 89 PHE B O 1
ATOM 5011 N N . PRO B 1 90 ? -30.406 -8.016 -0.628 1 84.5 90 PRO B N 1
ATOM 5012 C CA . PRO B 1 90 ? -29.797 -7.785 -1.941 1 84.5 90 PRO B CA 1
ATOM 5013 C C . PRO B 1 90 ? -28.406 -8.43 -2.072 1 84.5 90 PRO B C 1
ATOM 5015 O O . PRO B 1 90 ? -28.062 -8.922 -3.146 1 84.5 90 PRO B O 1
ATOM 5018 N N . VAL B 1 91 ? -27.719 -8.43 -1.035 1 89.75 91 VAL B N 1
ATOM 5019 C CA . VAL B 1 91 ? -26.375 -9.023 -1.062 1 89.75 91 VAL B CA 1
ATOM 5020 C C . VAL B 1 91 ? -26.484 -10.531 -1.249 1 89.75 91 VAL B C 1
ATOM 5022 O O . VAL B 1 91 ? -25.75 -11.125 -2.043 1 89.75 91 VAL B O 1
ATOM 5025 N N . MET B 1 92 ? -27.406 -11.125 -0.565 1 92.19 92 MET B N 1
ATOM 5026 C CA . MET B 1 92 ? -27.625 -12.57 -0.694 1 92.19 92 MET B CA 1
ATOM 5027 C C . MET B 1 92 ? -28.062 -12.93 -2.109 1 92.19 92 MET B C 1
ATOM 5029 O O . MET B 1 92 ? -27.578 -13.906 -2.682 1 92.19 92 MET B O 1
ATOM 5033 N N . PHE B 1 93 ? -28.875 -12.188 -2.594 1 87.81 93 PHE B N 1
ATOM 5034 C CA . PHE B 1 93 ? -29.375 -12.445 -3.936 1 87.81 93 PHE B CA 1
ATOM 5035 C C . PHE B 1 93 ? -28.266 -12.297 -4.973 1 87.81 93 PHE B C 1
ATOM 5037 O O . PHE B 1 93 ? -28.094 -13.164 -5.832 1 87.81 93 PHE B O 1
ATOM 5044 N N . LEU B 1 94 ? -27.562 -11.219 -4.844 1 85.06 94 LEU B N 1
ATOM 5045 C CA . LEU B 1 94 ? -26.484 -10.969 -5.793 1 85.06 94 LEU B CA 1
ATOM 5046 C C . LEU B 1 94 ? -25.406 -12.031 -5.684 1 85.06 94 LEU B C 1
ATOM 5048 O O . LEU B 1 94 ? -24.844 -12.469 -6.695 1 85.06 94 LEU B O 1
ATOM 5052 N N . SER B 1 95 ? -25.156 -12.461 -4.516 1 91.19 95 SER B N 1
ATOM 5053 C CA . SER B 1 95 ? -24.078 -13.414 -4.27 1 91.19 95 SER B CA 1
ATOM 5054 C C . SER B 1 95 ? -24.453 -14.812 -4.75 1 91.19 95 SER B C 1
ATOM 5056 O O . SER B 1 95 ? -23.594 -15.68 -4.91 1 91.19 95 SER B O 1
ATOM 5058 N N . ALA B 1 96 ? -25.719 -15 -5.012 1 89.5 96 ALA B N 1
ATOM 5059 C CA . ALA B 1 96 ? -26.172 -16.266 -5.578 1 89.5 96 ALA B CA 1
ATOM 5060 C C . ALA B 1 96 ? -25.75 -16.391 -7.039 1 89.5 96 ALA B C 1
ATOM 5062 O O . ALA B 1 96 ? -25.656 -17.5 -7.574 1 89.5 96 ALA B O 1
ATOM 5063 N N . PHE B 1 97 ? -25.469 -15.281 -7.582 1 81.56 97 PHE B N 1
ATOM 5064 C CA . PHE B 1 97 ? -25.188 -15.312 -9.016 1 81.56 97 PHE B CA 1
ATOM 5065 C C . PHE B 1 97 ? -23.797 -14.734 -9.305 1 81.56 97 PHE B C 1
ATOM 5067 O O . PHE B 1 97 ? -23.281 -14.875 -10.414 1 81.56 97 PHE B O 1
ATOM 5074 N N . LEU B 1 98 ? -23.297 -14.023 -8.273 1 78.19 98 LEU B N 1
ATOM 5075 C CA . LEU B 1 98 ? -21.969 -13.438 -8.359 1 78.19 98 LEU B CA 1
ATOM 5076 C C . LEU B 1 98 ? -21.062 -13.977 -7.258 1 78.19 98 LEU B C 1
ATOM 5078 O O . LEU B 1 98 ? -21.547 -14.445 -6.227 1 78.19 98 LEU B O 1
ATOM 5082 N N . ASN B 1 99 ? -19.766 -13.867 -7.617 1 81.12 99 ASN B N 1
ATOM 5083 C CA . ASN B 1 99 ? -18.844 -14.203 -6.543 1 81.12 99 ASN B CA 1
ATOM 5084 C C . ASN B 1 99 ? -19.047 -13.32 -5.32 1 81.12 99 ASN B C 1
ATOM 5086 O O . ASN B 1 99 ? -19.453 -12.164 -5.445 1 81.12 99 ASN B O 1
ATOM 5090 N N . ASN B 1 100 ? -18.766 -13.836 -4.137 1 88 100 ASN B N 1
ATOM 5091 C CA . ASN B 1 100 ? -18.969 -13.141 -2.871 1 88 100 ASN B CA 1
ATOM 5092 C C . ASN B 1 100 ? -18.094 -11.883 -2.775 1 88 100 ASN B C 1
ATOM 5094 O O . ASN B 1 100 ? -18.531 -10.859 -2.258 1 88 100 ASN B O 1
ATOM 5098 N N . THR B 1 101 ? -16.984 -11.922 -3.4 1 81.81 101 THR B N 1
ATOM 5099 C CA . THR B 1 101 ? -15.953 -10.914 -3.203 1 81.81 101 THR B CA 1
ATOM 5100 C C . THR B 1 101 ? -16.391 -9.57 -3.777 1 81.81 101 THR B C 1
ATOM 5102 O O . THR B 1 101 ? -16.359 -8.555 -3.084 1 81.81 101 THR B O 1
ATOM 5105 N N . PRO B 1 102 ? -16.828 -9.578 -4.992 1 80.62 102 PRO B N 1
ATOM 5106 C CA . PRO B 1 102 ? -17.297 -8.289 -5.523 1 80.62 102 PRO B CA 1
ATOM 5107 C C . PRO B 1 102 ? -18.453 -7.707 -4.727 1 80.62 102 PRO B C 1
ATOM 5109 O O . PRO B 1 102 ? -18.516 -6.492 -4.523 1 80.62 102 PRO B O 1
ATOM 5112 N N . CYS B 1 103 ? -19.328 -8.547 -4.262 1 86.62 103 CYS B N 1
ATOM 5113 C CA . CYS B 1 103 ? -20.484 -8.086 -3.498 1 86.62 103 CYS B CA 1
ATOM 5114 C C . CYS B 1 103 ? -20.047 -7.375 -2.221 1 86.62 103 CYS B C 1
ATOM 5116 O O . CYS B 1 103 ? -20.5 -6.27 -1.929 1 86.62 103 CYS B O 1
ATOM 5118 N N . VAL B 1 104 ? -19.141 -7.984 -1.562 1 89.12 104 VAL B N 1
ATOM 5119 C CA . VAL B 1 104 ? -18.672 -7.445 -0.284 1 89.12 104 VAL B CA 1
ATOM 5120 C C . VAL B 1 104 ? -17.828 -6.195 -0.521 1 89.12 104 VAL B C 1
ATOM 5122 O O . VAL B 1 104 ? -17.969 -5.203 0.194 1 89.12 104 VAL B O 1
ATOM 5125 N N . THR B 1 105 ? -17.047 -6.223 -1.512 1 82.38 105 THR B N 1
ATOM 5126 C CA . THR B 1 105 ? -16.156 -5.105 -1.812 1 82.38 105 THR B CA 1
ATOM 5127 C C . THR B 1 105 ? -16.953 -3.838 -2.09 1 82.38 105 THR B C 1
ATOM 5129 O O . THR B 1 105 ? -16.609 -2.76 -1.599 1 82.38 105 THR B O 1
ATOM 5132 N N . PHE B 1 106 ? -18.047 -3.959 -2.754 1 80.31 106 PHE B N 1
ATOM 5133 C CA . PHE B 1 106 ? -18.828 -2.795 -3.15 1 80.31 106 PHE B CA 1
ATOM 5134 C C . PHE B 1 106 ? -19.703 -2.312 -1.996 1 80.31 106 PHE B C 1
ATOM 5136 O O . PHE B 1 106 ? -19.969 -1.115 -1.873 1 80.31 106 PHE B O 1
ATOM 5143 N N . MET B 1 107 ? -19.984 -3.246 -1.193 1 84.62 107 MET B N 1
ATOM 5144 C CA . MET B 1 107 ? -20.922 -2.895 -0.135 1 84.62 107 MET B CA 1
ATOM 5145 C C . MET B 1 107 ? -20.203 -2.291 1.062 1 84.62 107 MET B C 1
ATOM 5147 O O . MET B 1 107 ? -20.797 -1.536 1.838 1 84.62 107 MET B O 1
ATOM 5151 N N . ILE B 1 108 ? -18.953 -2.535 1.197 1 86.06 108 ILE B N 1
ATOM 5152 C CA . ILE B 1 108 ? -18.203 -2.078 2.367 1 86.06 108 ILE B CA 1
ATOM 5153 C C . ILE B 1 108 ? -18.219 -0.551 2.422 1 86.06 108 ILE B C 1
ATOM 5155 O O . ILE B 1 108 ? -18.672 0.038 3.406 1 86.06 108 ILE B O 1
ATOM 5159 N N . PRO B 1 109 ? -17.812 0.098 1.36 1 76.06 109 PRO B N 1
ATOM 5160 C CA . PRO B 1 109 ? -17.828 1.561 1.439 1 76.06 109 PRO B CA 1
ATOM 5161 C C . PRO B 1 109 ? -19.234 2.127 1.621 1 76.06 109 PRO B C 1
ATOM 5163 O O . PRO B 1 109 ? -19.406 3.158 2.275 1 76.06 109 PRO B O 1
ATOM 5166 N N . ILE B 1 110 ? -20.219 1.51 1.101 1 76.81 110 ILE B N 1
ATOM 5167 C CA . ILE B 1 110 ? -21.609 1.935 1.226 1 76.81 110 ILE B CA 1
ATOM 5168 C C . ILE B 1 110 ? -22.047 1.848 2.686 1 76.81 110 ILE B C 1
ATOM 5170 O O . ILE B 1 110 ? -22.609 2.801 3.229 1 76.81 110 ILE B O 1
ATOM 5174 N N . LEU B 1 111 ? -21.688 0.782 3.25 1 82.5 111 LEU B N 1
ATOM 5175 C CA . LEU B 1 111 ? -22.078 0.571 4.637 1 82.5 111 LEU B CA 1
ATOM 5176 C C . LEU B 1 111 ? -21.297 1.482 5.574 1 82.5 111 LEU B C 1
ATOM 5178 O O . LEU B 1 111 ? -21.844 1.961 6.574 1 82.5 111 LEU B O 1
ATOM 5182 N N . LEU B 1 112 ? -20.094 1.708 5.27 1 78.38 112 LEU B N 1
ATOM 5183 C CA . LEU B 1 112 ? -19.297 2.605 6.098 1 78.38 112 LEU B CA 1
ATOM 5184 C C . LEU B 1 112 ? -19.812 4.035 6.012 1 78.38 112 LEU B C 1
ATOM 5186 O O . LEU B 1 112 ? -19.891 4.738 7.023 1 78.38 112 LEU B O 1
ATOM 5190 N N . SER B 1 113 ? -20.141 4.379 4.836 1 70.94 113 SER B N 1
ATOM 5191 C CA . SER B 1 113 ? -20.719 5.707 4.656 1 70.94 113 SER B CA 1
ATOM 5192 C C . SER B 1 113 ? -22.047 5.84 5.395 1 70.94 113 SER B C 1
ATOM 5194 O O . SER B 1 113 ? -22.312 6.859 6.039 1 70.94 113 SER B O 1
ATOM 5196 N N . TRP B 1 114 ? -22.766 4.875 5.312 1 74.38 114 TRP B N 1
ATOM 5197 C CA . TRP B 1 114 ? -24.047 4.871 6.004 1 74.38 114 TRP B CA 1
ATOM 5198 C C . TRP B 1 114 ? -23.844 4.914 7.516 1 74.38 114 TRP B C 1
ATOM 5200 O O . TRP B 1 114 ? -24.594 5.598 8.227 1 74.38 114 TRP B O 1
ATOM 5210 N N . SER B 1 115 ? -22.953 4.145 7.965 1 76.94 115 SER B N 1
ATOM 5211 C CA . SER B 1 115 ? -22.625 4.105 9.383 1 76.94 115 SER B CA 1
ATOM 5212 C C . SER B 1 115 ? -22.25 5.492 9.906 1 76.94 115 SER B C 1
ATOM 5214 O O . SER B 1 115 ? -22.672 5.879 11 1 76.94 115 SER B O 1
ATOM 5216 N N . ARG B 1 116 ? -21.562 6.141 9.195 1 67.5 116 ARG B N 1
ATOM 5217 C CA . ARG B 1 116 ? -21.172 7.492 9.57 1 67.5 116 ARG B CA 1
ATOM 5218 C C . ARG B 1 116 ? -22.359 8.438 9.57 1 67.5 116 ARG B C 1
ATOM 5220 O O . ARG B 1 116 ? -22.516 9.25 10.484 1 67.5 116 ARG B O 1
ATOM 5227 N N . ARG B 1 117 ? -23.203 8.234 8.625 1 63.81 117 ARG B N 1
ATOM 5228 C CA . ARG B 1 117 ? -24.359 9.102 8.461 1 63.81 117 ARG B CA 1
ATOM 5229 C C . ARG B 1 117 ? -25.359 8.883 9.586 1 63.81 117 ARG B C 1
ATOM 5231 O O . ARG B 1 117 ? -25.984 9.836 10.062 1 63.81 117 ARG B O 1
ATOM 5238 N N . CYS B 1 118 ? -25.422 7.691 9.945 1 67.5 118 CYS B N 1
ATOM 5239 C CA . CYS B 1 118 ? -26.469 7.348 10.898 1 67.5 118 CYS B CA 1
ATOM 5240 C C . CYS B 1 118 ? -25.906 7.234 12.312 1 67.5 118 CYS B C 1
ATOM 5242 O O . CYS B 1 118 ? -26.656 7.016 13.266 1 67.5 118 CYS B O 1
ATOM 5244 N N . GLY B 1 119 ? -24.594 7.398 12.398 1 67.81 119 GLY B N 1
ATOM 5245 C CA . GLY B 1 119 ? -23.969 7.297 13.703 1 67.81 119 GLY B CA 1
ATOM 5246 C C . GLY B 1 119 ? -23.984 5.887 14.266 1 67.81 119 GLY B C 1
ATOM 5247 O O . GLY B 1 119 ? -24.203 5.688 15.461 1 67.81 119 GLY B O 1
ATOM 5248 N N . VAL B 1 120 ? -24.047 4.98 13.438 1 73.88 120 VAL B N 1
ATOM 5249 C CA . VAL B 1 120 ? -24 3.582 13.844 1 73.88 120 VAL B CA 1
ATOM 5250 C C . VAL B 1 120 ? -22.578 3.041 13.695 1 73.88 120 VAL B C 1
ATOM 5252 O O . VAL B 1 120 ? -21.906 3.328 12.703 1 73.88 120 VAL B O 1
ATOM 5255 N N . PRO B 1 121 ? -22.141 2.346 14.727 1 78 121 PRO B N 1
ATOM 5256 C CA . PRO B 1 121 ? -20.812 1.748 14.578 1 78 121 PRO B CA 1
ATOM 5257 C C . PRO B 1 121 ? -20.734 0.77 13.406 1 78 121 PRO B C 1
ATOM 5259 O O . PRO B 1 121 ? -21.609 -0.084 13.25 1 78 121 PRO B O 1
ATOM 5262 N N . PRO B 1 122 ? -19.781 0.896 12.602 1 82.5 122 PRO B N 1
ATOM 5263 C CA . PRO B 1 122 ? -19.625 0.007 11.445 1 82.5 122 PRO B CA 1
ATOM 5264 C C . PRO B 1 122 ? -19.531 -1.465 11.844 1 82.5 122 PRO B C 1
ATOM 5266 O O . PRO B 1 122 ? -19.922 -2.344 11.07 1 82.5 122 PRO B O 1
ATOM 5269 N N . LYS B 1 123 ? -19.016 -1.753 13.023 1 84.31 123 LYS B N 1
ATOM 5270 C CA . LYS B 1 123 ? -18.844 -3.117 13.508 1 84.31 123 LYS B CA 1
ATOM 5271 C C . LYS B 1 123 ? -20.156 -3.879 13.516 1 84.31 123 LYS B C 1
ATOM 5273 O O . LYS B 1 123 ? -20.188 -5.105 13.422 1 84.31 123 LYS B O 1
ATOM 5278 N N . LYS B 1 124 ? -21.188 -3.18 13.539 1 82.94 124 LYS B N 1
ATOM 5279 C CA . LYS B 1 124 ? -22.5 -3.824 13.617 1 82.94 124 LYS B CA 1
ATOM 5280 C C . LYS B 1 124 ? -23 -4.219 12.227 1 82.94 124 LYS B C 1
ATOM 5282 O O . LYS B 1 124 ? -23.922 -5.031 12.102 1 82.94 124 LYS B O 1
ATOM 5287 N N . LEU B 1 125 ? -22.391 -3.713 11.258 1 85.44 125 LEU B N 1
ATOM 5288 C CA . LEU B 1 125 ? -22.953 -3.863 9.922 1 85.44 125 LEU B CA 1
ATOM 5289 C C . LEU B 1 125 ? -22.062 -4.77 9.062 1 85.44 125 LEU B C 1
ATOM 5291 O O . LEU B 1 125 ? -22.562 -5.43 8.148 1 85.44 125 LEU B O 1
ATOM 5295 N N . LEU B 1 126 ? -20.844 -4.898 9.336 1 90.62 126 LEU B N 1
ATOM 5296 C CA . LEU B 1 126 ? -19.891 -5.414 8.359 1 90.62 126 LEU B CA 1
ATOM 5297 C C . LEU B 1 126 ? -19.812 -6.938 8.422 1 90.62 126 LEU B C 1
ATOM 5299 O O . LEU B 1 126 ? -19.75 -7.605 7.387 1 90.62 126 LEU B O 1
ATOM 5303 N N . ILE B 1 127 ? -19.859 -7.543 9.617 1 91.88 127 ILE B N 1
ATOM 5304 C CA . ILE B 1 127 ? -19.812 -9 9.719 1 91.88 127 ILE B CA 1
ATOM 5305 C C . ILE B 1 127 ? -21.062 -9.602 9.062 1 91.88 127 ILE B C 1
ATOM 5307 O O . ILE B 1 127 ? -20.953 -10.508 8.234 1 91.88 127 ILE B O 1
ATOM 5311 N N . PRO B 1 128 ? -22.234 -9.016 9.266 1 91.12 128 PRO B N 1
ATOM 5312 C CA . PRO B 1 128 ? -23.438 -9.516 8.586 1 91.12 128 PRO B CA 1
ATOM 5313 C C . PRO B 1 128 ? -23.328 -9.422 7.062 1 91.12 128 PRO B C 1
ATOM 5315 O O . PRO B 1 128 ? -23.891 -10.266 6.348 1 91.12 128 PRO B O 1
ATOM 5318 N N . LEU B 1 129 ? -22.672 -8.477 6.648 1 91.62 129 LEU B N 1
ATOM 5319 C CA . LEU B 1 129 ? -22.469 -8.32 5.215 1 91.62 129 LEU B CA 1
ATOM 5320 C C . LEU B 1 129 ? -21.703 -9.516 4.645 1 91.62 129 LEU B C 1
ATOM 5322 O O . LEU B 1 129 ? -22.109 -10.094 3.631 1 91.62 129 LEU B O 1
ATOM 5326 N N . SER B 1 130 ? -20.609 -9.867 5.262 1 93.56 130 SER B N 1
ATOM 5327 C CA . SER B 1 130 ? -19.844 -11.023 4.824 1 93.56 130 SER B CA 1
ATOM 5328 C C . SER B 1 130 ? -20.672 -12.297 4.887 1 93.56 130 SER B C 1
ATOM 5330 O O . SER B 1 130 ? -20.641 -13.102 3.953 1 93.56 130 SER B O 1
ATOM 5332 N N . TYR B 1 131 ? -21.438 -12.43 5.945 1 93.88 131 TYR B N 1
ATOM 5333 C CA . TYR B 1 131 ? -22.25 -13.625 6.125 1 93.88 131 TYR B CA 1
ATOM 5334 C C . TYR B 1 131 ? -23.359 -13.695 5.078 1 93.88 131 TYR B C 1
ATOM 5336 O O . TYR B 1 131 ? -23.641 -14.773 4.539 1 93.88 131 TYR B O 1
ATOM 5344 N N . ALA B 1 132 ? -23.906 -12.602 4.82 1 93.56 132 ALA B N 1
ATOM 5345 C CA . ALA B 1 132 ? -24.953 -12.562 3.795 1 93.56 132 ALA B CA 1
ATOM 5346 C C . ALA B 1 132 ? -24.406 -13.008 2.441 1 93.56 132 ALA B C 1
ATOM 5348 O O . ALA B 1 132 ? -25.062 -13.766 1.719 1 93.56 132 ALA B O 1
ATOM 5349 N N . ALA B 1 133 ? -23.266 -12.531 2.131 1 93.69 133 ALA B N 1
ATOM 5350 C CA . ALA B 1 133 ? -22.641 -12.914 0.866 1 93.69 133 ALA B CA 1
ATOM 5351 C C . ALA B 1 133 ? -22.359 -14.414 0.82 1 93.69 133 ALA B C 1
ATOM 5353 O O . ALA B 1 133 ? -22.656 -15.07 -0.18 1 93.69 133 ALA B O 1
ATOM 5354 N N . VAL B 1 134 ? -21.844 -14.93 1.906 1 93.75 134 VAL B N 1
ATOM 5355 C CA . VAL B 1 134 ? -21.5 -16.344 1.983 1 93.75 134 VAL B CA 1
ATOM 5356 C C . VAL B 1 134 ? -22.781 -17.188 1.879 1 93.75 134 VAL B C 1
ATOM 5358 O O . VAL B 1 134 ? -22.828 -18.172 1.136 1 93.75 134 VAL B O 1
ATOM 5361 N N . LEU B 1 135 ? -23.766 -16.797 2.576 1 94.19 135 LEU B N 1
ATOM 5362 C CA . LEU B 1 135 ? -25.031 -17.516 2.582 1 94.19 135 LEU B CA 1
ATOM 5363 C C . LEU B 1 135 ? -25.688 -17.484 1.202 1 94.19 135 LEU B C 1
ATOM 5365 O O . LEU B 1 135 ? -26.188 -18.5 0.724 1 94.19 135 LEU B O 1
ATOM 5369 N N . GLY B 1 136 ? -25.656 -16.406 0.591 1 94.31 136 GLY B N 1
ATOM 5370 C CA . GLY B 1 136 ? -26.172 -16.312 -0.761 1 94.31 136 GLY B CA 1
ATOM 5371 C C . GLY B 1 136 ? -25.453 -17.203 -1.748 1 94.31 136 GLY B C 1
ATOM 5372 O O . GLY B 1 136 ? -26.078 -17.812 -2.625 1 94.31 136 GLY B O 1
ATOM 5373 N N . GLY B 1 137 ? -24.172 -17.281 -1.636 1 93.12 137 GLY B N 1
ATOM 5374 C CA . GLY B 1 137 ? -23.359 -18.078 -2.521 1 93.12 137 GLY B CA 1
ATOM 5375 C C . GLY B 1 137 ? -23.672 -19.562 -2.451 1 93.12 137 GLY B C 1
ATOM 5376 O O . GLY B 1 137 ? -23.375 -20.312 -3.387 1 93.12 137 GLY B O 1
ATOM 5377 N N . THR B 1 138 ? -24.266 -19.984 -1.388 1 94.38 138 THR B N 1
ATOM 5378 C CA . THR B 1 138 ? -24.562 -21.406 -1.202 1 94.38 138 THR B CA 1
ATOM 5379 C C . THR B 1 138 ? -25.875 -21.766 -1.888 1 94.38 138 THR B C 1
ATOM 5381 O O . THR B 1 138 ? -26.25 -22.953 -1.929 1 94.38 138 THR B O 1
ATOM 5384 N N . CYS B 1 139 ? -26.5 -20.859 -2.535 1 94.69 139 CYS B N 1
ATOM 5385 C CA . CYS B 1 139 ? -27.844 -21.094 -3.043 1 94.69 139 CYS B CA 1
ATOM 5386 C C . CYS B 1 139 ? -27.812 -21.656 -4.457 1 94.69 139 CYS B C 1
ATOM 5388 O O . CYS B 1 139 ? -28.766 -22.297 -4.902 1 94.69 139 CYS B O 1
ATOM 5390 N N . THR B 1 140 ? -26.719 -21.406 -5.137 1 91.44 140 THR B N 1
ATOM 5391 C CA . THR B 1 140 ? -26.562 -21.922 -6.492 1 91.44 140 THR B CA 1
ATOM 5392 C C . THR B 1 140 ? -25.188 -22.547 -6.676 1 91.44 140 THR B C 1
ATOM 5394 O O . THR B 1 140 ? -24.281 -22.312 -5.875 1 91.44 140 THR B O 1
ATOM 5397 N N . SER B 1 141 ? -25.078 -23.359 -7.723 1 87.56 141 SER B N 1
ATOM 5398 C CA . SER B 1 141 ? -23.797 -24.016 -7.98 1 87.56 141 SER B CA 1
ATOM 5399 C C . SER B 1 141 ? -22.75 -23.016 -8.438 1 87.56 141 SER B C 1
ATOM 5401 O O . SER B 1 141 ? -21.547 -23.25 -8.234 1 87.56 141 SER B O 1
ATOM 5403 N N . ILE B 1 142 ? -23.172 -21.828 -8.898 1 83.38 142 ILE B N 1
ATOM 5404 C CA . ILE B 1 142 ? -22.234 -20.875 -9.453 1 83.38 142 ILE B CA 1
ATOM 5405 C C . ILE B 1 142 ? -21.969 -19.75 -8.438 1 83.38 142 ILE B C 1
ATOM 5407 O O . ILE B 1 142 ? -21.141 -18.875 -8.672 1 83.38 142 ILE B O 1
ATOM 5411 N N . GLY B 1 143 ? -22.672 -19.781 -7.348 1 85.5 143 GLY B N 1
ATOM 5412 C CA . GLY B 1 143 ? -22.641 -18.688 -6.395 1 85.5 143 GLY B CA 1
ATOM 5413 C C . GLY B 1 143 ? -21.281 -18.484 -5.746 1 85.5 143 GLY B C 1
ATOM 5414 O O . GLY B 1 143 ? -20.938 -17.375 -5.336 1 85.5 143 GLY B O 1
ATOM 5415 N N . THR B 1 144 ? -20.547 -19.562 -5.566 1 87.81 144 THR B N 1
ATOM 5416 C CA . THR B 1 144 ? -19.219 -19.469 -4.992 1 87.81 144 THR B CA 1
ATOM 5417 C C . THR B 1 144 ? -18.25 -20.391 -5.719 1 87.81 144 THR B C 1
ATOM 5419 O O . THR B 1 144 ? -18.656 -21.406 -6.289 1 87.81 144 THR B O 1
ATOM 5422 N N . SER B 1 145 ? -17.016 -20.016 -5.766 1 84.06 145 SER B N 1
ATOM 5423 C CA . SER B 1 145 ? -15.992 -20.828 -6.398 1 84.06 145 SER B CA 1
ATOM 5424 C C . SER B 1 145 ? -15.859 -22.188 -5.707 1 84.06 145 SER B C 1
ATOM 5426 O O . SER B 1 145 ? -15.5 -23.188 -6.34 1 84.06 145 SER B O 1
ATOM 5428 N N . THR B 1 146 ? -16.219 -22.25 -4.504 1 89.38 146 THR B N 1
ATOM 5429 C CA . THR B 1 146 ? -16.156 -23.5 -3.736 1 89.38 146 THR B CA 1
ATOM 5430 C C . THR B 1 146 ? -17.094 -24.547 -4.316 1 89.38 146 THR B C 1
ATOM 5432 O O . THR B 1 146 ? -16.703 -25.703 -4.488 1 89.38 146 THR B O 1
ATOM 5435 N N . ASN B 1 147 ? -18.281 -24.203 -4.66 1 91.75 147 ASN B N 1
ATOM 5436 C CA . ASN B 1 147 ? -19.25 -25.109 -5.266 1 91.75 147 ASN B CA 1
ATOM 5437 C C . ASN B 1 147 ? -18.75 -25.656 -6.602 1 91.75 147 ASN B C 1
ATOM 5439 O O . ASN B 1 147 ? -18.906 -26.844 -6.898 1 91.75 147 ASN B O 1
ATOM 5443 N N . LEU B 1 148 ? -18.125 -24.859 -7.281 1 85.12 148 LEU B N 1
ATOM 5444 C CA . LEU B 1 148 ? -17.625 -25.25 -8.602 1 85.12 148 LEU B CA 1
ATOM 5445 C C . LEU B 1 148 ? -16.484 -26.25 -8.477 1 85.12 148 LEU B C 1
ATOM 5447 O O . LEU B 1 148 ? -16.375 -27.172 -9.281 1 85.12 148 LEU B O 1
ATOM 5451 N N . VAL B 1 149 ? -15.664 -26.016 -7.535 1 87.69 149 VAL B N 1
ATOM 5452 C CA . VAL B 1 149 ? -14.547 -26.922 -7.297 1 87.69 149 VAL B CA 1
ATOM 5453 C C . VAL B 1 149 ? -15.07 -28.312 -6.941 1 87.69 149 VAL B C 1
ATOM 5455 O O . VAL B 1 149 ? -14.578 -29.328 -7.453 1 87.69 149 VAL B O 1
ATOM 5458 N N . ILE B 1 150 ? -16.031 -28.344 -6.109 1 92.06 150 ILE B N 1
ATOM 5459 C CA . ILE B 1 150 ? -16.594 -29.609 -5.668 1 92.06 150 ILE B CA 1
ATOM 5460 C C . ILE B 1 150 ? -17.359 -30.266 -6.82 1 92.06 150 ILE B C 1
ATOM 5462 O O . ILE B 1 150 ? -17.297 -31.484 -7.004 1 92.06 150 ILE B O 1
ATOM 5466 N N . ASP B 1 151 ? -18.047 -29.438 -7.59 1 90.5 151 ASP B N 1
ATOM 5467 C CA . ASP B 1 151 ? -18.766 -29.922 -8.758 1 90.5 151 ASP B CA 1
ATOM 5468 C C . ASP B 1 151 ? -17.812 -30.578 -9.75 1 90.5 151 ASP B C 1
ATOM 5470 O O . ASP B 1 151 ? -18.141 -31.625 -10.32 1 90.5 151 ASP B O 1
ATOM 5474 N N . LYS B 1 152 ? -16.703 -30.016 -9.93 1 85.69 152 LYS B N 1
ATOM 5475 C CA . LYS B 1 152 ? -15.719 -30.578 -10.844 1 85.69 152 LYS B CA 1
ATOM 5476 C C . LYS B 1 152 ? -15.18 -31.906 -10.336 1 85.69 152 LYS B C 1
ATOM 5478 O O . LYS B 1 152 ? -14.945 -32.844 -11.117 1 85.69 152 LYS B O 1
ATOM 5483 N N . ARG B 1 153 ? -15.008 -31.969 -9.109 1 87.19 153 ARG B N 1
ATOM 5484 C CA . ARG B 1 153 ? -14.531 -33.219 -8.516 1 87.19 153 ARG B CA 1
ATOM 5485 C C . ARG B 1 153 ? -15.602 -34.312 -8.594 1 87.19 153 ARG B C 1
ATOM 5487 O O . ARG B 1 153 ? -15.289 -35.469 -8.82 1 87.19 153 ARG B O 1
ATOM 5494 N N . TYR B 1 154 ? -16.781 -33.906 -8.352 1 88.69 154 TYR B N 1
ATOM 5495 C CA . TYR B 1 154 ? -17.922 -34.812 -8.477 1 88.69 154 TYR B CA 1
ATOM 5496 C C . TYR B 1 154 ? -18.031 -35.375 -9.891 1 88.69 154 TYR B C 1
ATOM 5498 O O . TYR B 1 154 ? -18.219 -36.562 -10.094 1 88.69 154 TYR B O 1
ATOM 5506 N N . ALA B 1 155 ? -17.828 -34.5 -10.852 1 85.06 155 ALA B N 1
ATOM 5507 C CA . ALA B 1 155 ? -17.922 -34.875 -12.266 1 85.06 155 ALA B CA 1
ATOM 5508 C C . ALA B 1 155 ? -16.797 -35.812 -12.672 1 85.06 155 ALA B C 1
ATOM 5510 O O . ALA B 1 155 ? -16.984 -36.719 -13.5 1 85.06 155 ALA B O 1
ATOM 5511 N N . LYS B 1 156 ? -15.633 -35.625 -12.18 1 79.06 156 LYS B N 1
ATOM 5512 C CA . LYS B 1 156 ? -14.461 -36.438 -12.523 1 79.06 156 LYS B CA 1
ATOM 5513 C C . LYS B 1 156 ? -14.586 -37.844 -11.984 1 79.06 156 LYS B C 1
ATOM 5515 O O . LYS B 1 156 ? -14.172 -38.812 -12.641 1 79.06 156 LYS B O 1
ATOM 5520 N N . LYS B 1 157 ? -14.891 -38.062 -10.859 1 69.75 157 LYS B N 1
ATOM 5521 C CA . LYS B 1 157 ? -14.93 -39.375 -10.219 1 69.75 157 LYS B CA 1
ATOM 5522 C C . LYS B 1 157 ? -16.094 -40.219 -10.75 1 69.75 157 LYS B C 1
ATOM 5524 O O . LYS B 1 157 ? -15.945 -41.406 -11.016 1 69.75 157 LYS B O 1
ATOM 5529 N N . ASP B 1 158 ? -17.156 -39.938 -10.602 1 59.84 158 ASP B N 1
ATOM 5530 C CA . ASP B 1 158 ? -18.25 -40.875 -10.898 1 59.84 158 ASP B CA 1
ATOM 5531 C C . ASP B 1 158 ? -18.5 -40.938 -12.398 1 59.84 158 ASP B C 1
ATOM 5533 O O . ASP B 1 158 ? -18.359 -42 -13 1 59.84 158 ASP B O 1
ATOM 5537 N N . ALA B 1 159 ? -19.25 -40.281 -13.234 1 51.44 159 ALA B N 1
ATOM 5538 C CA . ALA B 1 159 ? -19.516 -40.344 -14.672 1 51.44 159 ALA B CA 1
ATOM 5539 C C . ALA B 1 159 ? -19.594 -38.938 -15.258 1 51.44 159 ALA B C 1
ATOM 5541 O O . ALA B 1 159 ? -19.938 -37.969 -14.562 1 51.44 159 ALA B O 1
ATOM 5542 N N . ALA B 1 160 ? -18.891 -38.688 -16.312 1 49.53 160 ALA B N 1
ATOM 5543 C CA . ALA B 1 160 ? -18.844 -37.469 -17.125 1 49.53 160 ALA B CA 1
ATOM 5544 C C . ALA B 1 160 ? -20.172 -36.719 -17.031 1 49.53 160 ALA B C 1
ATOM 5546 O O . ALA B 1 160 ? -20.188 -35.5 -17.094 1 49.53 160 ALA B O 1
ATOM 5547 N N . GLU B 1 161 ? -21.281 -37.375 -16.938 1 50.78 161 GLU B N 1
ATOM 5548 C CA . GLU B 1 161 ? -22.609 -36.844 -17.125 1 50.78 161 GLU B CA 1
ATOM 5549 C C . GLU B 1 161 ? -23.125 -36.188 -15.844 1 50.78 161 GLU B C 1
ATOM 5551 O O . GLU B 1 161 ? -24.109 -35.438 -15.875 1 50.78 161 GLU B O 1
ATOM 5556 N N . ALA B 1 162 ? -22.406 -36.406 -14.578 1 65.62 162 ALA B N 1
ATOM 5557 C CA . ALA B 1 162 ? -23.125 -35.969 -13.375 1 65.62 162 ALA B CA 1
ATOM 5558 C C . ALA B 1 162 ? -22.609 -34.625 -12.906 1 65.62 162 ALA B C 1
ATOM 5560 O O . ALA B 1 162 ? -21.531 -34.531 -12.328 1 65.62 162 ALA B O 1
ATOM 5561 N N . ARG B 1 163 ? -23.078 -33.531 -13.523 1 79.44 163 ARG B N 1
ATOM 5562 C CA . ARG B 1 163 ? -22.828 -32.156 -13.125 1 79.44 163 ARG B CA 1
ATOM 5563 C C . ARG B 1 163 ? -24.047 -31.562 -12.43 1 79.44 163 ARG B C 1
ATOM 5565 O O . ARG B 1 163 ? -25.188 -31.938 -12.727 1 79.44 163 ARG B O 1
ATOM 5572 N N . PHE B 1 164 ? -23.734 -30.766 -11.492 1 87 164 PHE B N 1
ATOM 5573 C CA . PHE B 1 164 ? -24.828 -30.031 -10.852 1 87 164 PHE B CA 1
ATOM 5574 C C . PHE B 1 164 ? -25.375 -28.953 -11.781 1 87 164 PHE B C 1
ATOM 5576 O O . PHE B 1 164 ? -24.609 -28.203 -12.383 1 87 164 PHE B O 1
ATOM 5583 N N . GLY B 1 165 ? -26.703 -29.078 -11.898 1 84.62 165 GLY B N 1
ATOM 5584 C CA . GLY B 1 165 ? -27.312 -27.891 -12.492 1 84.62 165 GLY B CA 1
ATOM 5585 C C . GLY B 1 165 ? -27.203 -26.656 -11.609 1 84.62 165 GLY B C 1
ATOM 5586 O O . GLY B 1 165 ? -26.891 -26.766 -10.422 1 84.62 165 GLY B O 1
ATOM 5587 N N . MET B 1 166 ? -27.5 -25.578 -12.117 1 85.12 166 MET B N 1
ATOM 5588 C CA . MET B 1 166 ? -27.344 -24.297 -11.422 1 85.12 166 MET B CA 1
ATOM 5589 C C . MET B 1 166 ? -28.141 -24.297 -10.125 1 85.12 166 MET B C 1
ATOM 5591 O O . MET B 1 166 ? -27.656 -23.859 -9.086 1 85.12 166 MET B O 1
ATOM 5595 N N . PHE B 1 167 ? -29.391 -24.844 -10.148 1 90.62 167 PHE B N 1
ATOM 5596 C CA . PHE B 1 167 ? -30.281 -24.719 -9.008 1 90.62 167 PHE B CA 1
ATOM 5597 C C . PHE B 1 167 ? -30.422 -26.062 -8.281 1 90.62 167 PHE B C 1
ATOM 5599 O O . PHE B 1 167 ? -31.281 -26.219 -7.418 1 90.62 167 PHE B O 1
ATOM 5606 N N . ASP B 1 168 ? -29.5 -26.969 -8.617 1 90.5 168 ASP B N 1
ATOM 5607 C CA . ASP B 1 168 ? -29.578 -28.297 -8.016 1 90.5 168 ASP B CA 1
ATOM 5608 C C . ASP B 1 168 ? -29.328 -28.234 -6.512 1 90.5 168 ASP B C 1
ATOM 5610 O O . ASP B 1 168 ? -29.844 -29.062 -5.762 1 90.5 168 ASP B O 1
ATOM 5614 N N . ILE B 1 169 ? -28.625 -27.297 -6.113 1 93.5 169 ILE B N 1
ATOM 5615 C CA . ILE B 1 169 ? -28.281 -27.234 -4.699 1 93.5 169 ILE B CA 1
ATOM 5616 C C . ILE B 1 169 ? -29.219 -26.281 -3.975 1 93.5 169 ILE B C 1
ATOM 5618 O O . ILE B 1 169 ? -29.125 -26.109 -2.756 1 93.5 169 ILE B O 1
ATOM 5622 N N . ALA B 1 170 ? -30.156 -25.656 -4.676 1 94.94 170 ALA B N 1
ATOM 5623 C CA . ALA B 1 170 ? -31.031 -24.625 -4.125 1 94.94 170 ALA B CA 1
ATOM 5624 C C . ALA B 1 170 ? -31.922 -25.188 -3.025 1 94.94 170 ALA B C 1
ATOM 5626 O O . ALA B 1 170 ? -32.25 -24.5 -2.055 1 94.94 170 ALA B O 1
ATOM 5627 N N . ALA B 1 171 ? -32.281 -26.391 -3.236 1 94.62 171 ALA B N 1
ATOM 5628 C CA . ALA B 1 171 ? -33.188 -27.016 -2.264 1 94.62 171 ALA B CA 1
ATOM 5629 C C . ALA B 1 171 ? -32.531 -27.094 -0.887 1 94.62 171 ALA B C 1
ATOM 5631 O O . ALA B 1 171 ? -33.219 -27.109 0.134 1 94.62 171 ALA B O 1
ATOM 5632 N N . TYR B 1 172 ? -31.266 -27.094 -0.829 1 95.06 172 TYR B N 1
ATOM 5633 C CA . TYR B 1 172 ? -30.531 -27.156 0.427 1 95.06 172 TYR B CA 1
ATOM 5634 C C . TYR B 1 172 ? -29.938 -25.812 0.787 1 95.06 172 TYR B C 1
ATOM 5636 O O . TYR B 1 172 ? -30 -25.375 1.941 1 95.06 172 TYR B O 1
ATOM 5644 N N . GLY B 1 173 ? -29.422 -25.141 -0.21 1 95.44 173 GLY B N 1
ATOM 5645 C CA . GLY B 1 173 ? -28.75 -23.875 -0.005 1 95.44 173 GLY B CA 1
ATOM 5646 C C . GLY B 1 173 ? -29.672 -22.75 0.44 1 95.44 173 GLY B C 1
ATOM 5647 O O . GLY B 1 173 ? -29.312 -21.953 1.297 1 95.44 173 GLY B O 1
ATOM 5648 N N . VAL B 1 174 ? -30.891 -22.719 -0.112 1 95.94 174 VAL B N 1
ATOM 5649 C CA . VAL B 1 174 ? -31.812 -21.625 0.182 1 95.94 174 VAL B CA 1
ATOM 5650 C C . VAL B 1 174 ? -32.281 -21.719 1.636 1 95.94 174 VAL B C 1
ATOM 5652 O O . VAL B 1 174 ? -32.219 -20.734 2.373 1 95.94 174 VAL B O 1
ATOM 5655 N N . PRO B 1 175 ? -32.719 -22.891 2.082 1 95.62 175 PRO B N 1
ATOM 5656 C CA . PRO B 1 175 ? -33.062 -22.984 3.504 1 95.62 175 PRO B CA 1
ATOM 5657 C C . PRO B 1 175 ? -31.875 -22.672 4.414 1 95.62 175 PRO B C 1
ATOM 5659 O O . PRO B 1 175 ? -32.031 -22.047 5.461 1 95.62 175 PRO B O 1
ATOM 5662 N N . TYR B 1 176 ? -30.766 -23.156 4.043 1 94.44 176 TYR B N 1
ATOM 5663 C CA . TYR B 1 176 ? -29.531 -22.859 4.762 1 94.44 176 TYR B CA 1
ATOM 5664 C C . TYR B 1 176 ? -29.312 -21.359 4.875 1 94.44 176 TYR B C 1
ATOM 5666 O O . TYR B 1 176 ? -29.031 -20.844 5.961 1 94.44 176 TYR B O 1
ATOM 5674 N N . ALA B 1 177 ? -29.469 -20.641 3.799 1 94.56 177 ALA B N 1
ATOM 5675 C CA . ALA B 1 177 ? -29.25 -19.203 3.73 1 94.56 177 ALA B CA 1
ATOM 5676 C C . ALA B 1 177 ? -30.297 -18.453 4.543 1 94.56 177 ALA B C 1
ATOM 5678 O O . ALA B 1 177 ? -29.984 -17.484 5.246 1 94.56 177 ALA B O 1
ATOM 5679 N N . LEU B 1 178 ? -31.516 -18.891 4.441 1 93.31 178 LEU B N 1
ATOM 5680 C CA . LEU B 1 178 ? -32.625 -18.234 5.156 1 93.31 178 LEU B CA 1
ATOM 5681 C C . LEU B 1 178 ? -32.438 -18.391 6.664 1 93.31 178 LEU B C 1
ATOM 5683 O O . LEU B 1 178 ? -32.656 -17.438 7.418 1 93.31 178 LEU B O 1
ATOM 5687 N N . TRP B 1 179 ? -32.031 -19.531 7.051 1 91.56 179 TRP B N 1
ATOM 5688 C CA . TRP B 1 179 ? -31.781 -19.75 8.469 1 91.56 179 TRP B CA 1
ATOM 5689 C C . TRP B 1 179 ? -30.625 -18.875 8.969 1 91.56 179 TRP B C 1
ATOM 5691 O O . TRP B 1 179 ? -30.703 -18.312 10.062 1 91.56 179 TRP B O 1
ATOM 5701 N N . GLY B 1 180 ? -29.609 -18.875 8.227 1 90.38 180 GLY B N 1
ATOM 5702 C CA . GLY B 1 180 ? -28.484 -18.016 8.578 1 90.38 180 GLY B CA 1
ATOM 5703 C C . GLY B 1 180 ? -28.859 -16.547 8.648 1 90.38 180 GLY B C 1
ATOM 5704 O O . GLY B 1 180 ? -28.422 -15.828 9.555 1 90.38 180 GLY B O 1
ATOM 5705 N N . ALA B 1 181 ? -29.641 -16.141 7.691 1 89.81 181 ALA B N 1
ATOM 5706 C CA . ALA B 1 181 ? -30.094 -14.75 7.652 1 89.81 181 ALA B CA 1
ATOM 5707 C C . ALA B 1 181 ? -30.953 -14.414 8.867 1 89.81 181 ALA B C 1
ATOM 5709 O O . ALA B 1 181 ? -30.828 -13.328 9.445 1 89.81 181 ALA B O 1
ATOM 5710 N N . LEU B 1 182 ? -31.766 -15.32 9.219 1 87.94 182 LEU B N 1
ATOM 5711 C CA . LEU B 1 182 ? -32.625 -15.125 10.383 1 87.94 182 LEU B CA 1
ATOM 5712 C C . LEU B 1 182 ? -31.781 -15.023 11.656 1 87.94 182 LEU B C 1
ATOM 5714 O O . LEU B 1 182 ? -32.062 -14.195 12.523 1 87.94 182 LEU B O 1
ATOM 5718 N N . ARG B 1 183 ? -30.844 -15.812 11.719 1 86.38 183 ARG B N 1
ATOM 5719 C CA . ARG B 1 183 ? -29.969 -15.766 12.875 1 86.38 183 ARG B CA 1
ATOM 5720 C C . ARG B 1 183 ? -29.188 -14.453 12.922 1 86.38 183 ARG B C 1
ATOM 5722 O O . ARG B 1 183 ? -28.938 -13.914 14 1 86.38 183 ARG B O 1
ATOM 5729 N N . CYS B 1 184 ? -28.734 -14 11.805 1 85.75 184 CYS B N 1
ATOM 5730 C CA . CYS B 1 184 ? -28.031 -12.727 11.727 1 85.75 184 CYS B CA 1
ATOM 5731 C C . CYS B 1 184 ? -28.922 -11.57 12.148 1 85.75 184 CYS B C 1
ATOM 5733 O O . CYS B 1 184 ? -28.484 -10.672 12.859 1 85.75 184 CYS B O 1
ATOM 5735 N N . GLY B 1 185 ? -30.125 -11.586 11.734 1 78.62 185 GLY B N 1
ATOM 5736 C CA . GLY B 1 185 ? -31.078 -10.555 12.109 1 78.62 185 GLY B CA 1
ATOM 5737 C C . GLY B 1 185 ? -31.375 -10.523 13.594 1 78.62 185 GLY B C 1
ATOM 5738 O O . GLY B 1 185 ? -31.531 -9.453 14.188 1 78.62 185 GLY B O 1
ATOM 5739 N N . SER B 1 186 ? -31.359 -11.656 14.18 1 77.44 186 SER B N 1
ATOM 5740 C CA . SER B 1 186 ? -31.688 -11.758 15.594 1 77.44 186 SER B CA 1
ATOM 5741 C C . SER B 1 186 ? -30.516 -11.352 16.469 1 77.44 186 SER B C 1
ATOM 5743 O O . SER B 1 186 ? -30.688 -10.758 17.531 1 77.44 186 SER B O 1
ATOM 5745 N N . LEU B 1 187 ? -29.359 -11.656 16.062 1 73.12 187 LEU B N 1
ATOM 5746 C CA . LEU B 1 187 ? -28.172 -11.391 16.875 1 73.12 187 LEU B CA 1
ATOM 5747 C C . LEU B 1 187 ? -27.797 -9.914 16.828 1 73.12 187 LEU B C 1
ATOM 5749 O O . LEU B 1 187 ? -27.25 -9.375 17.781 1 73.12 187 LEU B O 1
ATOM 5753 N N . PHE B 1 188 ? -28.016 -9.336 15.75 1 67.75 188 PHE B N 1
ATOM 5754 C CA . PHE B 1 188 ? -27.594 -7.945 15.609 1 67.75 188 PHE B CA 1
ATOM 5755 C C . PHE B 1 188 ? -28.75 -6.992 15.836 1 67.75 188 PHE B C 1
ATOM 5757 O O . PHE B 1 188 ? -28.703 -5.836 15.414 1 67.75 188 PHE B O 1
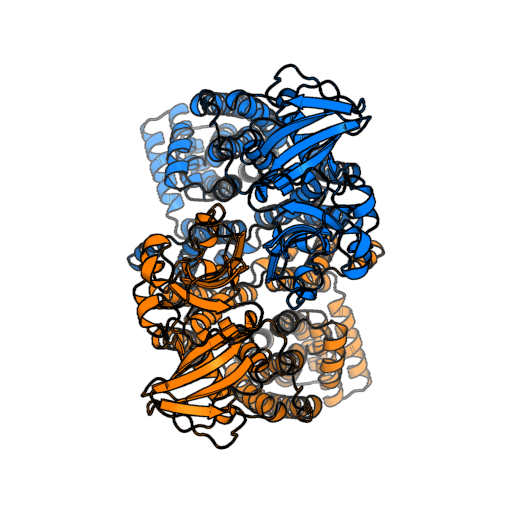ATOM 5764 N N . TYR B 1 189 ? -29.688 -7.551 16.531 1 60.53 189 TYR B N 1
ATOM 5765 C CA . TYR B 1 189 ? -30.812 -6.703 16.938 1 60.53 189 TYR B CA 1
ATOM 5766 C C . TYR B 1 189 ? -30.375 -5.711 18.016 1 60.53 189 TYR B C 1
ATOM 5768 O O . TYR B 1 189 ? -29.859 -6.109 19.047 1 60.53 189 TYR B O 1
ATOM 5776 N N . SER B 1 190 ? -29.812 -4.57 17.609 1 59.56 190 SER B N 1
ATOM 5777 C CA . SER B 1 190 ? -29.531 -3.557 18.625 1 59.56 190 SER B CA 1
ATOM 5778 C C . SER B 1 190 ? -30.641 -2.506 18.672 1 59.56 190 SER B C 1
ATOM 5780 O O . SER B 1 190 ? -31.047 -1.985 17.641 1 59.56 190 SER B O 1
ATOM 5782 N N . PRO B 1 191 ? -31.234 -2.398 19.906 1 52.12 191 PRO B N 1
ATOM 5783 C CA . PRO B 1 191 ? -32.188 -1.283 20.016 1 52.12 191 PRO B CA 1
ATOM 5784 C C . PRO B 1 191 ? -31.562 0.054 19.609 1 52.12 191 PRO B C 1
ATOM 5786 O O . PRO B 1 191 ? -30.328 0.203 19.625 1 52.12 191 PRO B O 1
ATOM 5789 N N . PRO B 1 192 ? -32.281 0.825 18.953 1 48.62 192 PRO B N 1
ATOM 5790 C CA . PRO B 1 192 ? -31.766 2.139 18.547 1 48.62 192 PRO B CA 1
ATOM 5791 C C . PRO B 1 192 ? -30.906 2.803 19.625 1 48.62 192 PRO B C 1
ATOM 5793 O O . PRO B 1 192 ? -31.25 2.736 20.812 1 48.62 192 PRO B O 1
ATOM 5796 N N . ASN B 1 193 ? -29.656 2.664 19.609 1 49.19 193 ASN B N 1
ATOM 5797 C CA . ASN B 1 193 ? -28.891 3.449 20.578 1 49.19 193 ASN B CA 1
ATOM 5798 C C . ASN B 1 193 ? -29.422 4.879 20.672 1 49.19 193 ASN B C 1
ATOM 5800 O O . ASN B 1 193 ? -29.797 5.477 19.656 1 49.19 193 ASN B O 1
ATOM 5804 N N . PRO B 1 194 ? -29.703 5.27 21.891 1 44.25 194 PRO B N 1
ATOM 5805 C CA . PRO B 1 194 ? -30.094 6.664 22.062 1 44.25 194 PRO B CA 1
ATOM 5806 C C . PRO B 1 194 ? -29.172 7.645 21.344 1 44.25 194 PRO B C 1
ATOM 5808 O O . PRO B 1 194 ? -27.984 7.363 21.172 1 44.25 194 PRO B O 1
ATOM 5811 N N . ARG B 1 195 ? -29.719 8.594 20.766 1 43.59 195 ARG B N 1
ATOM 5812 C CA . ARG B 1 195 ? -29.125 9.734 20.062 1 43.59 195 ARG B CA 1
ATOM 5813 C C . ARG B 1 195 ? -27.953 10.305 20.844 1 43.59 195 ARG B C 1
ATOM 5815 O O . ARG B 1 195 ? -28.094 10.703 22 1 43.59 195 ARG B O 1
ATOM 5822 N N . ILE B 1 196 ? -26.859 9.688 20.75 1 40.28 196 ILE B N 1
ATOM 5823 C CA . ILE B 1 196 ? -25.766 10.383 21.422 1 40.28 196 ILE B CA 1
ATOM 5824 C C . ILE B 1 196 ? -25.828 11.875 21.109 1 40.28 196 ILE B C 1
ATOM 5826 O O . ILE B 1 196 ? -25.812 12.273 19.938 1 40.28 196 ILE B O 1
ATOM 5830 N N . HIS B 1 197 ? -26.453 12.602 21.938 1 38.59 197 HIS B N 1
ATOM 5831 C CA . HIS B 1 197 ? -26.297 14.055 21.906 1 38.59 197 HIS B CA 1
ATOM 5832 C C . HIS B 1 197 ? -24.828 14.445 21.75 1 38.59 197 HIS B C 1
ATOM 5834 O O . HIS B 1 197 ? -24.047 14.305 22.703 1 38.59 197 HIS B O 1
ATOM 5840 N N . LEU B 1 198 ? -24.344 14.234 20.672 1 40.38 198 LEU B N 1
ATOM 5841 C CA . LEU B 1 198 ? -22.953 14.641 20.531 1 40.38 198 LEU B CA 1
ATOM 5842 C C . LEU B 1 198 ? -22.781 16.125 20.797 1 40.38 198 LEU B C 1
ATOM 5844 O O . LEU B 1 198 ? -23.531 16.953 20.266 1 40.38 198 LEU B O 1
ATOM 5848 N N . LEU B 1 199 ? -22.328 16.453 21.953 1 39.09 199 LEU B N 1
ATOM 5849 C CA . LEU B 1 199 ? -21.859 17.781 22.328 1 39.09 199 LEU B CA 1
ATOM 5850 C C . LEU B 1 199 ? -21.141 18.453 21.156 1 39.09 199 LEU B C 1
ATOM 5852 O O . LEU B 1 199 ? -20.344 17.812 20.469 1 39.09 199 LEU B O 1
ATOM 5856 N N . VAL B 1 200 ? -21.828 19.422 20.609 1 42.72 200 VAL B N 1
ATOM 5857 C CA . VAL B 1 200 ? -21.234 20.328 19.641 1 42.72 200 VAL B CA 1
ATOM 5858 C C . VAL B 1 200 ? -19.812 20.672 20.047 1 42.72 200 VAL B C 1
ATOM 5860 O O . VAL B 1 200 ? -19.594 21.25 21.125 1 42.72 200 VAL B O 1
ATOM 5863 N N . HIS B 1 201 ? -18.922 19.922 19.766 1 47.62 201 HIS B N 1
ATOM 5864 C CA . HIS B 1 201 ? -17.547 20.328 20.062 1 47.62 201 HIS B CA 1
ATOM 5865 C C . HIS B 1 201 ? -17.188 21.594 19.312 1 47.62 201 HIS B C 1
ATOM 5867 O O . HIS B 1 201 ? -17.734 21.891 18.25 1 47.62 201 HIS B O 1
ATOM 5873 N N . THR B 1 202 ? -16.594 22.547 20 1 47.03 202 THR B N 1
ATOM 5874 C CA . THR B 1 202 ? -16.25 23.953 19.797 1 47.03 202 THR B CA 1
ATOM 5875 C C . THR B 1 202 ? -15.547 24.141 18.453 1 47.03 202 THR B C 1
ATOM 5877 O O . THR B 1 202 ? -15.562 25.234 17.891 1 47.03 202 THR B O 1
ATOM 5880 N N . GLN B 1 203 ? -14.844 23.203 17.906 1 55.53 203 GLN B N 1
ATOM 5881 C CA . GLN B 1 203 ? -14.102 23.578 16.719 1 55.53 203 GLN B CA 1
ATOM 5882 C C . GLN B 1 203 ? -14.875 23.203 15.445 1 55.53 203 GLN B C 1
ATOM 5884 O O . GLN B 1 203 ? -14.484 22.297 14.719 1 55.53 203 GLN B O 1
ATOM 5889 N N . THR B 1 204 ? -16.109 23.625 15.383 1 62.91 204 THR B N 1
ATOM 5890 C CA . THR B 1 204 ? -16.922 23.391 14.195 1 62.91 204 THR B CA 1
ATOM 5891 C C . THR B 1 204 ? -16.828 24.578 13.242 1 62.91 204 THR B C 1
ATOM 5893 O O . THR B 1 204 ? -16.625 25.719 13.68 1 62.91 204 THR B O 1
ATOM 5896 N N . HIS B 1 205 ? -16.641 24.281 12.016 1 63.97 205 HIS B N 1
ATOM 5897 C CA . HIS B 1 205 ? -16.703 25.281 10.961 1 63.97 205 HIS B CA 1
ATOM 5898 C C . HIS B 1 205 ? -18.125 25.469 10.445 1 63.97 205 HIS B C 1
ATOM 5900 O O . HIS B 1 205 ? -18.828 24.5 10.188 1 63.97 205 HIS B O 1
ATOM 5906 N N . ALA B 1 206 ? -18.5 26.734 10.617 1 68.81 206 ALA B N 1
ATOM 5907 C CA . ALA B 1 206 ? -19.781 27 9.969 1 68.81 206 ALA B CA 1
ATOM 5908 C C . ALA B 1 206 ? -19.641 26.969 8.453 1 68.81 206 ALA B C 1
ATOM 5910 O O . ALA B 1 206 ? -18.781 27.656 7.887 1 68.81 206 ALA B O 1
ATOM 5911 N N . SER B 1 207 ? -20.25 26.094 7.863 1 72.94 207 SER B N 1
ATOM 5912 C CA . SER B 1 207 ? -20.25 25.953 6.41 1 72.94 207 SER B CA 1
ATOM 5913 C C . SER B 1 207 ? -21.641 26.125 5.828 1 72.94 207 SER B C 1
ATOM 5915 O O . SER B 1 207 ? -22.438 25.172 5.828 1 72.94 207 SER B O 1
ATOM 5917 N N . PRO B 1 208 ? -21.922 27.406 5.34 1 75.75 208 PRO B N 1
ATOM 5918 C CA . PRO B 1 208 ? -23.234 27.562 4.688 1 75.75 208 PRO B CA 1
ATOM 5919 C C . PRO B 1 208 ? -23.344 26.766 3.396 1 75.75 208 PRO B C 1
ATOM 5921 O O . PRO B 1 208 ? -22.406 26.719 2.598 1 75.75 208 PRO B O 1
ATOM 5924 N N . ARG B 1 209 ? -24.422 26.031 3.307 1 81.94 209 ARG B N 1
ATOM 5925 C CA . ARG B 1 209 ? -24.734 25.25 2.113 1 81.94 209 ARG B CA 1
ATOM 5926 C C . ARG B 1 209 ? -26.047 25.703 1.493 1 81.94 209 ARG B C 1
ATOM 5928 O O . ARG B 1 209 ? -27.016 25.953 2.207 1 81.94 209 ARG B O 1
ATOM 5935 N N . GLN B 1 210 ? -26 25.969 0.248 1 85.19 210 GLN B N 1
ATOM 5936 C CA . GLN B 1 210 ? -27.203 26.344 -0.468 1 85.19 210 GLN B CA 1
ATOM 5937 C C . GLN B 1 210 ? -27.938 25.125 -1.012 1 85.19 210 GLN B C 1
ATOM 5939 O O . GLN B 1 210 ? -27.312 24.188 -1.514 1 85.19 210 GLN B O 1
ATOM 5944 N N . VAL B 1 211 ? -29.281 25.172 -0.804 1 87.31 211 VAL B N 1
ATOM 5945 C CA . VAL B 1 211 ? -30.125 24.094 -1.314 1 87.31 211 VAL B CA 1
ATOM 5946 C C . VAL B 1 211 ? -30.422 24.328 -2.795 1 87.31 211 VAL B C 1
ATOM 5948 O O . VAL B 1 211 ? -30.922 25.391 -3.176 1 87.31 211 VAL B O 1
ATOM 5951 N N . LYS B 1 212 ? -30.109 23.312 -3.562 1 84.25 212 LYS B N 1
ATOM 5952 C CA . LYS B 1 212 ? -30.406 23.391 -4.992 1 84.25 212 LYS B CA 1
ATOM 5953 C C . LYS B 1 212 ? -31.906 23.328 -5.258 1 84.25 212 LYS B C 1
ATOM 5955 O O . LYS B 1 212 ? -32.656 22.688 -4.508 1 84.25 212 LYS B O 1
ATOM 5960 N N . LYS B 1 213 ? -32.312 23.969 -6.387 1 80.06 213 LYS B N 1
ATOM 5961 C CA . LYS B 1 213 ? -33.719 24.047 -6.738 1 80.06 213 LYS B CA 1
ATOM 5962 C C . LYS B 1 213 ? -34.312 22.672 -6.961 1 80.06 213 LYS B C 1
ATOM 5964 O O . LYS B 1 213 ? -35.406 22.391 -6.492 1 80.06 213 LYS B O 1
ATOM 5969 N N . SER B 1 214 ? -33.594 21.828 -7.652 1 77.06 214 SER B N 1
ATOM 5970 C CA . SER B 1 214 ? -34.094 20.5 -7.953 1 77.06 214 SER B CA 1
ATOM 5971 C C . SER B 1 214 ? -33.406 19.438 -7.102 1 77.06 214 SER B C 1
ATOM 5973 O O . SER B 1 214 ? -33.25 18.297 -7.539 1 77.06 214 SER B O 1
ATOM 5975 N N . SER B 1 215 ? -33.438 19.781 -5.77 1 77.44 215 SER B N 1
ATOM 5976 C CA . SER B 1 215 ? -32.688 18.844 -4.914 1 77.44 215 SER B CA 1
ATOM 5977 C C . SER B 1 215 ? -33.656 17.891 -4.203 1 77.44 215 SER B C 1
ATOM 5979 O O . SER B 1 215 ? -34.812 18.203 -4.004 1 77.44 215 SER B O 1
ATOM 5981 N N . GLU B 1 216 ? -33.188 16.719 -3.879 1 74.56 216 GLU B N 1
ATOM 5982 C CA . GLU B 1 216 ? -33.938 15.688 -3.189 1 74.56 216 GLU B CA 1
ATOM 5983 C C . GLU B 1 216 ? -34.25 16.094 -1.748 1 74.56 216 GLU B C 1
ATOM 5985 O O . GLU B 1 216 ? -35.156 15.555 -1.119 1 74.56 216 GLU B O 1
ATOM 5990 N N . VAL B 1 217 ? -33.562 17.141 -1.35 1 79.75 217 VAL B N 1
ATOM 5991 C CA . VAL B 1 217 ? -33.75 17.531 0.048 1 79.75 217 VAL B CA 1
ATOM 5992 C C . VAL B 1 217 ? -34.906 18.516 0.176 1 79.75 217 VAL B C 1
ATOM 5994 O O . VAL B 1 217 ? -35.438 18.719 1.271 1 79.75 217 VAL B O 1
ATOM 5997 N N . VAL B 1 218 ? -35.344 18.984 -0.997 1 86.12 218 VAL B N 1
ATOM 5998 C CA . VAL B 1 218 ? -36.406 19.984 -0.98 1 86.12 218 VAL B CA 1
ATOM 5999 C C . VAL B 1 218 ? -37.688 19.344 -0.474 1 86.12 218 VAL B C 1
ATOM 6001 O O . VAL B 1 218 ? -38.062 18.234 -0.9 1 86.12 218 VAL B O 1
ATOM 6004 N N . GLY B 1 219 ? -38.312 19.953 0.419 1 85.31 219 GLY B N 1
ATOM 6005 C CA . GLY B 1 219 ? -39.594 19.469 0.952 1 85.31 219 GLY B CA 1
ATOM 6006 C C . GLY B 1 219 ? -39.406 18.562 2.152 1 85.31 219 GLY B C 1
ATOM 6007 O O . GLY B 1 219 ? -40.406 18.156 2.777 1 85.31 219 GLY B O 1
ATOM 6008 N N . LYS B 1 220 ? -38.25 18.312 2.496 1 84.44 220 LYS B N 1
ATOM 6009 C CA . LYS B 1 220 ? -37.969 17.453 3.645 1 84.44 220 LYS B CA 1
ATOM 6010 C C . LYS B 1 220 ? -37.531 18.281 4.852 1 84.44 220 LYS B C 1
ATOM 6012 O O . LYS B 1 220 ? -37.062 19.422 4.699 1 84.44 220 LYS B O 1
ATOM 6017 N N . THR B 1 221 ? -37.812 17.719 5.969 1 83.69 221 THR B N 1
ATOM 6018 C CA . THR B 1 221 ? -37.281 18.328 7.172 1 83.69 221 THR B CA 1
ATOM 6019 C C . THR B 1 221 ? -35.781 18.062 7.266 1 83.69 221 THR B C 1
ATOM 6021 O O . THR B 1 221 ? -35.25 17.188 6.574 1 83.69 221 THR B O 1
ATOM 6024 N N . VAL B 1 222 ? -35.125 18.828 8.125 1 78.69 222 VAL B N 1
ATOM 6025 C CA . VAL B 1 222 ? -33.688 18.688 8.312 1 78.69 222 VAL B CA 1
ATOM 6026 C C . VAL B 1 222 ? -33.375 17.266 8.75 1 78.69 222 VAL B C 1
ATOM 6028 O O . VAL B 1 222 ? -32.375 16.672 8.305 1 78.69 222 VAL B O 1
ATOM 6031 N N . SER B 1 223 ? -34.25 16.781 9.531 1 73.56 223 SER B N 1
ATOM 6032 C CA . SER B 1 223 ? -34.062 15.414 10 1 73.56 223 SER B CA 1
ATOM 6033 C C . SER B 1 223 ? -34.312 14.414 8.883 1 73.56 223 SER B C 1
ATOM 6035 O O . SER B 1 223 ? -33.531 13.477 8.695 1 73.56 223 SER B O 1
ATOM 6037 N N . ALA B 1 224 ? -35.344 14.711 8.125 1 74 224 ALA B N 1
ATOM 6038 C CA . ALA B 1 224 ? -35.719 13.805 7.039 1 74 224 ALA B CA 1
ATOM 6039 C C . ALA B 1 224 ? -34.688 13.852 5.91 1 74 224 ALA B C 1
ATOM 6041 O O . ALA B 1 224 ? -34.5 12.875 5.18 1 74 224 ALA B O 1
ATOM 6042 N N . ALA B 1 225 ? -34.062 14.992 5.789 1 75.62 225 ALA B N 1
ATOM 6043 C CA . ALA B 1 225 ? -33.031 15.156 4.754 1 75.62 225 ALA B CA 1
ATOM 6044 C C . ALA B 1 225 ? -31.734 14.445 5.141 1 75.62 225 ALA B C 1
ATOM 6046 O O . ALA B 1 225 ? -30.859 14.25 4.301 1 75.62 225 ALA B O 1
ATOM 6047 N N . GLY B 1 226 ? -31.641 14.031 6.375 1 71.12 226 GLY B N 1
ATOM 6048 C CA . GLY B 1 226 ? -30.453 13.312 6.82 1 71.12 226 GLY B CA 1
ATOM 6049 C C . GLY B 1 226 ? -29.344 14.234 7.305 1 71.12 226 GLY B C 1
ATOM 6050 O O . GLY B 1 226 ? -28.172 13.867 7.281 1 71.12 226 GLY B O 1
ATOM 6051 N N . LEU B 1 227 ? -29.672 15.406 7.621 1 74.12 227 LEU B N 1
ATOM 6052 C CA . LEU B 1 227 ? -28.672 16.391 8.047 1 74.12 227 LEU B CA 1
ATOM 6053 C C . LEU B 1 227 ? -28.594 16.469 9.562 1 74.12 227 LEU B C 1
ATOM 6055 O O . LEU B 1 227 ? -27.766 17.188 10.117 1 74.12 227 LEU B O 1
ATOM 6059 N N . ARG B 1 228 ? -29.516 15.648 10.133 1 68.31 228 ARG B N 1
ATOM 6060 C CA . ARG B 1 228 ? -29.484 15.594 11.594 1 68.31 228 ARG B CA 1
ATOM 6061 C C . ARG B 1 228 ? -28.969 14.242 12.078 1 68.31 228 ARG B C 1
ATOM 6063 O O . ARG B 1 228 ? -29.219 13.211 11.453 1 68.31 228 ARG B O 1
ATOM 6070 N N . GLY B 1 229 ? -28.156 14.281 13.125 1 63.72 229 GLY B N 1
ATOM 6071 C CA . GLY B 1 229 ? -27.672 13.039 13.711 1 63.72 229 GLY B CA 1
ATOM 6072 C C . GLY B 1 229 ? -26.297 12.633 13.195 1 63.72 229 GLY B C 1
ATOM 6073 O O . GLY B 1 229 ? -25.797 11.57 13.547 1 63.72 229 GLY B O 1
ATOM 6074 N N . ILE B 1 230 ? -25.75 13.383 12.297 1 66 230 ILE B N 1
ATOM 6075 C CA . ILE B 1 230 ? -24.406 13.109 11.797 1 66 230 ILE B CA 1
ATOM 6076 C C . ILE B 1 230 ? -23.375 13.602 12.805 1 66 230 ILE B C 1
ATOM 6078 O O . ILE B 1 230 ? -23.391 14.773 13.203 1 66 230 ILE B O 1
ATOM 6082 N N . PRO B 1 231 ? -22.531 12.562 13.148 1 63.91 231 PRO B N 1
ATOM 6083 C CA . PRO B 1 231 ? -21.516 13.008 14.109 1 63.91 231 PRO B CA 1
ATOM 6084 C C . PRO B 1 231 ? -20.672 14.156 13.578 1 63.91 231 PRO B C 1
ATOM 6086 O O . PRO B 1 231 ? -20.156 14.094 12.453 1 63.91 231 PRO B O 1
ATOM 6089 N N . GLY B 1 232 ? -20.594 15.18 14.359 1 66.44 232 GLY B N 1
ATOM 6090 C CA . GLY B 1 232 ? -19.75 16.312 14.039 1 66.44 232 GLY B CA 1
ATOM 6091 C C . GLY B 1 232 ? -20.422 17.328 13.141 1 66.44 232 GLY B C 1
ATOM 6092 O O . GLY B 1 232 ? -19.797 18.297 12.703 1 66.44 232 GLY B O 1
ATOM 6093 N N . LEU B 1 233 ? -21.703 17.031 12.805 1 73.69 233 LEU B N 1
ATOM 6094 C CA . LEU B 1 233 ? -22.469 17.953 11.977 1 73.69 233 LEU B CA 1
ATOM 6095 C C . LEU B 1 233 ? -23.688 18.5 12.727 1 73.69 233 LEU B C 1
ATOM 6097 O O . LEU B 1 233 ? -24.438 17.734 13.32 1 73.69 233 LEU B O 1
ATOM 6101 N N . TYR B 1 234 ? -23.781 19.859 12.766 1 73.94 234 TYR B N 1
ATOM 6102 C CA . TYR B 1 234 ? -24.906 20.5 13.445 1 73.94 234 TYR B CA 1
ATOM 6103 C C . TYR B 1 234 ? -25.531 21.578 12.562 1 73.94 234 TYR B C 1
ATOM 6105 O O . TYR B 1 234 ? -24.828 22.469 12.07 1 73.94 234 TYR B O 1
ATOM 6113 N N . VAL B 1 235 ? -26.797 21.359 12.375 1 79.69 235 VAL B N 1
ATOM 6114 C CA . VAL B 1 235 ? -27.5 22.406 11.641 1 79.69 235 VAL B CA 1
ATOM 6115 C C . VAL B 1 235 ? -27.812 23.578 12.578 1 79.69 235 VAL B C 1
ATOM 6117 O O . VAL B 1 235 ? -28.484 23.391 13.594 1 79.69 235 VAL B O 1
ATOM 6120 N N . LEU B 1 236 ? -27.234 24.688 12.297 1 75.62 236 LEU B N 1
ATOM 6121 C CA . LEU B 1 236 ? -27.391 25.859 13.148 1 75.62 236 LEU B CA 1
ATOM 6122 C C . LEU B 1 236 ? -28.672 26.609 12.82 1 75.62 236 LEU B C 1
ATOM 6124 O O . LEU B 1 236 ? -29.469 26.891 13.711 1 75.62 236 LEU B O 1
ATOM 6128 N N . SER B 1 237 ? -28.828 26.984 11.664 1 78.75 237 SER B N 1
ATOM 6129 C CA . SER B 1 237 ? -29.984 27.766 11.211 1 78.75 237 SER B CA 1
ATOM 6130 C C . SER B 1 237 ? -30.188 27.641 9.703 1 78.75 237 SER B C 1
ATOM 6132 O O . SER B 1 237 ? -29.312 27.125 9 1 78.75 237 SER B O 1
ATOM 6134 N N . VAL B 1 238 ? -31.344 27.953 9.328 1 84.75 238 VAL B N 1
ATOM 6135 C CA . VAL B 1 238 ? -31.672 27.984 7.906 1 84.75 238 VAL B CA 1
ATOM 6136 C C . VAL B 1 238 ? -32.156 29.391 7.523 1 84.75 238 VAL B C 1
ATOM 6138 O O . VAL B 1 238 ? -33.062 29.938 8.148 1 84.75 238 VAL B O 1
ATOM 6141 N N . ASP B 1 239 ? -31.375 29.922 6.625 1 81.81 239 ASP B N 1
ATOM 6142 C CA . ASP B 1 239 ? -31.812 31.203 6.066 1 81.81 239 ASP B CA 1
ATOM 6143 C C . ASP B 1 239 ? -32.656 31 4.82 1 81.81 239 ASP B C 1
ATOM 6145 O O . ASP B 1 239 ? -32.219 30.359 3.855 1 81.81 239 ASP B O 1
ATOM 6149 N N . ARG B 1 240 ? -33.844 31.516 4.848 1 82.88 240 ARG B N 1
ATOM 6150 C CA . ARG B 1 240 ? -34.75 31.375 3.713 1 82.88 240 ARG B CA 1
ATOM 6151 C C . ARG B 1 240 ? -34.406 32.406 2.627 1 82.88 240 ARG B C 1
ATOM 6153 O O . ARG B 1 240 ? -33.75 33.406 2.893 1 82.88 240 ARG B O 1
ATOM 6160 N N . ALA B 1 241 ? -34.906 32.062 1.431 1 79.19 241 ALA B N 1
ATOM 6161 C CA . ALA B 1 241 ? -34.719 32.938 0.301 1 79.19 241 ALA B CA 1
ATOM 6162 C C . ALA B 1 241 ? -35.406 34.281 0.53 1 79.19 241 ALA B C 1
ATOM 6164 O O . ALA B 1 241 ? -34.969 35.312 0.016 1 79.19 241 ALA B O 1
ATOM 6165 N N . ASP B 1 242 ? -36.469 34.219 1.367 1 73.69 242 ASP B N 1
ATOM 6166 C CA . ASP B 1 242 ? -37.25 35.438 1.608 1 73.69 242 ASP B CA 1
ATOM 6167 C C . ASP B 1 242 ? -36.594 36.281 2.688 1 73.69 242 ASP B C 1
ATOM 6169 O O . ASP B 1 242 ? -37.125 37.375 3.023 1 73.69 242 ASP B O 1
ATOM 6173 N N . GLY B 1 243 ? -35.438 35.906 3.178 1 72.38 243 GLY B N 1
ATOM 6174 C CA . GLY B 1 243 ? -34.719 36.719 4.141 1 72.38 243 GLY B CA 1
ATOM 6175 C C . GLY B 1 243 ? -34.969 36.312 5.578 1 72.38 243 GLY B C 1
ATOM 6176 O O . GLY B 1 243 ? -34.281 36.75 6.492 1 72.38 243 GLY B O 1
ATOM 6177 N N . SER B 1 244 ? -35.969 35.469 5.82 1 76.25 244 SER B N 1
ATOM 6178 C CA . SER B 1 244 ? -36.281 35.031 7.184 1 76.25 244 SER B CA 1
ATOM 6179 C C . SER B 1 244 ? -35.344 33.906 7.605 1 76.25 244 SER B C 1
ATOM 6181 O O . SER B 1 244 ? -34.75 33.219 6.758 1 76.25 244 SER B O 1
ATOM 6183 N N . SER B 1 245 ? -34.969 33.875 8.898 1 80.12 245 SER B N 1
ATOM 6184 C CA . SER B 1 245 ? -34.094 32.844 9.43 1 80.12 245 SER B CA 1
ATOM 6185 C C . SER B 1 245 ? -34.875 31.906 10.383 1 80.12 245 SER B C 1
ATOM 6187 O O . SER B 1 245 ? -35.719 32.375 11.148 1 80.12 245 SER B O 1
ATOM 6189 N N . VAL B 1 246 ? -34.781 30.688 10.156 1 76.75 246 VAL B N 1
ATOM 6190 C CA . VAL B 1 246 ? -35.375 29.672 11.016 1 76.75 246 VAL B CA 1
ATOM 6191 C C . VAL B 1 246 ? -34.312 28.953 11.82 1 76.75 246 VAL B C 1
ATOM 6193 O O . VAL B 1 246 ? -33.219 28.641 11.297 1 76.75 246 VAL B O 1
ATOM 6196 N N . GLU B 1 247 ? -34.562 28.875 13.125 1 70 247 GLU B N 1
ATOM 6197 C CA . GLU B 1 247 ? -33.594 28.188 13.992 1 70 247 GLU B CA 1
ATOM 6198 C C . GLU B 1 247 ? -33.656 26.672 13.766 1 70 247 GLU B C 1
ATOM 6200 O O . GLU B 1 247 ? -34.688 26.125 13.406 1 70 247 GLU B O 1
ATOM 6205 N N . ALA B 1 248 ? -32.562 26.031 13.875 1 63.5 248 ALA B N 1
ATOM 6206 C CA . ALA B 1 248 ? -32.312 24.609 13.609 1 63.5 248 ALA B CA 1
ATOM 6207 C C . ALA B 1 248 ? -33.25 23.734 14.422 1 63.5 248 ALA B C 1
ATOM 6209 O O . ALA B 1 248 ? -33.562 22.609 14.016 1 63.5 248 ALA B O 1
ATOM 6210 N N . ASN B 1 249 ? -33.656 24.234 15.625 1 59.38 249 ASN B N 1
ATOM 6211 C CA . ASN B 1 249 ? -34.438 23.406 16.516 1 59.38 249 ASN B CA 1
ATOM 6212 C C . ASN B 1 249 ? -35.875 23.297 16.031 1 59.38 249 ASN B C 1
ATOM 6214 O O . ASN B 1 249 ? -36.688 22.609 16.656 1 59.38 249 ASN B O 1
ATOM 6218 N N . ASP B 1 250 ? -36.094 24 14.984 1 62.31 250 ASP B N 1
ATOM 6219 C CA . ASP B 1 250 ? -37.438 23.828 14.453 1 62.31 250 ASP B CA 1
ATOM 6220 C C . ASP B 1 250 ? -37.562 22.516 13.672 1 62.31 250 ASP B C 1
ATOM 6222 O O . ASP B 1 250 ? -37.25 22.469 12.484 1 62.31 250 ASP B O 1
ATOM 6226 N N . TYR B 1 251 ? -38 21.484 14.344 1 62.78 251 TYR B N 1
ATOM 6227 C CA . TYR B 1 251 ? -38.094 20.125 13.82 1 62.78 251 TYR B CA 1
ATOM 6228 C C . TYR B 1 251 ? -39.094 20.031 12.695 1 62.78 251 TYR B C 1
ATOM 6230 O O . TYR B 1 251 ? -39.094 19.078 11.914 1 62.78 251 TYR B O 1
ATOM 6238 N N . LEU B 1 252 ? -39.875 21.062 12.508 1 67.69 252 LEU B N 1
ATOM 6239 C CA . LEU B 1 252 ? -40.969 20.953 11.539 1 67.69 252 LEU B CA 1
ATOM 6240 C C . LEU B 1 252 ? -40.625 21.75 10.273 1 67.69 252 LEU B C 1
ATOM 6242 O O . LEU B 1 252 ? -41.344 21.641 9.266 1 67.69 252 LEU B O 1
ATOM 6246 N N . TYR B 1 253 ? -39.5 22.391 10.336 1 78.31 253 TYR B N 1
ATOM 6247 C CA . TYR B 1 253 ? -39.188 23.203 9.164 1 78.31 253 TYR B CA 1
ATOM 6248 C C . TYR B 1 253 ? -38.844 22.312 7.977 1 78.31 253 TYR B C 1
ATOM 6250 O O . TYR B 1 253 ? -38.062 21.359 8.109 1 78.31 253 TYR B O 1
ATOM 6258 N N . LYS B 1 254 ? -39.5 22.625 6.809 1 87.44 254 LYS B N 1
ATOM 6259 C CA . LYS B 1 254 ? -39.188 21.938 5.562 1 87.44 254 LYS B CA 1
ATOM 6260 C C . LYS B 1 254 ? -38.219 22.75 4.695 1 87.44 254 LYS B C 1
ATOM 6262 O O . LYS B 1 254 ? -38.469 23.938 4.457 1 87.44 254 LYS B O 1
ATOM 6267 N N . ILE B 1 255 ? -37.281 22.141 4.262 1 88.75 255 ILE B N 1
ATOM 6268 C CA . ILE B 1 255 ? -36.25 22.781 3.455 1 88.75 255 ILE B CA 1
ATOM 6269 C C . ILE B 1 255 ? -36.844 23.25 2.133 1 88.75 255 ILE B C 1
ATOM 6271 O O . ILE B 1 255 ? -37.625 22.531 1.508 1 88.75 255 ILE B O 1
ATOM 6275 N N . GLN B 1 256 ? -36.594 24.453 1.759 1 88.12 256 GLN B N 1
ATOM 6276 C CA . GLN B 1 256 ? -37.094 25.031 0.508 1 88.12 256 GLN B CA 1
ATOM 6277 C C . GLN B 1 256 ? -35.938 25.312 -0.443 1 88.12 256 GLN B C 1
ATOM 6279 O O . GLN B 1 256 ? -34.781 25.406 -0.016 1 88.12 256 GLN B O 1
ATOM 6284 N N . PRO B 1 257 ? -36.344 25.406 -1.763 1 88.56 257 PRO B N 1
ATOM 6285 C CA . PRO B 1 257 ? -35.281 25.766 -2.719 1 88.56 257 PRO B CA 1
ATOM 6286 C C . PRO B 1 257 ? -34.625 27.078 -2.373 1 88.56 257 PRO B C 1
ATOM 6288 O O . PRO B 1 257 ? -35.281 28.031 -1.938 1 88.56 257 PRO B O 1
ATOM 6291 N N . ASP B 1 258 ? -33.344 27.109 -2.473 1 85.38 258 ASP B N 1
ATOM 6292 C CA . ASP B 1 258 ? -32.5 28.312 -2.338 1 85.38 258 ASP B CA 1
ATOM 6293 C C . ASP B 1 258 ? -32.312 28.688 -0.87 1 85.38 258 ASP B C 1
ATOM 6295 O O . ASP B 1 258 ? -31.797 29.766 -0.561 1 85.38 258 ASP B O 1
ATOM 6299 N N . ASP B 1 259 ? -32.781 27.734 -0.009 1 86.5 259 ASP B N 1
ATOM 6300 C CA . ASP B 1 259 ? -32.438 27.922 1.396 1 86.5 259 ASP B CA 1
ATOM 6301 C C . ASP B 1 259 ? -30.938 27.844 1.605 1 86.5 259 ASP B C 1
ATOM 6303 O O . ASP B 1 259 ? -30.234 27.156 0.856 1 86.5 259 ASP B O 1
ATOM 6307 N N . ILE B 1 260 ? -30.469 28.625 2.512 1 84.75 260 ILE B N 1
ATOM 6308 C CA . ILE B 1 260 ? -29.078 28.484 2.947 1 84.75 260 ILE B CA 1
ATOM 6309 C C . ILE B 1 260 ? -29.047 27.828 4.324 1 84.75 260 ILE B C 1
ATOM 6311 O O . ILE B 1 260 ? -29.516 28.406 5.309 1 84.75 260 ILE B O 1
ATOM 6315 N N . ILE B 1 261 ? -28.547 26.625 4.316 1 83.38 261 ILE B N 1
ATOM 6316 C CA . ILE B 1 261 ? -28.453 25.891 5.574 1 83.38 261 ILE B CA 1
ATOM 6317 C C . ILE B 1 261 ? -27.094 26.125 6.207 1 83.38 261 ILE B C 1
ATOM 6319 O O . ILE B 1 261 ? -26.062 25.797 5.613 1 83.38 261 ILE B O 1
ATOM 6323 N N . TRP B 1 262 ? -27.109 26.672 7.316 1 77.75 262 TRP B N 1
ATOM 6324 C CA . TRP B 1 262 ? -25.875 26.891 8.07 1 77.75 262 TRP B CA 1
ATOM 6325 C C . TRP B 1 262 ? -25.531 25.672 8.914 1 77.75 262 TRP B C 1
ATOM 6327 O O . TRP B 1 262 ? -26.234 25.359 9.875 1 77.75 262 TRP B O 1
ATOM 6337 N N . ILE B 1 263 ? -24.453 25.047 8.477 1 78.5 263 ILE B N 1
ATOM 6338 C CA . ILE B 1 263 ? -24.062 23.797 9.125 1 78.5 263 ILE B CA 1
ATOM 6339 C C . ILE B 1 263 ? -22.719 23.969 9.82 1 78.5 263 ILE B C 1
ATOM 6341 O O . ILE B 1 263 ? -21.766 24.484 9.234 1 78.5 263 ILE B O 1
ATOM 6345 N N . ALA B 1 264 ? -22.734 23.719 11.117 1 73.62 264 ALA B N 1
ATOM 6346 C CA . ALA B 1 264 ? -21.484 23.594 11.844 1 73.62 264 ALA B CA 1
ATOM 6347 C C . ALA B 1 264 ? -20.906 22.188 11.719 1 73.62 264 ALA B C 1
ATOM 6349 O O . ALA B 1 264 ? -21.562 21.219 12.094 1 73.62 264 ALA B O 1
ATOM 6350 N N . ALA B 1 265 ? -19.828 22.062 11.023 1 73 265 ALA B N 1
ATOM 6351 C CA . ALA B 1 265 ? -19.266 20.734 10.781 1 73 265 ALA B CA 1
ATOM 6352 C C . ALA B 1 265 ? -17.812 20.656 11.234 1 73 265 ALA B C 1
ATOM 6354 O O . ALA B 1 265 ? -17.047 21.609 11.062 1 73 265 ALA B O 1
ATOM 6355 N N . GLU B 1 266 ? -17.531 19.547 11.906 1 70.25 266 GLU B N 1
ATOM 6356 C CA . GLU B 1 266 ? -16.141 19.203 12.133 1 70.25 266 GLU B CA 1
ATOM 6357 C C . GLU B 1 266 ? -15.43 18.875 10.812 1 70.25 266 GLU B C 1
ATOM 6359 O O . GLU B 1 266 ? -16.078 18.656 9.797 1 70.25 266 GLU B O 1
ATOM 6364 N N . VAL B 1 267 ? -14.148 19 10.875 1 64.75 267 VAL B N 1
ATOM 6365 C CA . VAL B 1 267 ? -13.344 18.844 9.672 1 64.75 267 VAL B CA 1
ATOM 6366 C C . VAL B 1 267 ? -13.711 17.547 8.953 1 64.75 267 VAL B C 1
ATOM 6368 O O . VAL B 1 267 ? -13.852 17.531 7.73 1 64.75 267 VAL B O 1
ATOM 6371 N N . ALA B 1 268 ? -13.883 16.531 9.672 1 64 268 ALA B N 1
ATOM 6372 C CA . ALA B 1 268 ? -14.219 15.242 9.078 1 64 268 ALA B CA 1
ATOM 6373 C C . ALA B 1 268 ? -15.602 15.281 8.438 1 64 268 ALA B C 1
ATOM 6375 O O . ALA B 1 268 ? -15.828 14.664 7.398 1 64 268 ALA B O 1
ATOM 6376 N N . ALA B 1 269 ? -16.469 16.062 8.984 1 70.06 269 ALA B N 1
ATOM 6377 C CA . ALA B 1 269 ? -17.844 16.125 8.523 1 70.06 269 ALA B CA 1
ATOM 6378 C C . ALA B 1 269 ? -17.969 17.031 7.301 1 70.06 269 ALA B C 1
ATOM 6380 O O . ALA B 1 269 ? -18.938 16.922 6.539 1 70.06 269 ALA B O 1
ATOM 6381 N N . VAL B 1 270 ? -16.984 17.859 7.164 1 72 270 VAL B N 1
ATOM 6382 C CA . VAL B 1 270 ? -17.016 18.75 6.016 1 72 270 VAL B CA 1
ATOM 6383 C C . VAL B 1 270 ? -16.875 17.953 4.727 1 72 270 VAL B C 1
ATOM 6385 O O . VAL B 1 270 ? -17.531 18.25 3.721 1 72 270 VAL B O 1
ATOM 6388 N N . GLY B 1 271 ? -16.016 17.031 4.793 1 68.12 271 GLY B N 1
ATOM 6389 C CA . GLY B 1 271 ? -15.859 16.156 3.641 1 68.12 271 GLY B CA 1
ATOM 6390 C C . GLY B 1 271 ? -17.141 15.438 3.268 1 68.12 271 GLY B C 1
ATOM 6391 O O . GLY B 1 271 ? -17.484 15.328 2.088 1 68.12 271 GLY B O 1
ATOM 6392 N N . PHE B 1 272 ? -17.828 15.047 4.246 1 68.94 272 PHE B N 1
ATOM 6393 C CA . PHE B 1 272 ? -19.109 14.383 4.047 1 68.94 272 PHE B CA 1
ATOM 6394 C C . PHE B 1 272 ? -20.125 15.336 3.436 1 68.94 272 PHE B C 1
ATOM 6396 O O . PHE B 1 272 ? -20.859 14.969 2.512 1 68.94 272 PHE B O 1
ATOM 6403 N N . LEU B 1 273 ? -20.141 16.547 3.912 1 73.44 273 LEU B N 1
ATOM 6404 C CA . LEU B 1 273 ? -21.094 17.547 3.451 1 73.44 273 LEU B CA 1
ATOM 6405 C C . LEU B 1 273 ? -20.844 17.891 1.986 1 73.44 273 LEU B C 1
ATOM 6407 O O . LEU B 1 273 ? -21.781 18.219 1.26 1 73.44 273 LEU B O 1
ATOM 6411 N N . SER B 1 274 ? -19.625 17.766 1.686 1 71.06 274 SER B N 1
ATOM 6412 C CA . SER B 1 274 ? -19.281 18.094 0.311 1 71.06 274 SER B CA 1
ATOM 6413 C C . SER B 1 274 ? -19.859 17.094 -0.674 1 71.06 274 SER B C 1
ATOM 6415 O O . SER B 1 274 ? -20.125 17.438 -1.83 1 71.06 274 SER B O 1
ATOM 6417 N N . LYS B 1 275 ? -20.188 15.969 -0.168 1 69.44 275 LYS B N 1
ATOM 6418 C CA . LYS B 1 275 ? -20.688 14.906 -1.041 1 69.44 275 LYS B CA 1
ATOM 6419 C C . LYS B 1 275 ? -22.188 14.695 -0.843 1 69.44 275 LYS B C 1
ATOM 6421 O O . LYS B 1 275 ? -22.781 13.852 -1.507 1 69.44 275 LYS B O 1
ATOM 6426 N N . PHE B 1 276 ? -22.734 15.5 0.039 1 71.62 276 PHE B N 1
ATOM 6427 C CA . PHE B 1 276 ? -24.141 15.359 0.341 1 71.62 276 PHE B CA 1
ATOM 6428 C C . PHE B 1 276 ? -25 15.828 -0.833 1 71.62 276 PHE B C 1
ATOM 6430 O O . PHE B 1 276 ? -24.812 16.938 -1.335 1 71.62 276 PHE B O 1
ATOM 6437 N N . PRO B 1 277 ? -25.859 14.984 -1.211 1 70.94 277 PRO B N 1
ATOM 6438 C CA . PRO B 1 277 ? -26.656 15.367 -2.377 1 70.94 277 PRO B CA 1
ATOM 6439 C C . PRO B 1 277 ? -27.594 16.547 -2.094 1 70.94 277 PRO B C 1
ATOM 6441 O O . PRO B 1 277 ? -28.156 16.641 -1 1 70.94 277 PRO B O 1
ATOM 6444 N N . GLY B 1 278 ? -27.672 17.422 -3.018 1 75.12 278 GLY B N 1
ATOM 6445 C CA . GLY B 1 278 ? -28.656 18.5 -2.971 1 75.12 278 GLY B CA 1
ATOM 6446 C C . GLY B 1 278 ? -28.125 19.766 -2.33 1 75.12 278 GLY B C 1
ATOM 6447 O O . GLY B 1 278 ? -28.781 20.812 -2.332 1 75.12 278 GLY B O 1
ATOM 6448 N N . LEU B 1 279 ? -26.953 19.609 -1.701 1 79.31 279 LEU B N 1
ATOM 6449 C CA . LEU B 1 279 ? -26.344 20.766 -1.063 1 79.31 279 LEU B CA 1
ATOM 6450 C C . LEU B 1 279 ? -25.094 21.219 -1.818 1 79.31 279 LEU B C 1
ATOM 6452 O O . LEU B 1 279 ? -24.344 20.391 -2.324 1 79.31 279 LEU B O 1
ATOM 6456 N N . GLU B 1 280 ? -25.016 22.438 -2.023 1 78.19 280 GLU B N 1
ATOM 6457 C CA . GLU B 1 280 ? -23.828 23.016 -2.666 1 78.19 280 GLU B CA 1
ATOM 6458 C C . GLU B 1 280 ? -23.188 24.078 -1.793 1 78.19 280 GLU B C 1
ATOM 6460 O O . GLU B 1 280 ? -23.859 24.656 -0.927 1 78.19 280 GLU B O 1
ATOM 6465 N N . LEU B 1 281 ? -21.984 24.266 -2.033 1 74.5 281 LEU B N 1
ATOM 6466 C CA . LEU B 1 281 ? -21.312 25.375 -1.349 1 74.5 281 LEU B CA 1
ATOM 6467 C C . LEU B 1 281 ? -21.891 26.719 -1.786 1 74.5 281 LEU B C 1
ATOM 6469 O O . LEU B 1 281 ? -22.172 26.922 -2.971 1 74.5 281 LEU B O 1
ATOM 6473 N N . VAL B 1 282 ? -22.281 27.594 -0.844 1 66 282 VAL B N 1
ATOM 6474 C CA . VAL B 1 282 ? -22.828 28.906 -1.158 1 66 282 VAL B CA 1
ATOM 6475 C C . VAL B 1 282 ? -21.922 29.609 -2.176 1 66 282 VAL B C 1
ATOM 6477 O O . VAL B 1 282 ? -22.422 30.281 -3.086 1 66 282 VAL B O 1
ATOM 6480 N N . GLN B 1 283 ? -20.641 29.422 -2.055 1 67.5 283 GLN B N 1
ATOM 6481 C CA . GLN B 1 283 ? -19.734 30.094 -2.986 1 67.5 283 GLN B CA 1
ATOM 6482 C C . GLN B 1 283 ? -19.188 29.125 -4.023 1 67.5 283 GLN B C 1
ATOM 6484 O O . GLN B 1 283 ? -18.016 29.203 -4.414 1 67.5 283 GLN B O 1
ATOM 6489 N N . GLN B 1 284 ? -20.109 28.328 -4.465 1 68 284 GLN B N 1
ATOM 6490 C CA . GLN B 1 284 ? -19.688 27.328 -5.438 1 68 284 GLN B CA 1
ATOM 6491 C C . GLN B 1 284 ? -19.188 27.984 -6.723 1 68 284 GLN B C 1
ATOM 6493 O O . GLN B 1 284 ? -18.234 27.516 -7.336 1 68 284 GLN B O 1
ATOM 6498 N N . GLU B 1 285 ? -19.828 29.047 -6.996 1 68.19 285 GLU B N 1
ATOM 6499 C CA . GLU B 1 285 ? -19.453 29.766 -8.211 1 68.19 285 GLU B CA 1
ATOM 6500 C C . GLU B 1 285 ? -18 30.234 -8.133 1 68.19 285 GLU B C 1
ATOM 6502 O O . GLU B 1 285 ? -17.266 30.188 -9.125 1 68.19 285 GLU B O 1
ATOM 6507 N N . GLN B 1 286 ? -17.688 30.672 -6.949 1 70.56 286 GLN B N 1
ATOM 6508 C CA . GLN B 1 286 ? -16.312 31.141 -6.781 1 70.56 286 GLN B CA 1
ATOM 6509 C C . GLN B 1 286 ? -15.328 29.984 -6.805 1 70.56 286 GLN B C 1
ATOM 6511 O O . GLN B 1 286 ? -14.219 30.109 -7.324 1 70.56 286 GLN B O 1
ATOM 6516 N N . VAL B 1 287 ? -15.781 28.922 -6.281 1 74.69 287 VAL B N 1
ATOM 6517 C CA . VAL B 1 287 ? -14.945 27.719 -6.246 1 74.69 287 VAL B CA 1
ATOM 6518 C C . VAL B 1 287 ? -14.742 27.203 -7.664 1 74.69 287 VAL B C 1
ATOM 6520 O O . VAL B 1 287 ? -13.641 26.766 -8.016 1 74.69 287 VAL B O 1
ATOM 6523 N N . ASP B 1 288 ? -15.758 27.297 -8.438 1 73.38 288 ASP B N 1
ATOM 6524 C CA . ASP B 1 288 ? -15.703 26.766 -9.797 1 73.38 288 ASP B CA 1
ATOM 6525 C C . ASP B 1 288 ? -14.844 27.641 -10.703 1 73.38 288 ASP B C 1
ATOM 6527 O O . ASP B 1 288 ? -14.383 27.203 -11.758 1 73.38 288 ASP B O 1
ATOM 6531 N N . LYS B 1 289 ? -14.664 28.828 -10.297 1 72.12 289 LYS B N 1
ATOM 6532 C CA . LYS B 1 289 ? -13.875 29.75 -11.102 1 72.12 289 LYS B CA 1
ATOM 6533 C C . LYS B 1 289 ? -12.383 29.531 -10.891 1 72.12 289 LYS B C 1
ATOM 6535 O O . LYS B 1 289 ? -11.555 30.078 -11.633 1 72.12 289 LYS B O 1
ATOM 6540 N N . THR B 1 290 ? -12.164 28.734 -9.883 1 73.56 290 THR B N 1
ATOM 6541 C CA . THR B 1 290 ? -10.75 28.422 -9.703 1 73.56 290 THR B CA 1
ATOM 6542 C C . THR B 1 290 ? -10.234 27.562 -10.852 1 73.56 290 THR B C 1
ATOM 6544 O O . THR B 1 290 ? -10.984 26.766 -11.422 1 73.56 290 THR B O 1
ATOM 6547 N N . GLY B 1 291 ? -9.141 27.75 -11.406 1 74.62 291 GLY B N 1
ATOM 6548 C CA . GLY B 1 291 ? -8.547 27.078 -12.539 1 74.62 291 GLY B CA 1
ATOM 6549 C C . GLY B 1 291 ? -8.195 25.625 -12.258 1 74.62 291 GLY B C 1
ATOM 6550 O O . GLY B 1 291 ? -7.797 24.891 -13.156 1 74.62 291 GLY B O 1
ATOM 6551 N N . THR B 1 292 ? -8.516 25.219 -11.117 1 80.12 292 THR B N 1
ATOM 6552 C CA . THR B 1 292 ? -8.133 23.859 -10.781 1 80.12 292 THR B CA 1
ATOM 6553 C C . THR B 1 292 ? -9.242 22.875 -11.156 1 80.12 292 THR B C 1
ATOM 6555 O O . THR B 1 292 ? -10.414 23.125 -10.875 1 80.12 292 THR B O 1
ATOM 6558 N N . SER B 1 293 ? -8.82 21.875 -11.883 1 84.5 293 SER B N 1
ATOM 6559 C CA . SER B 1 293 ? -9.766 20.828 -12.242 1 84.5 293 SER B CA 1
ATOM 6560 C C . SER B 1 293 ? -10.398 20.188 -11.008 1 84.5 293 SER B C 1
ATOM 6562 O O . SER B 1 293 ? -9.734 20.062 -9.969 1 84.5 293 SER B O 1
ATOM 6564 N N . ILE B 1 294 ? -11.633 19.844 -11.07 1 85.88 294 ILE B N 1
ATOM 6565 C CA . ILE B 1 294 ? -12.398 19.25 -9.977 1 85.88 294 ILE B CA 1
ATOM 6566 C C . ILE B 1 294 ? -11.727 17.953 -9.523 1 85.88 294 ILE B C 1
ATOM 6568 O O . ILE B 1 294 ? -11.836 17.562 -8.359 1 85.88 294 ILE B O 1
ATOM 6572 N N . LEU B 1 295 ? -10.984 17.312 -10.453 1 87.69 295 LEU B N 1
ATOM 6573 C CA . LEU B 1 295 ? -10.336 16.031 -10.18 1 87.69 295 LEU B CA 1
ATOM 6574 C C . LEU B 1 295 ? -9.219 16.203 -9.156 1 87.69 295 LEU B C 1
ATOM 6576 O O . LEU B 1 295 ? -8.875 15.25 -8.453 1 87.69 295 LEU B O 1
ATOM 6580 N N . TYR B 1 296 ? -8.711 17.359 -9.07 1 88.56 296 TYR B N 1
ATOM 6581 C CA . TYR B 1 296 ? -7.559 17.594 -8.211 1 88.56 296 TYR B CA 1
ATOM 6582 C C . TYR B 1 296 ? -7.863 18.656 -7.172 1 88.56 296 TYR B C 1
ATOM 6584 O O . TYR B 1 296 ? -6.961 19.391 -6.734 1 88.56 296 TYR B O 1
ATOM 6592 N N . ARG B 1 297 ? -9.078 18.766 -6.82 1 88.88 297 ARG B N 1
ATOM 6593 C CA . ARG B 1 297 ? -9.484 19.75 -5.82 1 88.88 297 ARG B CA 1
ATOM 6594 C C . ARG B 1 297 ? -9.742 19.094 -4.473 1 88.88 297 ARG B C 1
ATOM 6596 O O . ARG B 1 297 ? -10.234 17.953 -4.414 1 88.88 297 ARG B O 1
ATOM 6603 N N . HIS B 1 298 ? -9.312 19.75 -3.418 1 88.38 298 HIS B N 1
ATOM 6604 C CA . HIS B 1 298 ? -9.625 19.328 -2.061 1 88.38 298 HIS B CA 1
ATOM 6605 C C . HIS B 1 298 ? -9.656 20.516 -1.102 1 88.38 298 HIS B C 1
ATOM 6607 O O . HIS B 1 298 ? -9.469 21.656 -1.52 1 88.38 298 HIS B O 1
ATOM 6613 N N . LEU B 1 299 ? -10 20.297 0.111 1 87.75 299 LEU B N 1
ATOM 6614 C CA . LEU B 1 299 ? -10.086 21.344 1.112 1 87.75 299 LEU B CA 1
ATOM 6615 C C . LEU B 1 299 ? -8.836 21.375 1.982 1 87.75 299 LEU B C 1
ATOM 6617 O O . LEU B 1 299 ? -8.281 20.328 2.314 1 87.75 299 LEU B O 1
ATOM 6621 N N . VAL B 1 300 ? -8.398 22.562 2.266 1 90.38 300 VAL B N 1
ATOM 6622 C CA . VAL B 1 300 ? -7.246 22.781 3.135 1 90.38 300 VAL B CA 1
ATOM 6623 C C . VAL B 1 300 ? -7.602 23.781 4.223 1 90.38 300 VAL B C 1
ATOM 6625 O O . VAL B 1 300 ? -8.297 24.781 3.957 1 90.38 300 VAL B O 1
ATOM 6628 N N . GLN B 1 301 ? -7.207 23.5 5.418 1 88.44 301 GLN B N 1
ATOM 6629 C CA . GLN B 1 301 ? -7.273 24.484 6.496 1 88.44 301 GLN B CA 1
ATOM 6630 C C . GLN B 1 301 ? -5.977 25.281 6.594 1 88.44 301 GLN B C 1
ATOM 6632 O O . GLN B 1 301 ? -4.887 24.703 6.602 1 88.44 301 GLN B O 1
ATOM 6637 N N . ALA B 1 302 ? -6.148 26.547 6.574 1 91.06 302 ALA B N 1
ATOM 6638 C CA . ALA B 1 302 ? -4.984 27.422 6.652 1 91.06 302 ALA B CA 1
ATOM 6639 C C . ALA B 1 302 ? -5.129 28.438 7.789 1 91.06 302 ALA B C 1
ATOM 6641 O O . ALA B 1 302 ? -6.102 29.188 7.828 1 91.06 302 ALA B O 1
ATOM 6642 N N . ALA B 1 303 ? -4.215 28.438 8.727 1 88.31 303 ALA B N 1
ATOM 6643 C CA . ALA B 1 303 ? -4.199 29.422 9.805 1 88.31 303 ALA B CA 1
ATOM 6644 C C . ALA B 1 303 ? -3.475 30.703 9.375 1 88.31 303 ALA B C 1
ATOM 6646 O O . ALA B 1 303 ? -2.309 30.641 8.969 1 88.31 303 ALA B O 1
ATOM 6647 N N . VAL B 1 304 ? -4.18 31.828 9.484 1 90 304 VAL B N 1
ATOM 6648 C CA . VAL B 1 304 ? -3.648 33.125 9.039 1 90 304 VAL B CA 1
ATOM 6649 C C . VAL B 1 304 ? -2.604 33.625 10.031 1 90 304 VAL B C 1
ATOM 6651 O O . VAL B 1 304 ? -2.799 33.531 11.242 1 90 304 VAL B O 1
ATOM 6654 N N . SER B 1 305 ? -1.553 34.094 9.414 1 86.12 305 SER B N 1
ATOM 6655 C CA . SER B 1 305 ? -0.494 34.688 10.242 1 86.12 305 SER B CA 1
ATOM 6656 C C . SER B 1 305 ? -0.956 35.969 10.922 1 86.12 305 SER B C 1
ATOM 6658 O O . SER B 1 305 ? -1.822 36.656 10.398 1 86.12 305 SER B O 1
ATOM 6660 N N . HIS B 1 306 ? -0.392 36.344 12.039 1 81.12 306 HIS B N 1
ATOM 6661 C CA . HIS B 1 306 ? -0.798 37.5 12.812 1 81.12 306 HIS B CA 1
ATOM 6662 C C . HIS B 1 306 ? -0.344 38.812 12.141 1 81.12 306 HIS B C 1
ATOM 6664 O O . HIS B 1 306 ? -0.993 39.844 12.281 1 81.12 306 HIS B O 1
ATOM 6670 N N . LYS B 1 307 ? 0.775 38.75 11.523 1 76.75 307 LYS B N 1
ATOM 6671 C CA . LYS B 1 307 ? 1.291 39.938 10.891 1 76.75 307 LYS B CA 1
ATOM 6672 C C . LYS B 1 307 ? 1.515 39.75 9.398 1 76.75 307 LYS B C 1
ATOM 6674 O O . LYS B 1 307 ? 2.354 40.406 8.789 1 76.75 307 LYS B O 1
ATOM 6679 N N . GLY B 1 308 ? 0.726 38.938 8.844 1 81 308 GLY B N 1
ATOM 6680 C CA . GLY B 1 308 ? 0.912 38.625 7.434 1 81 308 GLY B CA 1
ATOM 6681 C C . GLY B 1 308 ? 0.137 39.562 6.52 1 81 308 GLY B C 1
ATOM 6682 O O . GLY B 1 308 ? -0.546 40.469 6.988 1 81 308 GLY B O 1
ATOM 6683 N N . PRO B 1 309 ? 0.352 39.375 5.258 1 88.06 309 PRO B N 1
ATOM 6684 C CA . PRO B 1 309 ? -0.267 40.25 4.262 1 88.06 309 PRO B CA 1
ATOM 6685 C C . PRO B 1 309 ? -1.791 40.156 4.254 1 88.06 309 PRO B C 1
ATOM 6687 O O . PRO B 1 309 ? -2.469 41.062 3.748 1 88.06 309 PRO B O 1
ATOM 6690 N N . LEU B 1 310 ? -2.291 39.188 4.863 1 92.5 310 LEU B N 1
ATOM 6691 C CA . LEU B 1 310 ? -3.732 38.969 4.801 1 92.5 310 LEU B CA 1
ATOM 6692 C C . LEU B 1 310 ? -4.449 39.781 5.887 1 92.5 310 LEU B C 1
ATOM 6694 O O . LEU B 1 310 ? -5.633 40.094 5.754 1 92.5 310 LEU B O 1
ATOM 6698 N N . VAL B 1 311 ? -3.768 40.094 6.852 1 91.75 311 VAL B N 1
ATOM 6699 C CA . VAL B 1 311 ? -4.375 40.688 8.039 1 91.75 311 VAL B CA 1
ATOM 6700 C C . VAL B 1 311 ? -4.859 42.094 7.723 1 91.75 311 VAL B C 1
ATOM 6702 O O . VAL B 1 311 ? -4.105 42.906 7.18 1 91.75 311 VAL B O 1
ATOM 6705 N N . GLY B 1 312 ? -6.098 42.375 8.062 1 92.69 312 GLY B N 1
ATOM 6706 C CA . GLY B 1 312 ? -6.652 43.719 7.902 1 92.69 312 GLY B CA 1
ATOM 6707 C C . GLY B 1 312 ? -7.309 43.938 6.551 1 92.69 312 GLY B C 1
ATOM 6708 O O . GLY B 1 312 ? -7.906 44.969 6.305 1 92.69 312 GLY B O 1
ATOM 6709 N N . ASN B 1 313 ? -7.246 43 5.734 1 93.56 313 ASN B N 1
ATOM 6710 C CA . ASN B 1 313 ? -7.848 43.094 4.406 1 93.56 313 ASN B CA 1
ATOM 6711 C C . ASN B 1 313 ? -9.023 42.125 4.254 1 93.56 313 ASN B C 1
ATOM 6713 O O . ASN B 1 313 ? -9.07 41.094 4.918 1 93.56 313 ASN B O 1
ATOM 6717 N N . THR B 1 314 ? -9.875 42.531 3.445 1 92.81 314 THR B N 1
ATOM 6718 C CA . THR B 1 314 ? -10.969 41.625 3.129 1 92.81 314 THR B CA 1
ATOM 6719 C C . THR B 1 314 ? -10.523 40.594 2.1 1 92.81 314 THR B C 1
ATOM 6721 O O . THR B 1 314 ? -9.539 40.812 1.386 1 92.81 314 THR B O 1
ATOM 6724 N N . VAL B 1 315 ? -11.242 39.5 2.025 1 90.56 315 VAL B N 1
ATOM 6725 C CA . VAL B 1 315 ? -10.969 38.438 1.057 1 90.56 315 VAL B CA 1
ATOM 6726 C C . VAL B 1 315 ? -11.07 39 -0.361 1 90.56 315 VAL B C 1
ATOM 6728 O O . VAL B 1 315 ? -10.266 38.656 -1.229 1 90.56 315 VAL B O 1
ATOM 6731 N N . ARG B 1 316 ? -11.992 39.906 -0.545 1 89.19 316 ARG B N 1
ATOM 6732 C CA . ARG B 1 316 ? -12.211 40.531 -1.847 1 89.19 316 ARG B CA 1
ATOM 6733 C C . ARG B 1 316 ? -11.062 41.469 -2.217 1 89.19 316 ARG B C 1
ATOM 6735 O O . ARG B 1 316 ? -10.531 41.406 -3.33 1 89.19 316 ARG B O 1
ATOM 6742 N N . ASP B 1 317 ? -10.672 42.281 -1.276 1 91.62 317 ASP B N 1
ATOM 6743 C CA . ASP B 1 317 ? -9.625 43.25 -1.529 1 91.62 317 ASP B CA 1
ATOM 6744 C C . ASP B 1 317 ? -8.297 42.562 -1.874 1 91.62 317 ASP B C 1
ATOM 6746 O O . ASP B 1 317 ? -7.52 43.094 -2.672 1 91.62 317 ASP B O 1
ATOM 6750 N N . MET B 1 318 ? -8.133 41.438 -1.364 1 91.25 318 MET B N 1
ATOM 6751 C CA . MET B 1 318 ? -6.883 40.688 -1.57 1 91.25 318 MET B CA 1
ATOM 6752 C C . MET B 1 318 ? -6.934 39.875 -2.854 1 91.25 318 MET B C 1
ATOM 6754 O O . MET B 1 318 ? -5.918 39.344 -3.291 1 91.25 318 MET B O 1
ATOM 6758 N N . ARG B 1 319 ? -8.094 39.906 -3.459 1 90.38 319 ARG B N 1
ATOM 6759 C CA . ARG B 1 319 ? -8.258 39 -4.598 1 90.38 319 ARG B CA 1
ATOM 6760 C C . ARG B 1 319 ? -7.676 37.625 -4.301 1 90.38 319 ARG B C 1
ATOM 6762 O O . ARG B 1 319 ? -6.848 37.125 -5.055 1 90.38 319 ARG B O 1
ATOM 6769 N N . PHE B 1 320 ? -8.117 37.062 -3.24 1 90.94 320 PHE B N 1
ATOM 6770 C CA . PHE B 1 320 ? -7.551 35.844 -2.676 1 90.94 320 PHE B CA 1
ATOM 6771 C C . PHE B 1 320 ? -7.52 34.719 -3.715 1 90.94 320 PHE B C 1
ATOM 6773 O O . PHE B 1 320 ? -6.539 34 -3.814 1 90.94 320 PHE B O 1
ATOM 6780 N N . ARG B 1 321 ? -8.531 34.625 -4.508 1 88.75 321 ARG B N 1
ATOM 6781 C CA . ARG B 1 321 ? -8.641 33.562 -5.496 1 88.75 321 ARG B CA 1
ATOM 6782 C C . ARG B 1 321 ? -7.52 33.656 -6.523 1 88.75 321 ARG B C 1
ATOM 6784 O O . ARG B 1 321 ? -6.867 32.656 -6.832 1 88.75 321 ARG B O 1
ATOM 6791 N N . SER B 1 322 ? -7.301 34.781 -6.984 1 88.69 322 SER B N 1
ATOM 6792 C CA . SER B 1 322 ? -6.277 35 -8 1 88.69 322 SER B CA 1
ATOM 6793 C C . SER B 1 322 ? -4.879 34.969 -7.391 1 88.69 322 SER B C 1
ATOM 6795 O O . SER B 1 322 ? -3.943 34.438 -7.984 1 88.69 322 SER B O 1
ATOM 6797 N N . ALA B 1 323 ? -4.785 35.531 -6.215 1 90.69 323 ALA B N 1
ATOM 6798 C CA . ALA B 1 323 ? -3.482 35.656 -5.57 1 90.69 323 ALA B CA 1
ATOM 6799 C C . ALA B 1 323 ? -2.957 34.312 -5.102 1 90.69 323 ALA B C 1
ATOM 6801 O O . ALA B 1 323 ? -1.754 34.031 -5.172 1 90.69 323 ALA B O 1
ATOM 6802 N N . TYR B 1 324 ? -3.852 33.531 -4.605 1 92.06 324 TYR B N 1
ATOM 6803 C CA . TYR B 1 324 ? -3.408 32.281 -4.004 1 92.06 324 TYR B CA 1
ATOM 6804 C C . TYR B 1 324 ? -3.947 31.062 -4.777 1 92.06 324 TYR B C 1
ATOM 6806 O O . TYR B 1 324 ? -3.689 29.922 -4.414 1 92.06 324 TYR B O 1
ATOM 6814 N N . ASN B 1 325 ? -4.727 31.297 -5.797 1 90 325 ASN B N 1
ATOM 6815 C CA . ASN B 1 325 ? -5.344 30.234 -6.582 1 90 325 ASN B CA 1
ATOM 6816 C C . ASN B 1 325 ? -6.133 29.281 -5.699 1 90 325 ASN B C 1
ATOM 6818 O O . ASN B 1 325 ? -5.941 28.062 -5.773 1 90 325 ASN B O 1
ATOM 6822 N N . ALA B 1 326 ? -6.805 29.797 -4.785 1 92.38 326 ALA B N 1
ATOM 6823 C CA . ALA B 1 326 ? -7.656 29.078 -3.844 1 92.38 326 ALA B CA 1
ATOM 6824 C C . ALA B 1 326 ? -8.898 29.891 -3.496 1 92.38 326 ALA B C 1
ATOM 6826 O O . ALA B 1 326 ? -8.867 31.125 -3.508 1 92.38 326 ALA B O 1
ATOM 6827 N N . ALA B 1 327 ? -9.945 29.234 -3.271 1 89.56 327 ALA B N 1
ATOM 6828 C CA . ALA B 1 327 ? -11.188 29.906 -2.889 1 89.56 327 ALA B CA 1
ATOM 6829 C C . ALA B 1 327 ? -11.477 29.719 -1.402 1 89.56 327 ALA B C 1
ATOM 6831 O O . ALA B 1 327 ? -11.406 28.594 -0.888 1 89.56 327 ALA B O 1
ATOM 6832 N N . VAL B 1 328 ? -11.805 30.797 -0.708 1 88.25 328 VAL B N 1
ATOM 6833 C CA . VAL B 1 328 ? -12.172 30.734 0.703 1 88.25 328 VAL B CA 1
ATOM 6834 C C . VAL B 1 328 ? -13.625 30.266 0.835 1 88.25 328 VAL B C 1
ATOM 6836 O O . VAL B 1 328 ? -14.539 30.922 0.325 1 88.25 328 VAL B O 1
ATOM 6839 N N . VAL B 1 329 ? -13.734 29.188 1.459 1 81.12 329 VAL B N 1
ATOM 6840 C CA . VAL B 1 329 ? -15.062 28.609 1.611 1 81.12 329 VAL B CA 1
ATOM 6841 C C . VAL B 1 329 ? -15.68 29.062 2.936 1 81.12 329 VAL B C 1
ATOM 6843 O O . VAL B 1 329 ? -16.891 29.281 3.023 1 81.12 329 VAL B O 1
ATOM 6846 N N . ALA B 1 330 ? -14.812 29.109 3.996 1 79.44 330 ALA B N 1
ATOM 6847 C CA . ALA B 1 330 ? -15.273 29.5 5.328 1 79.44 330 ALA B CA 1
ATOM 6848 C C . ALA B 1 330 ? -14.133 30.094 6.148 1 79.44 330 ALA B C 1
ATOM 6850 O O . ALA B 1 330 ? -12.961 29.828 5.867 1 79.44 330 ALA B O 1
ATOM 6851 N N . VAL B 1 331 ? -14.508 30.922 7.047 1 82.75 331 VAL B N 1
ATOM 6852 C CA . VAL B 1 331 ? -13.57 31.516 7.992 1 82.75 331 VAL B CA 1
ATOM 6853 C C . VAL B 1 331 ? -14 31.203 9.422 1 82.75 331 VAL B C 1
ATOM 6855 O O . VAL B 1 331 ? -15.164 31.391 9.781 1 82.75 331 VAL B O 1
ATOM 6858 N N . HIS B 1 332 ? -13.117 30.594 10.102 1 79.06 332 HIS B N 1
ATOM 6859 C CA . HIS B 1 332 ? -13.367 30.281 11.508 1 79.06 332 HIS B CA 1
ATOM 6860 C C . HIS B 1 332 ? -12.555 31.203 12.414 1 79.06 332 HIS B C 1
ATOM 6862 O O . HIS B 1 332 ? -11.328 31.297 12.273 1 79.06 332 HIS B O 1
ATOM 6868 N N . ARG B 1 333 ? -13.32 32.031 13.273 1 80.19 333 ARG B N 1
ATOM 6869 C CA . ARG B 1 333 ? -12.695 32.938 14.227 1 80.19 333 ARG B CA 1
ATOM 6870 C C . ARG B 1 333 ? -13.125 32.625 15.656 1 80.19 333 ARG B C 1
ATOM 6872 O O . ARG B 1 333 ? -14.258 32.906 16.047 1 80.19 333 ARG B O 1
ATOM 6879 N N . TYR B 1 334 ? -12.117 32.125 16.516 1 63.03 334 TYR B N 1
ATOM 6880 C CA . TYR B 1 334 ? -12.211 31.875 17.953 1 63.03 334 TYR B CA 1
ATOM 6881 C C . TYR B 1 334 ? -13.656 31.641 18.375 1 63.03 334 TYR B C 1
ATOM 6883 O O . TYR B 1 334 ? -14.148 32.281 19.297 1 63.03 334 TYR B O 1
ATOM 6891 N N . GLY B 1 335 ? -14.32 30.766 17.656 1 56.91 335 GLY B N 1
ATOM 6892 C CA . GLY B 1 335 ? -15.641 30.344 18.094 1 56.91 335 GLY B CA 1
ATOM 6893 C C . GLY B 1 335 ? -16.75 31.281 17.656 1 56.91 335 GLY B C 1
ATOM 6894 O O . GLY B 1 335 ? -17.906 31.094 18.031 1 56.91 335 GLY B O 1
ATOM 6895 N N . VAL B 1 336 ? -16.359 32.406 17.109 1 57.62 336 VAL B N 1
ATOM 6896 C CA . VAL B 1 336 ? -17.406 33.344 16.734 1 57.62 336 VAL B CA 1
ATOM 6897 C C . VAL B 1 336 ? -17.828 33.125 15.289 1 57.62 336 VAL B C 1
ATOM 6899 O O . VAL B 1 336 ? -17 32.812 14.438 1 57.62 336 VAL B O 1
ATOM 6902 N N . ARG B 1 337 ? -19.141 33 15.148 1 57.34 337 ARG B N 1
ATOM 6903 C CA . ARG B 1 337 ? -19.719 32.969 13.805 1 57.34 337 ARG B CA 1
ATOM 6904 C C . ARG B 1 337 ? -19.469 34.281 13.07 1 57.34 337 ARG B C 1
ATOM 6906 O O . ARG B 1 337 ? -19.766 35.344 13.594 1 57.34 337 ARG B O 1
ATOM 6913 N N . VAL B 1 338 ? -18.703 34.156 12.016 1 60.88 338 VAL B N 1
ATOM 6914 C CA . VAL B 1 338 ? -18.547 35.375 11.242 1 60.88 338 VAL B CA 1
ATOM 6915 C C . VAL B 1 338 ? -19.703 35.531 10.258 1 60.88 338 VAL B C 1
ATOM 6917 O O . VAL B 1 338 ? -19.797 34.781 9.281 1 60.88 338 VAL B O 1
ATOM 6920 N N . PRO B 1 339 ? -20.719 36.281 10.594 1 55.03 339 PRO B N 1
ATOM 6921 C CA . PRO B 1 339 ? -21.969 36.375 9.852 1 55.03 339 PRO B CA 1
ATOM 6922 C C . PRO B 1 339 ? -21.797 37.031 8.484 1 55.03 339 PRO B C 1
ATOM 6924 O O . PRO B 1 339 ? -22.781 37.469 7.891 1 55.03 339 PRO B O 1
ATOM 6927 N N . LEU B 1 340 ? -20.703 37.188 7.984 1 59.5 340 LEU B N 1
ATOM 6928 C CA . LEU B 1 340 ? -20.531 37.906 6.73 1 59.5 340 LEU B CA 1
ATOM 6929 C C . LEU B 1 340 ? -20.234 36.938 5.578 1 59.5 340 LEU B C 1
ATOM 6931 O O . LEU B 1 340 ? -19.844 35.812 5.801 1 59.5 340 LEU B O 1
ATOM 6935 N N . LYS B 1 341 ? -20.672 37.562 4.426 1 70.69 341 LYS B N 1
ATOM 6936 C CA . LYS B 1 341 ? -20.172 36.875 3.227 1 70.69 341 LYS B CA 1
ATOM 6937 C C . LYS B 1 341 ? -18.656 36.781 3.248 1 70.69 341 LYS B C 1
ATOM 6939 O O . LYS B 1 341 ? -17.969 37.688 3.699 1 70.69 341 LYS B O 1
ATOM 6944 N N . VAL B 1 342 ? -18.188 35.688 2.938 1 80.44 342 VAL B N 1
ATOM 6945 C CA . VAL B 1 342 ? -16.766 35.375 3.012 1 80.44 342 VAL B CA 1
ATOM 6946 C C . VAL B 1 342 ? -15.945 36.469 2.355 1 80.44 342 VAL B C 1
ATOM 6948 O O . VAL B 1 342 ? -14.883 36.844 2.854 1 80.44 342 VAL B O 1
ATOM 6951 N N . GLN B 1 343 ? -16.484 37.094 1.252 1 82.75 343 GLN B N 1
ATOM 6952 C CA . GLN B 1 343 ? -15.742 38.094 0.49 1 82.75 343 GLN B CA 1
ATOM 6953 C C . GLN B 1 343 ? -15.57 39.406 1.29 1 82.75 343 GLN B C 1
ATOM 6955 O O . GLN B 1 343 ? -14.625 40.156 1.068 1 82.75 343 GLN B O 1
ATOM 6960 N N . ASP B 1 344 ? -16.453 39.562 2.303 1 85.81 344 ASP B N 1
ATOM 6961 C CA . ASP B 1 344 ? -16.453 40.844 3.025 1 85.81 344 ASP B CA 1
ATOM 6962 C C . ASP B 1 344 ? -15.805 40.688 4.398 1 85.81 344 ASP B C 1
ATOM 6964 O O . ASP B 1 344 ? -15.664 41.688 5.133 1 85.81 344 ASP B O 1
ATOM 6968 N N . ILE B 1 345 ? -15.367 39.531 4.664 1 87.12 345 ILE B N 1
ATOM 6969 C CA . ILE B 1 345 ? -14.75 39.312 5.969 1 87.12 345 ILE B CA 1
ATOM 6970 C C . ILE B 1 345 ? -13.344 39.906 5.984 1 87.12 345 ILE B C 1
ATOM 6972 O O . ILE B 1 345 ? -12.555 39.656 5.07 1 87.12 345 ILE B O 1
ATOM 6976 N N . VAL B 1 346 ? -13.102 40.781 6.965 1 91.12 346 VAL B N 1
ATOM 6977 C CA . VAL B 1 346 ? -11.75 41.281 7.199 1 91.12 346 VAL B CA 1
ATOM 6978 C C . VAL B 1 346 ? -10.945 40.219 7.957 1 91.12 346 VAL B C 1
ATOM 6980 O O . VAL B 1 346 ? -11.281 39.875 9.094 1 91.12 346 VAL B O 1
ATOM 6983 N N . LEU B 1 347 ? -9.953 39.719 7.359 1 91.56 347 LEU B N 1
ATOM 6984 C CA . LEU B 1 347 ? -9.164 38.656 7.941 1 91.56 347 LEU B CA 1
ATOM 6985 C C . LEU B 1 347 ? -8.312 39.156 9.094 1 91.56 347 LEU B C 1
ATOM 6987 O O . LEU B 1 347 ? -7.781 40.281 9.031 1 91.56 347 LEU B O 1
ATOM 6991 N N . GLN B 1 348 ? -8.297 38.375 10.117 1 88.75 348 GLN B N 1
ATOM 6992 C CA . GLN B 1 348 ? -7.496 38.688 11.305 1 88.75 348 GLN B CA 1
ATOM 6993 C C . GLN B 1 348 ? -6.488 37.562 11.578 1 88.75 348 GLN B C 1
ATOM 6995 O O . GLN B 1 348 ? -6.668 36.438 11.141 1 88.75 348 GLN B O 1
ATOM 7000 N N . GLY B 1 349 ? -5.469 38.031 12.25 1 84.94 349 GLY B N 1
ATOM 7001 C CA . GLY B 1 349 ? -4.531 37 12.695 1 84.94 349 GLY B CA 1
ATOM 7002 C C . GLY B 1 349 ? -5.168 35.938 13.578 1 84.94 349 GLY B C 1
ATOM 7003 O O . GLY B 1 349 ? -5.945 36.281 14.484 1 84.94 349 GLY B O 1
ATOM 7004 N N . GLY B 1 350 ? -4.867 34.625 13.141 1 80.56 350 GLY B N 1
ATOM 7005 C CA . GLY B 1 350 ? -5.422 33.531 13.93 1 80.56 350 GLY B CA 1
ATOM 7006 C C . GLY B 1 350 ? -6.668 32.938 13.312 1 80.56 350 GLY B C 1
ATOM 7007 O O . GLY B 1 350 ? -7.105 31.844 13.719 1 80.56 350 GLY B O 1
ATOM 7008 N N . ASP B 1 351 ? -7.211 33.656 12.344 1 85 351 ASP B N 1
ATOM 7009 C CA . ASP B 1 351 ? -8.328 33.062 11.617 1 85 351 ASP B CA 1
ATOM 7010 C C . ASP B 1 351 ? -7.918 31.75 10.953 1 85 351 ASP B C 1
ATOM 7012 O O . ASP B 1 351 ? -6.77 31.594 10.523 1 85 351 ASP B O 1
ATOM 7016 N N . VAL B 1 352 ? -8.812 30.812 10.961 1 86.81 352 VAL B N 1
ATOM 7017 C CA . VAL B 1 352 ? -8.586 29.594 10.203 1 86.81 352 VAL B CA 1
ATOM 7018 C C . VAL B 1 352 ? -9.484 29.578 8.961 1 86.81 352 VAL B C 1
ATOM 7020 O O . VAL B 1 352 ? -10.711 29.594 9.078 1 86.81 352 VAL B O 1
ATOM 7023 N N . LEU B 1 353 ? -8.82 29.578 7.855 1 88.88 353 LEU B N 1
ATOM 7024 C CA . LEU B 1 353 ? -9.547 29.562 6.59 1 88.88 353 LEU B CA 1
ATOM 7025 C C . LEU B 1 353 ? -9.75 28.141 6.09 1 88.88 353 LEU B C 1
ATOM 7027 O O . LEU B 1 353 ? -8.852 27.297 6.219 1 88.88 353 LEU B O 1
ATOM 7031 N N . LEU B 1 354 ? -10.938 27.875 5.648 1 87.12 354 LEU B N 1
ATOM 7032 C CA . LEU B 1 354 ? -11.18 26.672 4.855 1 87.12 354 LEU B CA 1
ATOM 7033 C C . LEU B 1 354 ? -11.125 26.984 3.365 1 87.12 354 LEU B C 1
ATOM 7035 O O . LEU B 1 354 ? -11.938 27.766 2.855 1 87.12 354 LEU B O 1
ATOM 7039 N N . LEU B 1 355 ? -10.102 26.391 2.717 1 89.88 355 LEU B N 1
ATOM 7040 C CA . LEU B 1 355 ? -9.82 26.734 1.329 1 89.88 355 LEU B CA 1
ATOM 7041 C C . LEU B 1 355 ? -10.133 25.578 0.403 1 89.88 355 LEU B C 1
ATOM 7043 O O . LEU B 1 355 ? -9.875 24.422 0.749 1 89.88 355 LEU B O 1
ATOM 7047 N N . SER B 1 356 ? -10.758 25.812 -0.702 1 88.81 356 SER B N 1
ATOM 7048 C CA . SER B 1 356 ? -10.812 24.875 -1.816 1 88.81 356 SER B CA 1
ATOM 7049 C C . SER B 1 356 ? -9.688 25.141 -2.811 1 88.81 356 SER B C 1
ATOM 7051 O O . SER B 1 356 ? -9.594 26.219 -3.391 1 88.81 356 SER B O 1
ATOM 7053 N N . CYS B 1 357 ? -8.781 24.172 -2.918 1 91.31 357 CYS B N 1
ATOM 7054 C CA . CYS B 1 357 ? -7.59 24.391 -3.732 1 91.31 357 CYS B CA 1
ATOM 7055 C C . CYS B 1 357 ? -7.066 23.078 -4.301 1 91.31 357 CYS B C 1
ATOM 7057 O O . CYS B 1 357 ? -7.691 22.031 -4.133 1 91.31 357 CYS B O 1
ATOM 7059 N N . SER B 1 358 ? -6.02 23.25 -5.055 1 90.12 358 SER B N 1
ATOM 7060 C CA . SER B 1 358 ? -5.402 22.094 -5.672 1 90.12 358 SER B CA 1
ATOM 7061 C C . SER B 1 358 ? -4.715 21.203 -4.633 1 90.12 358 SER B C 1
ATOM 7063 O O . SER B 1 358 ? -4.355 21.672 -3.553 1 90.12 358 SER B O 1
ATOM 7065 N N . THR B 1 359 ? -4.523 19.953 -4.992 1 88 359 THR B N 1
ATOM 7066 C CA . THR B 1 359 ? -3.891 18.984 -4.098 1 88 359 THR B CA 1
ATOM 7067 C C . THR B 1 359 ? -2.43 19.359 -3.857 1 88 359 THR B C 1
ATOM 7069 O O . THR B 1 359 ? -1.827 18.922 -2.877 1 88 359 THR B O 1
ATOM 7072 N N . ARG B 1 360 ? -1.864 20.234 -4.641 1 86.44 360 ARG B N 1
ATOM 7073 C CA . ARG B 1 360 ? -0.471 20.641 -4.496 1 86.44 360 ARG B CA 1
ATOM 7074 C C . ARG B 1 360 ? -0.363 21.969 -3.748 1 86.44 360 ARG B C 1
ATOM 7076 O O . ARG B 1 360 ? 0.74 22.422 -3.443 1 86.44 360 ARG B O 1
ATOM 7083 N N . TRP B 1 361 ? -1.466 22.469 -3.375 1 91 361 TRP B N 1
ATOM 7084 C CA . TRP B 1 361 ? -1.51 23.812 -2.828 1 91 361 TRP B CA 1
ATOM 7085 C C . TRP B 1 361 ? -0.755 23.891 -1.506 1 91 361 TRP B C 1
ATOM 7087 O O . TRP B 1 361 ? -0.051 24.875 -1.243 1 91 361 TRP B O 1
ATOM 7097 N N . THR B 1 362 ? -0.875 22.875 -0.651 1 89.12 362 THR B N 1
ATOM 7098 C CA . THR B 1 362 ? -0.225 22.875 0.655 1 89.12 362 THR B CA 1
ATOM 7099 C C . THR B 1 362 ? 1.293 22.891 0.503 1 89.12 362 THR B C 1
ATOM 7101 O O . THR B 1 362 ? 1.989 23.562 1.263 1 89.12 362 THR B O 1
ATOM 7104 N N . GLU B 1 363 ? 1.772 22.188 -0.466 1 83.56 363 GLU B N 1
ATOM 7105 C CA . GLU B 1 363 ? 3.211 22.156 -0.708 1 83.56 363 GLU B CA 1
ATOM 7106 C C . GLU B 1 363 ? 3.699 23.469 -1.321 1 83.56 363 GLU B C 1
ATOM 7108 O O . GLU B 1 363 ? 4.797 23.922 -1.011 1 83.56 363 GLU B O 1
ATOM 7113 N N . GLU B 1 364 ? 2.873 24.047 -2.158 1 85.94 364 GLU B N 1
ATOM 7114 C CA . GLU B 1 364 ? 3.234 25.266 -2.857 1 85.94 364 GLU B CA 1
ATOM 7115 C C . GLU B 1 364 ? 3.275 26.453 -1.899 1 85.94 364 GLU B C 1
ATOM 7117 O O . GLU B 1 364 ? 4.039 27.406 -2.105 1 85.94 364 GLU B O 1
ATOM 7122 N N . HIS B 1 365 ? 2.486 26.359 -0.825 1 88.75 365 HIS B N 1
ATOM 7123 C CA . HIS B 1 365 ? 2.361 27.5 0.062 1 88.75 365 HIS B CA 1
ATOM 7124 C C . HIS B 1 365 ? 2.896 27.188 1.454 1 88.75 365 HIS B C 1
ATOM 7126 O O . HIS B 1 365 ? 2.568 27.875 2.422 1 88.75 365 HIS B O 1
ATOM 7132 N N . LYS B 1 366 ? 3.619 26.156 1.476 1 79.56 366 LYS B N 1
ATOM 7133 C CA . LYS B 1 366 ? 4.156 25.703 2.756 1 79.56 366 LYS B CA 1
ATOM 7134 C C . LYS B 1 366 ? 5.02 26.781 3.4 1 79.56 366 LYS B C 1
ATOM 7136 O O . LYS B 1 366 ? 5.07 26.906 4.625 1 79.56 366 LYS B O 1
ATOM 7141 N N . HIS B 1 367 ? 5.594 27.672 2.576 1 74.69 367 HIS B N 1
ATOM 7142 C CA . HIS B 1 367 ? 6.508 28.688 3.082 1 74.69 367 HIS B CA 1
ATOM 7143 C C . HIS B 1 367 ? 5.914 30.094 2.92 1 74.69 367 HIS B C 1
ATOM 7145 O O . HIS B 1 367 ? 6.621 31.094 3.082 1 74.69 367 HIS B O 1
ATOM 7151 N N . ASP B 1 368 ? 4.684 30.109 2.646 1 83.81 368 ASP B N 1
ATOM 7152 C CA . ASP B 1 368 ? 4.027 31.406 2.463 1 83.81 368 ASP B CA 1
ATOM 7153 C C . ASP B 1 368 ? 3.85 32.125 3.797 1 83.81 368 ASP B C 1
ATOM 7155 O O . ASP B 1 368 ? 3.316 31.562 4.75 1 83.81 368 ASP B O 1
ATOM 7159 N N . LYS B 1 369 ? 4.207 33.375 3.943 1 81.38 369 LYS B N 1
ATOM 7160 C CA . LYS B 1 369 ? 4.168 34.188 5.168 1 81.38 369 LYS B CA 1
ATOM 7161 C C . LYS B 1 369 ? 2.73 34.5 5.578 1 81.38 369 LYS B C 1
ATOM 7163 O O . LYS B 1 369 ? 2.475 34.875 6.719 1 81.38 369 LYS B O 1
ATOM 7168 N N . ALA B 1 370 ? 1.919 34.312 4.676 1 89.06 370 ALA B N 1
ATOM 7169 C CA . ALA B 1 370 ? 0.521 34.625 4.949 1 89.06 370 ALA B CA 1
ATOM 7170 C C . ALA B 1 370 ? -0.095 33.625 5.91 1 89.06 370 ALA B C 1
ATOM 7172 O O . ALA B 1 370 ? -1.098 33.906 6.566 1 89.06 370 ALA B O 1
ATOM 7173 N N . PHE B 1 371 ? 0.615 32.438 6.004 1 88.44 371 PHE B N 1
ATOM 7174 C CA . PHE B 1 371 ? 0.008 31.375 6.785 1 88.44 371 PHE B CA 1
ATOM 7175 C C . PHE B 1 371 ? 0.996 30.812 7.805 1 88.44 371 PHE B C 1
ATOM 7177 O O . PHE B 1 371 ? 2.205 30.812 7.57 1 88.44 371 PHE B O 1
ATOM 7184 N N . VAL B 1 372 ? 0.418 30.469 8.914 1 80.44 372 VAL B N 1
ATOM 7185 C CA . VAL B 1 372 ? 1.237 29.891 9.977 1 80.44 372 VAL B CA 1
ATOM 7186 C C . VAL B 1 372 ? 1.308 28.375 9.812 1 80.44 372 VAL B C 1
ATOM 7188 O O . VAL B 1 372 ? 2.346 27.766 10.07 1 80.44 372 VAL B O 1
ATOM 7191 N N . LEU B 1 373 ? 0.228 27.797 9.516 1 86.12 373 LEU B N 1
ATOM 7192 C CA . LEU B 1 373 ? 0.129 26.344 9.398 1 86.12 373 LEU B CA 1
ATOM 7193 C C . LEU B 1 373 ? -0.938 25.953 8.383 1 86.12 373 LEU B C 1
ATOM 7195 O O . LEU B 1 373 ? -1.984 26.609 8.297 1 86.12 373 LEU B O 1
ATOM 7199 N N . LEU B 1 374 ? -0.595 24.969 7.656 1 88.44 374 LEU B N 1
ATOM 7200 C CA . LEU B 1 374 ? -1.501 24.422 6.652 1 88.44 374 LEU B CA 1
ATOM 7201 C C . LEU B 1 374 ? -1.794 22.953 6.938 1 88.44 374 LEU B C 1
ATOM 7203 O O . LEU B 1 374 ? -0.9 22.203 7.336 1 88.44 374 LEU B O 1
ATOM 7207 N N . GLN B 1 375 ? -3.07 22.578 6.82 1 85.62 375 GLN B N 1
ATOM 7208 C CA . GLN B 1 375 ? -3.453 21.188 6.996 1 85.62 375 GLN B CA 1
ATOM 7209 C C . GLN B 1 375 ? -4.496 20.766 5.965 1 85.62 375 GLN B C 1
ATOM 7211 O O . GLN B 1 375 ? -5.57 21.359 5.879 1 85.62 375 GLN B O 1
ATOM 7216 N N . ALA B 1 376 ? -4.148 19.766 5.234 1 87 376 ALA B N 1
ATOM 7217 C CA . ALA B 1 376 ? -5.125 19.219 4.293 1 87 376 ALA B CA 1
ATOM 7218 C C . ALA B 1 376 ? -6.234 18.469 5.02 1 87 376 ALA B C 1
ATOM 7220 O O . ALA B 1 376 ? -5.973 17.75 5.988 1 87 376 ALA B O 1
ATOM 7221 N N . VAL B 1 377 ? -7.477 18.688 4.574 1 82.81 377 VAL B N 1
ATOM 7222 C CA . VAL B 1 377 ? -8.617 17.938 5.098 1 82.81 377 VAL B CA 1
ATOM 7223 C C . VAL B 1 377 ? -8.719 16.578 4.395 1 82.81 377 VAL B C 1
ATOM 7225 O O . VAL B 1 377 ? -8.836 16.516 3.17 1 82.81 377 VAL B O 1
ATOM 7228 N N . PRO B 1 378 ? -8.672 15.555 5.152 1 78.38 378 PRO B N 1
ATOM 7229 C CA . PRO B 1 378 ? -8.711 14.234 4.512 1 78.38 378 PRO B CA 1
ATOM 7230 C C . PRO B 1 378 ? -10.039 13.953 3.82 1 78.38 378 PRO B C 1
ATOM 7232 O O . PRO B 1 378 ? -11.094 14.367 4.309 1 78.38 378 PRO B O 1
ATOM 7235 N N . ASP B 1 379 ? -10 13.234 2.627 1 77.5 379 ASP B N 1
ATOM 7236 C CA . ASP B 1 379 ? -11.156 12.742 1.891 1 77.5 379 ASP B CA 1
ATOM 7237 C C . ASP B 1 379 ? -12.148 13.867 1.599 1 77.5 379 ASP B C 1
ATOM 7239 O O . ASP B 1 379 ? -13.352 13.719 1.817 1 77.5 379 ASP B O 1
ATOM 7243 N N . SER B 1 380 ? -11.625 15.07 1.207 1 81.56 380 SER B N 1
ATOM 7244 C CA . SER B 1 380 ? -12.492 16.234 1.025 1 81.56 380 SER B CA 1
ATOM 7245 C C . SER B 1 380 ? -12.648 16.578 -0.451 1 81.56 380 SER B C 1
ATOM 7247 O O . SER B 1 380 ? -13.188 17.625 -0.793 1 81.56 380 SER B O 1
ATOM 7249 N N . SER B 1 381 ? -12.203 15.703 -1.313 1 85.94 381 SER B N 1
ATOM 7250 C CA . SER B 1 381 ? -12.398 15.953 -2.738 1 85.94 381 SER B CA 1
ATOM 7251 C C . SER B 1 381 ? -13.875 16.062 -3.082 1 85.94 381 SER B C 1
ATOM 7253 O O . SER B 1 381 ? -14.695 15.289 -2.59 1 85.94 381 SER B O 1
ATOM 7255 N N . PRO B 1 382 ? -14.234 17.078 -3.857 1 82.5 382 PRO B N 1
ATOM 7256 C CA . PRO B 1 382 ? -15.641 17.219 -4.23 1 82.5 382 PRO B CA 1
ATOM 7257 C C . PRO B 1 382 ? -16.125 16.094 -5.148 1 82.5 382 PRO B C 1
ATOM 7259 O O . PRO B 1 382 ? -15.344 15.562 -5.945 1 82.5 382 PRO B O 1
ATOM 7262 N N . PRO B 1 383 ? -17.422 15.789 -5.082 1 83.56 383 PRO B N 1
ATOM 7263 C CA . PRO B 1 383 ? -17.938 14.727 -5.945 1 83.56 383 PRO B CA 1
ATOM 7264 C C . PRO B 1 383 ? -18.016 15.141 -7.41 1 83.56 383 PRO B C 1
ATOM 7266 O O . PRO B 1 383 ? -18.469 16.25 -7.723 1 83.56 383 PRO B O 1
ATOM 7269 N N . LYS B 1 384 ? -17.547 14.289 -8.281 1 88.38 384 LYS B N 1
ATOM 7270 C CA . LYS B 1 384 ? -17.641 14.492 -9.727 1 88.38 384 LYS B CA 1
ATOM 7271 C C . LYS B 1 384 ? -19 14.055 -10.258 1 88.38 384 LYS B C 1
ATOM 7273 O O . LYS B 1 384 ? -19.094 13.086 -11.016 1 88.38 384 LYS B O 1
ATOM 7278 N N . ARG B 1 385 ? -19.938 14.812 -10.117 1 83.81 385 ARG B N 1
ATOM 7279 C CA . ARG B 1 385 ? -21.328 14.445 -10.375 1 83.81 385 ARG B CA 1
ATOM 7280 C C . ARG B 1 385 ? -21.562 14.25 -11.867 1 83.81 385 ARG B C 1
ATOM 7282 O O . ARG B 1 385 ? -22.391 13.422 -12.258 1 83.81 385 ARG B O 1
ATOM 7289 N N . ARG B 1 386 ? -20.844 14.93 -12.609 1 85.19 386 ARG B N 1
ATOM 7290 C CA . ARG B 1 386 ? -21 14.82 -14.055 1 85.19 386 ARG B CA 1
ATOM 7291 C C . ARG B 1 386 ? -20.656 13.414 -14.539 1 85.19 386 ARG B C 1
ATOM 7293 O O . ARG B 1 386 ? -21.188 12.961 -15.555 1 85.19 386 ARG B O 1
ATOM 7300 N N . SER B 1 387 ? -19.828 12.812 -13.75 1 92.19 387 SER B N 1
ATOM 7301 C CA . SER B 1 387 ? -19.391 11.477 -14.141 1 92.19 387 SER B CA 1
ATOM 7302 C C . SER B 1 387 ? -20.109 10.398 -13.336 1 92.19 387 SER B C 1
ATOM 7304 O O . SER B 1 387 ? -19.766 9.219 -13.422 1 92.19 387 SER B O 1
ATOM 7306 N N . MET B 1 388 ? -21.109 10.82 -12.586 1 89.12 388 MET B N 1
ATOM 7307 C CA . MET B 1 388 ? -21.781 9.891 -11.688 1 89.12 388 MET B CA 1
ATOM 7308 C C . MET B 1 388 ? -22.453 8.773 -12.484 1 89.12 388 MET B C 1
ATOM 7310 O O . MET B 1 388 ? -22.281 7.59 -12.172 1 89.12 388 MET B O 1
ATOM 7314 N N . ILE B 1 389 ? -23.188 9.102 -13.461 1 90 389 ILE B N 1
ATOM 7315 C CA . ILE B 1 389 ? -23.922 8.125 -14.258 1 90 389 ILE B CA 1
ATOM 7316 C C . ILE B 1 389 ? -22.938 7.164 -14.938 1 90 389 ILE B C 1
ATOM 7318 O O . ILE B 1 389 ? -23.188 5.957 -14.992 1 90 389 ILE B O 1
ATOM 7322 N N . ILE B 1 390 ? -21.906 7.727 -15.359 1 94.5 390 ILE B N 1
ATOM 7323 C CA . ILE B 1 390 ? -20.906 6.902 -16.016 1 94.5 390 ILE B CA 1
ATOM 7324 C C . ILE B 1 390 ? -20.312 5.906 -15.016 1 94.5 390 ILE B C 1
ATOM 7326 O O . ILE B 1 390 ? -20.156 4.723 -15.328 1 94.5 390 ILE B O 1
ATOM 7330 N N . GLY B 1 391 ? -19.969 6.422 -13.805 1 93 391 GLY B N 1
ATOM 7331 C CA . GLY B 1 391 ? -19.438 5.543 -12.773 1 93 391 GLY B CA 1
ATOM 7332 C C . GLY B 1 391 ? -20.375 4.391 -12.438 1 93 391 GLY B C 1
ATOM 7333 O O . GLY B 1 391 ? -19.938 3.236 -12.375 1 93 391 GLY B O 1
ATOM 7334 N N . VAL B 1 392 ? -21.609 4.648 -12.359 1 88.5 392 VAL B N 1
ATOM 7335 C CA . VAL B 1 392 ? -22.594 3.639 -12 1 88.5 392 VAL B CA 1
ATOM 7336 C C . VAL B 1 392 ? -22.797 2.67 -13.164 1 88.5 392 VAL B C 1
ATOM 7338 O O . VAL B 1 392 ? -22.875 1.456 -12.961 1 88.5 392 VAL B O 1
ATOM 7341 N N . LEU B 1 393 ? -22.875 3.152 -14.344 1 93.5 393 LEU B N 1
ATOM 7342 C CA . LEU B 1 393 ? -23.047 2.316 -15.531 1 93.5 393 LEU B CA 1
ATOM 7343 C C . LEU B 1 393 ? -21.875 1.367 -15.711 1 93.5 393 LEU B C 1
ATOM 7345 O O . LEU B 1 393 ? -22.047 0.212 -16.094 1 93.5 393 LEU B O 1
ATOM 7349 N N . LEU B 1 394 ? -20.703 1.923 -15.461 1 94.06 394 LEU B N 1
ATOM 7350 C CA . LEU B 1 394 ? -19.531 1.081 -15.578 1 94.06 394 LEU B CA 1
ATOM 7351 C C . LEU B 1 394 ? -19.547 -0.039 -14.547 1 94.06 394 LEU B C 1
ATOM 7353 O O . LEU B 1 394 ? -19.172 -1.176 -14.852 1 94.06 394 LEU B O 1
ATOM 7357 N N . LEU B 1 395 ? -19.922 0.302 -13.328 1 89 395 LEU B N 1
ATOM 7358 C CA . LEU B 1 395 ? -20.078 -0.722 -12.297 1 89 395 LEU B CA 1
ATOM 7359 C C . LEU B 1 395 ? -21.094 -1.771 -12.719 1 89 395 LEU B C 1
ATOM 7361 O O . LEU B 1 395 ? -20.828 -2.971 -12.641 1 89 395 LEU B O 1
ATOM 7365 N N . LEU B 1 396 ? -22.219 -1.356 -13.156 1 87.38 396 LEU B N 1
ATOM 7366 C CA . LEU B 1 396 ? -23.281 -2.258 -13.586 1 87.38 396 LEU B CA 1
ATOM 7367 C C . LEU B 1 396 ? -22.844 -3.086 -14.789 1 87.38 396 LEU B C 1
ATOM 7369 O O . LEU B 1 396 ? -23.156 -4.273 -14.883 1 87.38 396 LEU B O 1
ATOM 7373 N N . GLY B 1 397 ? -22.203 -2.402 -15.68 1 90.44 397 GLY B N 1
ATOM 7374 C CA . GLY B 1 397 ? -21.672 -3.127 -16.812 1 90.44 397 GLY B CA 1
ATOM 7375 C C . GLY B 1 397 ? -20.719 -4.246 -16.422 1 90.44 397 GLY B C 1
ATOM 7376 O O . GLY B 1 397 ? -20.781 -5.344 -16.969 1 90.44 397 GLY B O 1
ATOM 7377 N N . MET B 1 398 ? -19.828 -3.941 -15.484 1 89 398 MET B N 1
ATOM 7378 C CA . MET B 1 398 ? -18.906 -4.953 -14.984 1 89 398 MET B CA 1
ATOM 7379 C C . MET B 1 398 ? -19.656 -6.129 -14.367 1 89 398 MET B C 1
ATOM 7381 O O . MET B 1 398 ? -19.359 -7.285 -14.672 1 89 398 MET B O 1
ATOM 7385 N N . VAL B 1 399 ? -20.641 -5.855 -13.562 1 83.06 399 VAL B N 1
ATOM 7386 C CA . VAL B 1 399 ? -21.438 -6.883 -12.898 1 83.06 399 VAL B CA 1
ATOM 7387 C C . VAL B 1 399 ? -22.203 -7.695 -13.938 1 83.06 399 VAL B C 1
ATOM 7389 O O . VAL B 1 399 ? -22.297 -8.922 -13.836 1 83.06 399 VAL B O 1
ATOM 7392 N N . LEU B 1 400 ? -22.719 -7.047 -14.914 1 85.44 400 LEU B N 1
ATOM 7393 C CA . LEU B 1 400 ? -23.484 -7.707 -15.969 1 85.44 400 LEU B CA 1
ATOM 7394 C C . LEU B 1 400 ? -22.625 -8.695 -16.734 1 85.44 400 LEU B C 1
ATOM 7396 O O . LEU B 1 400 ? -23.094 -9.75 -17.156 1 85.44 400 LEU B O 1
ATOM 7400 N N . THR B 1 401 ? -21.375 -8.336 -17 1 84.81 401 THR B N 1
ATOM 7401 C CA . THR B 1 401 ? -20.5 -9.273 -17.688 1 84.81 401 THR B CA 1
ATOM 7402 C C . THR B 1 401 ? -20.375 -10.578 -16.906 1 84.81 401 THR B C 1
ATOM 7404 O O . THR B 1 401 ? -20.297 -11.656 -17.484 1 84.81 401 THR B O 1
ATOM 7407 N N . GLN B 1 402 ? -20.375 -10.477 -15.578 1 79.56 402 GLN B N 1
ATOM 7408 C CA . GLN B 1 402 ? -20.25 -11.664 -14.734 1 79.56 402 GLN B CA 1
ATOM 7409 C C . GLN B 1 402 ? -21.547 -12.477 -14.727 1 79.56 402 GLN B C 1
ATOM 7411 O O . GLN B 1 402 ? -21.516 -13.703 -14.773 1 79.56 402 GLN B O 1
ATOM 7416 N N . ILE B 1 403 ? -22.656 -11.773 -14.711 1 76.31 403 ILE B N 1
ATOM 7417 C CA . ILE B 1 403 ? -23.969 -12.438 -14.703 1 76.31 403 ILE B CA 1
ATOM 7418 C C . ILE B 1 403 ? -24.188 -13.164 -16.031 1 76.31 403 ILE B C 1
ATOM 7420 O O . ILE B 1 403 ? -24.578 -14.328 -16.031 1 76.31 403 ILE B O 1
ATOM 7424 N N . VAL B 1 404 ? -23.938 -12.469 -17.062 1 82.19 404 VAL B N 1
ATOM 7425 C CA . VAL B 1 404 ? -24.125 -13.055 -18.391 1 82.19 404 VAL B CA 1
ATOM 7426 C C . VAL B 1 404 ? -23.188 -14.25 -18.562 1 82.19 404 VAL B C 1
ATOM 7428 O O . VAL B 1 404 ? -23.578 -15.281 -19.109 1 82.19 404 VAL B O 1
ATOM 7431 N N . GLY B 1 405 ? -21.938 -14.008 -18.141 1 76.06 405 GLY B N 1
ATOM 7432 C CA . GLY B 1 405 ? -21.016 -15.133 -18.188 1 76.06 405 GLY B CA 1
ATOM 7433 C C . GLY B 1 405 ? -21.5 -16.344 -17.406 1 76.06 405 GLY B C 1
ATOM 7434 O O . GLY B 1 405 ? -21.391 -17.469 -17.875 1 76.06 405 GLY B O 1
ATOM 7435 N N . GLY B 1 406 ? -22 -16.141 -16.188 1 69.5 406 GLY B N 1
ATOM 7436 C CA . GLY B 1 406 ? -22.547 -17.219 -15.383 1 69.5 406 GLY B CA 1
ATOM 7437 C C . GLY B 1 406 ? -23.734 -17.906 -16.031 1 69.5 406 GLY B C 1
ATOM 7438 O O . GLY B 1 406 ? -23.844 -19.125 -16 1 69.5 406 GLY B O 1
ATOM 7439 N N . LEU B 1 407 ? -24.578 -17.141 -16.625 1 70.75 407 LEU B N 1
ATOM 7440 C CA . LEU B 1 407 ? -25.781 -17.656 -17.281 1 70.75 407 LEU B CA 1
ATOM 7441 C C . LEU B 1 407 ? -25.422 -18.484 -18.516 1 70.75 407 LEU B C 1
ATOM 7443 O O . LEU B 1 407 ? -26.094 -19.469 -18.812 1 70.75 407 LEU B O 1
ATOM 7447 N N . MET B 1 408 ? -24.422 -18.016 -19.156 1 75.25 408 MET B N 1
ATOM 7448 C CA . MET B 1 408 ? -23.984 -18.703 -20.359 1 75.25 408 MET B CA 1
ATOM 7449 C C . MET B 1 408 ? -23.031 -19.844 -20.031 1 75.25 408 MET B C 1
ATOM 7451 O O . MET B 1 408 ? -22.516 -20.5 -20.938 1 75.25 408 MET B O 1
ATOM 7455 N N . ASP B 1 409 ? -22.812 -20.094 -18.766 1 65.81 409 ASP B N 1
ATOM 7456 C CA . ASP B 1 409 ? -21.906 -21.125 -18.297 1 65.81 409 ASP B CA 1
ATOM 7457 C C . ASP B 1 409 ? -20.531 -20.984 -18.969 1 65.81 409 ASP B C 1
ATOM 7459 O O . ASP B 1 409 ? -19.938 -21.984 -19.375 1 65.81 409 ASP B O 1
ATOM 7463 N N . ARG B 1 410 ? -20.25 -19.781 -19.406 1 71.06 410 ARG B N 1
ATOM 7464 C CA . ARG B 1 410 ? -18.953 -19.453 -19.984 1 71.06 410 ARG B CA 1
ATOM 7465 C C . ARG B 1 410 ? -18.391 -18.172 -19.375 1 71.06 410 ARG B C 1
ATOM 7467 O O . ARG B 1 410 ? -19.094 -17.156 -19.266 1 71.06 410 ARG B O 1
ATOM 7474 N N . GLU B 1 411 ? -17.234 -18.281 -18.781 1 73.94 411 GLU B N 1
ATOM 7475 C CA . GLU B 1 411 ? -16.594 -17.062 -18.281 1 73.94 411 GLU B CA 1
ATOM 7476 C C . GLU B 1 411 ? -16.188 -16.125 -19.422 1 73.94 411 GLU B C 1
ATOM 7478 O O . GLU B 1 411 ? -15.297 -16.453 -20.203 1 73.94 411 GLU B O 1
ATOM 7483 N N . LEU B 1 412 ? -16.938 -15.102 -19.703 1 76.94 412 LEU B N 1
ATOM 7484 C CA . LEU B 1 412 ? -16.641 -14.148 -20.766 1 76.94 412 LEU B CA 1
ATOM 7485 C C . LEU B 1 412 ? -15.312 -13.445 -20.5 1 76.94 412 LEU B C 1
ATOM 7487 O O . LEU B 1 412 ? -14.438 -13.406 -21.359 1 76.94 412 LEU B O 1
ATOM 7491 N N . ILE B 1 413 ? -15.203 -12.883 -19.359 1 85.38 413 ILE B N 1
ATOM 7492 C CA . ILE B 1 413 ? -13.992 -12.211 -18.906 1 85.38 413 ILE B CA 1
ATOM 7493 C C . ILE B 1 413 ? -13.82 -12.406 -17.406 1 85.38 413 ILE B C 1
ATOM 7495 O O . ILE B 1 413 ? -14.789 -12.305 -16.641 1 85.38 413 ILE B O 1
ATOM 7499 N N . HIS B 1 414 ? -12.641 -12.828 -17.078 1 87.62 414 HIS B N 1
ATOM 7500 C CA . HIS B 1 414 ? -12.375 -12.992 -15.648 1 87.62 414 HIS B CA 1
ATOM 7501 C C . HIS B 1 414 ? -12.562 -11.68 -14.898 1 87.62 414 HIS B C 1
ATOM 7503 O O . HIS B 1 414 ? -12.266 -10.609 -15.438 1 87.62 414 HIS B O 1
ATOM 7509 N N . LEU B 1 415 ? -12.992 -11.719 -13.734 1 86.62 415 LEU B N 1
ATOM 7510 C CA . LEU B 1 415 ? -13.383 -10.539 -12.969 1 86.62 415 LEU B CA 1
ATOM 7511 C C . LEU B 1 415 ? -12.172 -9.648 -12.695 1 86.62 415 LEU B C 1
ATOM 7513 O O . LEU B 1 415 ? -12.297 -8.422 -12.641 1 86.62 415 LEU B O 1
ATOM 7517 N N . TRP B 1 416 ? -10.969 -10.258 -12.562 1 91.44 416 TRP B N 1
ATOM 7518 C CA . TRP B 1 416 ? -9.766 -9.484 -12.258 1 91.44 416 TRP B CA 1
ATOM 7519 C C . TRP B 1 416 ? -9.453 -8.5 -13.383 1 91.44 416 TRP B C 1
ATOM 7521 O O . TRP B 1 416 ? -9.461 -7.289 -13.18 1 91.44 416 TRP B O 1
ATOM 7531 N N . PRO B 1 417 ? -9.25 -8.906 -14.617 1 94.06 417 PRO B N 1
ATOM 7532 C CA . PRO B 1 417 ? -8.992 -7.938 -15.68 1 94.06 417 PRO B CA 1
ATOM 7533 C C . PRO B 1 417 ? -10.164 -6.988 -15.914 1 94.06 417 PRO B C 1
ATOM 7535 O O . PRO B 1 417 ? -9.953 -5.82 -16.25 1 94.06 417 PRO B O 1
ATOM 7538 N N . VAL B 1 418 ? -11.375 -7.43 -15.75 1 92.56 418 VAL B N 1
ATOM 7539 C CA . VAL B 1 418 ? -12.531 -6.566 -15.953 1 92.56 418 VAL B CA 1
ATOM 7540 C C . VAL B 1 418 ? -12.531 -5.449 -14.914 1 92.56 418 VAL B C 1
ATOM 7542 O O . VAL B 1 418 ? -12.875 -4.305 -15.219 1 92.56 418 VAL B O 1
ATOM 7545 N N . ALA B 1 419 ? -12.227 -5.809 -13.688 1 92.5 419 ALA B N 1
ATOM 7546 C CA . ALA B 1 419 ? -12.164 -4.805 -12.625 1 92.5 419 ALA B CA 1
ATOM 7547 C C . ALA B 1 419 ? -11.125 -3.732 -12.953 1 92.5 419 ALA B C 1
ATOM 7549 O O . ALA B 1 419 ? -11.391 -2.539 -12.789 1 92.5 419 ALA B O 1
ATOM 7550 N N . VAL B 1 420 ? -9.984 -4.148 -13.438 1 95.75 420 VAL B N 1
ATOM 7551 C CA . VAL B 1 420 ? -8.906 -3.219 -13.789 1 95.75 420 VAL B CA 1
ATOM 7552 C C . VAL B 1 420 ? -9.352 -2.332 -14.953 1 95.75 420 VAL B C 1
ATOM 7554 O O . VAL B 1 420 ? -9.148 -1.116 -14.922 1 95.75 420 VAL B O 1
ATOM 7557 N N . LEU B 1 421 ? -9.93 -2.938 -15.945 1 95.12 421 LEU B N 1
ATOM 7558 C CA . LEU B 1 421 ? -10.352 -2.186 -17.125 1 95.12 421 LEU B CA 1
ATOM 7559 C C . LEU B 1 421 ? -11.484 -1.225 -16.766 1 95.12 421 LEU B C 1
ATOM 7561 O O . LEU B 1 421 ? -11.562 -0.124 -17.312 1 95.12 421 LEU B O 1
ATOM 7565 N N . THR B 1 422 ? -12.359 -1.675 -15.93 1 94.75 422 THR B N 1
ATOM 7566 C CA . THR B 1 422 ? -13.406 -0.782 -15.445 1 94.75 422 THR B CA 1
ATOM 7567 C C . THR B 1 422 ? -12.805 0.418 -14.719 1 94.75 422 THR B C 1
ATOM 7569 O O . THR B 1 422 ? -13.203 1.56 -14.969 1 94.75 422 THR B O 1
ATOM 7572 N N . ALA B 1 423 ? -11.875 0.174 -13.836 1 95.12 423 ALA B N 1
ATOM 7573 C CA . ALA B 1 423 ? -11.188 1.259 -13.141 1 95.12 423 ALA B CA 1
ATOM 7574 C C . ALA B 1 423 ? -10.477 2.18 -14.133 1 95.12 423 ALA B C 1
ATOM 7576 O O . ALA B 1 423 ? -10.461 3.4 -13.953 1 95.12 423 ALA B O 1
ATOM 7577 N N . ALA B 1 424 ? -9.93 1.561 -15.164 1 95.31 424 ALA B N 1
ATOM 7578 C CA . ALA B 1 424 ? -9.25 2.338 -16.203 1 95.31 424 ALA B CA 1
ATOM 7579 C C . ALA B 1 424 ? -10.219 3.283 -16.906 1 95.31 424 ALA B C 1
ATOM 7581 O O . ALA B 1 424 ? -9.898 4.449 -17.141 1 95.31 424 ALA B O 1
ATOM 7582 N N . LEU B 1 425 ? -11.305 2.781 -17.219 1 95.94 425 LEU B N 1
ATOM 7583 C CA . LEU B 1 425 ? -12.32 3.604 -17.875 1 95.94 425 LEU B CA 1
ATOM 7584 C C . LEU B 1 425 ? -12.789 4.723 -16.953 1 95.94 425 LEU B C 1
ATOM 7586 O O . LEU B 1 425 ? -13.078 5.832 -17.406 1 95.94 425 LEU B O 1
ATOM 7590 N N . MET B 1 426 ? -12.859 4.445 -15.68 1 95.25 426 MET B N 1
ATOM 7591 C CA . MET B 1 426 ? -13.242 5.469 -14.711 1 95.25 426 MET B CA 1
ATOM 7592 C C . MET B 1 426 ? -12.172 6.551 -14.609 1 95.25 426 MET B C 1
ATOM 7594 O O . MET B 1 426 ? -12.492 7.723 -14.391 1 95.25 426 MET B O 1
ATOM 7598 N N . LEU B 1 427 ? -10.945 6.16 -14.742 1 94.44 427 LEU B N 1
ATOM 7599 C CA . LEU B 1 427 ? -9.859 7.133 -14.766 1 94.44 427 LEU B CA 1
ATOM 7600 C C . LEU B 1 427 ? -9.945 8.016 -16 1 94.44 427 LEU B C 1
ATOM 7602 O O . LEU B 1 427 ? -9.797 9.234 -15.906 1 94.44 427 LEU B O 1
ATOM 7606 N N . ILE B 1 428 ? -10.297 7.434 -17.125 1 93.25 428 ILE B N 1
ATOM 7607 C CA . ILE B 1 428 ? -10.336 8.133 -18.406 1 93.25 428 ILE B CA 1
ATOM 7608 C C . ILE B 1 428 ? -11.523 9.094 -18.422 1 93.25 428 ILE B C 1
ATOM 7610 O O . ILE B 1 428 ? -11.422 10.203 -18.953 1 93.25 428 ILE B O 1
ATOM 7614 N N . THR B 1 429 ? -12.562 8.672 -17.812 1 93.81 429 THR B N 1
ATOM 7615 C CA . THR B 1 429 ? -13.789 9.469 -17.891 1 93.81 429 THR B CA 1
ATOM 7616 C C . THR B 1 429 ? -13.836 10.5 -16.766 1 93.81 429 THR B C 1
ATOM 7618 O O . THR B 1 429 ? -14.766 11.297 -16.688 1 93.81 429 THR B O 1
ATOM 7621 N N . GLY B 1 430 ? -12.906 10.398 -15.852 1 92.81 430 GLY B N 1
ATOM 7622 C CA . GLY B 1 430 ? -12.773 11.445 -14.852 1 92.81 430 GLY B CA 1
ATOM 7623 C C . GLY B 1 430 ? -13.578 11.172 -13.594 1 92.81 430 GLY B C 1
ATOM 7624 O O . GLY B 1 430 ? -13.977 12.094 -12.883 1 92.81 430 GLY B O 1
ATOM 7625 N N . CYS B 1 431 ? -13.883 9.93 -13.32 1 93.88 431 CYS B N 1
ATOM 7626 C CA . CYS B 1 431 ? -14.562 9.586 -12.078 1 93.88 431 CYS B CA 1
ATOM 7627 C C . CYS B 1 431 ? -13.633 9.758 -10.883 1 93.88 431 CYS B C 1
ATOM 7629 O O . CYS B 1 431 ? -14.078 10.086 -9.781 1 93.88 431 CYS B O 1
ATOM 7631 N N . MET B 1 432 ? -12.43 9.531 -11.109 1 93.12 432 MET B N 1
ATOM 7632 C CA . MET B 1 432 ? -11.391 9.648 -10.086 1 93.12 432 MET B CA 1
ATOM 7633 C C . MET B 1 432 ? -10.031 9.898 -10.727 1 93.12 432 MET B C 1
ATOM 7635 O O . MET B 1 432 ? -9.891 9.82 -11.945 1 93.12 432 MET B O 1
ATOM 7639 N N . ASN B 1 433 ? -9.109 10.32 -9.953 1 92.69 433 ASN B N 1
ATOM 7640 C CA . ASN B 1 433 ? -7.742 10.43 -10.453 1 92.69 433 ASN B CA 1
ATOM 7641 C C . ASN B 1 433 ? -6.875 9.273 -9.961 1 92.69 433 ASN B C 1
ATOM 7643 O O . ASN B 1 433 ? -7.336 8.422 -9.195 1 92.69 433 ASN B O 1
ATOM 7647 N N . ALA B 1 434 ? -5.652 9.172 -10.406 1 92.12 434 ALA B N 1
ATOM 7648 C CA . ALA B 1 434 ? -4.77 8.031 -10.148 1 92.12 434 ALA B CA 1
ATOM 7649 C C . ALA B 1 434 ? -4.391 7.953 -8.672 1 92.12 434 ALA B C 1
ATOM 7651 O O . ALA B 1 434 ? -4.227 6.859 -8.125 1 92.12 434 ALA B O 1
ATOM 7652 N N . ASP B 1 435 ? -4.219 9.078 -8.055 1 91.31 435 ASP B N 1
ATOM 7653 C CA . ASP B 1 435 ? -3.854 9.094 -6.641 1 91.31 435 ASP B CA 1
ATOM 7654 C C . ASP B 1 435 ? -4.977 8.523 -5.777 1 91.31 435 ASP B C 1
ATOM 7656 O O . ASP B 1 435 ? -4.719 7.766 -4.84 1 91.31 435 ASP B O 1
ATOM 7660 N N . GLN B 1 436 ? -6.168 8.93 -6.109 1 91.56 436 GLN B N 1
ATOM 7661 C CA . GLN B 1 436 ? -7.328 8.406 -5.402 1 91.56 436 GLN B CA 1
ATOM 7662 C C . GLN B 1 436 ? -7.441 6.895 -5.578 1 91.56 436 GLN B C 1
ATOM 7664 O O . GLN B 1 436 ? -7.723 6.172 -4.621 1 91.56 436 GLN B O 1
ATOM 7669 N N . ALA B 1 437 ? -7.195 6.445 -6.746 1 93.25 437 ALA B N 1
ATOM 7670 C CA . ALA B 1 437 ? -7.238 5.016 -7.031 1 93.25 437 ALA B CA 1
ATOM 7671 C C . ALA B 1 437 ? -6.199 4.258 -6.207 1 93.25 437 ALA B C 1
ATOM 7673 O O . ALA B 1 437 ? -6.516 3.242 -5.582 1 93.25 437 ALA B O 1
ATOM 7674 N N . ARG B 1 438 ? -5.012 4.742 -6.113 1 92.31 438 ARG B N 1
ATOM 7675 C CA . ARG B 1 438 ? -3.914 4.109 -5.391 1 92.31 438 ARG B CA 1
ATOM 7676 C C . ARG B 1 438 ? -4.219 4.031 -3.898 1 92.31 438 ARG B C 1
ATOM 7678 O O . ARG B 1 438 ? -3.979 3 -3.264 1 92.31 438 ARG B O 1
ATOM 7685 N N . LYS B 1 439 ? -4.754 5.051 -3.469 1 90.69 439 LYS B N 1
ATOM 7686 C CA . LYS B 1 439 ? -4.977 5.16 -2.031 1 90.69 439 LYS B CA 1
ATOM 7687 C C . LYS B 1 439 ? -6.145 4.285 -1.587 1 90.69 439 LYS B C 1
ATOM 7689 O O . LYS B 1 439 ? -6.289 3.992 -0.398 1 90.69 439 LYS B O 1
ATOM 7694 N N . SER B 1 440 ? -6.914 3.883 -2.506 1 89.44 440 SER B N 1
ATOM 7695 C CA . SER B 1 440 ? -8.109 3.109 -2.17 1 89.44 440 SER B CA 1
ATOM 7696 C C . SER B 1 440 ? -7.754 1.66 -1.855 1 89.44 440 SER B C 1
ATOM 7698 O O . SER B 1 440 ? -8.539 0.944 -1.234 1 89.44 440 SER B O 1
ATOM 7700 N N . ILE B 1 441 ? -6.609 1.226 -2.258 1 90.88 441 ILE B N 1
ATOM 7701 C CA . ILE B 1 441 ? -6.23 -0.172 -2.084 1 90.88 441 ILE B CA 1
ATOM 7702 C C . ILE B 1 441 ? -5.797 -0.412 -0.638 1 90.88 441 ILE B C 1
ATOM 7704 O O . ILE B 1 441 ? -4.984 0.339 -0.092 1 90.88 441 ILE B O 1
ATOM 7708 N N . MET B 1 442 ? -6.391 -1.39 0.001 1 87.31 442 MET B N 1
ATOM 7709 C CA . MET B 1 442 ? -6.004 -1.786 1.352 1 87.31 442 MET B CA 1
ATOM 7710 C C . MET B 1 442 ? -4.934 -2.871 1.314 1 87.31 442 MET B C 1
ATOM 7712 O O . MET B 1 442 ? -5.246 -4.062 1.385 1 87.31 442 MET B O 1
ATOM 7716 N N . TRP B 1 443 ? -3.758 -2.498 1.376 1 91.12 443 TRP B N 1
ATOM 7717 C CA . TRP B 1 443 ? -2.633 -3.406 1.188 1 91.12 443 TRP B CA 1
ATOM 7718 C C . TRP B 1 443 ? -2.465 -4.32 2.396 1 91.12 443 TRP B C 1
ATOM 7720 O O . TRP B 1 443 ? -1.876 -5.398 2.289 1 91.12 443 TRP B O 1
ATOM 7730 N N . ASP B 1 444 ? -2.977 -3.932 3.588 1 87.81 444 ASP B N 1
ATOM 7731 C CA . ASP B 1 444 ? -2.949 -4.809 4.758 1 87.81 444 ASP B CA 1
ATOM 7732 C C . ASP B 1 444 ? -3.797 -6.055 4.527 1 87.81 444 ASP B C 1
ATOM 7734 O O . ASP B 1 444 ? -3.426 -7.152 4.953 1 87.81 444 ASP B O 1
ATOM 7738 N N . VAL B 1 445 ? -4.93 -5.781 3.861 1 84 445 VAL B N 1
ATOM 7739 C CA . VAL B 1 445 ? -5.812 -6.895 3.529 1 84 445 VAL B CA 1
ATOM 7740 C C . VAL B 1 445 ? -5.125 -7.812 2.523 1 84 445 VAL B C 1
ATOM 7742 O O . VAL B 1 445 ? -5.168 -9.039 2.662 1 84 445 VAL B O 1
ATOM 7745 N N . TYR B 1 446 ? -4.445 -7.227 1.537 1 92.62 446 TYR B N 1
ATOM 7746 C CA . TYR B 1 446 ? -3.717 -7.992 0.531 1 92.62 446 TYR B CA 1
ATOM 7747 C C . TYR B 1 446 ? -2.668 -8.883 1.18 1 92.62 446 TYR B C 1
ATOM 7749 O O . TYR B 1 446 ? -2.619 -10.086 0.917 1 92.62 446 TYR B O 1
ATOM 7757 N N . LEU B 1 447 ? -1.838 -8.328 2.047 1 93.19 447 LEU B N 1
ATOM 7758 C CA . LEU B 1 447 ? -0.759 -9.07 2.689 1 93.19 447 LEU B CA 1
ATOM 7759 C C . LEU B 1 447 ? -1.314 -10.18 3.574 1 93.19 447 LEU B C 1
ATOM 7761 O O . LEU B 1 447 ? -0.791 -11.297 3.578 1 93.19 447 LEU B O 1
ATOM 7765 N N . THR B 1 448 ? -2.354 -9.883 4.309 1 88.69 448 THR B N 1
ATOM 7766 C CA . THR B 1 448 ? -2.936 -10.852 5.227 1 88.69 448 THR B CA 1
ATOM 7767 C C . THR B 1 448 ? -3.479 -12.062 4.461 1 88.69 448 THR B C 1
ATOM 7769 O O . THR B 1 448 ? -3.166 -13.203 4.797 1 88.69 448 THR B O 1
ATOM 7772 N N . ILE B 1 449 ? -4.242 -11.758 3.416 1 85.69 449 ILE B N 1
ATOM 7773 C CA . ILE B 1 449 ? -4.891 -12.82 2.658 1 85.69 449 ILE B CA 1
ATOM 7774 C C . ILE B 1 449 ? -3.84 -13.648 1.923 1 85.69 449 ILE B C 1
ATOM 7776 O O . ILE B 1 449 ? -3.885 -14.883 1.943 1 85.69 449 ILE B O 1
ATOM 7780 N N . ALA B 1 450 ? -2.916 -12.984 1.275 1 93.19 450 ALA B N 1
ATOM 7781 C CA . ALA B 1 450 ? -1.865 -13.68 0.543 1 93.19 450 ALA B CA 1
ATOM 7782 C C . ALA B 1 450 ? -1.088 -14.625 1.463 1 93.19 450 ALA B C 1
ATOM 7784 O O . ALA B 1 450 ? -0.86 -15.781 1.123 1 93.19 450 ALA B O 1
ATOM 7785 N N . ALA B 1 451 ? -0.678 -14.117 2.619 1 92.88 451 ALA B N 1
ATOM 7786 C CA . ALA B 1 451 ? 0.075 -14.922 3.576 1 92.88 451 ALA B CA 1
ATOM 7787 C C . ALA B 1 451 ? -0.781 -16.062 4.129 1 92.88 451 ALA B C 1
ATOM 7789 O O . ALA B 1 451 ? -0.283 -17.172 4.359 1 92.88 451 ALA B O 1
ATOM 7790 N N . ALA B 1 452 ? -2.025 -15.773 4.367 1 86.81 452 ALA B N 1
ATOM 7791 C CA . ALA B 1 452 ? -2.932 -16.797 4.871 1 86.81 452 ALA B CA 1
ATOM 7792 C C . ALA B 1 452 ? -3.057 -17.953 3.883 1 86.81 452 ALA B C 1
ATOM 7794 O O . ALA B 1 452 ? -3.15 -19.125 4.285 1 86.81 452 ALA B O 1
ATOM 7795 N N . PHE B 1 453 ? -3.119 -17.656 2.572 1 87.38 453 PHE B N 1
ATOM 7796 C CA . PHE B 1 453 ? -3.133 -18.688 1.552 1 87.38 453 PHE B CA 1
ATOM 7797 C C . PHE B 1 453 ? -1.912 -19.594 1.686 1 87.38 453 PHE B C 1
ATOM 7799 O O . PHE B 1 453 ? -2.025 -20.812 1.58 1 87.38 453 PHE B O 1
ATOM 7806 N N . GLY B 1 454 ? -0.744 -18.969 1.934 1 91.06 454 GLY B N 1
ATOM 7807 C CA . GLY B 1 454 ? 0.473 -19.734 2.115 1 91.06 454 GLY B CA 1
ATOM 7808 C C . GLY B 1 454 ? 0.454 -20.594 3.365 1 91.06 454 GLY B C 1
ATOM 7809 O O . GLY B 1 454 ? 0.858 -21.766 3.334 1 91.06 454 GLY B O 1
ATOM 7810 N N . VAL B 1 455 ? -0.015 -20.047 4.453 1 88.88 455 VAL B N 1
ATOM 7811 C CA . VAL B 1 455 ? -0.103 -20.781 5.707 1 88.88 455 VAL B CA 1
ATOM 7812 C C . VAL B 1 455 ? -1.047 -21.984 5.547 1 88.88 455 VAL B C 1
ATOM 7814 O O . VAL B 1 455 ? -0.761 -23.078 6.031 1 88.88 455 VAL B O 1
ATOM 7817 N N . SER B 1 456 ? -2.131 -21.703 4.859 1 85.5 456 SER B N 1
ATOM 7818 C CA . SER B 1 456 ? -3.076 -22.781 4.582 1 85.5 456 SER B CA 1
ATOM 7819 C C . SER B 1 456 ? -2.432 -23.875 3.75 1 85.5 456 SER B C 1
ATOM 7821 O O . SER B 1 456 ? -2.658 -25.062 3.998 1 85.5 456 SER B O 1
ATOM 7823 N N . ALA B 1 457 ? -1.706 -23.5 2.74 1 87.88 457 ALA B N 1
ATOM 7824 C CA . ALA B 1 457 ? -1.017 -24.484 1.894 1 87.88 457 ALA B CA 1
ATOM 7825 C C . ALA B 1 457 ? -0.022 -25.297 2.703 1 87.88 457 ALA B C 1
ATOM 7827 O O . ALA B 1 457 ? 0.166 -26.5 2.439 1 87.88 457 ALA B O 1
ATOM 7828 N N . ALA B 1 458 ? 0.617 -24.703 3.682 1 88.81 458 ALA B N 1
ATOM 7829 C CA . ALA B 1 458 ? 1.54 -25.422 4.559 1 88.81 458 ALA B CA 1
ATOM 7830 C C . ALA B 1 458 ? 0.806 -26.469 5.391 1 88.81 458 ALA B C 1
ATOM 7832 O O . ALA B 1 458 ? 1.289 -27.594 5.551 1 88.81 458 ALA B O 1
ATOM 7833 N N . LEU B 1 459 ? -0.295 -26.109 5.867 1 83.62 459 LEU B N 1
ATOM 7834 C CA . LEU B 1 459 ? -1.094 -27.031 6.668 1 83.62 459 LEU B CA 1
ATOM 7835 C C . LEU B 1 459 ? -1.558 -28.219 5.824 1 83.62 459 LEU B C 1
ATOM 7837 O O . LEU B 1 459 ? -1.605 -29.359 6.309 1 83.62 459 LEU B O 1
ATOM 7841 N N . GLU B 1 460 ? -1.91 -27.938 4.582 1 84.44 460 GLU B N 1
ATOM 7842 C CA . GLU B 1 460 ? -2.322 -29 3.66 1 84.44 460 GLU B CA 1
ATOM 7843 C C . GLU B 1 460 ? -1.166 -29.938 3.35 1 84.44 460 GLU B C 1
ATOM 7845 O O . GLU B 1 460 ? -1.35 -31.156 3.299 1 84.44 460 GLU B O 1
ATOM 7850 N N . SER B 1 461 ? -0.036 -29.406 3.174 1 84.69 461 SER B N 1
ATOM 7851 C CA . SER B 1 461 ? 1.125 -30.188 2.766 1 84.69 461 SER B CA 1
ATOM 7852 C C . SER B 1 461 ? 1.609 -31.078 3.895 1 84.69 461 SER B C 1
ATOM 7854 O O . SER B 1 461 ? 2.182 -32.156 3.645 1 84.69 461 SER B O 1
ATOM 7856 N N . THR B 1 462 ? 1.318 -30.766 5.121 1 84.75 462 THR B N 1
ATOM 7857 C CA . THR B 1 462 ? 1.792 -31.531 6.266 1 84.75 462 THR B CA 1
ATOM 7858 C C . THR B 1 462 ? 0.881 -32.719 6.523 1 84.75 462 THR B C 1
ATOM 7860 O O . THR B 1 462 ? 1.24 -33.625 7.273 1 84.75 462 THR B O 1
ATOM 7863 N N . GLY B 1 463 ? -0.269 -32.688 5.898 1 84.25 463 GLY B N 1
ATOM 7864 C CA . GLY B 1 463 ? -1.215 -33.781 6.094 1 84.25 463 GLY B CA 1
ATOM 7865 C C . GLY B 1 463 ? -2.039 -33.625 7.359 1 84.25 463 GLY B C 1
ATOM 7866 O O . GLY B 1 463 ? -2.963 -34.406 7.602 1 84.25 463 GLY B O 1
ATOM 7867 N N . VAL B 1 464 ? -1.774 -32.688 8.156 1 83.62 464 VAL B N 1
ATOM 7868 C CA . VAL B 1 464 ? -2.49 -32.469 9.406 1 83.62 464 VAL B CA 1
ATOM 7869 C C . VAL B 1 464 ? -3.975 -32.25 9.125 1 83.62 464 VAL B C 1
ATOM 7871 O O . VAL B 1 464 ? -4.832 -32.75 9.859 1 83.62 464 VAL B O 1
ATOM 7874 N N . ALA B 1 465 ? -4.293 -31.625 8.055 1 83.62 465 ALA B N 1
ATOM 7875 C CA . ALA B 1 465 ? -5.684 -31.359 7.684 1 83.62 465 ALA B CA 1
ATOM 7876 C C . ALA B 1 465 ? -6.43 -32.656 7.418 1 83.62 465 ALA B C 1
ATOM 7878 O O . ALA B 1 465 ? -7.551 -32.875 7.898 1 83.62 465 ALA B O 1
ATOM 7879 N N . GLY B 1 466 ? -5.801 -33.531 6.727 1 84.69 466 GLY B N 1
ATOM 7880 C CA . GLY B 1 466 ? -6.402 -34.844 6.438 1 84.69 466 GLY B CA 1
ATOM 7881 C C . GLY B 1 466 ? -6.641 -35.688 7.68 1 84.69 466 GLY B C 1
ATOM 7882 O O . GLY B 1 466 ? -7.676 -36.344 7.805 1 84.69 466 GLY B O 1
ATOM 7883 N N . LYS B 1 467 ? -5.73 -35.594 8.617 1 88.31 467 LYS B N 1
ATOM 7884 C CA . LYS B 1 467 ? -5.855 -36.344 9.859 1 88.31 467 LYS B CA 1
ATOM 7885 C C . LYS B 1 467 ? -7.047 -35.875 10.68 1 88.31 467 LYS B C 1
ATOM 7887 O O . LYS B 1 467 ? -7.793 -36.656 11.242 1 88.31 467 LYS B O 1
ATOM 7892 N N . VAL B 1 468 ? -7.203 -34.625 10.688 1 87.62 468 VAL B N 1
ATOM 7893 C CA . VAL B 1 468 ? -8.312 -34.031 11.43 1 87.62 468 VAL B CA 1
ATOM 7894 C C . VAL B 1 468 ? -9.641 -34.406 10.781 1 87.62 468 VAL B C 1
ATOM 7896 O O . VAL B 1 468 ? -10.586 -34.812 11.469 1 87.62 468 VAL B O 1
ATOM 7899 N N . ALA B 1 469 ? -9.695 -34.344 9.461 1 89.31 469 ALA B N 1
ATOM 7900 C CA . ALA B 1 469 ? -10.906 -34.688 8.719 1 89.31 469 ALA B CA 1
ATOM 7901 C C . ALA B 1 469 ? -11.297 -36.156 8.977 1 89.31 469 ALA B C 1
ATOM 7903 O O . ALA B 1 469 ? -12.453 -36.438 9.281 1 89.31 469 ALA B O 1
ATOM 7904 N N . ASN B 1 470 ? -10.344 -37.031 8.93 1 89.12 470 ASN B N 1
ATOM 7905 C CA . ASN B 1 470 ? -10.586 -38.469 9.125 1 89.12 470 ASN B CA 1
ATOM 7906 C C . ASN B 1 470 ? -11.047 -38.781 10.547 1 89.12 470 ASN B C 1
ATOM 7908 O O . ASN B 1 470 ? -11.883 -39.656 10.766 1 89.12 470 ASN B O 1
ATOM 7912 N N . ALA B 1 471 ? -10.492 -38.031 11.477 1 90.38 471 ALA B N 1
ATOM 7913 C CA . ALA B 1 471 ? -10.883 -38.219 12.875 1 90.38 471 ALA B CA 1
ATOM 7914 C C . ALA B 1 471 ? -12.352 -37.875 13.086 1 90.38 471 ALA B C 1
ATOM 7916 O O . ALA B 1 471 ? -13.078 -38.594 13.773 1 90.38 471 ALA B O 1
ATOM 7917 N N . ILE B 1 472 ? -12.781 -36.844 12.469 1 89.62 472 ILE B N 1
ATOM 7918 C CA . ILE B 1 472 ? -14.156 -36.375 12.633 1 89.62 472 ILE B CA 1
ATOM 7919 C C . ILE B 1 472 ? -15.109 -37.344 11.914 1 89.62 472 ILE B C 1
ATOM 7921 O O . ILE B 1 472 ? -16.141 -37.719 12.461 1 89.62 472 ILE B O 1
ATOM 7925 N N . ILE B 1 473 ? -14.758 -37.719 10.711 1 88.88 473 ILE B N 1
ATOM 7926 C CA . ILE B 1 473 ? -15.594 -38.625 9.93 1 88.88 473 ILE B CA 1
ATOM 7927 C C . ILE B 1 473 ? -15.664 -40 10.625 1 88.88 473 ILE B C 1
ATOM 7929 O O . ILE B 1 473 ? -16.703 -40.656 10.609 1 88.88 473 ILE B O 1
ATOM 7933 N N . GLY B 1 474 ? -14.555 -40.344 11.234 1 88.06 474 GLY B N 1
ATOM 7934 C CA . GLY B 1 474 ? -14.523 -41.562 12 1 88.06 474 GLY B CA 1
ATOM 7935 C C . GLY B 1 474 ? -15.555 -41.594 13.109 1 88.06 474 GLY B C 1
ATOM 7936 O O . GLY B 1 474 ? -16.188 -42.656 13.352 1 88.06 474 GLY B O 1
ATOM 7937 N N . ILE B 1 475 ? -15.727 -40.469 13.766 1 86.5 475 ILE B N 1
ATOM 7938 C CA . ILE B 1 475 ? -16.734 -40.344 14.812 1 86.5 475 ILE B CA 1
ATOM 7939 C C . ILE B 1 475 ? -18.125 -40.562 14.227 1 86.5 475 ILE B C 1
ATOM 7941 O O . ILE B 1 475 ? -18.969 -41.25 14.812 1 86.5 475 ILE B O 1
ATOM 7945 N N . GLY B 1 476 ? -18.391 -39.969 13.109 1 85.94 476 GLY B N 1
ATOM 7946 C CA . GLY B 1 476 ? -19.672 -40.125 12.43 1 85.94 476 GLY B CA 1
ATOM 7947 C C . GLY B 1 476 ? -19.969 -41.562 12.031 1 85.94 476 GLY B C 1
ATOM 7948 O O . GLY B 1 476 ? -21.094 -42.031 12.18 1 85.94 476 GLY B O 1
ATOM 7949 N N . ASN B 1 477 ? -18.969 -42.188 11.555 1 81.94 477 ASN B N 1
ATOM 7950 C CA . ASN B 1 477 ? -19.109 -43.594 11.148 1 81.94 477 ASN B CA 1
ATOM 7951 C C . ASN B 1 477 ? -19.438 -44.5 12.336 1 81.94 477 ASN B C 1
ATOM 7953 O O . ASN B 1 477 ? -20.172 -45.469 12.195 1 81.94 477 ASN B O 1
ATOM 7957 N N . ARG B 1 478 ? -18.969 -44.188 13.523 1 86.31 478 ARG B N 1
ATOM 7958 C CA . ARG B 1 478 ? -19.219 -44.969 14.719 1 86.31 478 ARG B CA 1
ATOM 7959 C C . ARG B 1 478 ? -20.672 -44.875 15.164 1 86.31 478 ARG B C 1
ATOM 7961 O O . ARG B 1 478 ? -21.25 -45.812 15.68 1 86.31 478 ARG B O 1
ATOM 7968 N N . VAL B 1 479 ? -21.172 -43.719 14.914 1 86.88 479 VAL B N 1
ATOM 7969 C CA . VAL B 1 479 ? -22.562 -43.5 15.266 1 86.88 479 VAL B CA 1
ATOM 7970 C C . VAL B 1 479 ? -23.453 -44.281 14.297 1 86.88 479 VAL B C 1
ATOM 7972 O O . VAL B 1 479 ? -24.469 -44.875 14.711 1 86.88 479 VAL B O 1
ATOM 7975 N N . GLY B 1 480 ? -23.109 -44.375 13.117 1 79.5 480 GLY B N 1
ATOM 7976 C CA . GLY B 1 480 ? -23.812 -45.156 12.125 1 79.5 480 GLY B CA 1
ATOM 7977 C C . GLY B 1 480 ? -24.984 -44.438 11.5 1 79.5 480 GLY B C 1
ATOM 7978 O O . GLY B 1 480 ? -25.562 -43.531 12.109 1 79.5 480 GLY B O 1
ATOM 7979 N N . GLY B 1 481 ? -25.266 -44.719 10.289 1 86.31 481 GLY B N 1
ATOM 7980 C CA . GLY B 1 481 ? -26.406 -44.156 9.594 1 86.31 481 GLY B CA 1
ATOM 7981 C C . GLY B 1 481 ? -26.031 -43.031 8.633 1 86.31 481 GLY B C 1
ATOM 7982 O O . GLY B 1 481 ? -24.922 -42.5 8.703 1 86.31 481 GLY B O 1
ATOM 7983 N N . THR B 1 482 ? -26.938 -42.75 7.703 1 89.06 482 THR B N 1
ATOM 7984 C CA . THR B 1 482 ? -26.734 -41.75 6.656 1 89.06 482 THR B CA 1
ATOM 7985 C C . THR B 1 482 ? -26.703 -40.344 7.246 1 89.06 482 THR B C 1
ATOM 7987 O O . THR B 1 482 ? -25.828 -39.562 6.906 1 89.06 482 THR B O 1
ATOM 7990 N N . GLY B 1 483 ? -27.609 -40.031 8.141 1 91.12 483 GLY B N 1
ATOM 7991 C CA . GLY B 1 483 ? -27.719 -38.688 8.742 1 91.12 483 GLY B CA 1
ATOM 7992 C C . GLY B 1 483 ? -26.469 -38.281 9.492 1 91.12 483 GLY B C 1
ATOM 7993 O O . GLY B 1 483 ? -25.828 -37.281 9.148 1 91.12 483 GLY B O 1
ATOM 7994 N N . PRO B 1 484 ? -26.109 -39.125 10.461 1 91.56 484 PRO B N 1
ATOM 7995 C CA . PRO B 1 484 ? -24.922 -38.812 11.242 1 91.56 484 PRO B CA 1
ATOM 7996 C C . PRO B 1 484 ? -23.656 -38.719 10.375 1 91.56 484 PRO B C 1
ATOM 7998 O O . PRO B 1 484 ? -22.781 -37.875 10.641 1 91.56 484 PRO B O 1
ATOM 8001 N N . ALA B 1 485 ? -23.578 -39.594 9.359 1 91.19 485 ALA B N 1
ATOM 8002 C CA . ALA B 1 485 ? -22.422 -39.531 8.461 1 91.19 485 ALA B CA 1
ATOM 8003 C C . ALA B 1 485 ? -22.375 -38.219 7.715 1 91.19 485 ALA B C 1
ATOM 8005 O O . ALA B 1 485 ? -21.312 -37.594 7.578 1 91.19 485 ALA B O 1
ATOM 8006 N N . LEU B 1 486 ? -23.5 -37.781 7.246 1 94.25 486 LEU B N 1
ATOM 8007 C CA . LEU B 1 486 ? -23.578 -36.5 6.527 1 94.25 486 LEU B CA 1
ATOM 8008 C C . LEU B 1 486 ? -23.266 -35.344 7.453 1 94.25 486 LEU B C 1
ATOM 8010 O O . LEU B 1 486 ? -22.594 -34.375 7.051 1 94.25 486 LEU B O 1
ATOM 8014 N N . ILE B 1 487 ? -23.688 -35.406 8.633 1 94.44 487 ILE B N 1
ATOM 8015 C CA . ILE B 1 487 ? -23.391 -34.375 9.625 1 94.44 487 ILE B CA 1
ATOM 8016 C C . ILE B 1 487 ? -21.891 -34.344 9.906 1 94.44 487 ILE B C 1
ATOM 8018 O O . ILE B 1 487 ? -21.297 -33.281 10.008 1 94.44 487 ILE B O 1
ATOM 8022 N N . ALA B 1 488 ? -21.328 -35.469 10.039 1 94.38 488 ALA B N 1
ATOM 8023 C CA . ALA B 1 488 ? -19.891 -35.562 10.289 1 94.38 488 ALA B CA 1
ATOM 8024 C C . ALA B 1 488 ? -19.094 -34.969 9.133 1 94.38 488 ALA B C 1
ATOM 8026 O O . ALA B 1 488 ? -18.094 -34.281 9.336 1 94.38 488 ALA B O 1
ATOM 8027 N N . ILE B 1 489 ? -19.547 -35.312 7.926 1 94.62 489 ILE B N 1
ATOM 8028 C CA . ILE B 1 489 ? -18.891 -34.75 6.742 1 94.62 489 ILE B CA 1
ATOM 8029 C C . ILE B 1 489 ? -19 -33.25 6.738 1 94.62 489 ILE B C 1
ATOM 8031 O O . ILE B 1 489 ? -18.031 -32.531 6.48 1 94.62 489 ILE B O 1
ATOM 8035 N N . TYR B 1 490 ? -20.125 -32.781 7.059 1 95 490 TYR B N 1
ATOM 8036 C CA . TYR B 1 490 ? -20.344 -31.328 7.133 1 95 490 TYR B CA 1
ATOM 8037 C C . TYR B 1 490 ? -19.438 -30.688 8.18 1 95 490 TYR B C 1
ATOM 8039 O O . TYR B 1 490 ? -18.766 -29.703 7.895 1 95 490 TYR B O 1
ATOM 8047 N N . ILE B 1 491 ? -19.406 -31.203 9.336 1 95 491 ILE B N 1
ATOM 8048 C CA . ILE B 1 491 ? -18.641 -30.641 10.445 1 95 491 ILE B CA 1
ATOM 8049 C C . ILE B 1 491 ? -17.141 -30.703 10.117 1 95 491 ILE B C 1
ATOM 8051 O O . ILE B 1 491 ? -16.422 -29.719 10.344 1 95 491 ILE B O 1
ATOM 8055 N N . ALA B 1 492 ? -16.703 -31.828 9.609 1 95.06 492 ALA B N 1
ATOM 8056 C CA . ALA B 1 492 ? -15.297 -31.953 9.234 1 95.06 492 ALA B CA 1
ATOM 8057 C C . ALA B 1 492 ? -14.914 -30.906 8.188 1 95.06 492 ALA B C 1
ATOM 8059 O O . ALA B 1 492 ? -13.859 -30.281 8.281 1 95.06 492 ALA B O 1
ATOM 8060 N N . THR B 1 493 ? -15.797 -30.766 7.25 1 95.25 493 THR B N 1
ATOM 8061 C CA . THR B 1 493 ? -15.539 -29.797 6.188 1 95.25 493 THR B CA 1
ATOM 8062 C C . THR B 1 493 ? -15.547 -28.375 6.742 1 95.25 493 THR B C 1
ATOM 8064 O O . THR B 1 493 ? -14.719 -27.547 6.367 1 95.25 493 THR B O 1
ATOM 8067 N N . ALA B 1 494 ? -16.438 -28.109 7.605 1 94.31 494 ALA B N 1
ATOM 8068 C CA . ALA B 1 494 ? -16.531 -26.797 8.219 1 94.31 494 ALA B CA 1
ATOM 8069 C C . ALA B 1 494 ? -15.289 -26.469 9.039 1 94.31 494 ALA B C 1
ATOM 8071 O O . ALA B 1 494 ? -14.789 -25.344 9 1 94.31 494 ALA B O 1
ATOM 8072 N N . VAL B 1 495 ? -14.82 -27.375 9.766 1 93.12 495 VAL B N 1
ATOM 8073 C CA . VAL B 1 495 ? -13.617 -27.203 10.57 1 93.12 495 VAL B CA 1
ATOM 8074 C C . VAL B 1 495 ? -12.414 -26.969 9.656 1 93.12 495 VAL B C 1
ATOM 8076 O O . VAL B 1 495 ? -11.586 -26.094 9.922 1 93.12 495 VAL B O 1
ATOM 8079 N N . MET B 1 496 ? -12.375 -27.766 8.594 1 91.88 496 MET B N 1
ATOM 8080 C CA . MET B 1 496 ? -11.297 -27.578 7.625 1 91.88 496 MET B CA 1
ATOM 8081 C C . MET B 1 496 ? -11.367 -26.188 6.988 1 91.88 496 MET B C 1
ATOM 8083 O O . MET B 1 496 ? -10.328 -25.578 6.707 1 91.88 496 MET B O 1
ATOM 8087 N N . SER B 1 497 ? -12.555 -25.766 6.773 1 92.19 497 SER B N 1
ATOM 8088 C CA . SER B 1 497 ? -12.742 -24.453 6.176 1 92.19 497 SER B CA 1
ATOM 8089 C C . SER B 1 497 ? -12.266 -23.344 7.109 1 92.19 497 SER B C 1
ATOM 8091 O O . SER B 1 497 ? -11.805 -22.297 6.652 1 92.19 497 SER B O 1
ATOM 8093 N N . GLU B 1 498 ? -12.312 -23.562 8.406 1 90.88 498 GLU B N 1
ATOM 8094 C CA . GLU B 1 498 ? -11.805 -22.609 9.391 1 90.88 498 GLU B CA 1
ATOM 8095 C C . GLU B 1 498 ? -10.281 -22.578 9.398 1 90.88 498 GLU B C 1
ATOM 8097 O O . GLU B 1 498 ? -9.68 -21.547 9.703 1 90.88 498 GLU B O 1
ATOM 8102 N N . LEU B 1 499 ? -9.758 -23.656 8.977 1 85.88 499 LEU B N 1
ATOM 8103 C CA . LEU B 1 499 ? -8.305 -23.797 9.062 1 85.88 499 LEU B CA 1
ATOM 8104 C C . LEU B 1 499 ? -7.645 -23.469 7.734 1 85.88 499 LEU B C 1
ATOM 8106 O O . LEU B 1 499 ? -6.504 -23 7.707 1 85.88 499 LEU B O 1
ATOM 8110 N N . LEU B 1 500 ? -8.469 -23.766 6.719 1 87.94 500 LEU B N 1
ATOM 8111 C CA . LEU B 1 500 ? -7.98 -23.578 5.359 1 87.94 500 LEU B CA 1
ATOM 8112 C C . LEU B 1 500 ? -8.883 -22.609 4.594 1 87.94 500 LEU B C 1
ATOM 8114 O O . LEU B 1 500 ? -9.852 -22.094 5.148 1 87.94 500 LEU B O 1
ATOM 8118 N N . THR B 1 501 ? -8.562 -22.375 3.445 1 85 501 THR B N 1
ATOM 8119 C CA . THR B 1 501 ? -9.492 -21.641 2.6 1 85 501 THR B CA 1
ATOM 8120 C C . THR B 1 501 ? -10.688 -22.516 2.229 1 85 501 THR B C 1
ATOM 8122 O O . THR B 1 501 ? -10.602 -23.75 2.254 1 85 501 THR B O 1
ATOM 8125 N N . ASN B 1 502 ? -11.75 -21.875 1.845 1 89.5 502 ASN B N 1
ATOM 8126 C CA . ASN B 1 502 ? -12.953 -22.609 1.476 1 89.5 502 ASN B CA 1
ATOM 8127 C C . ASN B 1 502 ? -12.68 -23.594 0.342 1 89.5 502 ASN B C 1
ATOM 8129 O O . ASN B 1 502 ? -13.07 -24.766 0.42 1 89.5 502 ASN B O 1
ATOM 8133 N N . ASN B 1 503 ? -11.961 -23.172 -0.645 1 87.06 503 ASN B N 1
ATOM 8134 C CA . ASN B 1 503 ? -11.648 -24.031 -1.79 1 87.06 503 ASN B CA 1
ATOM 8135 C C . ASN B 1 503 ? -10.75 -25.203 -1.393 1 87.06 503 ASN B C 1
ATOM 8137 O O . ASN B 1 503 ? -10.969 -26.328 -1.828 1 87.06 503 ASN B O 1
ATOM 8141 N N . ALA B 1 504 ? -9.82 -24.922 -0.539 1 88.06 504 ALA B N 1
ATOM 8142 C CA . ALA B 1 504 ? -8.898 -25.969 -0.093 1 88.06 504 ALA B CA 1
ATOM 8143 C C . ALA B 1 504 ? -9.617 -27 0.77 1 88.06 504 ALA B C 1
ATOM 8145 O O . ALA B 1 504 ? -9.359 -28.203 0.654 1 88.06 504 ALA B O 1
ATOM 8146 N N . ALA B 1 505 ? -10.445 -26.516 1.595 1 92.62 505 ALA B N 1
ATOM 8147 C CA . ALA B 1 505 ? -11.234 -27.422 2.432 1 92.62 505 ALA B CA 1
ATOM 8148 C C . ALA B 1 505 ? -12.062 -28.375 1.578 1 92.62 505 ALA B C 1
ATOM 8150 O O . ALA B 1 505 ? -12.07 -29.578 1.817 1 92.62 505 ALA B O 1
ATOM 8151 N N . GLY B 1 506 ? -12.727 -27.844 0.545 1 92.06 506 GLY B N 1
ATOM 8152 C CA . GLY B 1 506 ? -13.508 -28.672 -0.355 1 92.06 506 GLY B CA 1
ATOM 8153 C C . GLY B 1 506 ? -12.672 -29.688 -1.114 1 92.06 506 GLY B C 1
ATOM 8154 O O . GLY B 1 506 ? -13.055 -30.859 -1.225 1 92.06 506 GLY B O 1
ATOM 8155 N N . ALA B 1 507 ? -11.555 -29.266 -1.536 1 88.25 507 ALA B N 1
ATOM 8156 C CA . ALA B 1 507 ? -10.688 -30.109 -2.35 1 88.25 507 ALA B CA 1
ATOM 8157 C C . ALA B 1 507 ? -10.125 -31.266 -1.528 1 88.25 507 ALA B C 1
ATOM 8159 O O . ALA B 1 507 ? -10.008 -32.406 -2.025 1 88.25 507 ALA B O 1
ATOM 8160 N N . ILE B 1 508 ? -9.852 -31 -0.297 1 88.94 508 ILE B N 1
ATOM 8161 C CA . ILE B 1 508 ? -9.25 -32.031 0.561 1 88.94 508 ILE B CA 1
ATOM 8162 C C . ILE B 1 508 ? -10.336 -32.969 1.073 1 88.94 508 ILE B C 1
ATOM 8164 O O . ILE B 1 508 ? -10.109 -34.156 1.193 1 88.94 508 ILE B O 1
ATOM 8168 N N . MET B 1 509 ? -11.414 -32.438 1.287 1 93.56 509 MET B N 1
ATOM 8169 C CA . MET B 1 509 ? -12.477 -33.188 1.941 1 93.56 509 MET B CA 1
ATOM 8170 C C . MET B 1 509 ? -13.172 -34.125 0.948 1 93.56 509 MET B C 1
ATOM 8172 O O . MET B 1 509 ? -13.656 -35.188 1.322 1 93.56 509 MET B O 1
ATOM 8176 N N . TYR B 1 510 ? -13.195 -33.781 -0.33 1 92.56 510 TYR B N 1
ATOM 8177 C CA . TYR B 1 510 ? -14 -34.531 -1.288 1 92.56 510 TYR B CA 1
ATOM 8178 C C . TYR B 1 510 ? -13.555 -35.969 -1.358 1 92.56 510 TYR B C 1
ATOM 8180 O O . TYR B 1 510 ? -14.359 -36.906 -1.147 1 92.56 510 TYR B O 1
ATOM 8188 N N . PRO B 1 511 ? -12.258 -36.25 -1.618 1 89.31 511 PRO B N 1
ATOM 8189 C CA . PRO B 1 511 ? -11.844 -37.656 -1.675 1 89.31 511 PRO B CA 1
ATOM 8190 C C . PRO B 1 511 ? -12.062 -38.406 -0.355 1 89.31 511 PRO B C 1
ATOM 8192 O O . PRO B 1 511 ? -12.438 -39.562 -0.353 1 89.31 511 PRO B O 1
ATOM 8195 N N . ILE B 1 512 ? -11.852 -37.719 0.698 1 90.75 512 ILE B N 1
ATOM 8196 C CA . ILE B 1 512 ? -12.016 -38.344 2.018 1 90.75 512 ILE B CA 1
ATOM 8197 C C . ILE B 1 512 ? -13.484 -38.688 2.25 1 90.75 512 ILE B C 1
ATOM 8199 O O . ILE B 1 512 ? -13.812 -39.812 2.639 1 90.75 512 ILE B O 1
ATOM 8203 N N . ALA B 1 513 ? -14.336 -37.719 2.002 1 93 513 ALA B N 1
ATOM 8204 C CA . ALA B 1 513 ? -15.766 -37.875 2.215 1 93 513 ALA B CA 1
ATOM 8205 C C . ALA B 1 513 ? -16.359 -38.875 1.218 1 93 513 ALA B C 1
ATOM 8207 O O . ALA B 1 513 ? -17.312 -39.594 1.538 1 93 513 ALA B O 1
ATOM 8208 N N . ALA B 1 514 ? -15.859 -38.875 0.009 1 90.38 514 ALA B N 1
ATOM 8209 C CA . ALA B 1 514 ? -16.328 -39.812 -1.013 1 90.38 514 ALA B CA 1
ATOM 8210 C C . ALA B 1 514 ? -16.125 -41.25 -0.578 1 90.38 514 ALA B C 1
ATOM 8212 O O . ALA B 1 514 ? -17 -42.094 -0.769 1 90.38 514 ALA B O 1
ATOM 8213 N N . ILE B 1 515 ? -15.016 -41.5 -0.031 1 87.38 515 ILE B N 1
ATOM 8214 C CA . ILE B 1 515 ? -14.703 -42.844 0.441 1 87.38 515 ILE B CA 1
ATOM 8215 C C . ILE B 1 515 ? -15.648 -43.25 1.583 1 87.38 515 ILE B C 1
ATOM 8217 O O . ILE B 1 515 ? -16.203 -44.344 1.598 1 87.38 515 ILE B O 1
ATOM 8221 N N . ALA B 1 516 ? -15.773 -42.344 2.453 1 86.81 516 ALA B N 1
ATOM 8222 C CA . ALA B 1 516 ? -16.672 -42.562 3.576 1 86.81 516 ALA B CA 1
ATOM 8223 C C . ALA B 1 516 ? -18.109 -42.781 3.096 1 86.81 516 ALA B C 1
ATOM 8225 O O . ALA B 1 516 ? -18.844 -43.625 3.619 1 86.81 516 ALA B O 1
ATOM 8226 N N . GLY B 1 517 ? -18.531 -41.969 2.184 1 88.75 517 GLY B N 1
ATOM 8227 C CA . GLY B 1 517 ? -19.875 -42.062 1.626 1 88.75 517 GLY B CA 1
ATOM 8228 C C . GLY B 1 517 ? -20.125 -43.375 0.926 1 88.75 517 GLY B C 1
ATOM 8229 O O . GLY B 1 517 ? -21.203 -43.969 1.065 1 88.75 517 GLY B O 1
ATOM 8230 N N . GLU B 1 518 ? -19.172 -43.812 0.251 1 86.69 518 GLU B N 1
ATOM 8231 C CA . GLU B 1 518 ? -19.281 -45.094 -0.452 1 86.69 518 GLU B CA 1
ATOM 8232 C C . GLU B 1 518 ? -19.484 -46.25 0.526 1 86.69 518 GLU B C 1
ATOM 8234 O O . GLU B 1 518 ? -20.297 -47.125 0.282 1 86.69 518 GLU B O 1
ATOM 8239 N N . LYS B 1 519 ? -18.797 -46.188 1.559 1 84.31 519 LYS B N 1
ATOM 8240 C CA . LYS B 1 519 ? -18.875 -47.25 2.568 1 84.31 519 LYS B CA 1
ATOM 8241 C C . LYS B 1 519 ? -20.266 -47.281 3.191 1 84.31 519 LYS B C 1
ATOM 8243 O O . LYS B 1 519 ? -20.75 -48.375 3.574 1 84.31 519 LYS B O 1
ATOM 8248 N N . LEU B 1 520 ? -20.891 -46.219 3.242 1 87.81 520 LEU B N 1
ATOM 8249 C CA . LEU B 1 520 ? -22.188 -46.125 3.898 1 87.81 520 LEU B CA 1
ATOM 8250 C C . LEU B 1 520 ? -23.312 -46.031 2.869 1 87.81 520 LEU B C 1
ATOM 8252 O O . LEU B 1 520 ? -24.469 -45.75 3.225 1 87.81 520 LEU B O 1
ATOM 8256 N N . MET B 1 521 ? -22.969 -46.094 1.615 1 88.31 521 MET B N 1
ATOM 8257 C CA . MET B 1 521 ? -23.891 -46.094 0.483 1 88.31 521 MET B CA 1
ATOM 8258 C C . MET B 1 521 ? -24.641 -44.75 0.4 1 88.31 521 MET B C 1
ATOM 8260 O O . MET B 1 521 ? -25.844 -44.75 0.161 1 88.31 521 MET B O 1
ATOM 8264 N N . ILE B 1 522 ? -23.984 -43.75 0.732 1 90.88 522 ILE B N 1
ATOM 8265 C CA . ILE B 1 522 ? -24.531 -42.406 0.545 1 90.88 522 ILE B CA 1
ATOM 8266 C C . ILE B 1 522 ? -24.234 -41.938 -0.877 1 90.88 522 ILE B C 1
ATOM 8268 O O . ILE B 1 522 ? -23.156 -42.156 -1.408 1 90.88 522 ILE B O 1
ATOM 8272 N N . SER B 1 523 ? -25.281 -41.375 -1.497 1 90.81 523 SER B N 1
ATOM 8273 C CA . SER B 1 523 ? -25.109 -40.906 -2.865 1 90.81 523 SER B CA 1
ATOM 8274 C C . SER B 1 523 ? -23.984 -39.844 -2.951 1 90.81 523 SER B C 1
ATOM 8276 O O . SER B 1 523 ? -23.859 -39 -2.064 1 90.81 523 SER B O 1
ATOM 8278 N N . PRO B 1 524 ? -23.172 -39.906 -3.963 1 91.31 524 PRO B N 1
ATOM 8279 C CA . PRO B 1 524 ? -22.141 -38.906 -4.168 1 91.31 524 PRO B CA 1
ATOM 8280 C C . PRO B 1 524 ? -22.688 -37.469 -4.246 1 91.31 524 PRO B C 1
ATOM 8282 O O . PRO B 1 524 ? -22.016 -36.531 -3.869 1 91.31 524 PRO B O 1
ATOM 8285 N N . ARG B 1 525 ? -23.875 -37.406 -4.672 1 92.12 525 ARG B N 1
ATOM 8286 C CA . ARG B 1 525 ? -24.531 -36.125 -4.746 1 92.12 525 ARG B CA 1
ATOM 8287 C C . ARG B 1 525 ? -24.734 -35.5 -3.357 1 92.12 525 ARG B C 1
ATOM 8289 O O . ARG B 1 525 ? -24.422 -34.344 -3.127 1 92.12 525 ARG B O 1
ATOM 8296 N N . ASP B 1 526 ? -25.25 -36.312 -2.506 1 93.06 526 ASP B N 1
ATOM 8297 C CA . ASP B 1 526 ? -25.5 -35.844 -1.146 1 93.06 526 ASP B CA 1
ATOM 8298 C C . ASP B 1 526 ? -24.188 -35.531 -0.423 1 93.06 526 ASP B C 1
ATOM 8300 O O . ASP B 1 526 ? -24.109 -34.562 0.34 1 93.06 526 ASP B O 1
ATOM 8304 N N . VAL B 1 527 ? -23.188 -36.312 -0.669 1 93.75 527 VAL B N 1
ATOM 8305 C CA . VAL B 1 527 ? -21.875 -36.062 -0.098 1 93.75 527 VAL B CA 1
ATOM 8306 C C . VAL B 1 527 ? -21.344 -34.75 -0.593 1 93.75 527 VAL B C 1
ATOM 8308 O O . VAL B 1 527 ? -20.828 -33.938 0.193 1 93.75 527 VAL B O 1
ATOM 8311 N N . SER B 1 528 ? -21.5 -34.5 -1.864 1 94.75 528 SER B N 1
ATOM 8312 C CA . SER B 1 528 ? -21.031 -33.25 -2.471 1 94.75 528 SER B CA 1
ATOM 8313 C C . SER B 1 528 ? -21.734 -32.062 -1.869 1 94.75 528 SER B C 1
ATOM 8315 O O . SER B 1 528 ? -21.094 -31.031 -1.58 1 94.75 528 SER B O 1
ATOM 8317 N N . ILE B 1 529 ? -23 -32.188 -1.675 1 94.94 529 ILE B N 1
ATOM 8318 C CA . ILE B 1 529 ? -23.781 -31.078 -1.141 1 94.94 529 ILE B CA 1
ATOM 8319 C C . ILE B 1 529 ? -23.359 -30.781 0.296 1 94.94 529 ILE B C 1
ATOM 8321 O O . ILE B 1 529 ? -23.219 -29.625 0.685 1 94.94 529 ILE B O 1
ATOM 8325 N N . ALA B 1 530 ? -23.094 -31.797 1.072 1 95.19 530 ALA B N 1
ATOM 8326 C CA . ALA B 1 530 ? -22.625 -31.625 2.445 1 95.19 530 ALA B CA 1
ATOM 8327 C C . ALA B 1 530 ? -21.297 -30.891 2.479 1 95.19 530 ALA B C 1
ATOM 8329 O O . ALA B 1 530 ? -21.078 -30.016 3.33 1 95.19 530 ALA B O 1
ATOM 8330 N N . ILE B 1 531 ? -20.469 -31.219 1.546 1 95.88 531 ILE B N 1
ATOM 8331 C CA . ILE B 1 531 ? -19.156 -30.594 1.473 1 95.88 531 ILE B CA 1
ATOM 8332 C C . ILE B 1 531 ? -19.297 -29.141 1.032 1 95.88 531 ILE B C 1
ATOM 8334 O O . ILE B 1 531 ? -18.641 -28.25 1.573 1 95.88 531 ILE B O 1
ATOM 8338 N N . MET B 1 532 ? -20.172 -28.906 0.065 1 95.94 532 MET B N 1
ATOM 8339 C CA . MET B 1 532 ? -20.375 -27.547 -0.429 1 95.94 532 MET B CA 1
ATOM 8340 C C . MET B 1 532 ? -20.844 -26.625 0.696 1 95.94 532 MET B C 1
ATOM 8342 O O . MET B 1 532 ? -20.281 -25.531 0.879 1 95.94 532 MET B O 1
ATOM 8346 N N . LEU B 1 533 ? -21.766 -27.062 1.453 1 95.31 533 LEU B N 1
ATOM 8347 C CA . LEU B 1 533 ? -22.297 -26.25 2.543 1 95.31 533 LEU B CA 1
ATOM 8348 C C . LEU B 1 533 ? -21.281 -26.125 3.676 1 95.31 533 LEU B C 1
ATOM 8350 O O . LEU B 1 533 ? -21.109 -25.031 4.234 1 95.31 533 LEU B O 1
ATOM 8354 N N . GLY B 1 534 ? -20.609 -27.156 3.98 1 95 534 GLY B N 1
ATOM 8355 C CA . GLY B 1 534 ? -19.594 -27.125 5.027 1 95 534 GLY B CA 1
ATOM 8356 C C . GLY B 1 534 ? -18.391 -26.25 4.684 1 95 534 GLY B C 1
ATOM 8357 O O . GLY B 1 534 ? -17.859 -25.562 5.547 1 95 534 GLY B O 1
ATOM 8358 N N . ALA B 1 535 ? -17.969 -26.344 3.461 1 95.06 535 ALA B N 1
ATOM 8359 C CA . ALA B 1 535 ? -16.797 -25.578 3.016 1 95.06 535 ALA B CA 1
ATOM 8360 C C . ALA B 1 535 ? -17.078 -24.078 3.033 1 95.06 535 ALA B C 1
ATOM 8362 O O . ALA B 1 535 ? -16.156 -23.266 3.131 1 95.06 535 ALA B O 1
ATOM 8363 N N . SER B 1 536 ? -18.344 -23.703 2.979 1 93.62 536 SER B N 1
ATOM 8364 C CA . SER B 1 536 ? -18.734 -22.297 2.996 1 93.62 536 SER B CA 1
ATOM 8365 C C . SER B 1 536 ? -18.953 -21.797 4.422 1 93.62 536 SER B C 1
ATOM 8367 O O . SER B 1 536 ? -19.188 -20.609 4.645 1 93.62 536 SER B O 1
ATOM 8369 N N . ALA B 1 537 ? -18.812 -22.719 5.367 1 91.44 537 ALA B N 1
ATOM 8370 C CA . ALA B 1 537 ? -19.109 -22.391 6.762 1 91.44 537 ALA B CA 1
ATOM 8371 C C . ALA B 1 537 ? -17.859 -21.891 7.492 1 91.44 537 ALA B C 1
ATOM 8373 O O . ALA B 1 537 ? -17.422 -22.516 8.461 1 91.44 537 ALA B O 1
ATOM 8374 N N . GLY B 1 538 ? -17.25 -20.906 7.078 1 89.94 538 GLY B N 1
ATOM 8375 C CA . GLY B 1 538 ? -16.156 -20.219 7.766 1 89.94 538 GLY B CA 1
ATOM 8376 C C . GLY B 1 538 ? -16.594 -18.906 8.406 1 89.94 538 GLY B C 1
ATOM 8377 O O . GLY B 1 538 ? -16.281 -17.844 7.887 1 89.94 538 GLY B O 1
ATOM 8378 N N . PHE B 1 539 ? -17.203 -19.047 9.641 1 91.81 539 PHE B N 1
ATOM 8379 C CA . PHE B 1 539 ? -17.812 -17.859 10.227 1 91.81 539 PHE B CA 1
ATOM 8380 C C . PHE B 1 539 ? -17.031 -17.391 11.453 1 91.81 539 PHE B C 1
ATOM 8382 O O . PHE B 1 539 ? -17.172 -16.25 11.898 1 91.81 539 PHE B O 1
ATOM 8389 N N . VAL B 1 540 ? -16.156 -18.219 11.953 1 91.19 540 VAL B N 1
ATOM 8390 C CA . VAL B 1 540 ? -15.523 -17.938 13.242 1 91.19 540 VAL B CA 1
ATOM 8391 C C . VAL B 1 540 ? -14.18 -17.25 13.016 1 91.19 540 VAL B C 1
ATOM 8393 O O . VAL B 1 540 ? -13.891 -16.219 13.625 1 91.19 540 VAL B O 1
ATOM 8396 N N . ASN B 1 541 ? -13.414 -17.859 12.195 1 89.38 541 ASN B N 1
ATOM 8397 C CA . ASN B 1 541 ? -12.07 -17.344 11.914 1 89.38 541 ASN B CA 1
ATOM 8398 C C . ASN B 1 541 ? -12.086 -16.312 10.797 1 89.38 541 ASN B C 1
ATOM 8400 O O . ASN B 1 541 ? -12.359 -16.641 9.641 1 89.38 541 ASN B O 1
ATOM 8404 N N . PRO B 1 542 ? -11.719 -15.055 11.109 1 89.12 542 PRO B N 1
ATOM 8405 C CA . PRO B 1 542 ? -11.758 -14.023 10.078 1 89.12 542 PRO B CA 1
ATOM 8406 C C . PRO B 1 542 ? -10.742 -14.258 8.961 1 89.12 542 PRO B C 1
ATOM 8408 O O . PRO B 1 542 ? -10.867 -13.688 7.875 1 89.12 542 PRO B O 1
ATOM 8411 N N . PHE B 1 543 ? -9.844 -15.18 9.133 1 84.5 543 PHE B N 1
ATOM 8412 C CA . PHE B 1 543 ? -8.758 -15.367 8.18 1 84.5 543 PHE B CA 1
ATOM 8413 C C . PHE B 1 543 ? -9.055 -16.531 7.242 1 84.5 543 PHE B C 1
ATOM 8415 O O . PHE B 1 543 ? -8.289 -16.797 6.309 1 84.5 543 PHE B O 1
ATOM 8422 N N . SER B 1 544 ? -10.133 -17.172 7.441 1 85.06 544 SER B N 1
ATOM 8423 C CA . SER B 1 544 ? -10.453 -18.375 6.695 1 85.06 544 SER B CA 1
ATOM 8424 C C . SER B 1 544 ? -11.031 -18.047 5.324 1 85.06 544 SER B C 1
ATOM 8426 O O . SER B 1 544 ? -11.055 -18.891 4.43 1 85.06 544 SER B O 1
ATOM 8428 N N . TYR B 1 545 ? -11.477 -16.766 5.203 1 87.5 545 TYR B N 1
ATOM 8429 C CA . TYR B 1 545 ? -12.172 -16.391 3.977 1 87.5 545 TYR B CA 1
ATOM 8430 C C . TYR B 1 545 ? -11.93 -14.922 3.65 1 87.5 545 TYR B C 1
ATOM 8432 O O . TYR B 1 545 ? -11.875 -14.078 4.551 1 87.5 545 TYR B O 1
ATOM 8440 N N . GLN B 1 546 ? -11.758 -14.664 2.412 1 85.81 546 GLN B N 1
ATOM 8441 C CA . GLN B 1 546 ? -11.375 -13.336 1.963 1 85.81 546 GLN B CA 1
ATOM 8442 C C . GLN B 1 546 ? -12.414 -12.297 2.369 1 85.81 546 GLN B C 1
ATOM 8444 O O . GLN B 1 546 ? -12.055 -11.188 2.795 1 85.81 546 GLN B O 1
ATOM 8449 N N . CYS B 1 547 ? -13.719 -12.594 2.217 1 91.25 547 CYS B N 1
ATOM 8450 C CA . CYS B 1 547 ? -14.758 -11.625 2.57 1 91.25 547 CYS B CA 1
ATOM 8451 C C . CYS B 1 547 ? -14.734 -11.328 4.066 1 91.25 547 CYS B C 1
ATOM 8453 O O . CYS B 1 547 ? -14.961 -10.195 4.48 1 91.25 547 CYS B O 1
ATOM 8455 N N . ASN B 1 548 ? -14.438 -12.344 4.867 1 91.88 548 ASN B N 1
ATOM 8456 C CA . ASN B 1 548 ? -14.281 -12.141 6.305 1 91.88 548 ASN B CA 1
ATOM 8457 C C . ASN B 1 548 ? -13.125 -11.203 6.621 1 91.88 548 ASN B C 1
ATOM 8459 O O . ASN B 1 548 ? -13.242 -10.328 7.48 1 91.88 548 ASN B O 1
ATOM 8463 N N . LEU B 1 549 ? -12.164 -11.398 5.945 1 86.31 549 LEU B N 1
ATOM 8464 C CA . LEU B 1 549 ? -10.977 -10.57 6.172 1 86.31 549 LEU B CA 1
ATOM 8465 C C . LEU B 1 549 ? -11.242 -9.125 5.781 1 86.31 549 LEU B C 1
ATOM 8467 O O . LEU B 1 549 ? -10.75 -8.195 6.43 1 86.31 549 LEU B O 1
ATOM 8471 N N . MET B 1 550 ? -11.922 -8.969 4.664 1 87 550 MET B N 1
ATOM 8472 C CA . MET B 1 550 ? -12.25 -7.629 4.195 1 87 550 MET B CA 1
ATOM 8473 C C . MET B 1 550 ? -13.07 -6.871 5.234 1 87 550 MET B C 1
ATOM 8475 O O . MET B 1 550 ? -12.758 -5.723 5.559 1 87 550 MET B O 1
ATOM 8479 N N . VAL B 1 551 ? -14.047 -7.551 5.781 1 91.19 551 VAL B N 1
ATOM 8480 C CA . VAL B 1 551 ? -14.898 -6.879 6.75 1 91.19 551 VAL B CA 1
ATOM 8481 C C . VAL B 1 551 ? -14.164 -6.734 8.078 1 91.19 551 VAL B C 1
ATOM 8483 O O . VAL B 1 551 ? -14.352 -5.75 8.797 1 91.19 551 VAL B O 1
ATOM 8486 N N . TYR B 1 552 ? -13.328 -7.762 8.406 1 88.56 552 TYR B N 1
ATOM 8487 C CA . TYR B 1 552 ? -12.492 -7.703 9.594 1 88.56 552 TYR B CA 1
ATOM 8488 C C . TYR B 1 552 ? -11.617 -6.453 9.586 1 88.56 552 TYR B C 1
ATOM 8490 O O . TYR B 1 552 ? -11.555 -5.727 10.586 1 88.56 552 TYR B O 1
ATOM 8498 N N . ALA B 1 553 ? -11.062 -6.191 8.43 1 79.5 553 ALA B N 1
ATOM 8499 C CA . ALA B 1 553 ? -10.164 -5.047 8.273 1 79.5 553 ALA B CA 1
ATOM 8500 C C . ALA B 1 553 ? -10.953 -3.738 8.242 1 79.5 553 ALA B C 1
ATOM 8502 O O . ALA B 1 553 ? -10.586 -2.771 8.922 1 79.5 553 ALA B O 1
ATOM 8503 N N . ALA B 1 554 ? -12.023 -3.725 7.535 1 81.88 554 ALA B N 1
ATOM 8504 C CA . ALA B 1 554 ? -12.828 -2.516 7.363 1 81.88 554 ALA B CA 1
ATOM 8505 C C . ALA B 1 554 ? -13.469 -2.09 8.68 1 81.88 554 ALA B C 1
ATOM 8507 O O . ALA B 1 554 ? -13.625 -0.896 8.945 1 81.88 554 ALA B O 1
ATOM 8508 N N . GLY B 1 555 ? -13.766 -3.088 9.516 1 83.5 555 GLY B N 1
ATOM 8509 C CA . GLY B 1 555 ? -14.453 -2.803 10.766 1 83.5 555 GLY B CA 1
ATOM 8510 C C . GLY B 1 555 ? -13.523 -2.736 11.961 1 83.5 555 GLY B C 1
ATOM 8511 O O . GLY B 1 555 ? -13.961 -2.475 13.078 1 83.5 555 GLY B O 1
ATOM 8512 N N . ASN B 1 556 ? -12.266 -2.975 11.703 1 79.56 556 ASN B N 1
ATOM 8513 C CA . ASN B 1 556 ? -11.273 -2.994 12.766 1 79.56 556 ASN B CA 1
ATOM 8514 C C . ASN B 1 556 ? -11.672 -3.945 13.891 1 79.56 556 ASN B C 1
ATOM 8516 O O . ASN B 1 556 ? -11.695 -3.559 15.062 1 79.56 556 ASN B O 1
ATOM 8520 N N . TYR B 1 557 ? -12.094 -5.113 13.547 1 87 557 TYR B N 1
ATOM 8521 C CA . TYR B 1 557 ? -12.484 -6.137 14.516 1 87 557 TYR B CA 1
ATOM 8522 C C . TYR B 1 557 ? -11.266 -6.773 15.164 1 87 557 TYR B C 1
ATOM 8524 O O . TYR B 1 557 ? -10.188 -6.82 14.562 1 87 557 TYR B O 1
ATOM 8532 N N . SER B 1 558 ? -11.555 -7.156 16.406 1 86.19 558 SER B N 1
ATOM 8533 C CA . SER B 1 558 ? -10.602 -8.109 16.984 1 86.19 558 SER B CA 1
ATOM 8534 C C . SER B 1 558 ? -10.969 -9.539 16.609 1 86.19 558 SER B C 1
ATOM 8536 O O . SER B 1 558 ? -12.102 -9.82 16.219 1 86.19 558 SER B O 1
ATOM 8538 N N . VAL B 1 559 ? -9.969 -10.406 16.688 1 86.12 559 VAL B N 1
ATOM 8539 C CA . VAL B 1 559 ? -10.203 -11.812 16.391 1 86.12 559 VAL B CA 1
ATOM 8540 C C . VAL B 1 559 ? -11.25 -12.391 17.344 1 86.12 559 VAL B C 1
ATOM 8542 O O . VAL B 1 559 ? -12.117 -13.164 16.922 1 86.12 559 VAL B O 1
ATOM 8545 N N . ARG B 1 560 ? -11.172 -11.922 18.562 1 88.31 560 ARG B N 1
ATOM 8546 C CA . ARG B 1 560 ? -12.109 -12.398 19.578 1 88.31 560 ARG B CA 1
ATOM 8547 C C . ARG B 1 560 ? -13.531 -11.953 19.266 1 88.31 560 ARG B C 1
ATOM 8549 O O . ARG B 1 560 ? -14.477 -12.742 19.359 1 88.31 560 ARG B O 1
ATOM 8556 N N . GLU B 1 561 ? -13.672 -10.727 18.891 1 88.31 561 GLU B N 1
ATOM 8557 C CA . GLU B 1 561 ? -14.984 -10.211 18.531 1 88.31 561 GLU B CA 1
ATOM 8558 C C . GLU B 1 561 ? -15.578 -10.992 17.359 1 88.31 561 GLU B C 1
ATOM 8560 O O . GLU B 1 561 ? -16.75 -11.352 17.375 1 88.31 561 GLU B O 1
ATOM 8565 N N . PHE B 1 562 ? -14.75 -11.203 16.438 1 88.94 562 PHE B N 1
ATOM 8566 C CA . PHE B 1 562 ? -15.195 -11.922 15.25 1 88.94 562 PHE B CA 1
ATOM 8567 C C . PHE B 1 562 ? -15.617 -13.344 15.602 1 88.94 562 PHE B C 1
ATOM 8569 O O . PHE B 1 562 ? -16.656 -13.828 15.141 1 88.94 562 PHE B O 1
ATOM 8576 N N . ALA B 1 563 ? -14.898 -13.992 16.469 1 90.75 563 ALA B N 1
ATOM 8577 C CA . ALA B 1 563 ? -15.164 -15.375 16.859 1 90.75 563 ALA B CA 1
ATOM 8578 C C . ALA B 1 563 ? -16.453 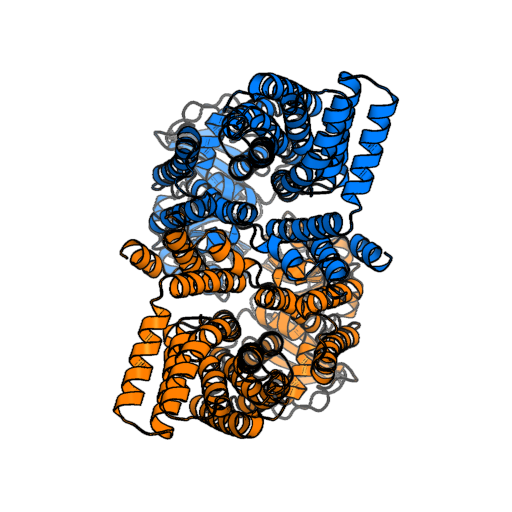-15.477 17.688 1 90.75 563 ALA B C 1
ATOM 8580 O O . ALA B 1 563 ? -17.219 -16.422 17.516 1 90.75 563 ALA B O 1
ATOM 8581 N N . ILE B 1 564 ? -16.625 -14.531 18.5 1 90.75 564 ILE B N 1
ATOM 8582 C CA . ILE B 1 564 ? -17.797 -14.539 19.375 1 90.75 564 ILE B CA 1
ATOM 8583 C C . ILE B 1 564 ? -19.062 -14.383 18.531 1 90.75 564 ILE B C 1
ATOM 8585 O O . ILE B 1 564 ? -20.047 -15.078 18.766 1 90.75 564 ILE B O 1
ATOM 8589 N N . ILE B 1 565 ? -18.984 -13.633 17.578 1 88.5 565 ILE B N 1
ATOM 8590 C CA . ILE B 1 565 ? -20.141 -13.375 16.719 1 88.5 565 ILE B CA 1
ATOM 8591 C C . ILE B 1 565 ? -20.359 -14.555 15.773 1 88.5 565 ILE B C 1
ATOM 8593 O O . ILE B 1 565 ? -21.5 -14.93 15.492 1 88.5 565 ILE B O 1
ATOM 8597 N N . GLY B 1 566 ? -19.297 -15.125 15.289 1 90.31 566 GLY B N 1
ATOM 8598 C CA . GLY B 1 566 ? -19.359 -16.188 14.297 1 90.31 566 GLY B CA 1
ATOM 8599 C C . GLY B 1 566 ? -19.703 -17.531 14.883 1 90.31 566 GLY B C 1
ATOM 8600 O O . GLY B 1 566 ? -20.297 -18.375 14.203 1 90.31 566 GLY B O 1
ATOM 8601 N N . ALA B 1 567 ? -19.422 -17.766 16.141 1 89.12 567 ALA B N 1
ATOM 8602 C CA . ALA B 1 567 ? -19.562 -19.062 16.781 1 89.12 567 ALA B CA 1
ATOM 8603 C C . ALA B 1 567 ? -21 -19.578 16.688 1 89.12 567 ALA B C 1
ATOM 8605 O O . ALA B 1 567 ? -21.234 -20.719 16.328 1 89.12 567 ALA B O 1
ATOM 8606 N N . PRO B 1 568 ? -21.938 -18.734 16.875 1 86.94 568 PRO B N 1
ATOM 8607 C CA . PRO B 1 568 ? -23.312 -19.203 16.812 1 86.94 568 PRO B CA 1
ATOM 8608 C C . PRO B 1 568 ? -23.75 -19.578 15.391 1 86.94 568 PRO B C 1
ATOM 8610 O O . PRO B 1 568 ? -24.75 -20.266 15.211 1 86.94 568 PRO B O 1
ATOM 8613 N N . PHE B 1 569 ? -23.016 -19.203 14.391 1 86.75 569 PHE B N 1
ATOM 8614 C CA . PHE B 1 569 ? -23.359 -19.453 13 1 86.75 569 PHE B CA 1
ATOM 8615 C C . PHE B 1 569 ? -22.688 -20.734 12.492 1 86.75 569 PHE B C 1
ATOM 8617 O O . PHE B 1 569 ? -23.047 -21.25 11.43 1 86.75 569 PHE B O 1
ATOM 8624 N N . GLN B 1 570 ? -21.719 -21.125 13.242 1 83.12 570 GLN B N 1
ATOM 8625 C CA . GLN B 1 570 ? -20.906 -22.25 12.781 1 83.12 570 GLN B CA 1
ATOM 8626 C C . GLN B 1 570 ? -21.734 -23.531 12.758 1 83.12 570 GLN B C 1
ATOM 8628 O O . GLN B 1 570 ? -21.562 -24.359 11.859 1 83.12 570 GLN B O 1
#

Secondary structure (DSSP, 8-state):
-HHHHHHHHTT--HHHHHHHHHHHHHTTTTSSS-HHHHHGGGG-HHHHHHHHHHHHHHHHHHHTHHHHHHHHHTTT-SSHHHHHHHHHHHHHHHHHHS-HHHHHHHHHHHHHHHHHHHT--THHHHHHHHHHHHHHHTTSTTSSHHHHHHHHHHHHHS-TT----TTTTHHHHHHHHHHHHHHHHHHT-------------S-PEEEEEEEPTT-TTTTSBTTTTT-SS-TTEEEEEEE-TTS-EEETT-TTPBP-TT-EEEEEE-HHHHHHHHT-TTEEETTHHHHHTSSS-GGGEEEEEEEEPTTSTTTTSBTTTTTHHHHHS-EEEEEEBTTB---S-GGGPBP-TT-EEEEEEETTHHHHTTT-TTEEEEEEPTT-PPP-GGGHHHHHHHHHHHHHHHHHHHHTTS-SS-HHHHHHHHHHHHHHHTSS-HHHHHHH--HHHHHHHHHHHHHHHHHHHTTHHHHHHHHHHHHHHHH-SHHHHHHHHHHHHHHHHHHS-HHHHHHHHHHHHHHHHHHTT--HHHHHHHHHHHHT---S-TTSSHHHHHHHHHTT--HHHHHHHHGGG-/-HHHHHHHHTT--HHHHHHHHHHHHHTTTTSSS-HHHHHGGGG-HHHHHHHHHHHHHHHHHHHTHHHHHHHHHTTT-SSHHHHHHHHHHHHHHHHTTS-HHHHHHHHHHHHHHHHHHHT--THHHHHHHHHHHHHHHTTSTTSSHHHHHHHHHHHHHS-TT-PPPTTTTHHHHHHHHHHHHHHHHHHT-------------S--EEEEEEEPTT-TTTTSBTTTTT-SS-TTEEEEEEE-TTS-EEETT-TTPBP-TT-EEEEEE-HHHHHHHHT-TTEEETTHHHHHTSSS-GGGEEEEEEEEPTTSTTTTSBTTTTTHHHHHS-EEEEEEBTTB---S-GGG-B--TT-EEEEEEETTHHHHTTT-TTEEEEEEPTT-PPP-GGGHHHHHHHHHHHHHHHHHHHHTTS-SS-HHHHHHHHHHHHHHHTSS-HHHHHHH--HHHHHHHHHHHHHHHHHHHTTHHHHHHHHHHHHHHHH-SHHHHHHHHHHHHHHHHHHS-HHHHHHHHHHHHHHHHHHTT--HHHHHHHHHHHHT---S-TTSSHHHHHHHHHTT--HHHHHHHHGGG-

Sequence (1140 aa):
MHFLTRIINLQVGPDVTFTILLAWLTAFDGKIIKLKDAAAGYGNTGLLTVIFLYMVAEGVTQTGGLELIMNYVLGRSRSVHWALVRSMFPVMFLSAFLNNTPCVTFMIPILLSWSRRCGVPPKKLLIPLSYAAVLGGTCTSIGTSTNLVIDKRYAKKDAAEARFGMFDIAAYGVPYALWGALRCGSLFYSPPNPRIHLLVHTQTHASPRQVKKSSEVVGKTVSAAGLRGIPGLYVLSVDRADGSSVEANDYLYKIQPDDIIWIAAEVAAVGFLSKFPGLELVQQEQVDKTGTSILYRHLVQAAVSHKGPLVGNTVRDMRFRSAYNAAVVAVHRYGVRVPLKVQDIVLQGGDVLLLSCSTRWTEEHKHDKAFVLLQAVPDSSPPKRRSMIIGVLLLLGMVLTQIVGGLMDRELIHLWPVAVLTAALMLITGCMNADQARKSIMWDVYLTIAAAFGVSAALESTGVAGKVANAIIGIGNRVGGTGPALIAIYIATAVMSELLTNNAAGAIMYPIAAIAGEKLMISP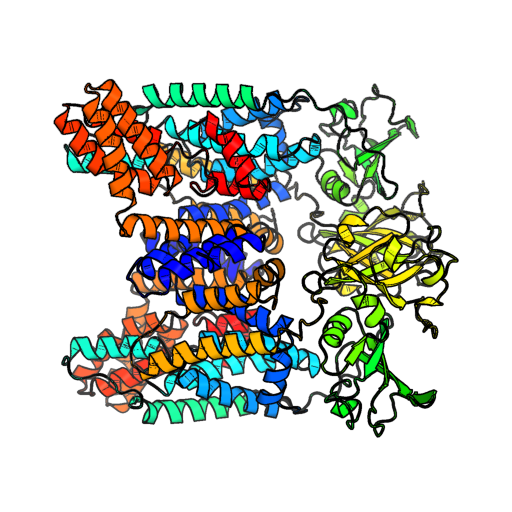RDVSIAIMLGASAGFVNPFSYQCNLMVYAAGNYSVREFAIIGAPFQMHFLTRIINLQVGPDVTFTILLAWLTAFDGKIIKLKDAAAGYGNTGLLTVIFLYMVAEGVTQTGGLELIMNYVLGRSRSVHWALVRSMFPVMFLSAFLNNTPCVTFMIPILLSWSRRCGVPPKKLLIPLSYAAVLGGTCTSIGTSTNLVIDKRYAKKDAAEARFGMFDIAAYGVPYALWGALRCGSLFYSPPNPRIHLLVHTQTHASPRQVKKSSEVVGKTVSAAGLRGIPGLYVLSVDRADGSSVEANDYLYKIQPDDIIWIAAEVAAVGFLSKFPGLELVQQEQVDKTGTSILYRHLVQAAVSHKGPLVGNTVRDMRFRSAYNAAVVAVHRYGVRVPLKVQDIVLQGGDVLLLSCSTRWTEEHKHDKAFVLLQAVPDSSPPKRRSMIIGVLLLLGMVLTQIVGGLMDRELIHLWPVAVLTAALMLITGCMNADQARKSIMWDVYLTIAAAFGVSAALESTGVAGKVANAIIGIGNRVGGTGPALIAIYIATAVMSELLTNNAAGAIMYPIAAIAGEKLMISPRDVSIAIMLGASAGFVNPFSYQCNLMVYAAGNYSVREFAIIGAPFQ

Nearest PDB structures (foldseek):
  6ol1-assembly1_B  TM=5.039E-01  e=8.013E-10  Vibrio cholerae O1 biovar El Tor str. N16961
  8w6t-assembly1_B  TM=5.553E-01  e=5.310E-08  Homo sapiens
  6okz-assembly2_A  TM=5.149E-01  e=3.431E-08  Vibrio cholerae O1 biovar El Tor str. N16961
  5uld-assembly2_D  TM=4.852E-01  e=1.371E-08  Vibrio cholerae O1 biovar El Tor str. N16961
  6ol0-assembly2_B  TM=5.235E-01  e=1.068E-07  Vibrio cholerae O1 biovar El Tor str. N16961

InterPro domains:
  IPR004680 Citrate transporter-like domain [PF03600] (16-514)
  IPR006037 Regulator of K+ conductance, C-terminal [PF02080] (211-270)
  IPR006037 Regulator of K+ conductance, C-terminal [PF02080] (299-358)
  IPR036721 Regulator of K+ conductance, C-terminal domain superfamily [G3DSA:3.30.70.1450] (209-279)
  IPR036721 Regulator of K+ conductance, C-terminal domain superfamily [G3DSA:3.30.70.1450] (296-367)
  IPR036721 Regulator of K+ conductance, C-terminal domain superfamily [SSF116726] (206-283)
  IPR036721 Regulator of K+ conductance, C-terminal domain superfamily [SSF116726] (298-365)
  IPR051679 Divalent Anion Sodium Symporter-Related Transporters [PTHR43652] (8-570)

Solvent-accessible surface area (backbone atoms only — not comparable to full-atom values): 56389 Å² total; per-residue (Å²): 106,69,66,56,50,53,47,58,68,62,65,52,55,62,30,57,53,32,41,41,51,31,20,60,52,38,38,64,69,48,74,50,26,43,66,67,60,42,27,44,28,52,24,30,60,71,58,52,25,52,49,34,39,31,25,36,41,43,22,22,48,34,12,40,35,39,58,58,50,34,46,71,44,36,47,85,57,85,39,64,42,57,27,48,56,43,43,29,52,60,38,18,56,49,6,26,52,28,52,38,54,64,53,45,58,56,42,47,62,38,48,47,52,46,16,50,46,64,58,42,68,44,63,73,50,35,60,53,45,34,49,24,16,50,32,15,13,44,25,21,37,65,1,27,72,41,36,43,55,45,37,51,52,49,19,68,68,68,48,85,82,53,63,78,49,57,63,66,43,26,81,56,17,42,57,52,25,53,53,52,49,51,50,49,56,61,70,56,58,51,73,70,71,75,77,72,77,68,71,79,60,77,70,39,39,59,43,54,24,26,30,39,78,91,24,87,38,47,71,24,25,53,61,74,55,56,55,47,65,24,68,55,37,40,59,56,30,35,36,40,73,86,70,51,73,43,61,47,83,48,77,78,47,54,41,45,56,52,19,32,38,31,26,30,23,21,72,72,31,44,24,52,50,53,52,37,82,38,44,38,57,67,58,40,68,58,50,65,65,40,88,60,54,66,78,44,30,27,35,31,40,34,29,31,18,70,86,22,85,50,37,77,33,27,41,53,80,56,39,39,43,77,72,64,58,29,26,75,72,32,64,39,40,98,83,45,83,65,89,54,59,63,53,69,36,62,39,45,50,58,27,32,33,34,27,46,26,41,75,59,44,61,73,74,47,66,74,38,66,44,40,71,46,70,38,76,44,72,81,30,52,53,46,30,55,90,24,18,64,57,33,48,48,46,52,51,50,56,53,46,49,46,42,52,14,55,74,64,75,37,84,62,48,58,63,40,31,50,30,37,49,45,32,48,49,29,45,74,64,50,16,36,43,67,66,60,38,60,67,44,40,59,62,55,56,52,42,24,52,16,22,38,45,15,44,27,50,30,43,55,63,68,42,56,54,58,53,54,36,50,54,39,36,49,53,16,57,71,70,44,62,66,66,45,34,47,49,20,41,20,50,28,19,18,53,37,2,41,66,19,38,31,55,55,17,31,63,60,37,45,67,56,46,48,54,56,27,56,75,65,69,44,55,68,65,60,52,47,51,33,32,42,56,12,13,64,40,42,47,33,41,46,76,15,34,70,48,39,34,51,31,36,62,74,40,66,56,50,72,64,59,40,28,63,65,14,54,85,72,92,106,69,66,57,50,52,46,58,69,62,66,52,56,63,30,56,53,32,40,42,52,32,20,60,50,39,38,64,70,45,72,49,27,43,66,68,58,42,27,42,28,52,23,30,60,71,58,52,26,52,48,34,38,30,26,38,44,43,23,23,48,36,11,38,34,38,59,57,50,34,46,70,46,37,46,85,58,84,38,64,44,58,28,47,56,44,42,28,52,59,37,18,57,49,6,26,53,28,52,37,55,64,55,45,58,55,42,47,62,38,48,47,53,46,18,50,47,64,59,40,67,44,64,72,52,33,59,54,45,35,49,24,15,49,32,15,12,45,25,20,37,64,1,27,72,42,36,44,54,45,40,51,52,50,18,70,68,73,46,85,81,53,60,75,48,57,62,66,42,25,81,56,17,43,58,53,25,52,52,51,49,51,50,50,56,62,70,56,56,50,74,71,71,74,78,73,76,68,72,79,62,75,69,42,39,60,44,54,24,27,30,39,77,90,23,84,36,47,71,24,24,53,61,74,53,57,55,46,64,24,69,55,38,41,59,56,30,34,36,40,72,87,70,52,72,42,60,47,83,48,77,77,48,54,40,46,56,53,19,32,39,30,25,30,19,22,71,72,32,44,24,52,52,52,51,36,81,37,45,37,56,66,57,40,68,57,49,66,65,41,90,60,55,66,77,46,31,27,35,31,38,35,29,30,18,69,84,22,85,49,39,76,33,27,40,52,81,57,38,40,43,78,72,65,56,29,26,75,73,30,65,39,41,96,78,44,83,64,90,54,60,64,53,68,37,62,38,45,48,57,26,34,34,36,29,45,26,41,77,58,44,62,71,73,45,65,73,37,67,45,43,71,46,71,38,75,45,71,80,29,52,51,47,30,55,90,25,17,66,56,33,49,48,47,52,49,49,55,51,46,48,45,44,52,15,54,74,63,76,38,82,63,48,60,64,39,30,49,30,37,48,47,32,49,50,30,46,72,65,50,16,36,43,66,67,61,39,60,68,44,41,59,61,57,55,50,42,25,51,16,22,38,45,15,44,26,50,30,43,54,63,68,41,56,55,58,54,53,36,50,54,40,37,48,54,15,57,71,71,44,62,68,65,45,34,47,50,20,42,20,50,28,18,18,53,35,2,41,67,19,39,31,53,56,17,32,64,60,39,46,66,58,46,48,54,54,27,56,75,66,69,42,56,67,65,60,51,47,50,32,32,43,56,12,14,62,39,40,47,32,40,46,77,16,33,70,48,38,34,50,30,35,60,75,41,67,56,50,72,64,58,42,28,64,67,14,52,85,72,93

pLDDT: mean 82.78, std 11.22, range [38.59, 95.94]

Radius of gyration: 32.13 Å; Cα contacts (8 Å, |Δi|>4): 2207; chains: 2; bounding box: 78×91×78 Å